Protein 1IQC (pdb70)

B-factor: mean 30.91, std 14.63, range [7.07, 105.27]

Radius of gyration: 37.65 Å; Cα contacts (8 Å, |Δi|>4): 2648; chains: 4; bounding box: 85×83×121 Å

Solvent-accessible surface area: 52346 Å² total; per-residue (Å²): 141,145,52,42,3,77,39,9,100,74,60,74,46,173,45,67,70,26,7,69,0,0,24,12,0,2,15,3,11,19,0,6,67,0,6,21,3,11,22,21,27,19,37,26,1,5,10,1,0,4,10,18,5,58,12,15,1,2,11,86,21,69,113,10,85,44,12,10,57,17,11,1,1,6,34,54,28,76,7,12,49,33,11,9,134,3,152,52,11,82,77,34,6,26,33,28,2,40,45,94,106,63,5,19,9,50,49,109,58,0,46,119,7,2,32,16,0,65,80,0,81,123,94,0,118,158,22,44,63,37,66,108,14,45,32,73,46,0,4,36,0,5,12,24,2,8,69,35,4,16,2,31,38,2,102,0,3,97,27,40,124,57,56,136,133,15,12,86,135,65,17,62,58,0,0,74,38,6,67,69,32,26,22,33,118,20,23,40,13,53,3,0,2,0,64,31,63,47,81,20,4,82,110,120,106,41,158,54,207,28,126,25,15,3,40,38,102,66,51,52,80,107,93,33,107,54,15,10,13,9,53,17,20,2,0,19,42,12,16,30,17,13,32,7,27,5,45,2,31,23,12,50,85,10,13,83,16,48,2,106,1,30,37,99,80,148,23,83,183,80,31,3,58,47,3,4,27,0,8,86,1,0,33,8,85,31,14,108,21,95,7,8,69,8,9,24,19,54,77,119,8,50,141,43,50,10,46,147,148,145,56,50,4,73,34,7,136,81,64,121,54,165,47,76,60,27,10,61,0,0,26,7,0,2,22,3,10,17,0,6,70,0,7,22,3,9,24,21,32,21,36,20,1,8,13,2,0,4,9,19,5,60,14,14,1,4,8,91,21,68,115,10,82,45,13,10,58,15,11,1,2,7,33,63,26,77,10,12,50,34,9,9,137,3,146,52,11,77,86,33,8,25,33,29,2,42,45,86,111,66,5,18,10,62,60,124,64,0,42,122,7,2,34,16,0,68,72,0,80,114,83,0,121,143,20,52,58,46,70,95,15,33,33,76,41,0,4,33,0,5,13,23,3,9,70,35,6,16,0,30,25,1,85,0,2,107,43,37,113,65,63,143,137,15,12,78,131,56,16,44,75,0,0,82,30,6,58,70,17,19,23,32,124,25,24,47,12,62,5,0,4,0,64,31,50,66,82,20,2,78,117,85,110,34,113,55,209,29,128,27,21,3,45,40,104,66,51,53,86,111,89,34,99,54,13,10,14,9,54,19,20,2,0,17,44,13,17,34,17,16,32,7,27,6,43,0,31,26,11,59,83,12,14,81,13,51,1,58,0,30,44,81,94,104,18,97,190,86,32,10,49,32,2,8,27,0,8,83,0,0,35,8,90,33,16,104,23,95,9,6,70,8,9,24,18,53,93,111,10,40,187,35,72,5,41,131,144,145,59,40,1,74,44,8,169,85,64,126,47,171,45,65,62,29,7,74,0,0,21,11,0,2,14,2,9,17,1,6,64,0,7,23,4,9,21,21,28,20,36,24,1,5,9,1,0,4,9,18,5,60,11,14,0,2,11,97,22,69,115,10,78,45,12,11,58,18,12,1,1,7,33,64,28,78,7,13,52,34,10,9,141,3,160,66,11,69,91,34,5,25,32,28,2,43,43,94,104,63,6,20,10,44,49,108,67,0,46,133,8,1,32,16,0,63,92,0,76,109,95,0,123,152,23,51,62,44,66,101,14,35,32,81,46,0,5,36,0,4,13,20,2,8,70,37,4,18,1,32,28,2,100,0,2,104,30,39,126,55,70,138,141,15,14,87,117,73,14,50,67,0,0,76,39,5,65,69,21,20,23,27,122,24,23,42,14,56,4,0,3,0,64,31,60,64,77,19,2,85,98,124,102,40,160,53,207,30,126,28,12,4,42,39,103,73,58,51,84,109,92,34,100,49,17,10,14,8,51,16,20,2,0,18,43,12,16,29,16,12,33,6,22,5,45,2,32,21,12,54,82,10,12,52,11,51,1,106,7,28,43,100,82,151,19,84,151,96,38,3,65,44,3,6,25,0,7,88,1,0,34,9,90,30,16,109,25,96,7,10,69,10,4,26,18,56,78,118,7,53,138,42,48,10,44,150,80,98,68,70,11,89,42,9,170,84,66,113,43,176,38,71,78,35,9,80,0,0,27,7,0,4,19,1,13,18,1,5,66,0,10,24,5,10,28,19,27,21,38,24,1,5,8,1,0,3,10,18,5,60,12,18,2,2,8,86,23,64,108,8,91,51,11,11,54,18,13,1,0,7,31,60,24,76,8,14,46,38,15,8,133,2,164,61,11,77,97,32,7,19,28,31,4,44,56,95,109,65,6,21,8,55,57,98,57,0,46,104,6,0,19,17,1,70,96,0,86,87,81,0,71,138,30,48,43,22,50,93,2,43,43,58,20,0,3,29,0,4,14,20,5,6,69,40,4,18,0,31,25,0,94,0,3,101,50,61,130,46,49,144,114,3,18,84,118,60,20,66,68,0,24,85,35,6,92,67,26,18,22,3,102,25,22,8,3,47,5,0,1,0,58,35,60,62,76,20,2,82,120,101,108,41,160,55,205,31,135,30,20,6,40,38,113,64,73,51,90,117,95,28,102,56,15,12,14,7,54,15,18,1,0,20,42,11,16,28,18,14,34,8,24,7,44,1,36,39,11,66,86,10,14,63,19,49,3,67,10,28,43,86,78,114,17,76,186,86,45,13,66,33,2,5,26,0,6,94,5,0,33,10,86,32,16,108,33,99,7,9,70,10,5,27,16,55,100,113,13,44,188,43,85,11,36,151

Sequence (1232 aa):
ANEPIQPIKAVTPENADMAELGKMLFFDPRLSKSGFISCNSCHNLSMGGTDNITTSIGHKWQQGPINAPTVLNSSMNLAQFWDGRAKDLKEQAAGPIANPKEMASTHEIAEKVVASMPQYRERFKKVFGSDEVTIDRITTAIAQFEETLVTPGSKFDKWLEGDKNALNQDELEGYNLFKGSGCVQCHNGPAVGGSSYQKMGVFKPYETKNPAAGRMDVTGNEADRNVFKVPTLRNIELTYPYFHDGGAATLEQAVETMGRIQLNREFNKDEVSKIVAFLKTLTGDQPDFKLPILPPSNNDTPRSQPYEANEPIQPIKAVTPENADMAELGKMLFFDPRLSKSGFISCNSCHNLSMGGTDNITTSIGHKWQQGPINAPTVLNSSMNLAQFWDGRAKDLKEQAAGPIANPKEMASTHEIAEKVVASMPQYRERFKKVFGSDEVTIDRITTAIAQFEETLVTPGSKFDKWLEGDKNALNQDELEGYNLFKGSGCVQCHNGPAVGGSSYQKMGVFKPYETKNPAAGRMDVTGNEADRNVFKVPTLRNIELTYPYFHDGGAATLEQAVETMGRIQLNREFNKDEVSKIVAFLKTLTGDQPDFKLPILPPSNNDTPRSQPYEANEPIQPIKAVTPENADMAELGKMLFFDPRLSKSGFISCNSCHNLSMGGTDNITTSIGHKWQQGPINAPTVLNSSMNLAQFWDGRAKDLKEQAAGPIANPKEMASTHEIAEKVVASMPQYRERFKKVFGSDEVTIDRITTAIAQFEETLVTPGSKFDKWLEGDKNALNQDELEGYNLFKGSGCVQCHNGPAVGGSSYQKMGVFKPYETKNPAAGRMDVTGNEADRNVFKVPTLRNIELTYPYFHDGGAATLEQAVETMGRIQLNREFNKDEVSKIVAFLKTLTGDQPDFKLPILPPSNNDTPRSQPYEANEPIQPIKAVTPENADMAELGKMLFFDPRLSKSGFISCNSCHNLSMGGTDNITTSIGHKWQQGPINAPTVLNSSMNLAQFWDGRAKDLKEQAAGPIANPKEMASTHEIAEKVVASMPQYRERFKKVFGSDEVTIDRITTAIAQFEETLVTPGSKFDKWLEGDKNALNQDELEGYNLFKGSGCVQCHNGPAVGGSSYQKMGVFKPYETKNPAAGRMDVTGNEADRNVFKVPTLRNIELTYPYFHDGGAATLEQAVETMGRIQLNREFNKDEVSKIVAFLKTLTGDQPDFKLPILPPSNNDTPRSQPYE

CATH classification: 1.10.760.10 (+1 more: 1.10.760.10)

Organism: Nitrosomonas europaea (strain ATCC 19718 / CIP 103999 / KCTC 2705 / NBRC 14298) (NCBI:txid228410)

Nearest PDB structures (foldseek):
  1iqc-assembly2_B  TM=1.000E+00  e=2.225E-61  Nitrosomonas europaea
  3o5c-assembly2_D  TM=9.969E-01  e=4.763E-48  Shewanella oneidensis
  3o5c-assembly2_C  TM=9.963E-01  e=3.760E-48  Shewanella oneidensis
  4aal-assembly1_B  TM=8.294E-01  e=2.123E-28  Geobacter sulfurreducens PCA
  1zzh-assembly3_C  TM=8.106E-01  e=2.262E-27  Rhodobacter capsulatus

Structure (mmCIF, N/CA/C/O backbone):
data_1IQC
#
_entry.id   1IQC
#
_cell.length_a   88.134
_cell.length_b   55.111
_cell.length_c   144.000
_cell.angle_alpha   90
_cell.angle_beta   103.60
_cell.angle_gamma   90
#
_symmetry.space_group_name_H-M   'P 1 21 1'
#
loop_
_entity.id
_entity.type
_entity.pdbx_description
1 polymer 'di-heme peroxidase'
2 non-polymer 'CALCIUM ION'
3 non-polymer 'MAGNESIUM ION'
4 non-polymer 'HEME C'
5 non-polymer GLYCEROL
6 water water
#
loop_
_atom_site.group_PDB
_atom_site.id
_atom_site.type_symbol
_atom_site.label_atom_id
_atom_site.label_alt_id
_atom_site.label_comp_id
_atom_site.label_asym_id
_atom_site.label_entity_id
_atom_site.label_seq_id
_atom_site.pdbx_PDB_ins_code
_atom_site.Cartn_x
_atom_site.Cartn_y
_atom_site.Cartn_z
_atom_site.occupancy
_atom_site.B_iso_or_equiv
_atom_site.auth_seq_id
_atom_site.auth_comp_id
_atom_site.auth_asym_id
_atom_site.auth_atom_id
_atom_site.pdbx_PDB_model_num
ATOM 1 N N . ALA A 1 1 ? -16.267 45.129 14.308 1.00 50.48 1 ALA A N 1
ATOM 2 C CA . ALA A 1 1 ? -14.812 45.364 14.090 1.00 47.53 1 ALA A CA 1
ATOM 3 C C . ALA A 1 1 ? -14.463 46.817 14.386 1.00 44.38 1 ALA A C 1
ATOM 4 O O . ALA A 1 1 ? -13.288 47.189 14.438 1.00 45.78 1 ALA A O 1
ATOM 6 N N . ASN A 1 2 ? -15.493 47.633 14.580 1.00 37.56 2 ASN A N 1
ATOM 7 C CA . ASN A 1 2 ? -15.302 49.046 14.874 1.00 30.56 2 ASN A CA 1
ATOM 8 C C . ASN A 1 2 ? -16.166 49.511 16.042 1.00 32.26 2 ASN A C 1
ATOM 9 O O . ASN A 1 2 ? -16.797 50.568 15.984 1.00 28.26 2 ASN A O 1
ATOM 14 N N . GLU A 1 3 ? -16.195 48.714 17.102 1.00 27.92 3 GLU A N 1
ATOM 15 C CA . GLU A 1 3 ? -16.973 49.063 18.281 1.00 26.77 3 GLU A CA 1
ATOM 16 C C . GLU A 1 3 ? -16.399 50.338 18.897 1.00 27.52 3 GLU A C 1
ATOM 17 O O . GLU A 1 3 ? -15.226 50.658 18.699 1.00 27.23 3 GLU A O 1
ATOM 23 N N . PRO A 1 4 ? -17.223 51.092 19.641 1.00 24.52 4 PRO A N 1
ATOM 24 C CA . PRO A 1 4 ? -16.757 52.331 20.273 1.00 25.29 4 PRO A CA 1
ATOM 25 C C . PRO A 1 4 ? -15.783 52.070 21.425 1.00 26.78 4 PRO A C 1
ATOM 26 O O . PRO A 1 4 ? -15.114 52.983 21.907 1.00 25.63 4 PRO A O 1
ATOM 30 N N . ILE A 1 5 ? -15.715 50.816 21.855 1.00 25.03 5 ILE A N 1
ATOM 31 C CA . ILE A 1 5 ? -14.819 50.407 22.929 1.00 24.90 5 ILE A CA 1
ATOM 32 C C . ILE A 1 5 ? -13.835 49.387 22.364 1.00 27.35 5 ILE A C 1
ATOM 33 O O . ILE A 1 5 ? -14.208 48.544 21.551 1.00 26.33 5 ILE A O 1
ATOM 38 N N . GLN A 1 6 ? -12.577 49.482 22.782 1.00 25.40 6 GLN A N 1
ATOM 39 C CA . GLN A 1 6 ? -11.546 48.559 22.327 1.00 29.09 6 GLN A CA 1
ATOM 40 C C . GLN A 1 6 ? -10.976 47.834 23.543 1.00 31.67 6 GLN A C 1
ATOM 41 O O . GLN A 1 6 ? -11.012 48.358 24.660 1.00 29.98 6 GLN A O 1
ATOM 47 N N . PRO A 1 7 ? -10.441 46.619 23.343 1.00 31.19 7 PRO A N 1
ATOM 48 C CA . PRO A 1 7 ? -9.864 45.820 24.428 1.00 31.48 7 PRO A CA 1
ATOM 49 C C . PRO A 1 7 ? -8.610 46.430 25.037 1.00 34.69 7 PRO A C 1
ATOM 50 O O . PRO A 1 7 ? -7.889 47.188 24.385 1.00 32.55 7 PRO A O 1
ATOM 54 N N . ILE A 1 8 ? -8.365 46.087 26.299 1.00 32.80 8 ILE A N 1
ATOM 55 C CA . ILE A 1 8 ? -7.191 46.551 27.028 1.00 31.51 8 ILE A CA 1
ATOM 56 C C . ILE A 1 8 ? -6.090 45.519 26.800 1.00 32.04 8 ILE A C 1
ATOM 57 O O . ILE A 1 8 ? -6.340 44.321 26.873 1.00 31.01 8 ILE A O 1
ATOM 62 N N . LYS A 1 9 ? -4.874 45.974 26.520 1.00 38.97 9 LYS A N 1
ATOM 63 C CA . LYS A 1 9 ? -3.778 45.041 26.281 1.00 43.80 9 LYS A CA 1
ATOM 64 C C . LYS A 1 9 ? -2.733 45.089 27.389 1.00 42.18 9 LYS A C 1
ATOM 65 O O . LYS A 1 9 ? -2.444 46.150 27.940 1.00 42.31 9 LYS A O 1
ATOM 71 N N . ALA A 1 10 ? -2.173 43.928 27.714 1.00 45.52 10 ALA A N 1
ATOM 72 C CA . ALA A 1 10 ? -1.161 43.822 28.760 1.00 45.12 10 ALA A CA 1
ATOM 73 C C . ALA A 1 10 ? -0.045 44.840 28.564 1.00 44.98 10 ALA A C 1
ATOM 74 O O . ALA A 1 10 ? 0.307 45.183 27.434 1.00 45.01 10 ALA A O 1
ATOM 76 N N . VAL A 1 11 ? 0.508 45.320 29.674 1.00 41.89 11 VAL A N 1
ATOM 77 C CA . VAL A 1 11 ? 1.586 46.301 29.627 1.00 41.39 11 VAL A CA 1
ATOM 78 C C . VAL A 1 11 ? 2.848 45.807 30.324 1.00 42.31 11 VAL A C 1
ATOM 79 O O . VAL A 1 11 ? 2.867 45.633 31.543 1.00 43.92 11 VAL A O 1
ATOM 83 N N . THR A 1 12 ? 3.899 45.579 29.543 1.00 42.66 12 THR A N 1
ATOM 84 C CA . THR A 1 12 ? 5.173 45.140 30.093 1.00 41.35 12 THR A CA 1
ATOM 85 C C . THR A 1 12 ? 5.959 46.411 30.394 1.00 41.14 12 THR A C 1
ATOM 86 O O . THR A 1 12 ? 6.147 47.256 29.518 1.00 40.21 12 THR A O 1
ATOM 90 N N . PRO A 1 13 ? 6.422 46.566 31.643 1.00 39.85 13 PRO A N 1
ATOM 91 C CA . PRO A 1 13 ? 7.188 47.737 32.084 1.00 42.98 13 PRO A CA 1
ATOM 92 C C . PRO A 1 13 ? 8.391 48.065 31.201 1.00 45.87 13 PRO A C 1
ATOM 93 O O . PRO A 1 13 ? 9.191 47.188 30.881 1.00 41.93 13 PRO A O 1
ATOM 97 N N . GLU A 1 14 ? 8.516 49.328 30.806 1.00 50.44 14 GLU A N 1
ATOM 98 C CA . GLU A 1 14 ? 9.654 49.733 29.994 1.00 59.03 14 GLU A CA 1
ATOM 99 C C . GLU A 1 14 ? 10.898 49.436 30.820 1.00 58.19 14 GLU A C 1
ATOM 100 O O . GLU A 1 14 ? 11.941 49.055 30.288 1.00 61.52 14 GLU A O 1
ATOM 106 N N . ASN A 1 15 ? 10.764 49.610 32.131 1.00 55.19 15 ASN A N 1
ATOM 107 C CA . ASN A 1 15 ? 11.848 49.358 33.071 1.00 47.01 15 ASN A CA 1
ATOM 108 C C . ASN A 1 15 ? 11.278 48.510 34.206 1.00 44.79 15 ASN A C 1
ATOM 109 O O . ASN A 1 15 ? 10.702 49.040 35.156 1.00 40.35 15 ASN A O 1
ATOM 114 N N . ALA A 1 16 ? 11.435 47.194 34.099 1.00 41.20 16 ALA A N 1
ATOM 115 C CA . ALA A 1 16 ? 10.917 46.273 35.103 1.00 40.81 16 ALA A CA 1
ATOM 116 C C . ALA A 1 16 ? 11.369 46.615 36.520 1.00 40.85 16 ALA A C 1
ATOM 117 O O . ALA A 1 16 ? 10.557 46.643 37.445 1.00 41.08 16 ALA A O 1
ATOM 119 N N . ASP A 1 17 ? 12.662 46.869 36.690 1.00 37.88 17 ASP A N 1
ATOM 120 C CA . ASP A 1 17 ? 13.193 47.204 38.005 1.00 37.88 17 ASP A CA 1
ATOM 121 C C . ASP A 1 17 ? 12.581 48.486 38.549 1.00 32.85 17 ASP A C 1
ATOM 122 O O . ASP A 1 17 ? 12.335 48.599 39.750 1.00 31.87 17 ASP A O 1
ATOM 127 N N . MET A 1 18 ? 12.336 49.447 37.664 1.00 28.80 18 MET A N 1
ATOM 128 C CA . MET A 1 18 ? 11.744 50.714 38.066 1.00 26.96 18 MET A CA 1
ATOM 129 C C . MET A 1 18 ? 10.314 50.494 38.546 1.00 25.00 18 MET A C 1
ATOM 130 O O . MET A 1 18 ? 9.876 51.116 39.512 1.00 24.48 18 MET A O 1
ATOM 135 N N . ALA A 1 19 ? 9.584 49.622 37.858 1.00 24.44 19 ALA A N 1
ATOM 136 C CA . ALA A 1 19 ? 8.203 49.333 38.237 1.00 20.95 19 ALA A CA 1
ATOM 137 C C . ALA A 1 19 ? 8.180 48.584 39.565 1.00 22.99 19 ALA A C 1
ATOM 138 O O . ALA A 1 19 ? 7.249 48.729 40.358 1.00 23.56 19 ALA A O 1
ATOM 140 N N . GLU A 1 20 ? 9.214 47.790 39.812 1.00 23.29 20 GLU A N 1
ATOM 141 C CA . GLU A 1 20 ? 9.296 47.036 41.051 1.00 24.14 20 GLU A CA 1
ATOM 142 C C . GLU A 1 20 ? 9.542 48.011 42.197 1.00 21.01 20 GLU A C 1
ATOM 143 O O . GLU A 1 20 ? 9.015 47.839 43.296 1.00 20.59 20 GLU A O 1
ATOM 149 N N . LEU A 1 21 ? 10.341 49.041 41.935 1.00 19.81 21 LEU A N 1
ATOM 150 C CA . LEU A 1 21 ? 10.631 50.051 42.946 1.00 21.23 21 LEU A CA 1
ATOM 151 C C . LEU A 1 21 ? 9.372 50.872 43.221 1.00 18.20 21 LEU A C 1
ATOM 152 O O . LEU A 1 21 ? 9.082 51.224 44.367 1.00 16.63 21 LEU A O 1
ATOM 157 N N . GLY A 1 22 ? 8.632 51.169 42.158 1.00 14.40 22 GLY A N 1
ATOM 158 C CA . GLY A 1 22 ? 7.411 51.950 42.289 1.00 17.10 22 GLY A CA 1
ATOM 159 C C . GLY A 1 22 ? 6.385 51.191 43.104 1.00 16.66 22 GLY A C 1
ATOM 160 O O . GLY A 1 22 ? 5.643 51.772 43.900 1.00 16.75 22 GLY A O 1
ATOM 161 N N . LYS A 1 23 ? 6.349 49.881 42.901 1.00 14.18 23 LYS A N 1
ATOM 162 C CA . LYS A 1 23 ? 5.430 49.010 43.627 1.00 15.60 23 LYS A CA 1
ATOM 163 C C . LYS A 1 23 ? 5.719 49.074 45.127 1.00 14.26 23 LYS A C 1
ATOM 164 O O . LYS A 1 23 ? 4.805 49.181 45.946 1.00 13.54 23 LYS A O 1
ATOM 170 N N . MET A 1 24 ? 6.991 48.999 45.497 1.00 14.93 24 MET A N 1
ATOM 171 C CA . MET A 1 24 ? 7.350 49.054 46.908 1.00 14.89 24 MET A CA 1
ATOM 172 C C . MET A 1 24 ? 6.945 50.390 47.525 1.00 14.58 24 MET A C 1
ATOM 173 O O . MET A 1 24 ? 6.396 50.436 48.619 1.00 13.79 24 MET A O 1
ATOM 178 N N . LEU A 1 25 ? 7.209 51.481 46.817 1.00 13.90 25 LEU A N 1
ATOM 179 C CA . LEU A 1 25 ? 6.863 52.804 47.329 1.00 12.63 25 LEU A CA 1
ATOM 180 C C . LEU A 1 25 ? 5.350 52.977 47.467 1.00 10.37 25 LEU A C 1
ATOM 181 O O . LEU A 1 25 ? 4.871 53.568 48.436 1.00 13.33 25 LEU A O 1
ATOM 186 N N . PHE A 1 26 ? 4.607 52.460 46.496 1.00 13.73 26 PHE A N 1
ATOM 187 C CA . PHE A 1 26 ? 3.141 52.523 46.499 1.00 14.19 26 PHE A CA 1
ATOM 188 C C . PHE A 1 26 ? 2.564 51.874 47.767 1.00 14.90 26 PHE A C 1
ATOM 189 O O . PHE A 1 26 ? 1.530 52.309 48.287 1.00 12.35 26 PHE A O 1
ATOM 197 N N . PHE A 1 27 ? 3.229 50.832 48.257 1.00 14.32 27 PHE A N 1
ATOM 198 C CA . PHE A 1 27 ? 2.785 50.126 49.466 1.00 12.65 27 PHE A CA 1
ATOM 199 C C . PHE A 1 27 ? 3.486 50.568 50.748 1.00 12.78 27 PHE A C 1
ATOM 200 O O . PHE A 1 27 ? 3.234 50.003 51.810 1.00 12.88 27 PHE A O 1
ATOM 208 N N . ASP A 1 28 ? 4.356 51.570 50.669 1.00 10.57 28 ASP A N 1
ATOM 209 C CA . ASP A 1 28 ? 5.102 51.996 51.851 1.00 12.11 28 ASP A CA 1
ATOM 210 C C . ASP A 1 28 ? 4.389 53.089 52.641 1.00 13.02 28 ASP A C 1
ATOM 211 O O . ASP A 1 28 ? 4.292 54.226 52.185 1.00 12.60 28 ASP A O 1
ATOM 216 N N . PRO A 1 29 ? 3.911 52.770 53.855 1.00 12.31 29 PRO A N 1
ATOM 217 C CA . PRO A 1 29 ? 3.215 53.795 54.635 1.00 13.08 29 PRO A CA 1
ATOM 218 C C . PRO A 1 29 ? 4.130 54.859 55.222 1.00 15.08 29 PRO A C 1
ATOM 219 O O . PRO A 1 29 ? 3.648 55.827 55.802 1.00 13.71 29 PRO A O 1
ATOM 223 N N . ARG A 1 30 ? 5.440 54.685 55.077 1.00 13.64 30 ARG A N 1
ATOM 224 C CA . ARG A 1 30 ? 6.369 55.669 55.619 1.00 14.53 30 ARG A CA 1
ATOM 225 C C . ARG A 1 30 ? 6.466 56.918 54.742 1.00 17.64 30 ARG A C 1
ATOM 226 O O . ARG A 1 30 ? 7.159 57.875 55.089 1.00 18.51 30 ARG A O 1
ATOM 234 N N . LEU A 1 31 ? 5.776 56.911 53.606 1.00 16.08 31 LEU A N 1
ATOM 235 C CA . LEU A 1 31 ? 5.769 58.092 52.754 1.00 15.40 31 LEU A CA 1
ATOM 236 C C . LEU A 1 31 ? 4.841 59.090 53.440 1.00 18.31 31 LEU A C 1
ATOM 237 O O . LEU A 1 31 ? 4.864 60.277 53.131 1.00 22.96 31 LEU A O 1
ATOM 242 N N . SER A 1 32 ? 4.029 58.602 54.379 1.00 14.05 32 SER A N 1
ATOM 243 C CA . SER A 1 32 ? 3.102 59.466 55.115 1.00 12.80 32 SER A CA 1
ATOM 244 C C . SER A 1 32 ? 3.697 59.910 56.447 1.00 12.75 32 SER A C 1
ATOM 245 O O . SER A 1 32 ? 4.594 59.264 56.988 1.00 13.58 32 SER A O 1
ATOM 248 N N . LYS A 1 33 ? 3.196 61.019 56.982 1.00 13.29 33 LYS A N 1
ATOM 249 C CA . LYS A 1 33 ? 3.700 61.525 58.259 1.00 15.43 33 LYS A CA 1
ATOM 250 C C . LYS A 1 33 ? 3.428 60.558 59.417 1.00 17.57 33 LYS A C 1
ATOM 251 O O . LYS A 1 33 ? 4.258 60.398 60.317 1.00 14.47 33 LYS A O 1
ATOM 257 N N . SER A 1 34 ? 2.266 59.914 59.384 1.00 12.32 34 SER A N 1
ATOM 258 C CA . SER A 1 34 ? 1.870 58.982 60.430 1.00 14.71 34 SER A CA 1
ATOM 259 C C . SER A 1 34 ? 2.596 57.651 60.343 1.00 13.66 34 SER A C 1
ATOM 260 O O . SER A 1 34 ? 2.688 56.934 61.336 1.00 13.16 34 SER A O 1
ATOM 263 N N . GLY A 1 35 ? 3.087 57.328 59.151 1.00 14.37 35 GLY A N 1
ATOM 264 C CA . GLY A 1 35 ? 3.746 56.051 58.930 1.00 14.04 35 GLY A CA 1
ATOM 265 C C . GLY A 1 35 ? 2.674 54.970 58.843 1.00 15.19 35 GLY A C 1
ATOM 266 O O . GLY A 1 35 ? 2.975 53.771 58.894 1.00 12.72 35 GLY A O 1
ATOM 267 N N . PHE A 1 36 ? 1.420 55.392 58.689 1.00 10.26 36 PHE A N 1
ATOM 268 C CA . PHE A 1 36 ? 0.278 54.459 58.650 1.00 15.86 36 PHE A CA 1
ATOM 269 C C . PHE A 1 36 ? -0.497 54.437 57.339 1.00 14.86 36 PHE A C 1
ATOM 270 O O . PHE A 1 36 ? -1.265 53.510 57.074 1.00 13.97 36 PHE A O 1
ATOM 278 N N . ILE A 1 37 ? -0.297 55.460 56.522 1.00 13.51 37 ILE A N 1
ATOM 279 C CA . ILE A 1 37 ? -1.003 55.590 55.256 1.00 12.76 37 ILE A CA 1
ATOM 280 C C . ILE A 1 37 ? -0.093 55.445 54.039 1.00 14.70 37 ILE A C 1
ATOM 281 O O . ILE A 1 37 ? 0.911 56.160 53.919 1.00 12.71 37 ILE A O 1
ATOM 286 N N . SER A 1 38 ? -0.436 54.514 53.144 1.00 12.05 38 SER A N 1
ATOM 287 C CA . SER A 1 38 ? 0.313 54.317 51.893 1.00 13.52 38 SER A CA 1
ATOM 288 C C . SER A 1 38 ? -0.648 54.618 50.732 1.00 13.39 38 SER A C 1
ATOM 289 O O . SER A 1 38 ? -1.835 54.869 50.954 1.00 11.98 38 SER A O 1
ATOM 292 N N . CYS A 1 39 ? -0.149 54.600 49.498 1.00 11.95 39 CYS A N 1
ATOM 293 C CA . CYS A 1 39 ? -1.023 54.828 48.343 1.00 10.51 39 CYS A CA 1
ATOM 294 C C . CYS A 1 39 ? -2.102 53.751 48.362 1.00 11.56 39 CYS A C 1
ATOM 295 O O . CYS A 1 39 ? -3.259 53.998 48.029 1.00 10.79 39 CYS A O 1
ATOM 298 N N . ASN A 1 40 ? -1.697 52.541 48.735 1.00 12.24 40 ASN A N 1
ATOM 299 C CA . ASN A 1 40 ? -2.610 51.405 48.779 1.00 10.28 40 ASN A CA 1
ATOM 300 C C . ASN A 1 40 ? -3.735 51.576 49.806 1.00 12.84 40 ASN A C 1
ATOM 301 O O . ASN A 1 40 ? -4.782 50.941 49.695 1.00 13.14 40 ASN A O 1
ATOM 306 N N . SER A 1 41 ? -3.525 52.418 50.812 1.00 13.83 41 SER A N 1
ATOM 307 C CA . SER A 1 41 ? -4.566 52.637 51.813 1.00 14.86 41 SER A CA 1
ATOM 308 C C . SER A 1 41 ? -5.832 53.191 51.157 1.00 13.32 41 SER A C 1
ATOM 309 O O . SER A 1 41 ? -6.947 52.779 51.484 1.00 11.09 41 SER A O 1
ATOM 312 N N . CYS A 1 42 ? -5.660 54.138 50.241 1.00 11.84 42 CYS A N 1
ATOM 313 C CA . CYS A 1 42 ? -6.799 54.750 49.562 1.00 13.26 42 CYS A CA 1
ATOM 314 C C . CYS A 1 42 ? -7.069 54.201 48.165 1.00 11.59 42 CYS A C 1
ATOM 315 O O . CYS A 1 42 ? -8.116 54.474 47.574 1.00 11.63 42 CYS A O 1
ATOM 318 N N . HIS A 1 43 ? -6.117 53.438 47.636 1.00 11.11 43 HIS A N 1
ATOM 319 C CA . HIS A 1 43 ? -6.231 52.835 46.310 1.00 7.90 43 HIS A CA 1
ATOM 320 C C . HIS A 1 43 ? -5.867 51.371 46.511 1.00 11.26 43 HIS A C 1
ATOM 321 O O . HIS A 1 43 ? -4.828 50.904 46.047 1.00 11.17 43 HIS A O 1
ATOM 328 N N . ASN A 1 44 ? -6.741 50.668 47.226 1.00 11.72 44 ASN A N 1
ATOM 329 C CA . ASN A 1 44 ? -6.526 49.281 47.610 1.00 11.76 44 ASN A CA 1
ATOM 330 C C . ASN A 1 44 ? -6.551 48.301 46.449 1.00 9.34 44 ASN A C 1
ATOM 331 O O . ASN A 1 44 ? -7.605 47.965 45.923 1.00 12.04 44 ASN A O 1
ATOM 336 N N . LEU A 1 45 ? -5.370 47.826 46.076 1.00 12.41 45 LEU A N 1
ATOM 337 C CA . LEU A 1 45 ? -5.240 46.917 44.948 1.00 11.24 45 LEU A CA 1
ATOM 338 C C . LEU A 1 45 ? -5.809 45.521 45.186 1.00 13.69 45 LEU A C 1
ATOM 339 O O . LEU A 1 45 ? -5.844 44.699 44.270 1.00 15.94 45 LEU A O 1
ATOM 344 N N . SER A 1 46 ? -6.264 45.252 46.406 1.00 11.90 46 SER A N 1
ATOM 345 C CA . SER A 1 46 ? -6.884 43.954 46.697 1.00 11.12 46 SER A CA 1
ATOM 346 C C . SER A 1 46 ? -8.386 44.116 46.464 1.00 14.97 46 SER A C 1
ATOM 347 O O . SER A 1 46 ? -9.122 43.130 46.374 1.00 15.28 46 SER A O 1
ATOM 350 N N . MET A 1 47 ? -8.819 45.372 46.347 1.00 11.85 47 MET A N 1
ATOM 351 C CA . MET A 1 47 ? -10.238 45.717 46.203 1.00 12.48 47 MET A CA 1
ATOM 352 C C . MET A 1 47 ? -10.696 46.458 44.940 1.00 15.93 47 MET A C 1
ATOM 353 O O . MET A 1 47 ? -11.876 46.792 44.826 1.00 14.72 47 MET A O 1
ATOM 358 N N . GLY A 1 48 ? -9.792 46.746 44.012 1.00 10.40 48 GLY A N 1
ATOM 359 C CA . GLY A 1 48 ? -10.208 47.458 42.814 1.00 9.66 48 GLY A CA 1
ATOM 360 C C . GLY A 1 48 ? -9.565 48.833 42.663 1.00 13.26 48 GLY A C 1
ATOM 361 O O . GLY A 1 48 ? -9.975 49.628 41.815 1.00 12.55 48 GLY A O 1
ATOM 362 N N . GLY A 1 49 ? -8.580 49.125 43.506 1.00 12.50 49 GLY A N 1
ATOM 363 C CA . GLY A 1 49 ? -7.869 50.388 43.404 1.00 13.64 49 GLY A CA 1
ATOM 364 C C . GLY A 1 49 ? -8.443 51.647 44.039 1.00 11.65 49 GLY A C 1
ATOM 365 O O . GLY A 1 49 ? -7.985 52.741 43.714 1.00 12.79 49 GLY A O 1
ATOM 366 N N . THR A 1 50 ? -9.426 51.508 44.927 1.00 14.46 50 THR A N 1
ATOM 367 C CA . THR A 1 50 ? -10.019 52.660 45.616 1.00 14.68 50 THR A CA 1
ATOM 368 C C . THR A 1 50 ? -10.186 52.283 47.090 1.00 13.85 50 THR A C 1
ATOM 369 O O . THR A 1 50 ? -9.755 51.204 47.500 1.00 13.31 50 THR A O 1
ATOM 373 N N . ASP A 1 51 ? -10.794 53.154 47.894 1.00 9.58 51 ASP A N 1
ATOM 374 C CA . ASP A 1 51 ? -10.990 52.832 49.305 1.00 10.57 51 ASP A CA 1
ATOM 375 C C . ASP A 1 51 ? -12.437 52.446 49.599 1.00 12.06 51 ASP A C 1
ATOM 376 O O . ASP A 1 51 ? -12.794 52.159 50.739 1.00 13.95 51 ASP A O 1
ATOM 381 N N . ASN A 1 52 ? -13.261 52.462 48.559 1.00 12.93 52 ASN A N 1
ATOM 382 C CA . ASN A 1 52 ? -14.656 52.065 48.659 1.00 13.53 52 ASN A CA 1
ATOM 383 C C . ASN A 1 52 ? -15.481 52.726 49.751 1.00 13.57 52 ASN A C 1
ATOM 384 O O . ASN A 1 52 ? -16.314 52.076 50.391 1.00 15.09 52 ASN A O 1
ATOM 389 N N . ILE A 1 53 ? -15.231 54.014 49.972 1.00 12.73 53 ILE A N 1
ATOM 390 C CA . ILE A 1 53 ? -15.999 54.791 50.942 1.00 11.58 53 ILE A CA 1
ATOM 391 C C . ILE A 1 53 ? -16.353 56.116 50.260 1.00 13.36 53 ILE A C 1
ATOM 392 O O . ILE A 1 53 ? -15.799 56.428 49.204 1.00 12.91 53 ILE A O 1
ATOM 397 N N . THR A 1 54 ? -17.279 56.886 50.827 1.00 15.61 54 THR A N 1
ATOM 398 C CA . THR A 1 54 ? -17.683 58.139 50.182 1.00 15.99 54 THR A CA 1
ATOM 399 C C . THR A 1 54 ? -16.530 59.080 49.841 1.00 12.81 54 THR A C 1
ATOM 400 O O . THR A 1 54 ? -16.443 59.546 48.706 1.00 16.63 54 THR A O 1
ATOM 404 N N . THR A 1 55 ? -15.675 59.391 50.812 1.00 11.47 55 THR A N 1
ATOM 405 C CA . THR A 1 55 ? -14.496 60.222 50.565 1.00 12.57 55 THR A CA 1
ATOM 406 C C . THR A 1 55 ? -13.396 59.640 51.444 1.00 13.32 55 THR A C 1
ATOM 407 O O . THR A 1 55 ? -13.682 58.987 52.448 1.00 14.94 55 THR A O 1
ATOM 411 N N . SER A 1 56 ? -12.145 59.889 51.074 1.00 14.27 56 SER A N 1
ATOM 412 C CA . SER A 1 56 ? -10.998 59.317 51.775 1.00 16.55 56 SER A CA 1
ATOM 413 C C . SER A 1 56 ? -10.632 59.773 53.177 1.00 16.10 56 SER A C 1
ATOM 414 O O . SER A 1 56 ? -10.732 60.953 53.525 1.00 17.90 56 SER A O 1
ATOM 417 N N . ILE A 1 57 ? -10.172 58.798 53.959 1.00 14.90 57 ILE A N 1
ATOM 418 C CA . ILE A 1 57 ? -9.711 58.995 55.330 1.00 14.74 57 ILE A CA 1
ATOM 419 C C . ILE A 1 57 ? -8.243 59.394 55.229 1.00 18.56 57 ILE A C 1
ATOM 420 O O . ILE A 1 57 ? -7.430 58.658 54.666 1.00 20.16 57 ILE A O 1
ATOM 425 N N . GLY A 1 58 ? -7.900 60.559 55.762 1.00 18.30 58 GLY A N 1
ATOM 426 C CA . GLY A 1 58 ? -6.519 60.996 55.694 1.00 13.79 58 GLY A CA 1
ATOM 427 C C . GLY A 1 58 ? -5.896 61.048 57.069 1.00 14.43 58 GLY A C 1
ATOM 428 O O . GLY A 1 58 ? -6.462 60.536 58.029 1.00 15.60 58 GLY A O 1
ATOM 429 N N . HIS A 1 59 ? -4.727 61.671 57.160 1.00 14.76 59 HIS A N 1
ATOM 430 C CA . HIS A 1 59 ? -4.026 61.801 58.430 1.00 14.12 59 HIS A CA 1
ATOM 431 C C . HIS A 1 59 ? -5.002 62.224 59.529 1.00 19.11 59 HIS A C 1
ATOM 432 O O . HIS A 1 59 ? -5.831 63.118 59.326 1.00 16.77 59 HIS A O 1
ATOM 439 N N . LYS A 1 60 ? -4.902 61.562 60.680 1.00 17.61 60 LYS A N 1
ATOM 440 C CA . LYS A 1 60 ? -5.759 61.824 61.836 1.00 22.63 60 LYS A CA 1
ATOM 441 C C . LYS A 1 60 ? -7.255 61.669 61.562 1.00 22.29 60 LYS A C 1
ATOM 442 O O . LYS A 1 60 ? -8.092 62.301 62.218 1.00 20.20 60 LYS A O 1
ATOM 448 N N . TRP A 1 61 ? -7.574 60.804 60.602 1.00 16.13 61 TRP A N 1
ATOM 449 C CA . TRP A 1 61 ? -8.946 60.499 60.207 1.00 17.17 61 TRP A CA 1
ATOM 450 C C . TRP A 1 61 ? -9.713 61.705 59.677 1.00 17.66 61 TRP A C 1
ATOM 451 O O . TRP A 1 61 ? -10.902 61.875 59.950 1.00 19.40 61 TRP A O 1
ATOM 462 N N . GLN A 1 62 ? -9.021 62.547 58.920 1.00 20.55 62 GLN A N 1
ATOM 463 C CA . GLN A 1 62 ? -9.660 63.704 58.314 1.00 19.67 62 GLN A CA 1
ATOM 464 C C . GLN A 1 62 ? -10.590 63.169 57.231 1.00 20.88 62 GLN A C 1
ATOM 465 O O . GLN A 1 62 ? -10.220 62.255 56.493 1.00 20.62 62 GLN A O 1
ATOM 471 N N . GLN A 1 63 ? -11.800 63.714 57.154 1.00 18.94 63 GLN A N 1
ATOM 472 C CA . GLN A 1 63 ? -12.763 63.295 56.140 1.00 18.51 63 GLN A CA 1
ATOM 473 C C . GLN A 1 63 ? -12.428 64.046 54.858 1.00 22.79 63 GLN A C 1
ATOM 474 O O . GLN A 1 63 ? -12.523 65.275 54.804 1.00 20.82 63 GLN A O 1
ATOM 480 N N . GLY A 1 64 ? -12.021 63.300 53.835 1.00 17.95 64 GLY A N 1
ATOM 481 C CA . GLY A 1 64 ? -11.648 63.895 52.566 1.00 16.58 64 GLY A CA 1
ATOM 482 C C . GLY A 1 64 ? -12.766 64.638 51.863 1.00 16.90 64 GLY A C 1
ATOM 483 O O . GLY A 1 64 ? -13.943 64.432 52.161 1.00 16.69 64 GLY A O 1
ATOM 484 N N . PRO A 1 65 ? -12.421 65.505 50.902 1.00 18.83 65 PRO A N 1
ATOM 485 C CA . PRO A 1 65 ? -13.402 66.290 50.150 1.00 16.99 65 PRO A CA 1
ATOM 486 C C . PRO A 1 65 ? -14.038 65.613 48.933 1.00 20.96 65 PRO A C 1
ATOM 487 O O . PRO A 1 65 ? -15.081 66.058 48.450 1.00 20.92 65 PRO A O 1
ATOM 491 N N . ILE A 1 66 ? -13.441 64.528 48.444 1.00 16.64 66 ILE A N 1
ATOM 492 C CA . ILE A 1 66 ? -13.978 63.909 47.244 1.00 12.29 66 ILE A CA 1
ATOM 493 C C . ILE A 1 66 ? -13.703 62.407 47.180 1.00 16.37 66 ILE A C 1
ATOM 494 O O . ILE A 1 66 ? -12.800 61.899 47.848 1.00 16.29 66 ILE A O 1
ATOM 499 N N . ASN A 1 67 ? -14.487 61.702 46.375 1.00 15.67 67 ASN A N 1
ATOM 500 C CA . ASN A 1 67 ? -14.327 60.259 46.238 1.00 11.89 67 ASN A CA 1
ATOM 501 C C . ASN A 1 67 ? -13.005 59.913 45.555 1.00 13.57 67 ASN A C 1
ATOM 502 O O . ASN A 1 67 ? -12.642 60.513 44.538 1.00 14.08 67 ASN A O 1
ATOM 507 N N . ALA A 1 68 ? -12.285 58.940 46.108 1.00 10.39 68 ALA A N 1
ATOM 508 C CA . ALA A 1 68 ? -11.010 58.532 45.534 1.00 10.05 68 ALA A CA 1
ATOM 509 C C . ALA A 1 68 ? -11.233 57.660 44.300 1.00 11.31 68 ALA A C 1
ATOM 510 O O . ALA A 1 68 ? -11.898 56.623 44.374 1.00 14.57 68 ALA A O 1
ATOM 512 N N . PRO A 1 69 ? -10.689 58.076 43.143 1.00 12.63 69 PRO A N 1
ATOM 513 C CA . PRO A 1 69 ? -10.825 57.332 41.888 1.00 14.73 69 PRO A CA 1
ATOM 514 C C . PRO A 1 69 ? -9.885 56.135 41.889 1.00 15.90 69 PRO A C 1
ATOM 515 O O . PRO A 1 69 ? -8.962 56.068 42.699 1.00 13.41 69 PRO A O 1
ATOM 519 N N . THR A 1 70 ? -10.114 55.187 40.991 1.00 11.67 70 THR A N 1
ATOM 520 C CA . THR A 1 70 ? -9.251 54.016 40.949 1.00 13.94 70 THR A CA 1
ATOM 521 C C . THR A 1 70 ? -7.969 54.258 40.179 1.00 14.49 70 THR A C 1
ATOM 522 O O . THR A 1 70 ? -7.954 54.986 39.182 1.00 14.17 70 THR A O 1
ATOM 526 N N . VAL A 1 71 ? -6.888 53.641 40.634 1.00 14.20 71 VAL A N 1
ATOM 527 C CA . VAL A 1 71 ? -5.625 53.779 39.926 1.00 17.24 71 VAL A CA 1
ATOM 528 C C . VAL A 1 71 ? -5.582 52.777 38.770 1.00 14.45 71 VAL A C 1
ATOM 529 O O . VAL A 1 71 ? -4.747 52.895 37.871 1.00 15.90 71 VAL A O 1
ATOM 533 N N . LEU A 1 72 ? -6.476 51.791 38.788 1.00 12.91 72 LEU A N 1
ATOM 534 C CA . LEU A 1 72 ? -6.510 50.807 37.707 1.00 15.16 72 LEU A CA 1
ATOM 535 C C . LEU A 1 72 ? -6.842 51.496 36.382 1.00 18.70 72 LEU A C 1
ATOM 536 O O . LEU A 1 72 ? -7.856 52.195 36.265 1.00 15.87 72 LEU A O 1
ATOM 541 N N . ASN A 1 73 ? -5.963 51.301 35.402 1.00 16.48 73 ASN A N 1
ATOM 542 C CA . ASN A 1 73 ? -6.098 51.871 34.060 1.00 15.65 73 ASN A CA 1
ATOM 543 C C . ASN A 1 73 ? -5.977 53.390 34.014 1.00 15.86 73 ASN A C 1
ATOM 544 O O . ASN A 1 73 ? -6.249 53.999 32.980 1.00 17.91 73 ASN A O 1
ATOM 549 N N . SER A 1 74 ? -5.551 53.994 35.119 1.00 16.32 74 SER A N 1
ATOM 550 C CA . SER A 1 74 ? -5.404 55.447 35.185 1.00 16.07 74 SER A CA 1
ATOM 551 C C . SER A 1 74 ? -4.374 55.955 34.174 1.00 18.38 74 SER A C 1
ATOM 552 O O . SER A 1 74 ? -4.360 57.135 33.821 1.00 17.95 74 SER A O 1
ATOM 555 N N . SER A 1 75 ? -3.513 55.060 33.702 1.00 18.51 75 SER A N 1
ATOM 556 C CA . SER A 1 75 ? -2.508 55.451 32.724 1.00 20.85 75 SER A CA 1
ATOM 557 C C . SER A 1 75 ? -3.187 55.893 31.426 1.00 21.09 75 SER A C 1
ATOM 558 O O . SER A 1 75 ? -2.573 56.551 30.591 1.00 22.06 75 SER A O 1
ATOM 561 N N . MET A 1 76 ? -4.463 55.546 31.269 1.00 19.97 76 MET A N 1
ATOM 562 C CA . MET A 1 76 ? -5.209 55.913 30.066 1.00 20.21 76 MET A CA 1
ATOM 563 C C . MET A 1 76 ? -5.961 57.248 30.167 1.00 21.00 76 MET A C 1
ATOM 564 O O . MET A 1 76 ? -6.592 57.679 29.201 1.00 27.14 76 MET A O 1
ATOM 569 N N . ASN A 1 77 ? -5.892 57.899 31.324 1.00 20.90 77 ASN A N 1
ATOM 570 C CA . ASN A 1 77 ? -6.567 59.184 31.540 1.00 17.67 77 ASN A CA 1
ATOM 571 C C . ASN A 1 77 ? -5.913 60.315 30.745 1.00 21.36 77 ASN A C 1
ATOM 572 O O . ASN A 1 77 ? -4.691 60.354 30.619 1.00 18.91 77 ASN A O 1
ATOM 577 N N . LEU A 1 78 ? -6.718 61.242 30.225 1.00 20.19 78 LEU A N 1
ATOM 578 C CA . LEU A 1 78 ? -6.166 62.364 29.459 1.00 23.47 78 LEU A CA 1
ATOM 579 C C . LEU A 1 78 ? -5.420 63.315 30.395 1.00 23.44 78 LEU A C 1
ATOM 580 O O . LEU A 1 78 ? -4.598 64.123 29.958 1.00 23.34 78 LEU A O 1
ATOM 585 N N . ALA A 1 79 ? -5.729 63.209 31.684 1.00 23.06 79 ALA A N 1
ATOM 586 C CA . ALA A 1 79 ? -5.127 64.018 32.739 1.00 20.20 79 ALA A CA 1
ATOM 587 C C . ALA A 1 79 ? -5.521 63.337 34.046 1.00 22.00 79 ALA A C 1
ATOM 588 O O . ALA A 1 79 ? -6.367 62.449 34.035 1.00 23.51 79 ALA A O 1
ATOM 590 N N . GLN A 1 80 ? -4.930 63.751 35.165 1.00 20.79 80 GLN A N 1
ATOM 591 C CA . GLN A 1 80 ? -5.242 63.131 36.457 1.00 18.48 80 GLN A CA 1
ATOM 592 C C . GLN A 1 80 ? -6.013 64.039 37.421 1.00 22.77 80 GLN A C 1
ATOM 593 O O . GLN A 1 80 ? -5.868 65.266 37.390 1.00 22.33 80 GLN A O 1
ATOM 599 N N . PHE A 1 81 ? -6.814 63.413 38.286 1.00 16.35 81 PHE A N 1
ATOM 600 C CA . PHE A 1 81 ? -7.676 64.092 39.262 1.00 13.91 81 PHE A CA 1
ATOM 601 C C . PHE A 1 81 ? -9.012 64.423 38.600 1.00 15.69 81 PHE A C 1
ATOM 602 O O . PHE A 1 81 ? -9.083 64.558 37.372 1.00 19.01 81 PHE A O 1
ATOM 610 N N . TRP A 1 82 ? -10.064 64.554 39.408 1.00 16.97 82 TRP A N 1
ATOM 611 C CA . TRP A 1 82 ? -11.392 64.848 38.890 1.00 14.14 82 TRP A CA 1
ATOM 612 C C . TRP A 1 82 ? -11.442 66.118 38.043 1.00 19.96 82 TRP A C 1
ATOM 613 O O . TRP A 1 82 ? -12.250 66.211 37.124 1.00 16.21 82 TRP A O 1
ATOM 624 N N . ASP A 1 83 ? -10.590 67.092 38.356 1.00 23.05 83 ASP A N 1
ATOM 625 C CA . ASP A 1 83 ? -10.558 68.341 37.590 1.00 21.32 83 ASP A CA 1
ATOM 626 C C . ASP A 1 83 ? -9.403 68.376 36.592 1.00 26.70 83 ASP A C 1
ATOM 627 O O . ASP A 1 83 ? -9.171 69.394 35.934 1.00 26.56 83 ASP A O 1
ATOM 632 N N . GLY A 1 84 ? -8.693 67.258 36.479 1.00 19.40 84 GLY A N 1
ATOM 633 C CA . GLY A 1 84 ? -7.574 67.155 35.559 1.00 23.10 84 GLY A CA 1
ATOM 634 C C . GLY A 1 84 ? -6.457 68.160 35.766 1.00 25.21 84 GLY A C 1
ATOM 635 O O . GLY A 1 84 ? -5.788 68.545 34.804 1.00 26.38 84 GLY A O 1
ATOM 636 N N . ARG A 1 85 ? -6.237 68.577 37.007 1.00 25.52 85 ARG A N 1
ATOM 637 C CA . ARG A 1 85 ? -5.185 69.544 37.293 1.00 28.12 85 ARG A CA 1
ATOM 638 C C . ARG A 1 85 ? -3.768 69.005 37.160 1.00 29.76 85 ARG A C 1
ATOM 639 O O . ARG A 1 85 ? -2.815 69.782 37.103 1.00 29.87 85 ARG A O 1
ATOM 647 N N . ALA A 1 86 ? -3.631 67.683 37.112 1.00 29.29 86 ALA A N 1
ATOM 648 C CA . ALA A 1 86 ? -2.316 67.059 36.972 1.00 27.56 86 ALA A CA 1
ATOM 649 C C . ALA A 1 86 ? -2.187 66.495 35.558 1.00 29.09 86 ALA A C 1
ATOM 650 O O . ALA A 1 86 ? -3.060 65.758 35.097 1.00 27.61 86 ALA A O 1
ATOM 652 N N . LYS A 1 87 ? -1.091 66.824 34.877 1.00 25.61 87 LYS A N 1
ATOM 653 C CA . LYS A 1 87 ? -0.877 66.384 33.500 1.00 30.45 87 LYS A CA 1
ATOM 654 C C . LYS A 1 87 ? -0.674 64.885 33.286 1.00 27.96 87 LYS A C 1
ATOM 655 O O . LYS A 1 87 ? -1.063 64.357 32.244 1.00 26.43 87 LYS A O 1
ATOM 661 N N . ASP A 1 88 ? -0.058 64.203 34.248 1.00 23.97 88 ASP A N 1
ATOM 662 C CA . ASP A 1 88 ? 0.179 62.768 34.116 1.00 24.34 88 ASP A CA 1
ATOM 663 C C . ASP A 1 88 ? 0.380 62.112 35.473 1.00 19.78 88 ASP A C 1
ATOM 664 O O . ASP A 1 88 ? 0.363 62.791 36.493 1.00 20.17 88 ASP A O 1
ATOM 669 N N . LEU A 1 89 ? 0.583 60.796 35.474 1.00 21.33 89 LEU A N 1
ATOM 670 C CA . LEU A 1 89 ? 0.778 60.038 36.712 1.00 16.99 89 LEU A CA 1
ATOM 671 C C . LEU A 1 89 ? 1.962 60.520 37.537 1.00 19.20 89 LEU A C 1
ATOM 672 O O . LEU A 1 89 ? 1.897 60.563 38.767 1.00 18.36 89 LEU A O 1
ATOM 677 N N . LYS A 1 90 ? 3.049 60.877 36.864 1.00 23.52 90 LYS A N 1
ATOM 678 C CA . LYS A 1 90 ? 4.231 61.355 37.570 1.00 26.20 90 LYS A CA 1
ATOM 679 C C . LYS A 1 90 ? 3.907 62.612 38.367 1.00 26.53 90 LYS A C 1
ATOM 680 O O . LYS A 1 90 ? 4.196 62.694 39.561 1.00 24.39 90 LYS A O 1
ATOM 686 N N . GLU A 1 91 ? 3.288 63.586 37.708 1.00 24.65 91 GLU A N 1
ATOM 687 C CA . GLU A 1 91 ? 2.939 64.839 38.366 1.00 26.41 91 GLU A CA 1
ATOM 688 C C . GLU A 1 91 ? 1.963 64.621 39.517 1.00 24.48 91 GLU A C 1
ATOM 689 O O . GLU A 1 91 ? 2.093 65.216 40.586 1.00 22.56 91 GLU A O 1
ATOM 695 N N . GLN A 1 92 ? 0.982 63.760 39.286 1.00 21.83 92 GLN A N 1
ATOM 696 C CA . GLN A 1 92 ? -0.040 63.460 40.280 1.00 19.64 92 GLN A CA 1
ATOM 697 C C . GLN A 1 92 ? 0.519 62.887 41.585 1.00 15.60 92 GLN A C 1
ATOM 698 O O . GLN A 1 92 ? 0.100 63.277 42.670 1.00 19.85 92 GLN A O 1
ATOM 704 N N . ALA A 1 93 ? 1.463 61.962 41.473 1.00 19.54 93 ALA A N 1
ATOM 705 C CA . ALA A 1 93 ? 2.030 61.305 42.647 1.00 21.42 93 ALA A CA 1
ATOM 706 C C . ALA A 1 93 ? 2.609 62.231 43.713 1.00 23.29 93 ALA A C 1
ATOM 707 O O . ALA A 1 93 ? 2.622 61.888 44.893 1.00 24.06 93 ALA A O 1
ATOM 709 N N . ALA A 1 94 ? 3.082 63.403 43.309 1.00 20.27 94 ALA A N 1
ATOM 710 C CA . ALA A 1 94 ? 3.660 64.338 44.269 1.00 21.63 94 ALA A CA 1
ATOM 711 C C . ALA A 1 94 ? 2.615 64.975 45.190 1.00 22.23 94 ALA A C 1
ATOM 712 O O . ALA A 1 94 ? 2.940 65.445 46.283 1.00 20.53 94 ALA A O 1
ATOM 714 N N . GLY A 1 95 ? 1.361 64.973 44.749 1.00 20.28 95 GLY A N 1
ATOM 715 C CA . GLY A 1 95 ? 0.290 65.577 45.521 1.00 18.86 95 GLY A CA 1
ATOM 716 C C . GLY A 1 95 ? -0.057 64.989 46.875 1.00 23.56 95 GLY A C 1
ATOM 717 O O . GLY A 1 95 ? 0.079 65.663 47.897 1.00 16.44 95 GLY A O 1
ATOM 718 N N . PRO A 1 96 ? -0.515 63.731 46.924 1.00 19.50 96 PRO A N 1
ATOM 719 C CA . PRO A 1 96 ? -0.876 63.107 48.201 1.00 20.64 96 PRO A CA 1
ATOM 720 C C . PRO A 1 96 ? 0.217 63.102 49.266 1.00 14.78 96 PRO A C 1
ATOM 721 O O . PRO A 1 96 ? -0.059 63.314 50.449 1.00 15.47 96 PRO A O 1
ATOM 725 N N . ILE A 1 97 ? 1.450 62.855 48.841 1.00 15.60 97 ILE A N 1
ATOM 726 C CA . ILE A 1 97 ? 2.585 62.804 49.757 1.00 19.22 97 ILE A CA 1
ATOM 727 C C . ILE A 1 97 ? 2.683 64.058 50.614 1.00 19.34 97 ILE A C 1
ATOM 728 O O . ILE A 1 97 ? 2.952 63.982 51.814 1.00 17.24 97 ILE A O 1
ATOM 733 N N . ALA A 1 98 ? 2.449 65.209 49.991 1.00 19.93 98 ALA A N 1
ATOM 734 C CA . ALA A 1 98 ? 2.536 66.482 50.695 1.00 22.08 98 ALA A CA 1
ATOM 735 C C . ALA A 1 98 ? 1.185 67.124 51.013 1.00 24.38 98 ALA A C 1
ATOM 736 O O . ALA A 1 98 ? 1.133 68.258 51.491 1.00 23.84 98 ALA A O 1
ATOM 738 N N . ASN A 1 99 ? 0.098 66.403 50.751 1.00 20.77 99 ASN A N 1
ATOM 739 C CA . ASN A 1 99 ? -1.250 66.912 51.012 1.00 22.84 99 ASN A CA 1
ATOM 740 C C . ASN A 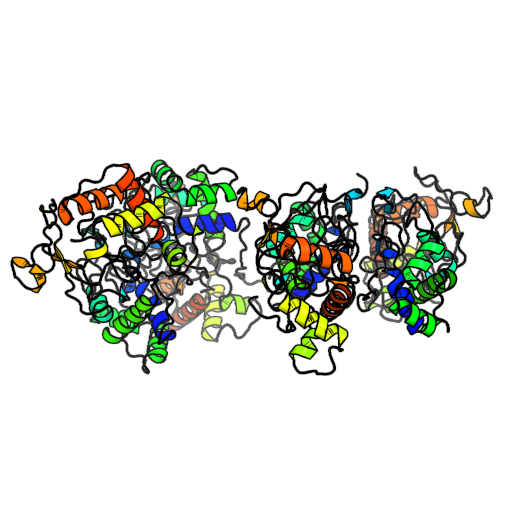1 99 ? -1.594 66.752 52.490 1.00 25.51 99 ASN A C 1
ATOM 741 O O . ASN A 1 99 ? -1.722 65.631 52.989 1.00 18.01 99 ASN A O 1
ATOM 746 N N . PRO A 1 100 ? -1.755 67.871 53.217 1.00 23.19 100 PRO A N 1
ATOM 747 C CA . PRO A 1 100 ? -2.083 67.794 54.644 1.00 23.63 100 PRO A CA 1
ATOM 748 C C . PRO A 1 100 ? -3.382 67.051 54.967 1.00 23.20 100 PRO A C 1
ATOM 749 O O . PRO A 1 100 ? -3.578 66.600 56.096 1.00 19.57 100 PRO A O 1
ATOM 753 N N . LYS A 1 101 ? -4.264 66.926 53.978 1.00 23.28 101 LYS A N 1
ATOM 754 C CA . LYS A 1 101 ? -5.532 66.230 54.171 1.00 21.19 101 LYS A CA 1
ATOM 755 C C . LYS A 1 101 ? -5.394 64.735 53.899 1.00 19.49 101 LYS A C 1
ATOM 756 O O . LYS A 1 101 ? -6.313 63.961 54.175 1.00 18.72 101 LYS A O 1
ATOM 762 N N . GLU A 1 102 ? -4.254 64.335 53.345 1.00 16.84 102 GLU A N 1
ATOM 763 C CA . GLU A 1 102 ? -4.030 62.932 53.025 1.00 20.19 102 GLU A CA 1
ATOM 764 C C . GLU A 1 102 ? -2.827 62.360 53.773 1.00 16.81 102 GLU A C 1
ATOM 765 O O . GLU A 1 102 ? -2.933 62.065 54.961 1.00 17.00 102 GLU A O 1
ATOM 771 N N . MET A 1 103 ? -1.689 62.204 53.103 1.00 16.02 103 MET A N 1
ATOM 772 C CA . MET A 1 103 ? -0.513 61.647 53.770 1.00 12.42 103 MET A CA 1
ATOM 773 C C . MET A 1 103 ? 0.122 62.634 54.752 1.00 17.88 103 MET A C 1
ATOM 774 O O . MET A 1 103 ? 0.754 62.235 55.724 1.00 15.82 103 MET A O 1
ATOM 779 N N . ALA A 1 104 ? -0.050 63.924 54.484 1.00 17.49 104 ALA A N 1
ATOM 780 C CA . ALA A 1 104 ? 0.450 64.984 55.360 1.00 18.34 104 ALA A CA 1
ATOM 781 C C . ALA A 1 104 ? 1.951 65.063 55.636 1.00 20.08 104 ALA A C 1
ATOM 782 O O . ALA A 1 104 ? 2.361 65.554 56.689 1.00 20.94 104 ALA A O 1
ATOM 784 N N . SER A 1 105 ? 2.777 64.591 54.710 1.00 20.01 105 SER A N 1
ATOM 785 C CA . SER A 1 105 ? 4.223 64.676 54.895 1.00 22.27 105 SER A CA 1
ATOM 786 C C . SER A 1 105 ? 4.731 65.810 53.999 1.00 24.61 105 SER A C 1
ATOM 787 O O . SER A 1 105 ? 3.974 66.719 53.668 1.00 22.64 105 SER A O 1
ATOM 790 N N . THR A 1 106 ? 6.010 65.768 53.632 1.00 24.31 106 THR A N 1
ATOM 791 C CA . THR A 1 106 ? 6.591 66.761 52.730 1.00 24.34 106 THR A CA 1
ATOM 792 C C . THR A 1 106 ? 7.531 66.008 51.798 1.00 24.78 106 THR A C 1
ATOM 793 O O . THR A 1 106 ? 7.985 64.909 52.122 1.00 21.33 106 THR A O 1
ATOM 797 N N . HIS A 1 107 ? 7.818 66.586 50.638 1.00 21.68 107 HIS A N 1
ATOM 798 C CA . HIS A 1 107 ? 8.703 65.935 49.688 1.00 24.76 107 HIS A CA 1
ATOM 799 C C . HIS A 1 107 ? 10.092 65.755 50.288 1.00 27.44 107 HIS A C 1
ATOM 800 O O . HIS A 1 107 ? 10.749 64.740 50.060 1.00 25.30 107 HIS A O 1
ATOM 807 N N . GLU A 1 108 ? 10.529 66.739 51.065 1.00 26.99 108 GLU A N 1
ATOM 808 C CA . GLU A 1 108 ? 11.847 66.688 51.690 1.00 30.17 108 GLU A CA 1
ATOM 809 C C . GLU A 1 108 ? 11.967 65.520 52.664 1.00 25.82 108 GLU A C 1
ATOM 810 O O . GLU A 1 108 ? 12.951 64.780 52.647 1.00 23.43 108 GLU A O 1
ATOM 816 N N . ILE A 1 109 ? 10.962 65.364 53.516 1.00 23.29 109 ILE A N 1
ATOM 817 C CA . ILE A 1 109 ? 10.966 64.291 54.500 1.00 24.43 109 ILE A CA 1
ATOM 818 C C . ILE A 1 109 ? 10.888 62.915 53.838 1.00 24.88 109 ILE A C 1
ATOM 819 O O . ILE A 1 109 ? 11.643 62.006 54.194 1.00 24.09 109 ILE A O 1
ATOM 824 N N . ALA A 1 110 ? 9.992 62.760 52.869 1.00 23.20 110 ALA A N 1
ATOM 825 C CA . ALA A 1 110 ? 9.871 61.482 52.170 1.00 22.02 110 ALA A CA 1
ATOM 826 C C . ALA A 1 110 ? 11.218 61.080 51.567 1.00 22.37 110 ALA A C 1
ATOM 827 O O . ALA A 1 110 ? 11.602 59.915 51.609 1.00 20.64 110 ALA A O 1
ATOM 829 N N . GLU A 1 111 ? 11.938 62.044 51.002 1.00 22.23 111 GLU A N 1
ATOM 830 C CA . GLU A 1 111 ? 13.240 61.753 50.414 1.00 20.81 111 GLU A CA 1
ATOM 831 C C . GLU A 1 111 ? 14.199 61.250 51.487 1.00 21.42 111 GLU A C 1
ATOM 832 O O . GLU A 1 111 ? 14.925 60.280 51.276 1.00 23.22 111 GLU A O 1
ATOM 838 N N . LYS A 1 112 ? 14.206 61.921 52.635 1.00 25.20 112 LYS A N 1
ATOM 839 C CA . LYS A 1 112 ? 15.086 61.530 53.730 1.00 26.03 112 LYS A CA 1
ATOM 840 C C . LYS A 1 112 ? 14.719 60.146 54.247 1.00 23.56 112 LYS A C 1
ATOM 841 O O . LYS A 1 112 ? 15.600 59.337 54.547 1.00 23.25 112 LYS A O 1
ATOM 847 N N . VAL A 1 113 ? 13.420 59.875 54.341 1.00 21.20 113 VAL A N 1
ATOM 848 C CA . VAL A 1 113 ? 12.954 58.576 54.823 1.00 21.24 113 VAL A CA 1
ATOM 849 C C . VAL A 1 113 ? 13.447 57.456 53.918 1.00 17.82 113 VAL A C 1
ATOM 850 O O . VAL A 1 113 ? 14.070 56.508 54.383 1.00 20.52 113 VAL A O 1
ATOM 854 N N . VAL A 1 114 ? 13.179 57.572 52.619 1.00 18.97 114 VAL A N 1
ATOM 855 C CA . VAL A 1 114 ? 13.588 56.547 51.668 1.00 19.93 114 VAL A CA 1
ATOM 856 C C . VAL A 1 114 ? 15.109 56.399 51.563 1.00 19.53 114 VAL A C 1
ATOM 857 O O . VAL A 1 114 ? 15.627 55.287 51.546 1.00 20.68 114 VAL A O 1
ATOM 861 N N . ALA A 1 115 ? 15.819 57.519 51.502 1.00 21.49 115 ALA A N 1
ATOM 862 C CA . ALA A 1 115 ? 17.275 57.487 51.380 1.00 22.57 115 ALA A CA 1
ATOM 863 C C . ALA A 1 115 ? 17.987 56.926 52.612 1.00 25.21 115 ALA A C 1
ATOM 864 O O . ALA A 1 115 ? 19.137 56.493 52.524 1.00 24.92 115 ALA A O 1
ATOM 866 N N . SER A 1 116 ? 17.310 56.925 53.757 1.00 22.40 116 SER A N 1
ATOM 867 C CA . SER A 1 116 ? 17.912 56.416 54.988 1.00 20.60 116 SER A CA 1
ATOM 868 C C . SER A 1 116 ? 18.113 54.909 54.935 1.00 21.12 116 SER A C 1
ATOM 869 O O . SER A 1 116 ? 18.918 54.351 55.679 1.00 21.74 116 SER A O 1
ATOM 872 N N . MET A 1 117 ? 17.380 54.249 54.051 1.00 22.20 117 MET A N 1
ATOM 873 C CA . MET A 1 117 ? 17.468 52.806 53.940 1.00 20.45 117 MET A CA 1
ATOM 874 C C . MET A 1 117 ? 18.361 52.329 52.801 1.00 23.73 117 MET A C 1
ATOM 875 O O . MET A 1 117 ? 18.081 52.571 51.627 1.00 24.31 117 MET A O 1
ATOM 880 N N . PRO A 1 118 ? 19.463 51.641 53.146 1.00 25.89 118 PRO A N 1
ATOM 881 C CA . PRO A 1 118 ? 20.432 51.110 52.178 1.00 25.27 118 PRO A CA 1
ATOM 882 C C . PRO A 1 118 ? 19.778 50.293 51.075 1.00 26.38 118 PRO A C 1
ATOM 883 O O . PRO A 1 118 ? 20.147 50.406 49.902 1.00 23.67 118 PRO A O 1
ATOM 887 N N . GLN A 1 119 ? 18.808 49.467 51.463 1.00 27.62 119 GLN A N 1
ATOM 888 C CA . GLN A 1 119 ? 18.095 48.616 50.523 1.00 24.37 119 GLN A CA 1
ATOM 889 C C . GLN A 1 119 ? 17.414 49.441 49.436 1.00 23.65 119 GLN A C 1
ATOM 890 O O . GLN A 1 119 ? 17.385 49.039 48.273 1.00 25.61 119 GLN A O 1
ATOM 896 N N . TYR A 1 120 ? 16.857 50.587 49.813 1.00 22.41 120 TYR A N 1
ATOM 897 C CA . TYR A 1 120 ? 16.203 51.450 48.839 1.00 22.51 120 TYR A CA 1
ATOM 898 C C . TYR A 1 120 ? 17.280 52.148 48.011 1.00 28.08 120 TYR A C 1
ATOM 899 O O . TYR A 1 120 ? 17.198 52.190 46.783 1.00 23.57 120 TYR A O 1
ATOM 908 N N . ARG A 1 121 ? 18.295 52.689 48.679 1.00 26.72 121 ARG A N 1
ATOM 909 C CA . ARG A 1 121 ? 19.371 53.369 47.959 1.00 31.12 121 ARG A CA 1
ATOM 910 C C . ARG A 1 121 ? 19.929 52.465 46.868 1.00 29.42 121 ARG A C 1
ATOM 911 O O . ARG A 1 121 ? 20.200 52.916 45.755 1.00 32.79 121 ARG A O 1
ATOM 919 N N . GLU A 1 122 ? 20.088 51.186 47.191 1.00 32.85 122 GLU A N 1
ATOM 920 C CA . GLU A 1 122 ? 20.624 50.215 46.245 1.00 38.59 122 GLU A CA 1
ATOM 921 C C . GLU A 1 122 ? 19.719 50.046 45.026 1.00 39.22 122 GLU A C 1
ATOM 922 O O . GLU A 1 122 ? 20.203 49.932 43.899 1.00 37.46 122 GLU A O 1
ATOM 928 N N . ARG A 1 123 ? 18.407 50.026 45.253 1.00 33.38 123 ARG A N 1
ATOM 929 C CA . ARG A 1 123 ? 17.447 49.876 44.163 1.00 31.98 123 ARG A CA 1
ATOM 930 C C . ARG A 1 123 ? 17.429 51.101 43.266 1.00 29.07 123 ARG A C 1
ATOM 931 O O . ARG A 1 123 ? 17.390 50.978 42.041 1.00 34.32 123 ARG A O 1
ATOM 939 N N . PHE A 1 124 ? 17.452 52.284 43.870 1.00 26.69 124 PHE A N 1
ATOM 940 C CA . PHE A 1 124 ? 17.452 53.514 43.092 1.00 29.02 124 PHE A CA 1
ATOM 941 C C . PHE A 1 124 ? 18.678 53.549 42.180 1.00 32.97 124 PHE A C 1
ATOM 942 O O . PHE A 1 124 ? 18.611 54.044 41.055 1.00 31.33 124 PHE A O 1
ATOM 950 N N . LYS A 1 125 ? 19.792 53.009 42.669 1.00 32.38 125 LYS A N 1
ATOM 951 C CA . LYS A 1 125 ? 21.037 52.976 41.904 1.00 34.87 125 LYS A CA 1
ATOM 952 C C . LYS A 1 125 ? 20.959 52.042 40.702 1.00 37.31 125 LYS A C 1
ATOM 953 O O . LYS A 1 125 ? 21.420 52.379 39.612 1.00 39.84 125 LYS A O 1
ATOM 959 N N . LYS A 1 126 ? 20.382 50.864 40.904 1.00 39.21 126 LYS A N 1
ATOM 960 C CA . LYS A 1 126 ? 20.258 49.896 39.826 1.00 44.58 126 LYS A CA 1
ATOM 961 C C . LYS A 1 126 ? 19.215 50.357 38.812 1.00 45.36 126 LYS A C 1
ATOM 962 O O . LYS A 1 126 ? 19.124 49.809 37.712 1.00 45.55 126 LYS A O 1
ATOM 968 N N . VAL A 1 127 ? 18.437 51.371 39.181 1.00 42.22 127 VAL A N 1
ATOM 969 C CA . VAL A 1 127 ? 17.402 51.896 38.298 1.00 38.65 127 VAL A CA 1
ATOM 970 C C . VAL A 1 127 ? 17.811 53.206 37.634 1.00 36.30 127 VAL A C 1
ATOM 971 O O . VAL A 1 127 ? 17.730 53.339 36.413 1.00 39.56 127 VAL A O 1
ATOM 975 N N . PHE A 1 128 ? 18.255 54.171 38.431 1.00 35.21 128 PHE A N 1
ATOM 976 C CA . PHE A 1 128 ? 18.646 55.463 37.884 1.00 38.90 128 PHE A CA 1
ATOM 977 C C . PHE A 1 128 ? 20.156 55.697 37.835 1.00 42.63 128 PHE A C 1
ATOM 978 O O . PHE A 1 128 ? 20.605 56.837 37.706 1.00 45.02 128 PHE A O 1
ATOM 986 N N . GLY A 1 129 ? 20.934 54.624 37.936 1.00 44.33 129 GLY A N 1
ATOM 987 C CA . GLY A 1 129 ? 22.381 54.753 37.888 1.00 49.07 129 GLY A CA 1
ATOM 988 C C . GLY A 1 129 ? 23.008 55.309 39.153 1.00 51.30 129 GLY A C 1
ATOM 989 O O . GLY A 1 129 ? 24.103 54.903 39.541 1.00 47.73 129 GLY A O 1
ATOM 990 N N . SER A 1 130 ? 22.317 56.248 39.790 1.00 52.81 130 SER A N 1
ATOM 991 C CA . SER A 1 130 ? 22.794 56.862 41.022 1.00 56.30 130 SER A CA 1
ATOM 992 C C . SER A 1 130 ? 21.995 56.304 42.194 1.00 58.24 130 SER A C 1
ATOM 993 O O . SER A 1 130 ? 20.895 55.783 42.008 1.00 59.33 130 SER A O 1
ATOM 996 N N . ASP A 1 131 ? 22.539 56.417 43.402 1.00 59.76 131 ASP A N 1
ATOM 997 C CA . ASP A 1 131 ? 21.851 55.903 44.582 1.00 58.75 131 ASP A CA 1
ATOM 998 C C . ASP A 1 131 ? 21.100 56.988 45.354 1.00 57.12 131 ASP A C 1
ATOM 999 O O . ASP A 1 131 ? 20.425 56.698 46.343 1.00 56.73 131 ASP A O 1
ATOM 1004 N N . GLU A 1 132 ? 21.211 58.236 44.910 1.00 56.92 132 GLU A N 1
ATOM 1005 C CA . GLU A 1 132 ? 20.513 59.318 45.594 1.00 55.63 132 GLU A CA 1
ATOM 1006 C C . GLU A 1 132 ? 19.022 59.301 45.290 1.00 48.32 132 GLU A C 1
ATOM 1007 O O . GLU A 1 132 ? 18.597 58.989 44.175 1.00 45.85 132 GLU A O 1
ATOM 1013 N N . VAL A 1 133 ? 18.233 59.658 46.296 1.00 40.02 133 VAL A N 1
ATOM 1014 C CA . VAL A 1 133 ? 16.781 59.656 46.189 1.00 33.39 133 VAL A CA 1
ATOM 1015 C C . VAL A 1 133 ? 16.184 61.058 46.130 1.00 30.59 133 VAL A C 1
ATOM 1016 O O . VAL A 1 133 ? 16.449 61.891 46.994 1.00 27.49 133 VAL A O 1
ATOM 1020 N N . THR A 1 134 ? 15.369 61.305 45.108 1.00 27.57 134 THR A N 1
ATOM 1021 C CA . THR A 1 134 ? 14.706 62.595 44.943 1.00 27.78 134 THR A CA 1
ATOM 1022 C C . THR A 1 134 ? 13.218 62.346 44.732 1.00 24.62 134 THR A C 1
ATOM 1023 O O . THR A 1 134 ? 12.833 61.295 44.224 1.00 27.43 134 THR A O 1
ATOM 1027 N N . ILE A 1 135 ? 12.386 63.307 45.118 1.00 28.26 135 ILE A N 1
ATOM 1028 C CA . ILE A 1 135 ? 10.944 63.165 44.945 1.00 28.16 135 ILE A CA 1
ATOM 1029 C C . ILE A 1 135 ? 10.650 62.916 43.467 1.00 32.66 135 ILE A C 1
ATOM 1030 O O . ILE A 1 135 ? 9.658 62.278 43.115 1.00 32.83 135 ILE A O 1
ATOM 1035 N N . ASP A 1 136 ? 11.534 63.407 42.604 1.00 33.73 136 ASP A N 1
ATOM 1036 C CA . ASP A 1 136 ? 11.367 63.230 41.168 1.00 35.65 136 ASP A CA 1
ATOM 1037 C C . ASP A 1 136 ? 11.501 61.763 40.780 1.00 33.42 136 ASP A C 1
ATOM 1038 O O . ASP A 1 136 ? 10.726 61.253 39.968 1.00 33.00 136 ASP A O 1
ATOM 1043 N N . ARG A 1 137 ? 12.491 61.089 41.357 1.00 27.32 137 ARG A N 1
ATOM 1044 C CA . ARG A 1 137 ? 12.714 59.682 41.068 1.00 27.44 137 ARG A CA 1
ATOM 1045 C C . ARG A 1 137 ? 11.649 58.820 41.737 1.00 22.92 137 ARG A C 1
ATOM 1046 O O . ARG A 1 137 ? 11.257 57.783 41.202 1.00 23.22 137 ARG A O 1
ATOM 1054 N N . ILE A 1 138 ? 11.189 59.257 42.905 1.00 23.69 138 ILE A N 1
ATOM 1055 C CA . ILE A 1 138 ? 10.150 58.529 43.639 1.00 19.65 138 ILE A CA 1
ATOM 1056 C C . ILE A 1 138 ? 8.861 58.514 42.818 1.00 22.45 138 ILE A C 1
ATOM 1057 O O . ILE A 1 138 ? 8.248 57.461 42.626 1.00 18.95 138 ILE A O 1
ATOM 1062 N N . THR A 1 139 ? 8.454 59.682 42.330 1.00 23.47 139 THR A N 1
ATOM 1063 C CA . THR A 1 139 ? 7.230 59.772 41.539 1.00 20.81 139 THR A CA 1
ATOM 1064 C C . THR A 1 139 ? 7.397 59.119 40.177 1.00 23.05 139 THR A C 1
ATOM 1065 O O . THR A 1 139 ? 6.452 58.538 39.648 1.00 22.07 139 THR A O 1
ATOM 1069 N N . THR A 1 140 ? 8.593 59.213 39.602 1.00 21.93 140 THR A N 1
ATOM 1070 C CA . THR A 1 140 ? 8.846 58.585 38.310 1.00 23.38 140 THR A CA 1
ATOM 1071 C C . THR A 1 140 ? 8.654 57.081 38.466 1.00 19.92 140 THR A C 1
ATOM 1072 O O . THR A 1 140 ? 8.018 56.440 37.634 1.00 21.41 140 THR A O 1
ATOM 1076 N N . ALA A 1 141 ? 9.194 56.525 39.548 1.00 19.48 141 ALA A N 1
ATOM 1077 C CA . ALA A 1 141 ? 9.087 55.090 39.798 1.00 19.32 141 ALA A CA 1
ATOM 1078 C C . ALA A 1 141 ? 7.644 54.651 40.066 1.00 18.63 141 ALA A C 1
ATOM 1079 O O . ALA A 1 141 ? 7.192 53.622 39.557 1.00 18.85 141 ALA A O 1
ATOM 1081 N N . ILE A 1 142 ? 6.929 55.419 40.878 1.00 19.80 142 ILE A N 1
ATOM 1082 C CA . ILE A 1 142 ? 5.540 55.084 41.187 1.00 17.37 142 ILE A CA 1
ATOM 1083 C C . ILE A 1 142 ? 4.710 55.121 39.898 1.00 17.93 142 ILE A C 1
ATOM 1084 O O . ILE A 1 142 ? 3.936 54.202 39.618 1.00 18.01 142 ILE A O 1
ATOM 1089 N N . ALA A 1 143 ? 4.886 56.174 39.102 1.00 20.38 143 ALA A N 1
ATOM 1090 C CA . ALA A 1 143 ? 4.153 56.296 37.844 1.00 22.83 143 ALA A CA 1
ATOM 1091 C C . ALA A 1 143 ? 4.418 55.076 36.963 1.00 24.39 143 ALA A C 1
ATOM 1092 O O . ALA A 1 143 ? 3.506 54.559 36.315 1.00 23.30 143 ALA A O 1
ATOM 1094 N N . GLN A 1 144 ? 5.668 54.616 36.940 1.00 20.74 144 GLN A N 1
ATOM 1095 C CA . GLN A 1 144 ? 6.029 53.449 36.140 1.00 19.33 144 GLN A CA 1
ATOM 1096 C C . GLN A 1 144 ? 5.260 52.226 36.632 1.00 18.51 144 GLN A C 1
ATOM 1097 O O . GLN A 1 144 ? 4.799 51.409 35.837 1.00 19.07 144 GLN A O 1
ATOM 1103 N N . PHE A 1 145 ? 5.136 52.092 37.948 1.00 17.77 145 PHE A N 1
ATOM 1104 C CA . PHE A 1 145 ? 4.392 50.976 38.513 1.00 16.97 145 PHE A CA 1
ATOM 1105 C C . PHE A 1 145 ? 2.935 51.092 38.077 1.00 16.39 145 PHE A C 1
ATOM 1106 O O . PHE A 1 145 ? 2.324 50.111 37.657 1.00 16.78 145 PHE A O 1
ATOM 1114 N N . GLU A 1 146 ? 2.378 52.296 38.163 1.00 19.08 146 GLU A N 1
ATOM 1115 C CA . GLU A 1 146 ? 0.978 52.494 37.795 1.00 17.59 146 GLU A CA 1
ATOM 1116 C C . GLU A 1 146 ? 0.683 52.215 36.325 1.00 19.11 146 GLU A C 1
ATOM 1117 O O . GLU A 1 146 ? -0.453 51.907 35.964 1.00 18.59 146 GLU A O 1
ATOM 1123 N N . GLU A 1 147 ? 1.699 52.313 35.473 1.00 18.94 147 GLU A N 1
ATOM 1124 C CA . GLU A 1 147 ? 1.506 52.022 34.057 1.00 20.27 147 GLU A CA 1
ATOM 1125 C C . GLU A 1 147 ? 1.191 50.540 33.874 1.00 18.62 147 GLU A C 1
ATOM 1126 O O . GLU A 1 147 ? 0.569 50.149 32.891 1.00 21.10 147 GLU A O 1
ATOM 1132 N N . THR A 1 148 ? 1.608 49.720 34.836 1.00 16.92 148 THR A N 1
ATOM 1133 C CA . THR A 1 148 ? 1.385 48.277 34.764 1.00 18.33 148 THR A CA 1
ATOM 1134 C C . THR A 1 148 ? 0.036 47.880 35.353 1.00 17.18 148 THR A C 1
ATOM 1135 O O . THR A 1 148 ? -0.399 46.732 35.220 1.00 19.62 148 THR A O 1
ATOM 1139 N N . LEU A 1 149 ? -0.636 48.833 35.989 1.00 19.96 149 LEU A N 1
ATOM 1140 C CA . LEU A 1 149 ? -1.925 48.548 36.599 1.00 17.86 149 LEU A CA 1
ATOM 1141 C C . LEU A 1 149 ? -3.110 48.609 35.635 1.00 20.33 149 LEU A C 1
ATOM 1142 O O . LEU A 1 149 ? -4.139 49.206 35.940 1.00 18.06 149 LEU A O 1
ATOM 1147 N N . VAL A 1 150 ? -2.956 47.991 34.469 1.00 20.38 150 VAL A N 1
ATOM 1148 C CA . VAL A 1 150 ? -4.033 47.934 33.489 1.00 17.70 150 VAL A CA 1
ATOM 1149 C C . VAL A 1 150 ? -4.712 46.600 33.747 1.00 19.19 150 VAL A C 1
ATOM 1150 O O . VAL A 1 150 ? -4.089 45.679 34.288 1.00 16.36 150 VAL A O 1
ATOM 1154 N N . THR A 1 151 ? -5.977 46.480 33.364 1.00 14.56 151 THR A N 1
ATOM 1155 C CA . THR A 1 151 ? -6.703 45.244 33.629 1.00 14.07 151 THR A CA 1
ATOM 1156 C C . THR A 1 151 ? -7.292 44.549 32.410 1.00 19.78 151 THR A C 1
ATOM 1157 O O . THR A 1 151 ? -8.491 44.621 32.158 1.00 19.95 151 THR A O 1
ATOM 1161 N N . PRO A 1 152 ? -6.452 43.846 31.638 1.00 23.09 152 PRO A N 1
ATOM 1162 C CA . PRO A 1 152 ? -6.961 43.153 30.452 1.00 22.84 152 PRO A CA 1
ATOM 1163 C C . PRO A 1 152 ? -7.718 41.895 30.855 1.00 20.16 152 PRO A C 1
ATOM 1164 O O . PRO A 1 152 ? -7.713 41.518 32.020 1.00 21.67 152 PRO A O 1
ATOM 1168 N N . GLY A 1 153 ? -8.393 41.269 29.896 1.00 22.05 153 GLY A N 1
ATOM 1169 C CA . GLY A 1 153 ? -9.095 40.028 30.179 1.00 21.87 153 GLY A CA 1
ATOM 1170 C C . GLY A 1 153 ? -10.550 40.032 30.617 1.00 21.03 153 GLY A C 1
ATOM 1171 O O . GLY A 1 153 ? -11.088 38.967 30.910 1.00 22.44 153 GLY A O 1
ATOM 1172 N N . SER A 1 154 ? -11.199 41.193 30.667 1.00 20.32 154 SER A N 1
ATOM 1173 C CA . SER A 1 154 ? -12.601 41.229 31.081 1.00 18.12 154 SER A CA 1
ATOM 1174 C C . SER A 1 154 ? -13.448 40.443 30.081 1.00 21.44 154 SER A C 1
ATOM 1175 O O . SER A 1 154 ? -13.049 40.261 28.930 1.00 21.45 154 SER A O 1
ATOM 1178 N N . LYS A 1 155 ? -14.612 39.979 30.524 1.00 20.68 155 LYS A N 1
ATOM 1179 C CA . LYS A 1 155 ? -15.503 39.226 29.657 1.00 21.60 155 LYS A CA 1
ATOM 1180 C C . LYS A 1 155 ? -15.880 40.034 28.419 1.00 23.78 155 LYS A C 1
ATOM 1181 O O . LYS A 1 155 ? -15.910 39.498 27.311 1.00 24.60 155 LYS A O 1
ATOM 1187 N N . PHE A 1 156 ? -16.152 41.326 28.595 1.00 21.91 156 PHE A N 1
ATOM 1188 C CA . PHE A 1 156 ? -16.511 42.163 27.455 1.00 20.50 156 PHE A CA 1
ATOM 1189 C C . PHE A 1 156 ? -15.377 42.220 26.431 1.00 20.06 156 PHE A C 1
ATOM 1190 O O . PHE A 1 156 ? -15.623 42.228 25.227 1.00 19.88 156 PHE A O 1
ATOM 1198 N N . ASP A 1 157 ? -14.136 42.267 26.906 1.00 23.95 157 ASP A N 1
ATOM 1199 C CA . ASP A 1 157 ? -12.992 42.314 25.999 1.00 25.20 157 ASP A CA 1
ATOM 1200 C C . ASP A 1 157 ? -12.905 40.999 25.228 1.00 26.09 157 ASP A C 1
ATOM 1201 O O . ASP A 1 157 ? -12.589 40.984 24.035 1.00 29.97 157 ASP A O 1
ATOM 1206 N N . LYS A 1 158 ? -13.189 39.895 25.911 1.00 26.79 158 LYS A N 1
ATOM 1207 C CA . LYS A 1 158 ? -13.157 38.594 25.257 1.00 29.93 158 LYS A CA 1
ATOM 1208 C C . LYS A 1 158 ? -14.209 38.580 24.151 1.00 30.50 158 LYS A C 1
ATOM 1209 O O . LYS A 1 158 ? -14.002 37.989 23.092 1.00 23.78 158 LYS A O 1
ATOM 1215 N N . TRP A 1 159 ? -15.335 39.243 24.407 1.00 28.01 159 TRP A N 1
ATOM 1216 C CA . TRP A 1 159 ? -16.426 39.327 23.440 1.00 29.42 159 TRP A CA 1
ATOM 1217 C C . TRP A 1 159 ? -16.003 40.160 22.230 1.00 28.56 159 TRP A C 1
ATOM 1218 O O . TRP A 1 159 ? -16.286 39.802 21.087 1.00 25.96 159 TRP A O 1
ATOM 1229 N N . LEU A 1 160 ? -15.337 41.281 22.487 1.00 25.93 160 LEU A N 1
ATOM 1230 C CA . LEU A 1 160 ? -14.881 42.151 21.411 1.00 28.64 160 LEU A CA 1
ATOM 1231 C C . LEU A 1 160 ? -13.853 41.424 20.553 1.00 31.42 160 LEU A C 1
ATOM 1232 O O . LEU A 1 160 ? -13.704 41.715 19.366 1.00 32.72 160 LEU A O 1
ATOM 1237 N N . GLU A 1 161 ? -13.153 40.471 21.156 1.00 30.09 161 GLU A N 1
ATOM 1238 C CA . GLU A 1 161 ? -12.116 39.735 20.449 1.00 33.63 161 GLU A CA 1
ATOM 1239 C C . GLU A 1 161 ? -12.554 38.443 19.765 1.00 34.81 161 GLU A C 1
ATOM 1240 O O . GLU A 1 161 ? -11.712 37.662 19.327 1.00 39.91 161 GLU A O 1
ATOM 1246 N N . GLY A 1 162 ? -13.862 38.212 19.671 1.00 38.33 162 GLY A N 1
ATOM 1247 C CA . GLY A 1 162 ? -14.334 37.017 18.990 1.00 37.17 162 GLY A CA 1
ATOM 1248 C C . GLY A 1 162 ? -15.175 36.000 19.740 1.00 39.63 162 GLY A C 1
ATOM 1249 O O . GLY A 1 162 ? -15.879 35.208 19.111 1.00 40.56 162 GLY A O 1
ATOM 1250 N N . ASP A 1 163 ? -15.114 36.000 21.068 1.00 38.66 163 ASP A N 1
ATOM 1251 C CA . ASP A 1 163 ? -15.890 35.037 21.843 1.00 38.97 163 ASP A CA 1
ATOM 1252 C C . ASP A 1 163 ? -17.341 35.478 22.023 1.00 41.44 163 ASP A C 1
ATOM 1253 O O . ASP A 1 163 ? -17.684 36.159 22.992 1.00 40.14 163 ASP A O 1
ATOM 1258 N N . LYS A 1 164 ? -18.190 35.067 21.087 1.00 41.35 164 LYS A N 1
ATOM 1259 C CA . LYS A 1 164 ? -19.604 35.421 21.113 1.00 44.14 164 LYS A CA 1
ATOM 1260 C C . LYS A 1 164 ? -20.364 34.900 22.331 1.00 43.43 164 LYS A C 1
ATOM 1261 O O . LYS A 1 164 ? -21.512 35.280 22.559 1.00 46.26 164 LYS A O 1
ATOM 1267 N N . ASN A 1 165 ? -19.729 34.036 23.115 1.00 41.65 165 ASN A N 1
ATOM 1268 C CA . ASN A 1 165 ? -20.370 33.481 24.301 1.00 43.66 165 ASN A CA 1
ATOM 1269 C C . ASN A 1 165 ? -19.904 34.156 25.588 1.00 39.99 165 ASN A C 1
ATOM 1270 O O . ASN A 1 165 ? -20.398 33.851 26.671 1.00 40.25 165 ASN A O 1
ATOM 1275 N N . ALA A 1 166 ? -18.956 35.076 25.462 1.00 36.02 166 ALA A N 1
ATOM 1276 C CA . ALA A 1 166 ? -18.430 35.792 26.617 1.00 32.72 166 ALA A CA 1
ATOM 1277 C C . ALA A 1 166 ? -19.530 36.574 27.332 1.00 33.16 166 ALA A C 1
ATOM 1278 O O . ALA A 1 166 ? -19.463 36.788 28.544 1.00 34.06 166 ALA A O 1
ATOM 1280 N N . LEU A 1 167 ? -20.537 37.003 26.577 1.00 31.65 167 LEU A N 1
ATOM 1281 C CA . LEU A 1 167 ? -21.652 37.761 27.137 1.00 29.97 167 LEU A CA 1
ATOM 1282 C C . LEU A 1 167 ? -22.943 36.965 27.011 1.00 31.63 167 LEU A C 1
ATOM 1283 O O . LEU A 1 167 ? -23.141 36.260 26.025 1.00 33.61 167 LEU A O 1
ATOM 1288 N N . ASN A 1 168 ? -23.817 37.065 28.006 1.00 30.09 168 ASN A N 1
ATOM 1289 C CA . ASN A 1 168 ? -25.092 36.364 27.930 1.00 29.87 168 ASN A CA 1
ATOM 1290 C C . ASN A 1 168 ? -26.103 37.314 27.296 1.00 31.98 168 ASN A C 1
ATOM 1291 O O . ASN A 1 168 ? -25.747 38.422 26.896 1.00 33.44 168 ASN A O 1
ATOM 1296 N N . GLN A 1 169 ? -27.356 36.883 27.205 1.00 33.71 169 GLN A N 1
ATOM 1297 C CA . GLN A 1 169 ? -28.406 37.694 26.593 1.00 38.10 169 GLN A CA 1
ATOM 1298 C C . GLN A 1 169 ? -28.595 39.073 27.230 1.00 34.19 169 GLN A C 1
ATOM 1299 O O . GLN A 1 169 ? -28.622 40.084 26.530 1.00 32.00 169 GLN A O 1
ATOM 1305 N N . ASP A 1 170 ? -28.733 39.112 28.551 1.00 32.83 170 ASP A N 1
ATOM 1306 C CA . ASP A 1 170 ? -28.928 40.374 29.259 1.00 31.96 170 ASP A CA 1
ATOM 1307 C C . ASP A 1 170 ? -27.736 41.312 29.131 1.00 30.11 170 ASP A C 1
ATOM 1308 O O . ASP A 1 170 ? -27.902 42.522 28.977 1.00 27.07 170 ASP A O 1
ATOM 1313 N N . GLU A 1 171 ? -26.536 40.752 29.206 1.00 28.55 171 GLU A N 1
ATOM 1314 C CA . GLU A 1 171 ? -25.321 41.546 29.101 1.00 26.44 171 GLU A CA 1
ATOM 1315 C C . GLU A 1 171 ? -25.179 42.184 27.724 1.00 26.39 171 GLU A C 1
ATOM 1316 O O . GLU A 1 171 ? -24.787 43.347 27.608 1.00 24.43 171 GLU A O 1
ATOM 1322 N N . LEU A 1 172 ? -25.512 41.428 26.682 1.00 22.29 172 LEU A N 1
ATOM 1323 C CA . LEU A 1 172 ? -25.424 41.938 25.321 1.00 24.42 172 LEU A CA 1
ATOM 1324 C C . LEU A 1 172 ? -26.453 43.039 25.084 1.00 20.79 172 LEU A C 1
ATOM 1325 O O . LEU A 1 172 ? -26.147 44.068 24.478 1.00 25.07 172 LEU A O 1
ATOM 1330 N N . GLU A 1 173 ? -27.676 42.819 25.555 1.00 21.18 173 GLU A N 1
ATOM 1331 C CA . GLU A 1 173 ? -28.723 43.811 25.384 1.00 24.14 173 GLU A CA 1
ATOM 1332 C C . GLU A 1 173 ? -28.336 45.059 26.168 1.00 22.85 173 GLU A C 1
ATOM 1333 O O . GLU A 1 173 ? -28.596 46.180 25.734 1.00 23.34 173 GLU A O 1
ATOM 1339 N N . GLY A 1 174 ? -27.702 44.855 27.320 1.00 20.78 174 GLY A N 1
ATOM 1340 C CA . GLY A 1 174 ? -27.270 45.978 28.132 1.00 20.63 174 GLY A CA 1
ATOM 1341 C C . GLY A 1 174 ? -26.268 46.813 27.355 1.00 18.51 174 GLY A C 1
ATOM 1342 O O . GLY A 1 174 ? -26.330 48.046 27.357 1.00 20.42 174 GLY A O 1
ATOM 1343 N N . TYR A 1 175 ? -25.332 46.147 26.691 1.00 19.32 175 TYR A N 1
ATOM 1344 C CA . TYR A 1 175 ? -24.336 46.855 25.894 1.00 19.78 175 TYR A CA 1
ATOM 1345 C C . TYR A 1 175 ? -25.028 47.628 24.770 1.00 22.02 175 TYR A C 1
ATOM 1346 O O . TYR A 1 175 ? -24.689 48.778 24.483 1.00 18.59 175 TYR A O 1
ATOM 1355 N N . ASN A 1 176 ? -26.005 46.996 24.132 1.00 23.46 176 ASN A N 1
ATOM 1356 C CA . ASN A 1 176 ? -26.722 47.648 23.045 1.00 24.57 176 ASN A CA 1
ATOM 1357 C C . ASN A 1 176 ? -27.467 48.884 23.528 1.00 22.27 176 ASN A C 1
ATOM 1358 O O . ASN A 1 176 ? -27.558 49.881 22.804 1.00 22.13 176 ASN A O 1
ATOM 1363 N N . LEU A 1 177 ? -27.996 48.824 24.749 1.00 19.27 177 LEU A N 1
ATOM 1364 C CA . LEU A 1 177 ? -28.693 49.968 25.329 1.00 18.94 177 LEU A CA 1
ATOM 1365 C C . LEU A 1 177 ? -27.673 51.067 25.605 1.00 19.21 177 LEU A C 1
ATOM 1366 O O . LEU A 1 177 ? -27.938 52.252 25.388 1.00 19.80 177 LEU A O 1
ATOM 1371 N N . PHE A 1 178 ? -26.505 50.660 26.089 1.00 19.41 178 PHE A N 1
ATOM 1372 C CA . PHE A 1 178 ? -25.414 51.584 26.408 1.00 21.74 178 PHE A CA 1
ATOM 1373 C C . PHE A 1 178 ? -24.975 52.344 25.146 1.00 20.43 178 PHE A C 1
ATOM 1374 O O . PHE A 1 178 ? -24.859 53.573 25.153 1.00 19.68 178 PHE A O 1
ATOM 1382 N N . LYS A 1 179 ? -24.729 51.600 24.073 1.00 19.15 179 LYS A N 1
ATOM 1383 C CA . LYS A 1 179 ? -24.312 52.165 22.790 1.00 24.85 179 LYS A CA 1
ATOM 1384 C C . LYS A 1 179 ? -25.408 52.939 22.071 1.00 23.10 179 LYS A C 1
ATOM 1385 O O . LYS A 1 179 ? -25.140 53.949 21.424 1.00 22.83 179 LYS A O 1
ATOM 1391 N N . GLY A 1 180 ? -26.636 52.440 22.165 1.00 22.18 180 GLY A N 1
ATOM 1392 C CA . GLY A 1 180 ? -27.742 53.073 21.466 1.00 23.74 180 GLY A CA 1
ATOM 1393 C C . GLY A 1 180 ? -28.401 54.269 22.119 1.00 24.02 180 GLY A C 1
ATOM 1394 O O . GLY A 1 180 ? -29.114 55.013 21.448 1.00 23.90 180 GLY A O 1
ATOM 1395 N N . SER A 1 181 ? -28.157 54.471 23.410 1.00 21.78 181 SER A N 1
ATOM 1396 C CA . SER A 1 181 ? -28.770 55.579 24.136 1.00 20.57 181 SER A CA 1
ATOM 1397 C C . SER A 1 181 ? -27.955 56.871 24.148 1.00 22.60 181 SER A C 1
ATOM 1398 O O . SER A 1 181 ? -28.512 57.955 24.333 1.00 22.46 181 SER A O 1
ATOM 1401 N N . GLY A 1 182 ? -26.643 56.764 23.971 1.00 17.35 182 GLY A N 1
ATOM 1402 C CA . GLY A 1 182 ? -25.820 57.963 23.974 1.00 19.12 182 GLY A CA 1
ATOM 1403 C C . GLY A 1 182 ? -24.683 57.924 24.982 1.00 19.46 182 GLY A C 1
ATOM 1404 O O . GLY A 1 182 ? -23.891 58.864 25.060 1.00 16.99 182 GLY A O 1
ATOM 1405 N N . CYS A 1 183 ? -24.597 56.834 25.741 1.00 17.31 183 CYS A N 1
ATOM 1406 C CA . CYS A 1 183 ? -23.551 56.674 26.749 1.00 15.53 183 CYS A CA 1
ATOM 1407 C C . CYS A 1 183 ? -22.140 56.735 26.180 1.00 17.49 183 CYS A C 1
ATOM 1408 O O . CYS A 1 183 ? -21.239 57.248 26.835 1.00 19.72 183 CYS A O 1
ATOM 1411 N N . VAL A 1 184 ? -21.934 56.204 24.977 1.00 17.20 184 VAL A N 1
ATOM 1412 C CA . VAL A 1 184 ? -20.587 56.203 24.417 1.00 18.25 184 VAL A CA 1
ATOM 1413 C C . VAL A 1 184 ? -20.092 57.573 23.951 1.00 17.92 184 VAL A C 1
ATOM 1414 O O . VAL A 1 184 ? -18.986 57.698 23.424 1.00 19.09 184 VAL A O 1
ATOM 1418 N N . GLN A 1 185 ? -20.909 58.603 24.148 1.00 19.12 185 GLN A N 1
ATOM 1419 C CA . GLN A 1 185 ? -20.501 59.958 23.799 1.00 19.47 185 GLN A CA 1
ATOM 1420 C C . GLN A 1 185 ? -19.311 60.280 24.700 1.00 22.38 185 GLN A C 1
ATOM 1421 O O . GLN A 1 185 ? -18.306 60.857 24.270 1.00 19.22 185 GLN A O 1
ATOM 1427 N N . CYS A 1 186 ? -19.442 59.872 25.958 1.00 18.24 186 CYS A N 1
ATOM 1428 C CA . CYS A 1 186 ? -18.441 60.148 26.974 1.00 16.67 186 CYS A CA 1
ATOM 1429 C C . CYS A 1 186 ? -17.681 58.947 27.522 1.00 19.47 186 CYS A C 1
ATOM 1430 O O . CYS A 1 186 ? -16.548 59.087 27.977 1.00 16.80 186 CYS A O 1
ATOM 1433 N N . HIS A 1 187 ? -18.305 57.775 27.493 1.00 18.01 187 HIS A N 1
ATOM 1434 C CA . HIS A 1 187 ? -17.666 56.563 27.994 1.00 18.26 187 HIS A CA 1
ATOM 1435 C C . HIS A 1 187 ? -17.309 55.678 26.805 1.00 20.09 187 HIS A C 1
ATOM 1436 O O . HIS A 1 187 ? -18.091 54.813 26.401 1.00 19.64 187 HIS A O 1
ATOM 1443 N N . ASN A 1 188 ? -16.127 55.905 26.240 1.00 19.98 188 ASN A N 1
ATOM 1444 C CA . ASN A 1 188 ? -15.680 55.147 25.078 1.00 21.85 188 ASN A CA 1
ATOM 1445 C C . ASN A 1 188 ? -14.179 54.876 25.113 1.00 21.51 188 ASN A C 1
ATOM 1446 O O . ASN A 1 188 ? -13.502 55.197 26.087 1.00 18.55 188 ASN A O 1
ATOM 1451 N N . GLY A 1 189 ? -13.661 54.292 24.037 1.00 25.29 189 GLY A N 1
ATOM 1452 C CA . GLY A 1 189 ? -12.241 53.989 23.981 1.00 24.12 189 GLY A CA 1
ATOM 1453 C C . GLY A 1 189 ? -11.915 52.775 24.828 1.00 25.18 189 GLY A C 1
ATOM 1454 O O . GLY A 1 189 ? -12.822 52.120 25.339 1.00 24.55 189 GLY A O 1
ATOM 1455 N N . PRO A 1 190 ? -10.628 52.447 25.010 1.00 20.99 190 PRO A N 1
ATOM 1456 C CA . PRO A 1 190 ? -10.262 51.282 25.817 1.00 20.20 190 PRO A CA 1
ATOM 1457 C C . PRO A 1 190 ? -10.643 51.392 27.292 1.00 19.53 190 PRO A C 1
ATOM 1458 O O . PRO A 1 190 ? -10.886 50.380 27.941 1.00 20.45 190 PRO A O 1
ATOM 1462 N N . ALA A 1 191 ? -10.709 52.612 27.819 1.00 15.58 191 ALA A N 1
ATOM 1463 C CA . ALA A 1 191 ? -11.056 52.799 29.228 1.00 17.37 191 ALA A CA 1
ATOM 1464 C C . ALA A 1 191 ? -12.536 53.081 29.487 1.00 15.51 191 ALA A C 1
ATOM 1465 O O . ALA A 1 191 ? -12.939 53.266 30.638 1.00 14.31 191 ALA A O 1
ATOM 1467 N N . VAL A 1 192 ? -13.341 53.101 28.428 1.00 15.61 192 VAL A N 1
ATOM 1468 C CA . VAL A 1 192 ? -14.773 53.364 28.556 1.00 13.96 192 VAL A CA 1
ATOM 1469 C C . VAL A 1 192 ? -14.933 54.624 29.405 1.00 15.00 192 VAL A C 1
ATOM 1470 O O . VAL A 1 192 ? -15.661 54.649 30.393 1.00 16.58 192 VAL A O 1
ATOM 1474 N N . GLY A 1 193 ? -14.219 55.670 28.992 1.00 14.15 193 GLY A N 1
ATOM 1475 C CA . GLY A 1 193 ? -14.229 56.939 29.699 1.00 16.63 193 GLY A CA 1
ATOM 1476 C C . GLY A 1 193 ? -12.792 57.407 29.851 1.00 18.09 193 GLY A C 1
ATOM 1477 O O . GLY A 1 193 ? -11.889 56.809 29.262 1.00 17.98 193 GLY A O 1
ATOM 1478 N N . GLY A 1 194 ? -12.584 58.471 30.622 1.00 16.25 194 GLY A N 1
ATOM 1479 C CA . GLY A 1 194 ? -11.247 58.990 30.868 1.00 18.02 194 GLY A CA 1
ATOM 1480 C C . GLY A 1 194 ? -10.578 59.789 29.763 1.00 23.66 194 GLY A C 1
ATOM 1481 O O . GLY A 1 194 ? -9.473 60.295 29.959 1.00 22.50 194 GLY A O 1
ATOM 1482 N N . SER A 1 195 ? -11.238 59.929 28.618 1.00 21.73 195 SER A N 1
ATOM 1483 C CA . SER A 1 195 ? -10.648 60.647 27.488 1.00 23.09 195 SER A CA 1
ATOM 1484 C C . SER A 1 195 ? -11.147 62.069 27.248 1.00 24.46 195 SER A C 1
ATOM 1485 O O . SER A 1 195 ? -10.763 62.696 26.259 1.00 25.73 195 SER A O 1
ATOM 1488 N N . SER A 1 196 ? -11.990 62.585 28.134 1.00 21.06 196 SER A N 1
ATOM 1489 C CA . SER A 1 196 ? -12.507 63.939 27.964 1.00 20.39 196 SER A CA 1
ATOM 1490 C C . SER A 1 196 ? -13.125 64.507 29.233 1.00 22.44 196 SER A C 1
ATOM 1491 O O . SER A 1 196 ? -13.345 63.793 30.214 1.00 21.84 196 SER A O 1
ATOM 1494 N N . TYR A 1 197 ? -13.389 65.809 29.209 1.00 21.15 197 TYR A N 1
ATOM 1495 C CA . TYR A 1 197 ? -14.027 66.494 30.324 1.00 20.85 197 TYR A CA 1
ATOM 1496 C C . TYR A 1 197 ? -15.469 66.698 29.888 1.00 20.97 197 TYR A C 1
ATOM 1497 O O . TYR A 1 197 ? -15.724 67.136 28.766 1.00 21.07 197 TYR A O 1
ATOM 1506 N N . GLN A 1 198 ? -16.412 66.375 30.760 1.00 18.89 198 GLN A N 1
ATOM 1507 C CA . GLN A 1 198 ? -17.815 66.536 30.415 1.00 20.74 198 GLN A CA 1
ATOM 1508 C C . GLN A 1 198 ? -18.615 67.105 31.570 1.00 18.29 198 GLN A C 1
ATOM 1509 O O . GLN A 1 198 ? -18.250 66.967 32.736 1.00 18.52 198 GLN A O 1
ATOM 1515 N N . LYS A 1 199 ? -19.723 67.742 31.226 1.00 20.64 199 LYS A N 1
ATOM 1516 C CA . LYS A 1 199 ? -20.609 68.328 32.211 1.00 21.74 199 LYS A CA 1
ATOM 1517 C C . LYS A 1 199 ? -21.357 67.241 32.983 1.00 20.33 199 LYS A C 1
ATOM 1518 O O . LYS A 1 199 ? -21.857 66.288 32.388 1.00 22.78 199 LYS A O 1
ATOM 1524 N N . MET A 1 200 ? -21.401 67.375 34.307 1.00 18.39 200 MET A N 1
ATOM 1525 C CA . MET A 1 200 ? -22.152 66.445 35.139 1.00 20.09 200 MET A CA 1
ATOM 1526 C C . MET A 1 200 ? -23.491 67.142 35.364 1.00 21.97 200 MET A C 1
ATOM 1527 O O . MET A 1 200 ? -23.595 68.051 36.189 1.00 25.18 200 MET A O 1
ATOM 1532 N N . GLY A 1 201 ? -24.507 66.720 34.620 1.00 20.87 201 GLY A N 1
ATOM 1533 C CA . GLY A 1 201 ? -25.817 67.333 34.729 1.00 19.55 201 GLY A CA 1
ATOM 1534 C C . GLY A 1 201 ? -26.116 68.115 33.461 1.00 23.55 201 GLY A C 1
ATOM 1535 O O . GLY A 1 201 ? -26.258 69.340 33.483 1.00 24.06 201 GLY A O 1
ATOM 1536 N N . VAL A 1 202 ? -26.211 67.402 32.346 1.00 22.59 202 VAL A N 1
ATOM 1537 C CA . VAL A 1 202 ? -26.478 68.033 31.060 1.00 23.88 202 VAL A CA 1
ATOM 1538 C C . VAL A 1 202 ? -27.901 68.579 30.941 1.00 23.86 202 VAL A C 1
ATOM 1539 O O . VAL A 1 202 ? -28.088 69.746 30.603 1.00 22.46 202 VAL A O 1
ATOM 1543 N N . PHE A 1 203 ? -28.901 67.744 31.213 1.00 25.61 203 PHE A N 1
ATOM 1544 C CA . PHE A 1 203 ? -30.293 68.180 31.115 1.00 23.84 203 PHE A CA 1
ATOM 1545 C C . PHE A 1 203 ? -30.853 68.714 32.426 1.00 27.91 203 PHE A C 1
ATOM 1546 O O . PHE A 1 203 ? -31.755 69.555 32.435 1.00 26.74 203 PHE A O 1
ATOM 1554 N N . LYS A 1 204 ? -30.322 68.210 33.531 1.00 24.05 204 LYS A N 1
ATOM 1555 C CA . LYS A 1 204 ? -30.743 68.630 34.859 1.00 29.65 204 LYS A CA 1
ATOM 1556 C C . LYS A 1 204 ? -29.515 68.587 35.759 1.00 27.55 204 LYS A C 1
ATOM 1557 O O . LYS A 1 204 ? -28.579 67.835 35.505 1.00 26.87 204 LYS A O 1
ATOM 1563 N N . PRO A 1 205 ? -29.494 69.403 36.816 1.00 29.49 205 PRO A N 1
ATOM 1564 C CA . PRO A 1 205 ? -28.335 69.403 37.707 1.00 27.17 205 PRO A CA 1
ATOM 1565 C C . PRO A 1 205 ? -28.202 68.158 38.575 1.00 26.78 205 PRO A C 1
ATOM 1566 O O . PRO A 1 205 ? -29.187 67.487 38.879 1.00 22.50 205 PRO A O 1
ATOM 1570 N N . TYR A 1 206 ? -26.967 67.843 38.952 1.00 24.31 206 TYR A N 1
ATOM 1571 C CA . TYR A 1 206 ? -26.720 66.710 39.830 1.00 24.84 206 TYR A CA 1
ATOM 1572 C C . TYR A 1 206 ? -26.750 67.282 41.241 1.00 23.03 206 TYR A C 1
ATOM 1573 O O . TYR A 1 206 ? -25.856 68.036 41.628 1.00 25.03 206 TYR A O 1
ATOM 1582 N N . GLU A 1 207 ? -27.783 66.940 42.004 1.00 22.55 207 GLU A N 1
ATOM 1583 C CA . GLU A 1 207 ? -27.906 67.452 43.363 1.00 25.07 207 GLU A CA 1
ATOM 1584 C C . GLU A 1 207 ? -26.877 66.836 44.291 1.00 27.15 207 GLU A C 1
ATOM 1585 O O . GLU A 1 207 ? -26.714 65.615 44.330 1.00 24.21 207 GLU A O 1
ATOM 1591 N N . THR A 1 208 ? -26.194 67.688 45.046 1.00 23.07 208 THR A N 1
ATOM 1592 C CA . THR A 1 208 ? -25.186 67.228 45.991 1.00 24.77 208 THR A CA 1
ATOM 1593 C C . THR A 1 208 ? -24.750 68.346 46.923 1.00 27.71 208 THR A C 1
ATOM 1594 O O . THR A 1 208 ? -24.739 69.516 46.538 1.00 25.58 208 THR A O 1
ATOM 1598 N N . LYS A 1 209 ? -24.390 67.982 48.149 1.00 27.68 209 LYS A N 1
ATOM 1599 C CA . LYS A 1 209 ? -23.918 68.963 49.115 1.00 31.55 209 LYS A CA 1
ATOM 1600 C C . LYS A 1 209 ? -22.422 69.185 48.944 1.00 28.78 209 LYS A C 1
ATOM 1601 O O . LYS A 1 209 ? -21.846 70.092 49.545 1.00 25.49 209 LYS A O 1
ATOM 1607 N N . ASN A 1 210 ? -21.796 68.350 48.120 1.00 24.50 210 ASN A N 1
ATOM 1608 C CA . ASN A 1 210 ? -20.366 68.464 47.871 1.00 24.59 210 ASN A CA 1
ATOM 1609 C C . ASN A 1 210 ? -20.135 69.736 47.062 1.00 25.68 210 ASN A C 1
ATOM 1610 O O . ASN A 1 210 ? -20.798 69.965 46.050 1.00 30.24 210 ASN A O 1
ATOM 1615 N N . PRO A 1 211 ? -19.195 70.587 47.507 1.00 27.83 211 PRO A N 1
ATOM 1616 C CA . PRO A 1 211 ? -18.869 71.849 46.838 1.00 28.40 211 PRO A CA 1
ATOM 1617 C C . PRO A 1 211 ? -17.945 71.784 45.622 1.00 28.27 211 PRO A C 1
ATOM 1618 O O . PRO A 1 211 ? -17.746 72.799 44.955 1.00 28.58 211 PRO A O 1
ATOM 1622 N N . ALA A 1 212 ? -17.386 70.611 45.326 1.00 23.89 212 ALA A N 1
ATOM 1623 C CA . ALA A 1 212 ? -16.482 70.476 44.180 1.00 23.95 212 ALA A CA 1
ATOM 1624 C C . ALA A 1 212 ? -17.054 71.130 42.925 1.00 24.58 212 ALA A C 1
ATOM 1625 O O . ALA A 1 212 ? -18.191 70.859 42.539 1.00 27.78 212 ALA A O 1
ATOM 1627 N N . ALA A 1 213 ? -16.252 71.977 42.285 1.00 25.36 213 ALA A N 1
ATOM 1628 C CA . ALA A 1 213 ? -16.666 72.681 41.075 1.00 26.92 213 ALA A CA 1
ATOM 1629 C C . ALA A 1 213 ? -16.079 72.086 39.795 1.00 28.34 213 ALA A C 1
ATOM 1630 O O . ALA A 1 213 ? -16.435 72.504 38.697 1.00 27.64 213 ALA A O 1
ATOM 1632 N N . GLY A 1 214 ? -15.173 71.122 39.933 1.00 27.74 214 GLY A N 1
ATOM 1633 C CA . GLY A 1 214 ? -14.581 70.502 38.758 1.00 25.21 214 GLY A CA 1
ATOM 1634 C C . GLY A 1 214 ? -13.548 71.340 38.020 1.00 26.58 214 GLY A C 1
ATOM 1635 O O . GLY A 1 214 ? -12.709 71.993 38.638 1.00 27.06 214 GLY A O 1
ATOM 1636 N N . ARG A 1 215 ? -13.612 71.314 36.691 1.00 28.37 215 ARG A N 1
ATOM 1637 C CA . ARG A 1 215 ? -12.675 72.053 35.849 1.00 30.31 215 ARG A CA 1
ATOM 1638 C C . ARG A 1 215 ? -12.563 73.545 36.136 1.00 31.94 215 ARG A C 1
ATOM 1639 O O . ARG A 1 215 ? -11.533 74.155 35.839 1.00 32.76 215 ARG A O 1
ATOM 1647 N N . MET A 1 216 ? -13.612 74.136 36.702 1.00 30.76 216 MET A N 1
ATOM 1648 C CA . MET A 1 216 ? -13.587 75.562 37.007 1.00 36.25 216 MET A CA 1
ATOM 1649 C C . MET A 1 216 ? -12.461 75.879 37.989 1.00 39.30 216 MET A C 1
ATOM 1650 O O . MET A 1 216 ? -11.880 76.964 37.948 1.00 38.56 216 MET A O 1
ATOM 1655 N N . ASP A 1 217 ? -12.149 74.929 38.866 1.00 39.03 217 ASP A N 1
ATOM 1656 C CA . ASP A 1 217 ? -11.073 75.121 39.832 1.00 40.35 217 ASP A CA 1
ATOM 1657 C C . ASP A 1 217 ? -9.751 75.275 39.089 1.00 40.01 217 ASP A C 1
ATOM 1658 O O . ASP A 1 217 ? -8.783 75.814 39.628 1.00 43.63 217 ASP A O 1
ATOM 1663 N N . VAL A 1 218 ? -9.718 74.804 37.846 1.00 39.21 218 VAL A N 1
ATOM 1664 C CA . VAL A 1 218 ? -8.513 74.881 37.032 1.00 38.92 218 VAL A CA 1
ATOM 1665 C C . VAL A 1 218 ? -8.559 75.995 35.986 1.00 42.82 218 VAL A C 1
ATOM 1666 O O . VAL A 1 218 ? -7.562 76.682 35.765 1.00 43.06 218 VAL A O 1
ATOM 1670 N N . THR A 1 219 ? -9.713 76.175 35.348 1.00 41.45 219 THR A N 1
ATOM 1671 C CA . THR A 1 219 ? -9.861 77.196 34.315 1.00 45.77 219 THR A CA 1
ATOM 1672 C C . THR A 1 219 ? -10.472 78.497 34.825 1.00 46.98 219 THR A C 1
ATOM 1673 O O . THR A 1 219 ? -10.208 79.566 34.277 1.00 50.86 219 THR A O 1
ATOM 1677 N N . GLY A 1 220 ? -11.289 78.409 35.868 1.00 47.56 220 GLY A N 1
ATOM 1678 C CA . GLY A 1 220 ? -11.917 79.603 36.405 1.00 46.36 220 GLY A CA 1
ATOM 1679 C C . GLY A 1 220 ? -13.109 80.044 35.574 1.00 47.01 220 GLY A C 1
ATOM 1680 O O . GLY A 1 220 ? -13.817 80.984 35.934 1.00 44.61 220 GLY A O 1
ATOM 1681 N N . ASN A 1 221 ? -13.328 79.361 34.454 1.00 48.01 221 ASN A N 1
ATOM 1682 C CA . ASN A 1 221 ? -14.441 79.671 33.566 1.00 51.61 221 ASN A CA 1
ATOM 1683 C C . ASN A 1 221 ? -15.731 79.083 34.121 1.00 51.76 221 ASN A C 1
ATOM 1684 O O . ASN A 1 221 ? -15.822 77.879 34.362 1.00 49.77 221 ASN A O 1
ATOM 1689 N N . GLU A 1 222 ? -16.726 79.941 34.319 1.00 50.54 222 GLU A N 1
ATOM 1690 C CA . GLU A 1 222 ? -18.017 79.521 34.848 1.00 48.47 222 GLU A CA 1
ATOM 1691 C C . GLU A 1 222 ? -18.576 78.383 33.995 1.00 46.43 222 GLU A C 1
ATOM 1692 O O . GLU A 1 222 ? -19.277 77.501 34.489 1.00 47.15 222 GLU A O 1
ATOM 1698 N N . ALA A 1 223 ? -18.251 78.406 32.708 1.00 43.01 223 ALA A N 1
ATOM 1699 C CA . ALA A 1 223 ? -18.716 77.380 31.783 1.00 42.39 223 ALA A CA 1
ATOM 1700 C C . ALA A 1 223 ? -18.202 76.001 32.184 1.00 40.35 223 ALA A C 1
ATOM 1701 O O . ALA A 1 223 ? -18.789 74.981 31.820 1.00 40.30 223 ALA A O 1
ATOM 1703 N N . ASP A 1 224 ? -17.105 75.974 32.934 1.00 38.13 224 ASP A N 1
ATOM 1704 C CA . ASP A 1 224 ? -16.515 74.714 33.365 1.00 35.34 224 ASP A CA 1
ATOM 1705 C C . ASP A 1 224 ? -16.983 74.249 34.739 1.00 32.51 224 ASP A C 1
ATOM 1706 O O . ASP A 1 224 ? -16.472 73.262 35.270 1.00 29.72 224 ASP A O 1
ATOM 1711 N N . ARG A 1 225 ? -17.949 74.955 35.316 1.00 28.04 225 ARG A N 1
ATOM 1712 C CA . ARG A 1 225 ? -18.474 74.574 36.620 1.00 30.65 225 ARG A CA 1
ATOM 1713 C C . ARG A 1 225 ? -19.203 73.239 36.480 1.00 26.55 225 ARG A C 1
ATOM 1714 O O . ARG A 1 225 ? -20.020 73.061 35.576 1.00 23.73 225 ARG A O 1
ATOM 1722 N N . ASN A 1 226 ? -18.903 72.303 37.373 1.00 29.08 226 ASN A N 1
ATOM 1723 C CA . ASN A 1 226 ? -19.529 70.985 37.348 1.00 24.90 226 ASN A CA 1
ATOM 1724 C C . ASN A 1 226 ? -19.097 70.156 36.144 1.00 21.77 226 ASN A C 1
ATOM 1725 O O . ASN A 1 226 ? -19.793 69.227 35.741 1.00 27.61 226 ASN A O 1
ATOM 1730 N N . VAL A 1 227 ? -17.950 70.503 35.569 1.00 20.29 227 VAL A N 1
ATOM 1731 C CA . VAL A 1 227 ? -17.390 69.768 34.439 1.00 20.53 227 VAL A CA 1
ATOM 1732 C C . VAL A 1 227 ? -16.256 68.925 35.022 1.00 23.50 227 VAL A C 1
ATOM 1733 O O . VAL A 1 227 ? -15.363 69.452 35.691 1.00 21.94 227 VAL A O 1
ATOM 1737 N N . PHE A 1 228 ? -16.291 67.618 34.785 1.00 18.95 228 PHE A N 1
ATOM 1738 C CA . PHE A 1 228 ? -15.257 66.744 35.335 1.00 19.32 228 PHE A CA 1
ATOM 1739 C C . PHE A 1 228 ? -14.675 65.800 34.302 1.00 17.79 228 PHE A C 1
ATOM 1740 O O . PHE A 1 228 ? -15.242 65.610 33.224 1.00 17.59 228 PHE A O 1
ATOM 1748 N N . LYS A 1 229 ? -13.528 65.211 34.630 1.00 14.97 229 LYS A N 1
ATOM 1749 C CA . LYS A 1 229 ? -12.937 64.220 33.742 1.00 17.88 229 LYS A CA 1
ATOM 1750 C C . LYS A 1 229 ? -13.927 63.060 33.830 1.00 17.11 229 LYS A C 1
ATOM 1751 O O . LYS A 1 229 ? -14.398 62.740 34.920 1.00 16.87 229 LYS A O 1
ATOM 1757 N N . VAL A 1 230 ? -14.261 62.451 32.697 1.00 15.93 230 VAL A N 1
ATOM 1758 C CA . VAL A 1 230 ? -15.188 61.320 32.708 1.00 17.61 230 VAL A CA 1
ATOM 1759 C C . VAL A 1 230 ? -14.444 60.122 33.286 1.00 11.30 230 VAL A C 1
ATOM 1760 O O . VAL A 1 230 ? -13.398 59.742 32.774 1.00 15.41 230 VAL A O 1
ATOM 1764 N N . PRO A 1 231 ? -14.972 59.513 34.361 1.00 14.37 231 PRO A N 1
ATOM 1765 C CA . PRO A 1 231 ? -14.327 58.352 34.982 1.00 16.67 231 PRO A CA 1
ATOM 1766 C C . PRO A 1 231 ? -14.351 57.124 34.079 1.00 17.14 231 PRO A C 1
ATOM 1767 O O . PRO A 1 231 ? -15.245 56.972 33.244 1.00 15.90 231 PRO A O 1
ATOM 1771 N N . THR A 1 232 ? -13.370 56.248 34.262 1.00 14.98 232 THR A N 1
ATOM 1772 C CA . THR A 1 232 ? -13.311 55.003 33.505 1.00 12.41 232 THR A CA 1
ATOM 1773 C C . THR A 1 232 ? -14.405 54.110 34.071 1.00 12.77 232 THR A C 1
ATOM 1774 O O . THR A 1 232 ? -14.672 54.149 35.279 1.00 14.03 232 THR A O 1
ATOM 1778 N N . LEU A 1 233 ? -15.051 53.320 33.219 1.00 12.38 233 LEU A N 1
ATOM 1779 C CA . LEU A 1 233 ? -16.074 52.405 33.715 1.00 10.81 233 LEU A CA 1
ATOM 1780 C C . LEU A 1 233 ? -15.488 51.001 33.828 1.00 13.98 233 LEU A C 1
ATOM 1781 O O . LEU A 1 233 ? -16.178 50.048 34.189 1.00 12.59 233 LEU A O 1
ATOM 1786 N N . ARG A 1 234 ? -14.207 50.872 33.502 1.00 14.66 234 ARG A N 1
ATOM 1787 C CA . ARG A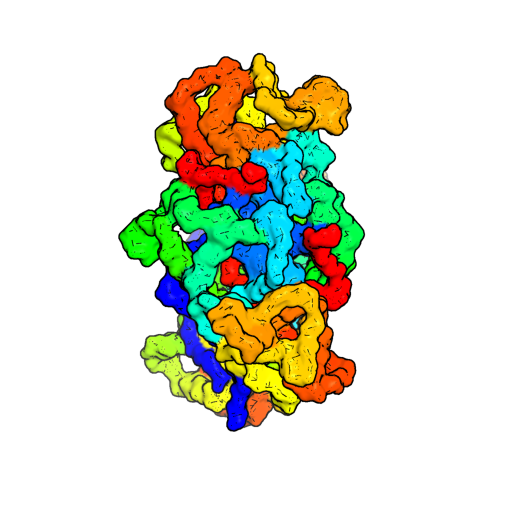 1 234 ? -13.549 49.581 33.636 1.00 16.15 234 ARG A CA 1
ATOM 1788 C C . ARG A 1 234 ? -13.508 49.316 35.139 1.00 16.42 234 ARG A C 1
ATOM 1789 O O . ARG A 1 234 ? -13.179 50.211 35.924 1.00 15.28 234 ARG A O 1
ATOM 1797 N N . ASN A 1 235 ? -13.870 48.101 35.536 1.00 12.86 235 ASN A N 1
ATOM 1798 C CA . ASN A 1 235 ? -13.876 47.701 36.939 1.00 10.70 235 ASN A CA 1
ATOM 1799 C C . ASN A 1 235 ? -14.826 48.520 37.805 1.00 11.57 235 ASN A C 1
ATOM 1800 O O . ASN A 1 235 ? -14.656 48.583 39.021 1.00 10.97 235 ASN A O 1
ATOM 1805 N N . ILE A 1 236 ? -15.829 49.131 37.182 1.00 10.48 236 ILE A N 1
ATOM 1806 C CA . ILE A 1 236 ? -16.790 49.949 37.920 1.00 15.59 236 ILE A CA 1
ATOM 1807 C C . ILE A 1 236 ? -17.484 49.111 38.994 1.00 15.72 236 ILE A C 1
ATOM 1808 O O . ILE A 1 236 ? -17.907 49.628 40.024 1.00 12.63 236 ILE A O 1
ATOM 1813 N N . GLU A 1 237 ? -17.578 47.806 38.751 1.00 13.36 237 GLU A N 1
ATOM 1814 C CA . GLU A 1 237 ? -18.189 46.887 39.710 1.00 10.96 237 GLU A CA 1
ATOM 1815 C C . GLU A 1 237 ? -17.426 46.871 41.040 1.00 11.99 237 GLU A C 1
ATOM 1816 O O . GLU A 1 237 ? -17.991 46.556 42.086 1.00 13.99 237 GLU A O 1
ATOM 1822 N N . LEU A 1 238 ? -16.145 47.222 41.004 1.00 13.13 238 LEU A N 1
ATOM 1823 C CA . LEU A 1 238 ? -15.305 47.183 42.207 1.00 12.69 238 LEU A CA 1
ATOM 1824 C C . LEU A 1 238 ? -15.022 48.513 42.882 1.00 11.15 238 LEU A C 1
ATOM 1825 O O . LEU A 1 238 ? -14.354 48.541 43.910 1.00 12.50 238 LEU A O 1
ATOM 1830 N N . THR A 1 239 ? -15.539 49.600 42.329 1.00 12.62 239 THR A N 1
ATOM 1831 C CA . THR A 1 239 ? -15.219 50.910 42.869 1.00 11.98 239 THR A CA 1
ATOM 1832 C C . THR A 1 239 ? -16.342 51.760 43.459 1.00 14.83 239 THR A C 1
ATOM 1833 O O . THR A 1 239 ? -16.267 52.988 43.443 1.00 10.94 239 THR A O 1
ATOM 1837 N N . TYR A 1 240 ? -17.380 51.103 43.962 1.00 11.68 240 TYR A N 1
ATOM 1838 C CA . TYR A 1 240 ? -18.496 51.773 44.641 1.00 13.30 240 TYR A CA 1
ATOM 1839 C C . TYR A 1 240 ? -17.900 52.482 45.873 1.00 12.26 240 TYR A C 1
ATOM 1840 O O . TYR A 1 240 ? -16.835 52.092 46.355 1.00 14.23 240 TYR A O 1
ATOM 1849 N N . PRO A 1 241 ? -18.557 53.547 46.386 1.00 11.33 241 PRO A N 1
ATOM 1850 C CA . PRO A 1 241 ? -19.803 54.148 45.899 1.00 16.86 241 PRO A CA 1
ATOM 1851 C C . PRO A 1 241 ? -19.485 54.978 44.662 1.00 14.44 241 PRO A C 1
ATOM 1852 O O . PRO A 1 241 ? -18.311 55.203 44.359 1.00 13.88 241 PRO A O 1
ATOM 1856 N N . TYR A 1 242 ? -20.507 55.462 43.967 1.00 14.50 242 TYR A N 1
ATOM 1857 C CA . TYR A 1 242 ? -20.266 56.195 42.730 1.00 13.59 242 TYR A CA 1
ATOM 1858 C C . TYR A 1 242 ? -20.424 57.711 42.709 1.00 13.54 242 TYR A C 1
ATOM 1859 O O . TYR A 1 242 ? -21.028 58.300 43.605 1.00 13.29 242 TYR A O 1
ATOM 1868 N N . PHE A 1 243 ? -19.857 58.306 41.658 1.00 15.06 243 PHE A N 1
ATOM 1869 C CA . PHE A 1 243 ? -19.829 59.749 41.421 1.00 18.19 243 PHE A CA 1
ATOM 1870 C C . PHE A 1 243 ? -18.802 60.402 42.339 1.00 16.95 243 PHE A C 1
ATOM 1871 O O . PHE A 1 243 ? -18.368 59.801 43.323 1.00 17.79 243 PHE A O 1
ATOM 1879 N N . HIS A 1 244 ? -18.398 61.624 42.008 1.00 17.76 244 HIS A N 1
ATOM 1880 C CA . HIS A 1 244 ? -17.372 62.307 42.785 1.00 16.18 244 HIS A CA 1
ATOM 1881 C C . HIS A 1 244 ? -17.689 62.562 44.251 1.00 18.23 244 HIS A C 1
ATOM 1882 O O . HIS A 1 244 ? -16.777 62.761 45.053 1.00 17.09 244 HIS A O 1
ATOM 1889 N N . ASP A 1 245 ? -18.964 62.567 44.619 1.00 19.69 245 ASP A N 1
ATOM 1890 C CA . ASP A 1 245 ? -19.308 62.796 46.021 1.00 17.66 245 ASP A CA 1
ATOM 1891 C C . ASP A 1 245 ? -19.615 61.470 46.709 1.00 17.34 245 ASP A C 1
ATOM 1892 O O . ASP A 1 245 ? -19.914 61.431 47.901 1.00 18.14 245 ASP A O 1
ATOM 1897 N N . GLY A 1 246 ? -19.522 60.383 45.947 1.00 18.34 246 GLY A N 1
ATOM 1898 C CA . GLY A 1 246 ? -19.805 59.066 46.487 1.00 14.33 246 GLY A CA 1
ATOM 1899 C C . GLY A 1 246 ? -21.273 58.946 46.861 1.00 18.01 246 GLY A C 1
ATOM 1900 O O . GLY A 1 246 ? -21.645 58.098 47.667 1.00 15.17 246 GLY A O 1
ATOM 1901 N N . GLY A 1 247 ? -22.109 59.783 46.253 1.00 17.57 247 GLY A N 1
ATOM 1902 C CA . GLY A 1 247 ? -23.534 59.793 46.560 1.00 18.14 247 GLY A CA 1
ATOM 1903 C C . GLY A 1 247 ? -24.406 58.645 46.078 1.00 21.38 247 GLY A C 1
ATOM 1904 O O . GLY A 1 247 ? -25.469 58.401 46.652 1.00 20.57 247 GLY A O 1
ATOM 1905 N N . ALA A 1 248 ? -23.986 57.948 45.024 1.00 18.14 248 ALA A N 1
ATOM 1906 C CA . ALA A 1 248 ? -24.758 56.820 44.504 1.00 17.34 248 ALA A CA 1
ATOM 1907 C C . ALA A 1 248 ? -24.124 55.529 45.020 1.00 19.73 248 ALA A C 1
ATOM 1908 O O . ALA A 1 248 ? -23.035 55.154 44.598 1.00 16.26 248 ALA A O 1
ATOM 1910 N N . ALA A 1 249 ? -24.808 54.847 45.931 1.00 19.90 249 ALA A N 1
ATOM 1911 C CA . ALA A 1 249 ? -24.264 53.622 46.507 1.00 23.42 249 ALA A CA 1
ATOM 1912 C C . ALA A 1 249 ? -24.294 52.409 45.586 1.00 21.82 249 ALA A C 1
ATOM 1913 O O . ALA A 1 249 ? -23.457 51.518 45.711 1.00 22.24 249 ALA A O 1
ATOM 1915 N N . THR A 1 250 ? -25.241 52.378 44.653 1.00 20.03 250 THR A N 1
ATOM 1916 C CA . THR A 1 250 ? -25.380 51.241 43.753 1.00 16.71 250 THR A CA 1
ATOM 1917 C C . THR A 1 250 ? -25.219 51.602 42.281 1.00 16.89 250 THR A C 1
ATOM 1918 O O . THR A 1 250 ? -25.377 52.759 41.892 1.00 17.44 250 THR A O 1
ATOM 1922 N N . LEU A 1 251 ? -24.899 50.599 41.467 1.00 16.30 251 LEU A N 1
ATOM 1923 C CA . LEU A 1 251 ? -24.754 50.799 40.029 1.00 16.66 251 LEU A CA 1
ATOM 1924 C C . LEU A 1 251 ? -26.110 51.135 39.423 1.00 19.19 251 LEU A C 1
ATOM 1925 O O . LEU A 1 251 ? -26.198 51.934 38.492 1.00 17.02 251 LEU A O 1
ATOM 1930 N N . GLU A 1 252 ? -27.169 50.522 39.950 1.00 18.43 252 GLU A N 1
ATOM 1931 C CA . GLU A 1 252 ? -28.512 50.795 39.447 1.00 19.64 252 GLU A CA 1
ATOM 1932 C C . GLU A 1 252 ? -28.809 52.286 39.582 1.00 18.30 252 GLU A C 1
ATOM 1933 O O . GLU A 1 252 ? -29.265 52.920 38.633 1.00 18.90 252 GLU A O 1
ATOM 1939 N N . GLN A 1 253 ? -28.543 52.849 40.757 1.00 18.46 253 GLN A N 1
ATOM 1940 C CA . GLN A 1 253 ? -28.803 54.269 40.968 1.00 20.40 253 GLN A CA 1
ATOM 1941 C C . GLN A 1 253 ? -27.943 55.129 40.050 1.00 22.07 253 GLN A C 1
ATOM 1942 O O . GLN A 1 253 ? -28.430 56.103 39.468 1.00 18.86 253 GLN A O 1
ATOM 1948 N N . ALA A 1 254 ? -26.669 54.768 39.915 1.00 16.47 254 ALA A N 1
ATOM 1949 C CA . ALA A 1 254 ? -25.763 55.526 39.062 1.00 15.72 254 ALA A CA 1
ATOM 1950 C C . ALA A 1 254 ? -26.232 55.513 37.611 1.00 15.23 254 ALA A C 1
ATOM 1951 O O . ALA A 1 254 ? -26.245 56.552 36.952 1.00 15.99 254 ALA A O 1
ATOM 1953 N N . VAL A 1 255 ? -26.608 54.339 37.109 1.00 16.49 255 VAL A N 1
ATOM 1954 C CA . VAL A 1 255 ? -27.078 54.217 35.730 1.00 19.22 255 VAL A CA 1
ATOM 1955 C C . VAL A 1 255 ? -28.362 55.014 35.490 1.00 19.13 255 VAL A C 1
ATOM 1956 O O . VAL A 1 255 ? -28.496 55.702 34.474 1.00 18.33 255 VAL A O 1
ATOM 1960 N N . GLU A 1 256 ? -29.304 54.922 36.423 1.00 22.67 256 GLU A N 1
ATOM 1961 C CA . GLU A 1 256 ? -30.567 55.642 36.284 1.00 23.23 256 GLU A CA 1
ATOM 1962 C C . GLU A 1 256 ? -30.320 57.149 36.231 1.00 22.43 256 GLU A C 1
ATOM 1963 O O . GLU A 1 256 ? -30.872 57.850 35.381 1.00 23.14 256 GLU A O 1
ATOM 1969 N N . THR A 1 257 ? -29.490 57.639 37.146 1.00 20.02 257 THR A N 1
ATOM 1970 C CA . THR A 1 257 ? -29.173 59.064 37.208 1.00 20.58 257 THR A CA 1
ATOM 1971 C C . THR A 1 257 ? -28.483 59.543 35.934 1.00 20.97 257 THR A C 1
ATOM 1972 O O . THR A 1 257 ? -28.805 60.610 35.408 1.00 18.75 257 THR A O 1
ATOM 1976 N N . MET A 1 258 ? -27.533 58.755 35.440 1.00 17.18 258 MET A N 1
ATOM 1977 C CA . MET A 1 258 ? -26.806 59.105 34.223 1.00 18.80 258 MET A CA 1
ATOM 1978 C C . MET A 1 258 ? -27.741 59.214 33.019 1.00 22.04 258 MET A C 1
ATOM 1979 O O . MET A 1 258 ? -27.657 60.162 32.236 1.00 19.76 258 MET A O 1
ATOM 1984 N N . GLY A 1 259 ? -28.628 58.237 32.868 1.00 23.27 259 GLY A N 1
ATOM 1985 C CA . GLY A 1 259 ? -29.550 58.277 31.750 1.00 24.37 259 GLY A CA 1
ATOM 1986 C C . GLY A 1 259 ? -30.446 59.499 31.815 1.00 25.44 259 GLY A C 1
ATOM 1987 O O . GLY A 1 259 ? -30.706 60.157 30.804 1.00 23.19 259 GLY A O 1
ATOM 1988 N N . ARG A 1 260 ? -30.890 59.826 33.022 1.00 22.04 260 ARG A N 1
ATOM 1989 C CA . ARG A 1 260 ? -31.789 60.953 33.225 1.00 22.57 260 ARG A CA 1
ATOM 1990 C C . ARG A 1 260 ? -31.179 62.335 32.995 1.00 23.62 260 ARG A C 1
ATOM 1991 O O . ARG A 1 260 ? -31.660 63.095 32.147 1.00 23.48 260 ARG A O 1
ATOM 1999 N N . ILE A 1 261 ? -30.125 62.664 33.736 1.00 20.97 261 ILE A N 1
ATOM 2000 C CA . ILE A 1 261 ? -29.509 63.981 33.610 1.00 22.52 261 ILE A CA 1
ATOM 2001 C C . ILE A 1 261 ? -28.489 64.160 32.494 1.00 24.16 261 ILE A C 1
ATOM 2002 O O . ILE A 1 261 ? -28.165 65.292 32.135 1.00 23.90 261 ILE A O 1
ATOM 2007 N N . GLN A 1 262 ? -27.980 63.065 31.934 1.00 22.93 262 GLN A N 1
ATOM 2008 C CA . GLN A 1 262 ? -27.001 63.188 30.854 1.00 20.95 262 GLN A CA 1
ATOM 2009 C C . GLN A 1 262 ? -27.607 62.991 29.468 1.00 21.68 262 GLN A C 1
ATOM 2010 O O . GLN A 1 262 ? -27.185 63.634 28.501 1.00 22.34 262 GLN A O 1
ATOM 2016 N N . LEU A 1 263 ? -28.590 62.100 29.369 1.00 21.38 263 LEU A N 1
ATOM 2017 C CA . LEU A 1 263 ? -29.206 61.795 28.082 1.00 20.45 263 LEU A CA 1
ATOM 2018 C C . LEU A 1 263 ? -30.667 62.183 27.947 1.00 21.36 263 LEU A C 1
ATOM 2019 O O . LEU A 1 263 ? -31.206 62.180 26.841 1.00 23.78 263 LEU A O 1
ATOM 2024 N N . ASN A 1 264 ? -31.302 62.509 29.066 1.00 22.88 264 ASN A N 1
ATOM 2025 C CA . ASN A 1 264 ? -32.721 62.847 29.077 1.00 26.31 264 ASN A CA 1
ATOM 2026 C C . ASN A 1 264 ? -33.476 61.579 28.682 1.00 25.13 264 ASN A C 1
ATOM 2027 O O . ASN A 1 264 ? -34.454 61.621 27.936 1.00 25.89 264 ASN A O 1
ATOM 2032 N N . ARG A 1 265 ? -32.990 60.450 29.189 1.00 23.43 265 ARG A N 1
ATOM 2033 C CA . ARG A 1 265 ? -33.578 59.138 28.929 1.00 25.01 265 ARG A CA 1
ATOM 2034 C C . ARG A 1 265 ? -34.011 58.523 30.255 1.00 25.56 265 ARG A C 1
ATOM 2035 O O . ARG A 1 265 ? -33.226 58.452 31.198 1.00 28.37 265 ARG A O 1
ATOM 2043 N N . GLU A 1 266 ? -35.260 58.082 30.327 1.00 28.15 266 GLU A N 1
ATOM 2044 C CA . GLU A 1 266 ? -35.772 57.475 31.548 1.00 29.47 266 GLU A CA 1
ATOM 2045 C C . GLU A 1 266 ? -35.814 55.967 31.357 1.00 29.18 266 GLU A C 1
ATOM 2046 O O . GLU A 1 266 ? -36.720 55.437 30.716 1.00 28.10 266 GLU A O 1
ATOM 2052 N N . PHE A 1 267 ? -34.823 55.277 31.907 1.00 24.90 267 PHE A N 1
ATOM 2053 C CA . PHE A 1 267 ? -34.757 53.828 31.788 1.00 23.11 267 PHE A CA 1
ATOM 2054 C C . PHE A 1 267 ? -35.694 53.156 32.773 1.00 20.92 267 PHE A C 1
ATOM 2055 O O . PHE A 1 267 ? -35.789 53.573 33.926 1.00 23.99 267 PHE A O 1
ATOM 2063 N N . ASN A 1 268 ? -36.389 52.118 32.322 1.00 27.49 268 ASN A N 1
ATOM 2064 C CA . ASN A 1 268 ? -37.274 51.380 33.211 1.00 24.54 268 ASN A CA 1
ATOM 2065 C C . ASN A 1 268 ? -36.374 50.406 33.969 1.00 29.14 268 ASN A C 1
ATOM 2066 O O . ASN A 1 268 ? -35.215 50.208 33.591 1.00 26.81 268 ASN A O 1
ATOM 2071 N N . LYS A 1 269 ? -36.898 49.799 35.029 1.00 24.17 269 LYS A N 1
ATOM 2072 C CA . LYS A 1 269 ? -36.109 48.880 35.851 1.00 29.15 269 LYS A CA 1
ATOM 2073 C C . LYS A 1 269 ? -35.395 47.764 35.090 1.00 29.07 269 LYS A C 1
ATOM 2074 O O . LYS A 1 269 ? -34.272 47.385 35.434 1.00 25.89 269 LYS A O 1
ATOM 2080 N N . ASP A 1 270 ? -36.043 47.234 34.061 1.00 27.15 270 ASP A N 1
ATOM 2081 C CA . ASP A 1 270 ? -35.458 46.156 33.278 1.00 28.58 270 ASP A CA 1
ATOM 2082 C C . ASP A 1 270 ? -34.245 46.634 32.477 1.00 26.62 270 ASP A C 1
ATOM 2083 O O . ASP A 1 270 ? -33.218 45.953 32.421 1.00 21.81 270 ASP A O 1
ATOM 2088 N N . GLU A 1 271 ? -34.362 47.805 31.861 1.00 24.76 271 GLU A N 1
ATOM 2089 C CA . GLU A 1 271 ? -33.263 48.346 31.067 1.00 25.01 271 GLU A CA 1
ATOM 2090 C C . GLU A 1 271 ? -32.066 48.640 31.966 1.00 18.33 271 GLU A C 1
ATOM 2091 O O . GLU A 1 271 ? -30.929 48.334 31.614 1.00 21.78 271 GLU A O 1
ATOM 2097 N N . VAL A 1 272 ? -32.327 49.222 33.131 1.00 20.46 272 VAL A N 1
ATOM 2098 C CA . VAL A 1 272 ? -31.253 49.527 34.073 1.00 17.18 272 VAL A CA 1
ATOM 2099 C C . VAL A 1 272 ? -30.507 48.247 34.467 1.00 21.98 272 VAL A C 1
ATOM 2100 O O . VAL A 1 272 ? -29.278 48.210 34.449 1.00 20.64 272 VAL A O 1
ATOM 2104 N N . SER A 1 273 ? -31.244 47.191 34.809 1.00 18.47 273 SER A N 1
ATOM 2105 C CA . SER A 1 273 ? -30.602 45.941 35.217 1.00 21.71 273 SER A CA 1
ATOM 2106 C C . SER A 1 273 ? -29.736 45.361 34.106 1.00 18.31 273 SER A C 1
ATOM 2107 O O . SER A 1 273 ? -28.693 44.763 34.371 1.00 18.72 273 SER A O 1
ATOM 2110 N N . LYS A 1 274 ? -30.158 45.538 32.859 1.00 19.42 274 LYS A N 1
ATOM 2111 C CA . LYS A 1 274 ? -29.383 45.022 31.742 1.00 19.36 274 LYS A CA 1
ATOM 2112 C C . LYS A 1 274 ? -28.106 45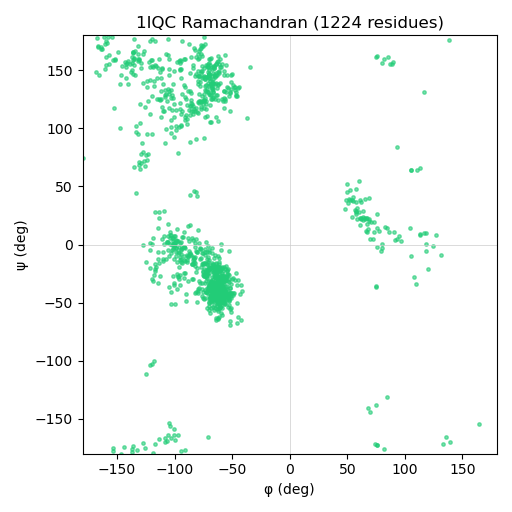.836 31.549 1.00 19.75 274 LYS A C 1
ATOM 2113 O O . LYS A 1 274 ? -27.037 45.280 31.301 1.00 17.02 274 LYS A O 1
ATOM 2119 N N . ILE A 1 275 ? -28.204 47.153 31.674 1.00 18.32 275 ILE A N 1
ATOM 2120 C CA . ILE A 1 275 ? -27.019 47.984 31.527 1.00 15.30 275 ILE A CA 1
ATOM 2121 C C . ILE A 1 275 ? -26.044 47.651 32.661 1.00 15.81 275 ILE A C 1
ATOM 2122 O O . ILE A 1 275 ? -24.838 47.542 32.441 1.00 16.14 275 ILE A O 1
ATOM 2127 N N . VAL A 1 276 ? -26.573 47.480 33.870 1.00 18.67 276 VAL A N 1
ATOM 2128 C CA . VAL A 1 276 ? -25.745 47.146 35.029 1.00 16.79 276 VAL A CA 1
ATOM 2129 C C . VAL A 1 276 ? -25.019 45.827 34.778 1.00 20.79 276 VAL A C 1
ATOM 2130 O O . VAL A 1 276 ? -23.820 45.704 35.046 1.00 15.29 276 VAL A O 1
ATOM 2134 N N . ALA A 1 277 ? -25.745 44.845 34.254 1.00 18.21 277 ALA A N 1
ATOM 2135 C CA . ALA A 1 277 ? -25.144 43.553 33.949 1.00 19.41 277 ALA A CA 1
ATOM 2136 C C . ALA A 1 277 ? -23.974 43.749 32.981 1.00 20.43 277 ALA A C 1
ATOM 2137 O O . ALA A 1 277 ? -22.919 43.124 33.122 1.00 19.14 277 ALA A O 1
ATOM 2139 N N . PHE A 1 278 ? -24.158 44.621 31.996 1.00 17.97 278 PHE A N 1
ATOM 2140 C CA . PHE A 1 278 ? -23.104 44.904 31.028 1.00 16.73 278 PHE A CA 1
ATOM 2141 C C . PHE A 1 278 ? -21.895 45.561 31.705 1.00 17.01 278 PHE A C 1
ATOM 2142 O O . PHE A 1 278 ? -20.748 45.206 31.423 1.00 15.72 278 PHE A O 1
ATOM 2150 N N . LEU A 1 279 ? -22.151 46.520 32.590 1.00 16.97 279 LEU A N 1
ATOM 2151 C CA . LEU A 1 279 ? -21.058 47.210 33.270 1.00 15.56 279 LEU A CA 1
ATOM 2152 C C . LEU A 1 279 ? -20.174 46.241 34.044 1.00 13.74 279 LEU A C 1
ATOM 2153 O O . LEU A 1 279 ? -18.959 46.408 34.096 1.00 16.50 279 LEU A O 1
ATOM 2158 N N . LYS A 1 280 ? -20.775 45.220 34.642 1.00 15.80 280 LYS A N 1
ATOM 2159 C CA . LYS A 1 280 ? -19.988 44.258 35.400 1.00 18.04 280 LYS A CA 1
ATOM 2160 C C . LYS A 1 280 ? -19.063 43.409 34.530 1.00 20.29 280 LYS A C 1
ATOM 2161 O O . LYS A 1 280 ? -18.089 42.839 35.030 1.00 22.95 280 LYS A O 1
ATOM 2167 N N . THR A 1 281 ? -19.340 43.332 33.231 1.00 15.28 281 THR A N 1
ATOM 2168 C CA . THR A 1 281 ? -18.479 42.545 32.357 1.00 17.34 281 THR A CA 1
ATOM 2169 C C . THR A 1 281 ? -17.242 43.349 31.968 1.00 17.28 281 THR A C 1
ATOM 2170 O O . THR A 1 281 ? -16.427 42.893 31.173 1.00 18.43 281 THR A O 1
ATOM 2174 N N . LEU A 1 282 ? -17.111 44.546 32.542 1.00 15.41 282 LEU A N 1
ATOM 2175 C CA . LEU A 1 282 ? -15.960 45.405 32.279 1.00 16.72 282 LEU A CA 1
ATOM 2176 C C . LEU A 1 282 ? -14.887 45.201 33.349 1.00 17.37 282 LEU A C 1
ATOM 2177 O O . LEU A 1 282 ? -13.851 45.868 33.340 1.00 17.93 282 LEU A O 1
ATOM 2182 N N . THR A 1 283 ? -15.137 44.286 34.282 1.00 18.17 283 THR A N 1
ATOM 2183 C CA . THR A 1 283 ? -14.162 44.003 35.333 1.00 18.05 283 THR A CA 1
ATOM 2184 C C . THR A 1 283 ? -13.094 43.110 34.709 1.00 19.73 283 THR A C 1
ATOM 2185 O O . THR A 1 283 ? -13.395 42.037 34.198 1.00 16.68 283 THR A O 1
ATOM 2189 N N . GLY A 1 284 ? -11.844 43.555 34.743 1.00 15.87 284 GLY A N 1
ATOM 2190 C CA . GLY A 1 284 ? -10.789 42.762 34.142 1.00 17.02 284 GLY A CA 1
ATOM 2191 C C . GLY A 1 284 ? -9.936 42.017 35.142 1.00 17.69 284 GLY A C 1
ATOM 2192 O O . GLY A 1 284 ? -10.296 41.892 36.317 1.00 19.42 284 GLY A O 1
ATOM 2193 N N . ASP A 1 285 ? -8.801 41.507 34.669 1.00 17.78 285 ASP A N 1
ATOM 2194 C CA . ASP A 1 285 ? -7.879 40.774 35.531 1.00 22.00 285 ASP A CA 1
ATOM 2195 C C . ASP A 1 285 ? -7.243 41.733 36.525 1.00 20.42 285 ASP A C 1
ATOM 2196 O O . ASP A 1 285 ? -6.657 42.744 36.140 1.00 18.66 285 ASP A O 1
ATOM 2201 N N . GLN A 1 286 ? -7.355 41.409 37.806 1.00 18.46 286 GLN A N 1
ATOM 2202 C CA . GLN A 1 286 ? -6.793 42.252 38.845 1.00 19.13 286 GLN A CA 1
ATOM 2203 C C . GLN A 1 286 ? -5.287 42.042 38.974 1.00 21.50 286 GLN A C 1
ATOM 2204 O O . GLN A 1 286 ? -4.752 41.022 38.537 1.00 20.55 286 GLN A O 1
ATOM 2210 N N . PRO A 1 287 ? -4.585 43.009 39.585 1.00 21.81 287 PRO A N 1
ATOM 2211 C CA . PRO A 1 287 ? -3.134 42.930 39.765 1.00 24.95 287 PRO A CA 1
ATOM 2212 C C . PRO A 1 287 ? -2.698 41.574 40.298 1.00 24.60 287 PRO A C 1
ATOM 2213 O O . PRO A 1 287 ? -3.267 41.060 41.262 1.00 24.81 287 PRO A O 1
ATOM 2217 N N . ASP A 1 288 ? -1.689 41.000 39.656 1.00 25.90 288 ASP A N 1
ATOM 2218 C CA . ASP A 1 288 ? -1.166 39.706 40.059 1.00 26.52 288 ASP A CA 1
ATOM 2219 C C . ASP A 1 288 ? 0.322 39.813 40.334 1.00 26.87 288 ASP A C 1
ATOM 2220 O O . ASP A 1 288 ? 1.138 39.738 39.419 1.00 26.27 288 ASP A O 1
ATOM 2225 N N . PHE A 1 289 ? 0.668 40.006 41.601 1.00 25.16 289 PHE A N 1
ATOM 2226 C CA . PHE A 1 289 ? 2.062 40.112 42.003 1.00 20.58 289 PHE A CA 1
ATOM 2227 C C . PHE A 1 289 ? 2.218 39.772 43.481 1.00 20.99 289 PHE A C 1
ATOM 2228 O O . PHE A 1 289 ? 1.245 39.750 44.233 1.00 18.56 289 PHE A O 1
ATOM 2236 N N . LYS A 1 290 ? 3.445 39.484 43.889 1.00 18.03 290 LYS A N 1
ATOM 2237 C CA . LYS A 1 290 ? 3.716 39.131 45.272 1.00 19.72 290 LYS A CA 1
ATOM 2238 C C . LYS A 1 290 ? 3.587 40.339 46.186 1.00 14.98 290 LYS A C 1
ATOM 2239 O O . LYS A 1 290 ? 3.930 41.453 45.799 1.00 17.67 290 LYS A O 1
ATOM 2245 N N . LEU A 1 291 ? 3.096 40.106 47.399 1.00 17.47 291 LEU A N 1
ATOM 2246 C CA . LEU A 1 291 ? 2.980 41.176 48.379 1.00 18.14 291 LEU A CA 1
ATOM 2247 C C . LEU A 1 291 ? 4.385 41.764 48.535 1.00 16.24 291 LEU A C 1
ATOM 2248 O O . LEU A 1 291 ? 5.347 41.046 48.807 1.00 15.58 291 LEU A O 1
ATOM 2253 N N . PRO A 1 292 ? 4.526 43.079 48.354 1.00 14.81 292 PRO A N 1
ATOM 2254 C CA . PRO A 1 292 ? 5.855 43.680 48.493 1.00 19.12 292 PRO A CA 1
ATOM 2255 C C . PRO A 1 292 ? 6.440 43.535 49.896 1.00 17.84 292 PRO A C 1
ATOM 2256 O O . PRO A 1 292 ? 5.736 43.702 50.885 1.00 17.30 292 PRO A O 1
ATOM 2260 N N . ILE A 1 293 ? 7.729 43.224 49.979 1.00 15.51 293 ILE A N 1
ATOM 2261 C CA . ILE A 1 293 ? 8.407 43.110 51.266 1.00 13.93 293 ILE A CA 1
ATOM 2262 C C . ILE A 1 293 ? 9.322 44.332 51.316 1.00 16.89 293 ILE A C 1
ATOM 2263 O O . ILE A 1 293 ? 10.254 44.459 50.512 1.00 15.25 293 ILE A O 1
ATOM 2268 N N . LEU A 1 294 ? 9.046 45.236 52.253 1.00 13.86 294 LEU A N 1
ATOM 2269 C CA . LEU A 1 294 ? 9.802 46.476 52.353 1.00 15.81 294 LEU A CA 1
ATOM 2270 C C . LEU A 1 294 ? 10.967 46.437 53.331 1.00 15.39 294 LEU A C 1
ATOM 2271 O O . LEU A 1 294 ? 10.942 45.713 54.321 1.00 14.08 294 LEU A O 1
ATOM 2276 N N . PRO A 1 295 ? 12.012 47.236 53.060 1.00 15.79 295 PRO A N 1
ATOM 2277 C CA . PRO A 1 295 ? 13.174 47.266 53.952 1.00 16.13 295 PRO A CA 1
ATOM 2278 C C . PRO A 1 295 ? 12.808 47.931 55.279 1.00 14.77 295 PRO A C 1
ATOM 2279 O O . PRO A 1 295 ? 11.979 48.847 55.329 1.00 15.93 295 PRO A O 1
ATOM 2283 N N . PRO A 1 296 ? 13.422 47.478 56.377 1.00 18.00 296 PRO A N 1
ATOM 2284 C CA . PRO A 1 296 ? 13.110 48.071 57.675 1.00 16.73 296 PRO A CA 1
ATOM 2285 C C . PRO A 1 296 ? 13.713 49.450 57.864 1.00 15.35 296 PRO A C 1
ATOM 2286 O O . PRO A 1 296 ? 14.748 49.777 57.270 1.00 12.90 296 PRO A O 1
ATOM 2290 N N . SER A 1 297 ? 13.051 50.264 58.677 1.00 15.41 297 SER A N 1
ATOM 2291 C CA . SER A 1 297 ? 13.584 51.578 58.994 1.00 16.86 297 SER A CA 1
ATOM 2292 C C . SER A 1 297 ? 14.756 51.279 59.927 1.00 19.73 297 SER A C 1
ATOM 2293 O O . SER A 1 297 ? 14.779 50.231 60.582 1.00 17.04 297 SER A O 1
ATOM 2296 N N . ASN A 1 298 ? 15.735 52.177 59.975 1.00 16.90 298 ASN A N 1
ATOM 2297 C CA . ASN A 1 298 ? 16.876 52.002 60.862 1.00 14.62 298 ASN A CA 1
ATOM 2298 C C . ASN A 1 298 ? 17.025 53.246 61.740 1.00 17.55 298 ASN A C 1
ATOM 2299 O O . ASN A 1 298 ? 16.188 54.147 61.689 1.00 19.71 298 ASN A O 1
ATOM 2304 N N . ASN A 1 299 ? 18.078 53.297 62.548 1.00 14.82 299 ASN A N 1
ATOM 2305 C CA . ASN A 1 299 ? 18.278 54.426 63.450 1.00 19.04 299 ASN A CA 1
ATOM 2306 C C . ASN A 1 299 ? 18.390 55.787 62.756 1.00 22.75 299 ASN A C 1
ATOM 2307 O O . ASN A 1 299 ? 18.192 56.823 63.390 1.00 26.13 299 ASN A O 1
ATOM 2312 N N . ASP A 1 300 ? 18.698 55.786 61.462 1.00 24.33 300 ASP A N 1
ATOM 2313 C CA . ASP A 1 300 ? 18.837 57.032 60.699 1.00 24.76 300 ASP A CA 1
ATOM 2314 C C . ASP A 1 300 ? 17.527 57.510 60.076 1.00 25.48 300 ASP A C 1
ATOM 2315 O O . ASP A 1 300 ? 17.446 58.624 59.555 1.00 23.70 300 ASP A O 1
ATOM 2320 N N . THR A 1 301 ? 16.502 56.668 60.132 1.00 19.40 301 THR A N 1
ATOM 2321 C CA . THR A 1 301 ? 15.210 56.991 59.538 1.00 18.56 301 THR A CA 1
ATOM 2322 C C . THR A 1 301 ? 14.333 57.930 60.365 1.00 17.86 301 THR A C 1
ATOM 2323 O O . THR A 1 301 ? 14.140 57.720 61.555 1.00 18.41 301 THR A O 1
ATOM 2327 N N . PRO A 1 302 ? 13.807 58.999 59.741 1.00 18.94 302 PRO A N 1
ATOM 2328 C CA . PRO A 1 302 ? 12.942 59.932 60.469 1.00 19.41 302 PRO A CA 1
ATOM 2329 C C . PRO A 1 302 ? 11.790 59.103 61.031 1.00 20.18 302 PRO A C 1
ATOM 2330 O O . PRO A 1 302 ? 11.186 58.308 60.312 1.00 17.35 302 PRO A O 1
ATOM 2334 N N . ARG A 1 303 ? 11.482 59.284 62.306 1.00 19.79 303 ARG A N 1
ATOM 2335 C CA . ARG A 1 303 ? 10.436 58.492 62.930 1.00 20.41 303 ARG A CA 1
ATOM 2336 C C . ARG A 1 303 ? 9.006 58.927 62.664 1.00 20.63 303 ARG A C 1
ATOM 2337 O O . ARG A 1 303 ? 8.695 60.116 62.592 1.00 18.84 303 ARG A O 1
ATOM 2345 N N . SER A 1 304 ? 8.143 57.934 62.484 1.00 17.58 304 SER A N 1
ATOM 2346 C CA . SER A 1 304 ? 6.733 58.176 62.218 1.00 13.87 304 SER A CA 1
ATOM 2347 C C . SER A 1 304 ? 6.124 59.070 63.291 1.00 14.42 304 SER A C 1
ATOM 2348 O O . SER A 1 304 ? 6.498 58.995 64.461 1.00 15.19 304 SER A O 1
ATOM 2351 N N . GLN A 1 305 ? 5.177 59.910 62.889 1.00 15.62 305 GLN A N 1
ATOM 2352 C CA . GLN A 1 305 ? 4.513 60.810 63.828 1.00 14.17 305 GLN A CA 1
ATOM 2353 C C . GLN A 1 305 ? 3.005 60.634 63.712 1.00 16.96 305 GLN A C 1
ATOM 2354 O O . GLN A 1 305 ? 2.309 61.502 63.187 1.00 15.95 305 GLN A O 1
ATOM 2360 N N . PRO A 1 306 ? 2.475 59.501 64.197 1.00 14.67 306 PRO A N 1
ATOM 2361 C CA . PRO A 1 306 ? 1.035 59.261 64.117 1.00 13.96 306 PRO A CA 1
ATOM 2362 C C . PRO A 1 306 ? 0.148 60.151 64.979 1.00 16.25 306 PRO A C 1
ATOM 2363 O O . PRO A 1 306 ? -0.980 60.446 64.597 1.00 14.65 306 PRO A O 1
ATOM 2367 N N . TYR A 1 307 ? 0.651 60.582 66.132 1.00 17.38 307 TYR A N 1
ATOM 2368 C CA . TYR A 1 307 ? -0.163 61.387 67.031 1.00 16.50 307 TYR A CA 1
ATOM 2369 C C . TYR A 1 307 ? 0.320 62.808 67.297 1.00 26.40 307 TYR A C 1
ATOM 2370 O O . TYR A 1 307 ? -0.472 63.656 67.711 1.00 26.25 307 TYR A O 1
ATOM 2379 N N . GLU A 1 308 ? 1.601 63.071 67.067 1.00 30.23 308 GLU A N 1
ATOM 2380 C CA . GLU A 1 308 ? 2.145 64.405 67.314 1.00 43.06 308 GLU A CA 1
ATOM 2381 C C . GLU A 1 308 ? 1.811 65.292 66.106 1.00 44.15 308 GLU A C 1
ATOM 2382 O O . GLU A 1 308 ? 0.655 65.776 66.108 1.00 37.06 308 GLU A O 1
ATOM 2389 N N . ALA B 1 1 ? 1.843 31.586 -27.539 1.00 91.11 1 ALA B N 1
ATOM 2390 C CA . ALA B 1 1 ? 2.950 30.636 -27.832 1.00 88.88 1 ALA B CA 1
ATOM 2391 C C . ALA B 1 1 ? 3.474 30.022 -26.542 1.00 86.82 1 ALA B C 1
ATOM 2392 O O . ALA B 1 1 ? 3.771 28.831 -26.491 1.00 88.35 1 ALA B O 1
ATOM 2394 N N . ASN B 1 2 ? 3.582 30.864 -25.517 1.00 82.70 2 ASN B N 1
ATOM 2395 C CA . ASN B 1 2 ? 4.047 30.513 -24.174 1.00 76.20 2 ASN B CA 1
ATOM 2396 C C . ASN B 1 2 ? 5.334 31.214 -23.756 1.00 68.47 2 ASN B C 1
ATOM 2397 O O . ASN B 1 2 ? 6.333 31.241 -24.477 1.00 66.54 2 ASN B O 1
ATOM 2402 N N . GLU B 1 3 ? 5.259 31.776 -22.555 1.00 59.87 3 GLU B N 1
ATOM 2403 C CA . GLU B 1 3 ? 6.304 32.552 -21.895 1.00 50.62 3 GLU B CA 1
ATOM 2404 C C . GLU B 1 3 ? 7.783 32.214 -22.083 1.00 43.75 3 GLU B C 1
ATOM 2405 O O . GLU B 1 3 ? 8.157 31.065 -22.328 1.00 39.19 3 GLU B O 1
ATOM 2411 N N . PRO B 1 4 ? 8.645 33.243 -21.946 1.00 39.72 4 PRO B N 1
ATOM 2412 C CA . PRO B 1 4 ? 10.106 33.182 -22.068 1.00 38.44 4 PRO B CA 1
ATOM 2413 C C . PRO B 1 4 ? 10.710 32.581 -20.798 1.00 36.11 4 PRO B C 1
ATOM 2414 O O . PRO B 1 4 ? 11.921 32.384 -20.705 1.00 36.45 4 PRO B O 1
ATOM 2418 N N . ILE B 1 5 ? 9.851 32.310 -19.820 1.00 35.09 5 ILE B N 1
ATOM 2419 C CA . ILE B 1 5 ? 10.258 31.733 -18.538 1.00 34.38 5 ILE B CA 1
ATOM 2420 C C . ILE B 1 5 ? 9.479 30.449 -18.285 1.00 35.61 5 ILE B C 1
ATOM 2421 O O . ILE B 1 5 ? 8.290 30.368 -18.591 1.00 38.29 5 ILE B O 1
ATOM 2426 N N . GLN B 1 6 ? 10.149 29.446 -17.730 1.00 37.70 6 GLN B N 1
ATOM 2427 C CA . GLN B 1 6 ? 9.501 28.176 -17.431 1.00 40.82 6 GLN B CA 1
ATOM 2428 C C . GLN B 1 6 ? 9.517 27.940 -15.921 1.00 42.48 6 GLN B C 1
ATOM 2429 O O . GLN B 1 6 ? 10.378 28.460 -15.214 1.00 42.16 6 GLN B O 1
ATOM 2435 N N . PRO B 1 7 ? 8.556 27.156 -15.406 1.00 43.55 7 PRO B N 1
ATOM 2436 C CA . PRO B 1 7 ? 8.480 26.865 -13.969 1.00 42.68 7 PRO B CA 1
ATOM 2437 C C . PRO B 1 7 ? 9.613 25.956 -13.501 1.00 41.50 7 PRO B C 1
ATOM 2438 O O . PRO B 1 7 ? 10.182 25.210 -14.295 1.00 42.53 7 PRO B O 1
ATOM 2442 N N . ILE B 1 8 ? 9.931 26.021 -12.210 1.00 41.51 8 ILE B N 1
ATOM 2443 C CA . ILE B 1 8 ? 10.980 25.189 -11.630 1.00 37.37 8 ILE B CA 1
ATOM 2444 C C . ILE B 1 8 ? 10.363 23.896 -11.098 1.00 37.52 8 ILE B C 1
ATOM 2445 O O . ILE B 1 8 ? 9.304 23.914 -10.476 1.00 36.17 8 ILE B O 1
ATOM 2450 N N . LYS B 1 9 ? 11.032 22.776 -11.347 1.00 37.02 9 LYS B N 1
ATOM 2451 C CA . LYS B 1 9 ? 10.543 21.477 -10.904 1.00 38.77 9 LYS B CA 1
ATOM 2452 C C . LYS B 1 9 ? 11.316 20.959 -9.698 1.00 41.48 9 LYS B C 1
ATOM 2453 O O . LYS B 1 9 ? 12.519 21.192 -9.570 1.00 37.89 9 LYS B O 1
ATOM 2459 N N . ALA B 1 10 ? 10.617 20.251 -8.816 1.00 44.42 10 ALA B N 1
ATOM 2460 C CA . ALA B 1 10 ? 11.239 19.685 -7.627 1.00 46.52 10 ALA B CA 1
ATOM 2461 C C . ALA B 1 10 ? 12.299 18.689 -8.069 1.00 47.83 10 ALA B C 1
ATOM 2462 O O . ALA B 1 10 ? 12.162 18.042 -9.109 1.00 49.27 10 ALA B O 1
ATOM 2464 N N . VAL B 1 11 ? 13.355 18.562 -7.277 1.00 46.42 11 VAL B N 1
ATOM 2465 C CA . VAL B 1 11 ? 14.432 17.647 -7.614 1.00 47.63 11 VAL B CA 1
ATOM 2466 C C . VAL B 1 11 ? 14.694 16.613 -6.528 1.00 49.50 11 VAL B C 1
ATOM 2467 O O . VAL B 1 11 ? 14.948 16.958 -5.374 1.00 52.26 11 VAL B O 1
ATOM 2471 N N . THR B 1 12 ? 14.619 15.341 -6.905 1.00 49.60 12 THR B N 1
ATOM 2472 C CA . THR B 1 12 ? 14.890 14.259 -5.974 1.00 48.39 12 THR B CA 1
ATOM 2473 C C . THR B 1 12 ? 16.310 13.785 -6.278 1.00 46.48 12 THR B C 1
ATOM 2474 O O . THR B 1 12 ? 16.640 13.471 -7.423 1.00 42.78 12 THR B O 1
ATOM 2478 N N . PRO B 1 13 ? 17.175 13.747 -5.253 1.00 43.46 13 PRO B N 1
ATOM 2479 C CA . PRO B 1 13 ? 18.575 13.326 -5.365 1.00 44.33 13 PRO B CA 1
ATOM 2480 C C . PRO B 1 13 ? 18.794 11.983 -6.053 1.00 45.44 13 PRO B C 1
ATOM 2481 O O . PRO B 1 13 ? 18.113 11.002 -5.760 1.00 48.17 13 PRO B O 1
ATOM 2485 N N . GLU B 1 14 ? 19.755 11.944 -6.968 1.00 46.50 14 GLU B N 1
ATOM 2486 C CA . GLU B 1 14 ? 20.079 10.712 -7.666 1.00 46.43 14 GLU B CA 1
ATOM 2487 C C . GLU B 1 14 ? 20.625 9.721 -6.642 1.00 45.48 14 GLU B C 1
ATOM 2488 O O . GLU B 1 14 ? 20.452 8.510 -6.777 1.00 44.15 14 GLU B O 1
ATOM 2494 N N . ASN B 1 15 ? 21.280 10.249 -5.612 1.00 42.01 15 ASN B N 1
ATOM 2495 C CA . ASN B 1 15 ? 21.848 9.420 -4.552 1.00 41.52 15 ASN B CA 1
ATOM 2496 C C . ASN B 1 15 ? 21.477 10.015 -3.201 1.00 42.10 15 ASN B C 1
ATOM 2497 O O . ASN B 1 15 ? 22.078 10.994 -2.758 1.00 45.49 15 ASN B O 1
ATOM 2502 N N . ALA B 1 16 ? 20.487 9.411 -2.551 1.00 41.59 16 ALA B N 1
ATOM 2503 C CA . ALA B 1 16 ? 20.001 9.874 -1.256 1.00 41.54 16 ALA B CA 1
ATOM 2504 C C . ALA B 1 16 ? 21.088 10.028 -0.196 1.00 36.62 16 ALA B C 1
ATOM 2505 O O . ALA B 1 16 ? 21.221 11.085 0.417 1.00 35.13 16 ALA B O 1
ATOM 2507 N N . ASP B 1 17 ? 21.865 8.975 0.027 1.00 35.26 17 ASP B N 1
ATOM 2508 C CA . ASP B 1 17 ? 22.919 9.032 1.034 1.00 36.32 17 ASP B CA 1
ATOM 2509 C C . ASP B 1 17 ? 23.993 10.072 0.704 1.00 36.99 17 ASP B C 1
ATOM 2510 O O . ASP B 1 17 ? 24.575 10.680 1.608 1.00 30.75 17 ASP B O 1
ATOM 2515 N N . MET B 1 18 ? 24.254 10.282 -0.583 1.00 33.72 18 MET B N 1
ATOM 2516 C CA . MET B 1 18 ? 25.268 11.252 -0.987 1.00 34.25 18 MET B CA 1
ATOM 2517 C C . MET B 1 18 ? 24.814 12.671 -0.672 1.00 31.51 18 MET B C 1
ATOM 2518 O O . MET B 1 18 ? 25.582 13.480 -0.155 1.00 32.39 18 MET B O 1
ATOM 2523 N N . ALA B 1 19 ? 23.561 12.972 -0.990 1.00 34.93 19 ALA B N 1
ATOM 2524 C CA . ALA B 1 19 ? 23.019 14.300 -0.741 1.00 32.79 19 ALA B CA 1
ATOM 2525 C C . ALA B 1 19 ? 23.079 14.640 0.743 1.00 35.76 19 ALA B C 1
ATOM 2526 O O . ALA B 1 19 ? 23.263 15.800 1.116 1.00 33.03 19 ALA B O 1
ATOM 2528 N N . GLU B 1 20 ? 22.922 13.625 1.587 1.00 35.85 20 GLU B N 1
ATOM 2529 C CA . GLU B 1 20 ? 22.953 13.835 3.028 1.00 41.51 20 GLU B CA 1
ATOM 2530 C C . GLU B 1 20 ? 24.371 14.186 3.463 1.00 33.39 20 GLU B C 1
ATOM 2531 O O . GLU B 1 20 ? 24.576 15.129 4.225 1.00 37.26 20 GLU B O 1
ATOM 2537 N N . LEU B 1 21 ? 25.345 13.425 2.973 1.00 30.99 21 LEU B N 1
ATOM 2538 C CA . LEU B 1 21 ? 26.745 13.667 3.304 1.00 25.77 21 LEU B CA 1
ATOM 2539 C C . LEU B 1 21 ? 27.132 15.073 2.854 1.00 30.15 21 LEU B C 1
ATOM 2540 O O . LEU B 1 21 ? 27.802 15.809 3.581 1.00 26.78 21 LEU B O 1
ATOM 2545 N N . GLY B 1 22 ? 26.696 15.443 1.652 1.00 26.23 22 GLY B N 1
ATOM 2546 C CA . GLY B 1 22 ? 27.002 16.758 1.124 1.00 29.45 22 GLY B CA 1
ATOM 2547 C C . GLY B 1 22 ? 26.381 17.847 1.972 1.00 30.20 22 GLY B C 1
ATOM 2548 O O . GLY B 1 22 ? 26.961 18.919 2.147 1.00 28.47 22 GLY B O 1
ATOM 2549 N N . LYS B 1 23 ? 25.194 17.567 2.501 1.00 29.38 23 LYS B N 1
ATOM 2550 C CA . LYS B 1 23 ? 24.484 18.516 3.351 1.00 29.96 23 LYS B CA 1
ATOM 2551 C C . LYS B 1 23 ? 25.301 18.775 4.614 1.00 27.08 23 LYS B C 1
ATOM 2552 O O . LYS B 1 23 ? 25.465 19.919 5.040 1.00 25.77 23 LYS B O 1
ATOM 2558 N N . MET B 1 24 ? 25.814 17.701 5.207 1.00 27.59 24 MET B N 1
ATOM 2559 C CA . MET B 1 24 ? 26.610 17.812 6.424 1.00 25.14 24 MET B CA 1
ATOM 2560 C C . MET B 1 24 ? 27.874 18.638 6.171 1.00 27.49 24 MET B C 1
ATOM 2561 O O . MET B 1 24 ? 28.186 19.559 6.928 1.00 25.66 24 MET B O 1
ATOM 2566 N N . LEU B 1 25 ? 28.582 18.321 5.092 1.00 24.35 25 LEU B N 1
ATOM 2567 C CA . LEU B 1 25 ? 29.808 19.038 4.747 1.00 23.06 25 LEU B CA 1
ATOM 2568 C C . LEU B 1 25 ? 29.574 20.526 4.479 1.00 20.75 25 LEU B C 1
ATOM 2569 O O . LEU B 1 25 ? 30.398 21.369 4.840 1.00 18.54 25 LEU B O 1
ATOM 2574 N N . PHE B 1 26 ? 28.445 20.845 3.852 1.00 22.57 26 PHE B N 1
ATOM 2575 C CA . PHE B 1 26 ? 28.087 22.226 3.527 1.00 22.10 26 PHE B CA 1
ATOM 2576 C C . PHE B 1 26 ? 27.974 23.082 4.785 1.00 23.45 26 PHE B C 1
ATOM 2577 O O . PHE B 1 26 ? 28.238 24.285 4.757 1.00 24.15 26 PHE B O 1
ATOM 2585 N N . PHE B 1 27 ? 27.567 22.453 5.884 1.00 24.69 27 PHE B N 1
ATOM 2586 C CA . PHE B 1 27 ? 27.405 23.147 7.160 1.00 24.06 27 PHE B CA 1
ATOM 2587 C C . PHE B 1 27 ? 28.557 22.910 8.139 1.00 22.78 27 PHE B C 1
ATOM 2588 O O . PHE B 1 27 ? 28.516 23.396 9.268 1.00 24.67 27 PHE B O 1
ATOM 2596 N N . ASP B 1 28 ? 29.579 22.171 7.726 1.00 23.27 28 ASP B N 1
ATOM 2597 C CA . ASP B 1 28 ? 30.685 21.889 8.634 1.00 20.91 28 ASP B CA 1
ATOM 2598 C C . ASP B 1 28 ? 31.769 22.964 8.558 1.00 25.01 28 ASP B C 1
ATOM 2599 O O . ASP B 1 28 ? 32.511 23.054 7.576 1.00 24.60 28 ASP B O 1
ATOM 2604 N N . PRO B 1 29 ? 31.872 23.801 9.600 1.00 24.47 29 PRO B N 1
ATOM 2605 C CA . PRO B 1 29 ? 32.872 24.871 9.624 1.00 22.42 29 PRO B CA 1
ATOM 2606 C C . PRO B 1 29 ? 34.305 24.374 9.770 1.00 20.47 29 PRO B C 1
ATOM 2607 O O . PRO B 1 29 ? 35.247 25.158 9.677 1.00 20.96 29 PRO B O 1
ATOM 2611 N N . ARG B 1 30 ? 34.473 23.075 9.984 1.00 18.86 30 ARG B N 1
ATOM 2612 C CA . ARG B 1 30 ? 35.810 22.522 10.136 1.00 21.19 30 ARG B CA 1
ATOM 2613 C C . ARG B 1 30 ? 36.519 22.360 8.802 1.00 19.33 30 ARG B C 1
ATOM 2614 O O . ARG B 1 30 ? 37.675 21.949 8.758 1.00 20.28 30 ARG B O 1
ATOM 2622 N N . LEU B 1 31 ? 35.820 22.667 7.713 1.00 21.04 31 LEU B N 1
ATOM 2623 C CA . LEU B 1 31 ? 36.443 22.600 6.398 1.00 20.25 31 LEU B CA 1
ATOM 2624 C C . LEU B 1 31 ? 37.297 23.858 6.258 1.00 19.60 31 LEU B C 1
ATOM 2625 O O . LEU B 1 31 ? 38.121 23.966 5.349 1.00 20.79 31 LEU B O 1
ATOM 2630 N N . SER B 1 32 ? 37.101 24.808 7.170 1.00 16.61 32 SER B N 1
ATOM 2631 C CA . SER B 1 32 ? 37.879 26.040 7.151 1.00 18.26 32 SER B CA 1
ATOM 2632 C C . SER B 1 32 ? 39.027 25.923 8.142 1.00 18.17 32 SER B C 1
ATOM 2633 O O . SER B 1 32 ? 38.984 25.119 9.073 1.00 19.06 32 SER B O 1
ATOM 2636 N N . LYS B 1 33 ? 40.067 26.716 7.923 1.00 18.77 33 LYS B N 1
ATOM 2637 C CA . LYS B 1 33 ? 41.227 26.715 8.797 1.00 16.68 33 LYS B CA 1
ATOM 2638 C C . LYS B 1 33 ? 40.822 27.118 10.214 1.00 18.75 33 LYS B C 1
ATOM 2639 O O . LYS B 1 33 ? 41.259 26.514 11.195 1.00 19.75 33 LYS B O 1
ATOM 2645 N N . SER B 1 34 ? 39.971 28.136 10.309 1.00 19.95 34 SER B N 1
ATOM 2646 C CA . SER B 1 34 ? 39.525 28.650 11.597 1.00 20.96 34 SER B CA 1
ATOM 2647 C C . SER B 1 34 ? 38.514 27.771 12.322 1.00 24.77 34 SER B C 1
ATOM 2648 O O . SER B 1 34 ? 38.301 27.937 13.527 1.00 21.10 34 SER B O 1
ATOM 2651 N N . GLY B 1 35 ? 37.891 26.849 11.594 1.00 22.72 35 GLY B N 1
ATOM 2652 C CA . GLY B 1 35 ? 36.887 25.987 12.191 1.00 24.77 35 GLY B CA 1
ATOM 2653 C C . GLY B 1 35 ? 35.666 26.823 12.530 1.00 25.62 35 GLY B C 1
ATOM 2654 O O . GLY B 1 35 ? 34.831 26.440 13.347 1.00 27.33 35 GLY B O 1
ATOM 2655 N N . PHE B 1 36 ? 35.559 27.972 11.874 1.00 25.28 36 PHE B N 1
ATOM 2656 C CA . PHE B 1 36 ? 34.470 28.909 12.114 1.00 22.36 36 PHE B CA 1
ATOM 2657 C C . PHE B 1 36 ? 33.687 29.267 10.852 1.00 26.84 36 PHE B C 1
ATOM 2658 O O . PHE B 1 36 ? 32.590 29.821 10.932 1.00 26.92 36 PHE B O 1
ATOM 2666 N N . ILE B 1 37 ? 34.244 28.953 9.688 1.00 21.92 37 ILE B N 1
ATOM 2667 C CA . ILE B 1 37 ? 33.583 29.291 8.431 1.00 20.33 37 ILE B CA 1
ATOM 2668 C C . ILE B 1 37 ? 33.171 28.063 7.625 1.00 20.97 37 ILE B C 1
ATOM 2669 O O . ILE B 1 37 ? 33.996 27.202 7.335 1.00 23.21 37 ILE B O 1
ATOM 2674 N N . SER B 1 38 ? 31.889 27.990 7.267 1.00 24.45 38 SER B N 1
ATOM 2675 C CA . SER B 1 38 ? 31.368 26.882 6.466 1.00 23.03 38 SER B CA 1
ATOM 2676 C C . SER B 1 38 ? 30.768 27.485 5.199 1.00 21.22 38 SER B C 1
ATOM 2677 O O . SER B 1 38 ? 30.712 28.703 5.059 1.00 19.90 38 SER B O 1
ATOM 2680 N N . CYS B 1 39 ? 30.318 26.636 4.277 1.00 20.93 39 CYS B N 1
ATOM 2681 C CA . CYS B 1 39 ? 29.711 27.133 3.049 1.00 19.22 39 CYS B CA 1
ATOM 2682 C C . CYS B 1 39 ? 28.500 27.974 3.426 1.00 21.71 39 CYS B C 1
ATOM 2683 O O . CYS B 1 39 ? 28.253 29.040 2.852 1.00 20.72 39 CYS B O 1
ATOM 2686 N N . ASN B 1 40 ? 27.749 27.482 4.406 1.00 23.80 40 ASN B N 1
ATOM 2687 C CA . ASN B 1 40 ? 26.544 28.159 4.854 1.00 26.19 40 ASN B CA 1
ATOM 2688 C C . ASN B 1 40 ? 26.818 29.540 5.432 1.00 25.28 40 ASN B C 1
ATOM 2689 O O . ASN B 1 40 ? 25.920 30.376 5.496 1.00 29.30 40 ASN B O 1
ATOM 2694 N N . SER B 1 41 ? 28.058 29.787 5.845 1.00 23.84 41 SER B N 1
ATOM 2695 C CA . SER B 1 41 ? 28.408 31.088 6.407 1.00 24.74 41 SER B CA 1
ATOM 2696 C C . SER B 1 41 ? 28.235 32.174 5.355 1.00 26.35 41 SER B C 1
ATOM 2697 O O . SER B 1 41 ? 27.685 33.242 5.635 1.00 25.11 41 SER B O 1
ATOM 2700 N N . CYS B 1 42 ? 28.698 31.895 4.140 1.00 22.73 42 CYS B N 1
ATOM 2701 C CA . CYS B 1 42 ? 28.599 32.859 3.050 1.00 23.09 42 CYS B CA 1
ATOM 2702 C C . CYS B 1 42 ? 27.423 32.583 2.122 1.00 22.87 42 CYS B C 1
ATOM 2703 O O . CYS B 1 42 ? 27.106 33.399 1.261 1.00 23.84 42 CYS B O 1
ATOM 2706 N N . HIS B 1 43 ? 26.788 31.427 2.299 1.00 25.55 43 HIS B N 1
ATOM 2707 C CA . HIS B 1 43 ? 25.637 31.037 1.486 1.00 24.70 43 HIS B CA 1
ATOM 2708 C C . HIS B 1 43 ? 24.593 30.468 2.451 1.00 24.25 43 HIS B C 1
ATOM 2709 O O . HIS B 1 43 ? 24.271 29.279 2.425 1.00 24.93 43 HIS B O 1
ATOM 2716 N N . ASN B 1 44 ? 24.075 31.350 3.301 1.00 26.64 44 ASN B N 1
ATOM 2717 C CA . ASN B 1 44 ? 23.108 31.008 4.344 1.00 25.79 44 ASN B CA 1
ATOM 2718 C C . ASN B 1 44 ? 21.771 30.449 3.853 1.00 23.79 44 ASN B C 1
ATOM 2719 O O . ASN B 1 44 ? 20.925 31.185 3.350 1.00 24.56 44 ASN B O 1
ATOM 2724 N N . LEU B 1 45 ? 21.575 29.142 4.018 1.00 27.88 45 LEU B N 1
ATOM 2725 C CA . LEU B 1 45 ? 20.343 28.504 3.565 1.00 23.78 45 LEU B CA 1
ATOM 2726 C C . LEU B 1 45 ? 19.112 28.948 4.352 1.00 30.97 45 LEU B C 1
ATOM 2727 O O . LEU B 1 45 ? 17.988 28.541 4.047 1.00 31.32 45 LEU B O 1
ATOM 2732 N N . SER B 1 46 ? 19.326 29.783 5.364 1.00 31.42 46 SER B N 1
ATOM 2733 C CA . SER B 1 46 ? 18.221 30.308 6.160 1.00 32.90 46 SER B CA 1
ATOM 2734 C C . SER B 1 46 ? 17.868 31.678 5.600 1.00 32.60 46 SER B C 1
ATOM 2735 O O . SER B 1 46 ? 16.765 32.179 5.817 1.00 37.21 46 SER B O 1
ATOM 2738 N N . MET B 1 47 ? 18.811 32.264 4.863 1.00 33.06 47 MET B N 1
ATOM 2739 C CA . MET B 1 47 ? 18.649 33.605 4.300 1.00 31.92 47 MET B CA 1
ATOM 2740 C C . MET B 1 47 ? 18.484 33.706 2.783 1.00 32.26 47 MET B C 1
ATOM 2741 O O . MET B 1 47 ? 18.246 34.793 2.260 1.00 29.20 47 MET B O 1
ATOM 2746 N N . GLY B 1 48 ? 18.632 32.596 2.071 1.00 31.05 48 GLY B N 1
ATOM 2747 C CA . GLY B 1 48 ? 18.476 32.656 0.629 1.00 31.04 48 GLY B CA 1
ATOM 2748 C C . GLY B 1 48 ? 19.714 32.272 -0.160 1.00 29.04 48 GLY B C 1
ATOM 2749 O O . GLY B 1 48 ? 19.765 32.477 -1.372 1.00 29.94 48 GLY B O 1
ATOM 2750 N N . GLY B 1 49 ? 20.722 31.736 0.521 1.00 31.55 49 GLY B N 1
ATOM 2751 C CA . GLY B 1 49 ? 21.926 31.308 -0.175 1.00 27.41 49 GLY B CA 1
ATOM 2752 C C . GLY B 1 49 ? 23.068 32.294 -0.336 1.00 28.57 49 GLY B C 1
ATOM 2753 O O . GLY B 1 49 ? 24.007 32.023 -1.085 1.00 27.74 49 GLY B O 1
ATOM 2754 N N . THR B 1 50 ? 23.003 33.432 0.345 1.00 22.29 50 THR B N 1
ATOM 2755 C CA . THR B 1 50 ? 24.075 34.420 0.262 1.00 27.35 50 THR B CA 1
ATOM 2756 C C . THR B 1 50 ? 24.402 34.925 1.666 1.00 27.91 50 THR B C 1
ATOM 2757 O O . THR B 1 50 ? 23.766 34.511 2.633 1.00 29.46 50 THR B O 1
ATOM 2761 N N . ASP B 1 51 ? 25.403 35.794 1.784 1.00 25.91 51 ASP B N 1
ATOM 2762 C CA . ASP B 1 51 ? 25.758 36.346 3.090 1.00 28.45 51 ASP B CA 1
ATOM 2763 C C . ASP B 1 51 ? 25.138 37.728 3.236 1.00 27.05 51 ASP B C 1
ATOM 2764 O O . ASP B 1 51 ? 25.345 38.424 4.232 1.00 28.75 51 ASP B O 1
ATOM 2769 N N . ASN B 1 52 ? 24.382 38.120 2.217 1.00 26.16 52 ASN B N 1
ATOM 2770 C CA . ASN B 1 52 ? 23.676 39.393 2.214 1.00 27.38 52 ASN B CA 1
ATOM 2771 C C . ASN B 1 52 ? 24.494 40.631 2.564 1.00 26.96 52 ASN B C 1
ATOM 2772 O O . ASN B 1 52 ? 23.992 41.548 3.219 1.00 29.93 52 ASN B O 1
ATOM 2777 N N . ILE B 1 53 ? 25.751 40.654 2.139 1.00 27.01 53 ILE B N 1
ATOM 2778 C CA . ILE B 1 53 ? 26.611 41.809 2.368 1.00 24.09 53 ILE B CA 1
ATOM 2779 C C . ILE B 1 53 ? 27.369 42.095 1.079 1.00 29.25 53 ILE B C 1
ATOM 2780 O O . ILE B 1 53 ? 27.397 41.255 0.181 1.00 33.87 53 ILE B O 1
ATOM 2785 N N . THR B 1 54 ? 27.972 43.276 0.982 1.00 29.99 54 THR B N 1
ATOM 2786 C CA . THR B 1 54 ? 28.700 43.675 -0.222 1.00 30.34 54 THR B CA 1
ATOM 2787 C C . THR B 1 54 ? 29.623 42.589 -0.758 1.00 31.25 54 THR B C 1
ATOM 2788 O O . THR B 1 54 ? 29.392 42.072 -1.851 1.00 30.07 54 THR B O 1
ATOM 2792 N N . THR B 1 55 ? 30.676 42.273 -0.006 1.00 31.05 55 THR B N 1
ATOM 2793 C CA . THR B 1 55 ? 31.609 41.209 -0.379 1.00 29.10 55 THR B CA 1
ATOM 2794 C C . THR B 1 55 ? 31.780 40.321 0.847 1.00 30.95 55 THR B C 1
ATOM 2795 O O . THR B 1 55 ? 31.546 40.756 1.973 1.00 23.61 55 THR B O 1
ATOM 2799 N N . SER B 1 56 ? 32.212 39.086 0.625 1.00 26.62 56 SER B N 1
ATOM 2800 C CA . SER B 1 56 ? 32.351 38.115 1.701 1.00 24.75 56 SER B CA 1
ATOM 2801 C C . SER B 1 56 ? 33.449 38.308 2.736 1.00 24.45 56 SER B C 1
ATOM 2802 O O . SER B 1 56 ? 34.538 38.795 2.437 1.00 21.52 56 SER B O 1
ATOM 2805 N N . ILE B 1 57 ? 33.125 37.900 3.961 1.00 25.83 57 ILE B N 1
ATOM 2806 C CA . ILE B 1 57 ? 34.036 37.944 5.099 1.00 22.40 57 ILE B CA 1
ATOM 2807 C C . ILE B 1 57 ? 34.781 36.610 5.067 1.00 21.49 57 ILE B C 1
ATOM 2808 O O . ILE B 1 57 ? 34.156 35.550 5.154 1.00 25.16 57 ILE B O 1
ATOM 2813 N N . GLY B 1 58 ? 36.101 36.655 4.944 1.00 22.77 58 GLY B N 1
ATOM 2814 C CA . GLY B 1 58 ? 36.869 35.423 4.919 1.00 23.01 58 GLY B CA 1
ATOM 2815 C C . GLY B 1 58 ? 37.626 35.185 6.213 1.00 25.52 58 GLY B C 1
ATOM 2816 O O . GLY B 1 58 ? 37.332 35.801 7.236 1.00 25.28 58 GLY B O 1
ATOM 2817 N N . HIS B 1 59 ? 38.605 34.285 6.166 1.00 20.43 59 HIS B N 1
ATOM 2818 C CA . HIS B 1 59 ? 39.421 33.966 7.334 1.00 21.91 59 HIS B CA 1
ATOM 2819 C C . HIS B 1 59 ? 40.010 35.259 7.883 1.00 24.77 59 HIS B C 1
ATOM 2820 O O . HIS B 1 59 ? 40.506 36.096 7.124 1.00 23.58 59 HIS B O 1
ATOM 2827 N N . LYS B 1 60 ? 39.947 35.418 9.200 1.00 23.19 60 LYS B N 1
ATOM 2828 C CA . LYS B 1 60 ? 40.472 36.606 9.857 1.00 23.51 60 LYS B CA 1
ATOM 2829 C C . LYS B 1 60 ? 39.845 37.895 9.342 1.00 24.24 60 LYS B C 1
ATOM 2830 O O . LYS B 1 60 ? 40.509 38.926 9.228 1.00 25.18 60 LYS B O 1
ATOM 2836 N N . TRP B 1 61 ? 38.554 37.812 9.036 1.00 22.60 61 TRP B N 1
ATOM 2837 C CA . TRP B 1 61 ? 37.770 38.946 8.560 1.00 25.55 61 TRP B CA 1
ATOM 2838 C C . TRP B 1 61 ? 38.349 39.646 7.328 1.00 27.67 61 TRP B C 1
ATOM 2839 O O . TRP B 1 61 ? 38.286 40.872 7.221 1.00 28.07 61 TRP B O 1
ATOM 2850 N N . GLN B 1 62 ? 38.919 38.875 6.403 1.00 26.12 62 GLN B N 1
ATOM 2851 C CA . GLN B 1 62 ? 39.459 39.447 5.169 1.00 28.05 62 GLN B CA 1
ATOM 2852 C C . GLN B 1 62 ? 38.272 39.897 4.322 1.00 24.94 62 GLN B C 1
ATOM 2853 O O . GLN B 1 62 ? 37.267 39.193 4.239 1.00 30.38 62 GLN B O 1
ATOM 2859 N N . GLN B 1 63 ? 38.386 41.062 3.694 1.00 28.65 63 GLN B N 1
ATOM 2860 C CA . GLN B 1 63 ? 37.298 41.584 2.869 1.00 25.89 63 GLN B CA 1
ATOM 2861 C C . GLN B 1 63 ? 37.349 41.001 1.459 1.00 22.34 63 GLN B C 1
ATOM 2862 O O . GLN B 1 63 ? 38.270 41.283 0.687 1.00 20.06 63 GLN B O 1
ATOM 2868 N N . GLY B 1 64 ? 36.348 40.182 1.141 1.00 24.87 64 GLY B N 1
ATOM 2869 C CA . GLY B 1 64 ? 36.271 39.546 -0.162 1.00 26.65 64 GLY B CA 1
ATOM 2870 C C . GLY B 1 64 ? 36.316 40.504 -1.338 1.00 29.39 64 GLY B C 1
ATOM 2871 O O . GLY B 1 64 ? 35.943 41.670 -1.205 1.00 29.41 64 GLY B O 1
ATOM 2872 N N . PRO B 1 65 ? 36.760 40.034 -2.515 1.00 28.81 65 PRO B N 1
ATOM 2873 C CA . PRO B 1 65 ? 36.863 40.845 -3.734 1.00 27.10 65 PRO B CA 1
ATOM 2874 C C . PRO B 1 65 ? 35.586 40.988 -4.556 1.00 25.02 65 PRO B C 1
ATOM 2875 O O . PRO B 1 65 ? 35.528 41.811 -5.469 1.00 26.77 65 PRO B O 1
ATOM 2879 N N . ILE B 1 66 ? 34.565 40.201 -4.247 1.00 25.66 66 ILE B N 1
ATOM 2880 C CA . ILE B 1 66 ? 33.351 40.260 -5.046 1.00 25.66 66 ILE B CA 1
ATOM 2881 C C . ILE B 1 66 ? 32.138 39.750 -4.273 1.00 25.68 66 ILE B C 1
ATOM 2882 O O . ILE B 1 66 ? 32.279 38.963 -3.338 1.00 28.06 66 ILE B O 1
ATOM 2887 N N . ASN B 1 67 ? 30.945 40.194 -4.666 1.00 22.91 67 ASN B N 1
ATOM 2888 C CA . ASN B 1 67 ? 29.716 39.784 -3.992 1.00 24.14 67 ASN B CA 1
ATOM 2889 C C . ASN B 1 67 ? 29.420 38.297 -4.200 1.00 23.94 67 ASN B C 1
ATOM 2890 O O . ASN B 1 67 ? 29.489 37.790 -5.320 1.00 24.21 67 ASN B O 1
ATOM 2895 N N . ALA B 1 68 ? 29.094 37.600 -3.115 1.00 24.51 68 ALA B N 1
ATOM 2896 C CA . ALA B 1 68 ? 28.806 36.167 -3.180 1.00 24.82 68 ALA B CA 1
ATOM 2897 C C . ALA B 1 68 ? 27.414 35.864 -3.719 1.00 26.24 68 ALA B C 1
ATOM 2898 O O . ALA B 1 68 ? 26.413 36.334 -3.180 1.00 23.23 68 ALA B O 1
ATOM 2900 N N . PRO B 1 69 ? 27.333 35.067 -4.796 1.00 24.61 69 PRO B N 1
ATOM 2901 C CA . PRO B 1 69 ? 26.043 34.709 -5.395 1.00 22.27 69 PRO B CA 1
ATOM 2902 C C . PRO B 1 69 ? 25.338 33.615 -4.598 1.00 24.03 69 PRO B C 1
ATOM 2903 O O . PRO B 1 69 ? 25.947 32.970 -3.742 1.00 22.00 69 PRO B O 1
ATOM 2907 N N . THR B 1 70 ? 24.055 33.404 -4.871 1.00 20.47 70 THR B N 1
ATOM 2908 C CA . THR B 1 70 ? 23.303 32.377 -4.157 1.00 21.93 70 THR B CA 1
ATOM 2909 C C . THR B 1 70 ? 23.525 30.987 -4.724 1.00 23.64 70 THR B C 1
ATOM 2910 O O . THR B 1 70 ? 23.717 30.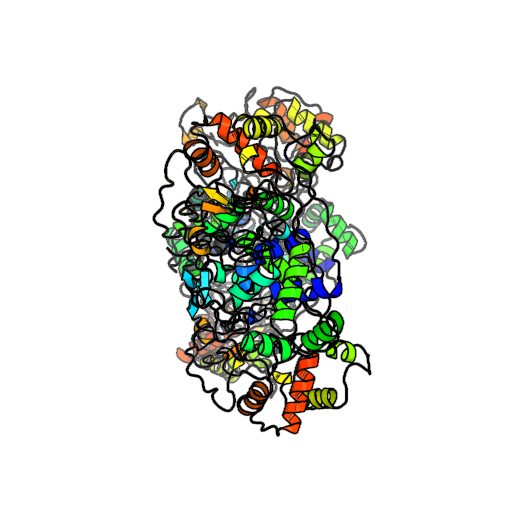819 -5.929 1.00 24.57 70 THR B O 1
ATOM 2914 N N . VAL B 1 71 ? 23.495 29.985 -3.853 1.00 25.86 71 VAL B N 1
ATOM 2915 C CA . VAL B 1 71 ? 23.666 28.612 -4.295 1.00 25.73 71 VAL B CA 1
ATOM 2916 C C . VAL B 1 71 ? 22.308 28.057 -4.720 1.00 25.80 71 VAL B C 1
ATOM 2917 O O . VAL B 1 71 ? 22.219 26.968 -5.283 1.00 25.24 71 VAL B O 1
ATOM 2921 N N . LEU B 1 72 ? 21.253 28.821 -4.452 1.00 25.78 72 LEU B N 1
ATOM 2922 C CA . LEU B 1 72 ? 19.902 28.399 -4.807 1.00 25.97 72 LEU B CA 1
ATOM 2923 C C . LEU B 1 72 ? 19.730 28.402 -6.320 1.00 24.59 72 LEU B C 1
ATOM 2924 O O . LEU B 1 72 ? 19.888 29.438 -6.970 1.00 26.63 72 LEU B O 1
ATOM 2929 N N . ASN B 1 73 ? 19.415 27.225 -6.855 1.00 23.57 73 ASN B N 1
ATOM 2930 C CA . ASN B 1 73 ? 19.221 26.997 -8.286 1.00 23.40 73 ASN B CA 1
ATOM 2931 C C . ASN B 1 73 ? 20.517 27.101 -9.079 1.00 28.32 73 ASN B C 1
ATOM 2932 O O . ASN B 1 73 ? 20.508 27.003 -10.307 1.00 28.41 73 ASN B O 1
ATOM 2937 N N . SER B 1 74 ? 21.629 27.285 -8.370 1.00 22.91 74 SER B N 1
ATOM 2938 C CA . SER B 1 74 ? 22.938 27.409 -9.003 1.00 26.21 74 SER B CA 1
ATOM 2939 C C . SER B 1 74 ? 23.239 26.237 -9.935 1.00 27.54 74 SER B C 1
ATOM 2940 O O . SER B 1 74 ? 24.019 26.368 -10.880 1.00 25.27 74 SER B O 1
ATOM 2943 N N . SER B 1 75 ? 22.618 25.093 -9.668 1.00 25.65 75 SER B N 1
ATOM 2944 C CA . SER B 1 75 ? 22.821 23.909 -10.494 1.00 25.57 75 SER B CA 1
ATOM 2945 C C . SER B 1 75 ? 22.380 24.169 -11.934 1.00 25.31 75 SER B C 1
ATOM 2946 O O . SER B 1 75 ? 22.669 23.376 -12.829 1.00 28.40 75 SER B O 1
ATOM 2949 N N . MET B 1 76 ? 21.690 25.285 -12.151 1.00 22.66 76 MET B N 1
ATOM 2950 C CA . MET B 1 76 ? 21.206 25.641 -13.482 1.00 24.78 76 MET B CA 1
ATOM 2951 C C . MET B 1 76 ? 22.144 26.564 -14.261 1.00 26.37 76 MET B C 1
ATOM 2952 O O . MET B 1 76 ? 21.927 26.809 -15.450 1.00 26.98 76 MET B O 1
ATOM 2957 N N . ASN B 1 77 ? 23.186 27.067 -13.601 1.00 21.71 77 ASN B N 1
ATOM 2958 C CA . ASN B 1 77 ? 24.145 27.965 -14.250 1.00 19.96 77 ASN B CA 1
ATOM 2959 C C . ASN B 1 77 ? 24.892 27.263 -15.382 1.00 18.81 77 ASN B C 1
ATOM 2960 O O . ASN B 1 77 ? 25.179 26.071 -15.296 1.00 19.65 77 ASN B O 1
ATOM 2965 N N . LEU B 1 78 ? 25.217 28.006 -16.437 1.00 17.80 78 LEU B N 1
ATOM 2966 C CA . LEU B 1 78 ? 25.944 27.424 -17.563 1.00 17.67 78 LEU B CA 1
ATOM 2967 C C . LEU B 1 78 ? 27.357 27.048 -17.119 1.00 22.26 78 LEU B C 1
ATOM 2968 O O . LEU B 1 78 ? 27.968 26.130 -17.671 1.00 20.78 78 LEU B O 1
ATOM 2973 N N . ALA B 1 79 ? 27.861 27.777 -16.124 1.00 17.09 79 ALA B N 1
ATOM 2974 C CA . ALA B 1 79 ? 29.182 27.565 -15.533 1.00 18.14 79 ALA B CA 1
ATOM 2975 C C . ALA B 1 79 ? 29.126 28.222 -14.149 1.00 17.60 79 ALA B C 1
ATOM 2976 O O . ALA B 1 79 ? 28.140 28.883 -13.826 1.00 17.87 79 ALA B O 1
ATOM 2978 N N . GLN B 1 80 ? 30.164 28.053 -13.336 1.00 16.78 80 GLN B N 1
ATOM 2979 C CA . GLN B 1 80 ? 30.156 28.637 -11.990 1.00 16.23 80 GLN B CA 1
ATOM 2980 C C . GLN B 1 80 ? 31.176 29.757 -11.789 1.00 18.36 80 GLN B C 1
ATOM 2981 O O . GLN B 1 80 ? 32.254 29.741 -12.384 1.00 17.59 80 GLN B O 1
ATOM 2987 N N . PHE B 1 81 ? 30.810 30.709 -10.923 1.00 14.65 81 PHE B N 1
ATOM 2988 C CA . PHE B 1 81 ? 31.591 31.905 -10.592 1.00 16.30 81 PHE B CA 1
ATOM 2989 C C . PHE B 1 81 ? 31.208 33.016 -11.565 1.00 19.30 81 PHE B C 1
ATOM 2990 O O . PHE B 1 81 ? 30.719 32.748 -12.664 1.00 17.21 81 PHE B O 1
ATOM 2998 N N . TRP B 1 82 ? 31.428 34.262 -11.159 1.00 19.35 82 TRP B N 1
ATOM 2999 C CA . TRP B 1 82 ? 31.087 35.404 -11.995 1.00 17.88 82 TRP B CA 1
ATOM 3000 C C . TRP B 1 82 ? 31.739 35.383 -13.371 1.00 20.22 82 TRP B C 1
ATOM 3001 O O . TRP B 1 82 ? 31.170 35.904 -14.331 1.00 18.41 82 TRP B O 1
ATOM 3012 N N . ASP B 1 83 ? 32.927 34.790 -13.471 1.00 18.95 83 ASP B N 1
ATOM 3013 C CA . ASP B 1 83 ? 33.627 34.727 -14.747 1.00 15.55 83 ASP B CA 1
ATOM 3014 C C . ASP B 1 83 ? 33.466 33.372 -15.417 1.00 18.83 83 ASP B C 1
ATOM 3015 O O . ASP B 1 83 ? 34.016 33.142 -16.492 1.00 18.70 83 ASP B O 1
ATOM 3020 N N . GLY B 1 84 ? 32.706 32.486 -14.776 1.00 18.89 84 GLY B N 1
ATOM 3021 C CA . GLY B 1 84 ? 32.469 31.160 -15.318 1.00 17.57 84 GLY B CA 1
ATOM 3022 C C . GLY B 1 84 ? 33.722 30.312 -15.443 1.00 18.49 84 GLY B C 1
ATOM 3023 O O . GLY B 1 84 ? 33.792 29.427 -16.301 1.00 20.66 84 GLY B O 1
ATOM 3024 N N . ARG B 1 85 ? 34.705 30.557 -14.578 1.00 16.66 85 ARG B N 1
ATOM 3025 C CA . ARG B 1 85 ? 35.956 29.806 -14.634 1.00 15.90 85 ARG B CA 1
ATOM 3026 C C . ARG B 1 85 ? 35.822 28.362 -14.165 1.00 20.37 85 ARG B C 1
ATOM 3027 O O . ARG B 1 85 ? 36.700 27.539 -14.442 1.00 19.26 85 ARG B O 1
ATOM 3035 N N . ALA B 1 86 ? 34.733 28.057 -13.461 1.00 18.41 86 ALA B N 1
ATOM 3036 C CA . ALA B 1 86 ? 34.483 26.699 -12.980 1.00 20.05 86 ALA B CA 1
ATOM 3037 C C . ALA B 1 86 ? 33.402 26.037 -13.834 1.00 19.27 86 ALA B C 1
ATOM 3038 O O . ALA B 1 86 ? 32.330 26.603 -14.051 1.00 16.62 86 ALA B O 1
ATOM 3040 N N . LYS B 1 87 ? 33.699 24.828 -14.300 1.00 20.80 87 LYS B N 1
ATOM 3041 C CA . LYS B 1 87 ? 32.810 24.053 -15.166 1.00 24.27 87 LYS B CA 1
ATOM 3042 C C . LYS B 1 87 ? 31.453 23.675 -14.578 1.00 20.71 87 LYS B C 1
ATOM 3043 O O . LYS B 1 87 ? 30.424 23.797 -15.247 1.00 21.95 87 LYS B O 1
ATOM 3049 N N . ASP B 1 88 ? 31.450 23.214 -13.334 1.00 16.26 88 ASP B N 1
ATOM 3050 C CA . ASP B 1 88 ? 30.215 22.801 -12.679 1.00 19.07 88 ASP B CA 1
ATOM 3051 C C . ASP B 1 88 ? 30.345 22.951 -11.169 1.00 15.68 88 ASP B C 1
ATOM 3052 O O . ASP B 1 88 ? 31.377 23.400 -10.673 1.00 18.76 88 ASP B O 1
ATOM 3057 N N . LEU B 1 89 ? 29.301 22.558 -10.442 1.00 19.39 89 LEU B N 1
ATOM 3058 C CA . LEU B 1 89 ? 29.293 22.664 -8.987 1.00 17.04 89 LEU B CA 1
ATOM 3059 C C . LEU B 1 89 ? 30.419 21.897 -8.309 1.00 20.56 89 LEU B C 1
ATOM 3060 O O . LEU B 1 89 ? 31.006 22.374 -7.335 1.00 19.49 89 LEU B O 1
ATOM 3065 N N . LYS B 1 90 ? 30.718 20.703 -8.812 1.00 21.08 90 LYS B N 1
ATOM 3066 C CA . LYS B 1 90 ? 31.787 19.910 -8.227 1.00 21.48 90 LYS B CA 1
ATOM 3067 C C . LYS B 1 90 ? 33.126 20.640 -8.313 1.00 19.67 90 LYS B C 1
ATOM 3068 O O . LYS B 1 90 ? 33.846 20.735 -7.323 1.00 19.95 90 LYS B O 1
ATOM 3074 N N . GLU B 1 91 ? 33.466 21.155 -9.491 1.00 19.18 91 GLU B N 1
ATOM 3075 C CA . GLU B 1 91 ? 34.737 21.861 -9.644 1.00 18.61 91 GLU B CA 1
ATOM 3076 C C . GLU B 1 91 ? 34.758 23.111 -8.766 1.00 19.62 91 GLU B C 1
ATOM 3077 O O . GLU B 1 91 ? 35.771 23.433 -8.145 1.00 17.66 91 GLU B O 1
ATOM 3083 N N . GLN B 1 92 ? 33.632 23.812 -8.727 1.00 16.33 92 GLN B N 1
ATOM 3084 C CA . GLN B 1 92 ? 33.508 25.032 -7.925 1.00 17.20 92 GLN B CA 1
ATOM 3085 C C . GLN B 1 92 ? 33.832 24.804 -6.449 1.00 19.01 92 GLN B C 1
ATOM 3086 O O . GLN B 1 92 ? 34.644 25.521 -5.872 1.00 19.10 92 GLN B O 1
ATOM 3092 N N . ALA B 1 93 ? 33.198 23.800 -5.848 1.00 17.46 93 ALA B N 1
ATOM 3093 C CA . ALA B 1 93 ? 33.370 23.495 -4.425 1.00 18.66 93 ALA B CA 1
ATOM 3094 C C . ALA B 1 93 ? 34.797 23.386 -3.896 1.00 19.37 93 ALA B C 1
ATOM 3095 O O . ALA B 1 93 ? 35.044 23.647 -2.718 1.00 19.52 93 ALA B O 1
ATOM 3097 N N . ALA B 1 94 ? 35.734 22.990 -4.747 1.00 19.14 94 ALA B N 1
ATOM 3098 C CA . ALA B 1 94 ? 37.116 22.848 -4.309 1.00 20.51 94 ALA B CA 1
ATOM 3099 C C . ALA B 1 94 ? 37.796 24.198 -4.085 1.00 22.86 94 ALA B C 1
ATOM 3100 O O . ALA B 1 94 ? 38.774 24.295 -3.339 1.00 22.59 94 ALA B O 1
ATOM 3102 N N . GLY B 1 95 ? 37.269 25.241 -4.716 1.00 17.31 95 GLY B N 1
ATOM 3103 C CA . GLY B 1 95 ? 37.871 26.558 -4.582 1.00 15.99 95 GLY B CA 1
ATOM 3104 C C . GLY B 1 95 ? 37.898 27.163 -3.186 1.00 19.08 95 GLY B C 1
ATOM 3105 O O . GLY B 1 95 ? 38.969 27.393 -2.631 1.00 17.11 95 GLY B O 1
ATOM 3106 N N . PRO B 1 96 ? 36.727 27.421 -2.587 1.00 19.38 96 PRO B N 1
ATOM 3107 C CA . PRO B 1 96 ? 36.562 28.008 -1.252 1.00 20.37 96 PRO B CA 1
ATOM 3108 C C . PRO B 1 96 ? 37.447 27.405 -0.172 1.00 19.56 96 PRO B C 1
ATOM 3109 O O . PRO B 1 96 ? 38.122 28.121 0.574 1.00 17.84 96 PRO B O 1
ATOM 3113 N N . ILE B 1 97 ? 37.424 26.081 -0.093 1.00 18.38 97 ILE B N 1
ATOM 3114 C CA . ILE B 1 97 ? 38.181 25.345 0.905 1.00 17.14 97 ILE B CA 1
ATOM 3115 C C . ILE B 1 97 ? 39.671 25.656 0.957 1.00 17.27 97 ILE B C 1
ATOM 3116 O O . ILE B 1 97 ? 40.242 25.740 2.046 1.00 16.90 97 ILE B O 1
ATOM 3121 N N . ALA B 1 98 ? 40.302 25.824 -0.205 1.00 15.02 98 ALA B N 1
ATOM 3122 C CA . ALA B 1 98 ? 41.743 26.097 -0.254 1.00 19.00 98 ALA B CA 1
ATOM 3123 C C . ALA B 1 98 ? 42.113 27.546 -0.564 1.00 21.75 98 ALA B C 1
ATOM 3124 O O . ALA B 1 98 ? 43.293 27.869 -0.738 1.00 18.02 98 ALA B O 1
ATOM 3126 N N . ASN B 1 99 ? 41.110 28.412 -0.633 1.00 19.56 99 ASN B N 1
ATOM 3127 C CA . ASN B 1 99 ? 41.334 29.826 -0.929 1.00 20.27 99 ASN B CA 1
ATOM 3128 C C . ASN B 1 99 ? 41.716 30.556 0.358 1.00 20.38 99 ASN B C 1
ATOM 3129 O O . ASN B 1 99 ? 40.927 30.625 1.298 1.00 14.73 99 ASN B O 1
ATOM 3134 N N . PRO B 1 100 ? 42.942 31.099 0.418 1.00 19.05 100 PRO B N 1
ATOM 3135 C CA . PRO B 1 100 ? 43.399 31.820 1.613 1.00 24.17 100 PRO B CA 1
ATOM 3136 C C . PRO B 1 100 ? 42.518 33.010 1.987 1.00 24.00 100 PRO B C 1
ATOM 3137 O O . PRO B 1 100 ? 42.416 33.368 3.161 1.00 23.96 100 PRO B O 1
ATOM 3141 N N . LYS B 1 101 ? 41.883 33.626 0.995 1.00 26.33 101 LYS B N 1
ATOM 3142 C CA . LYS B 1 101 ? 41.019 34.767 1.273 1.00 25.84 101 LYS B CA 1
ATOM 3143 C C . LYS B 1 101 ? 39.643 34.343 1.759 1.00 25.23 101 LYS B C 1
ATOM 3144 O O . LYS B 1 101 ? 38.843 35.188 2.146 1.00 23.63 101 LYS B O 1
ATOM 3150 N N . GLU B 1 102 ? 39.364 33.042 1.736 1.00 21.32 102 GLU B N 1
ATOM 3151 C CA . GLU B 1 102 ? 38.066 32.548 2.182 1.00 21.80 102 GLU B CA 1
ATOM 3152 C C . GLU B 1 102 ? 38.199 31.548 3.336 1.00 22.08 102 GLU B C 1
ATOM 3153 O O . GLU B 1 102 ? 38.442 31.955 4.474 1.00 23.06 102 GLU B O 1
ATOM 3159 N N . MET B 1 103 ? 38.053 30.252 3.071 1.00 17.71 103 MET B N 1
ATOM 3160 C CA . MET B 1 103 ? 38.165 29.272 4.153 1.00 17.51 103 MET B CA 1
ATOM 3161 C C . MET B 1 103 ? 39.602 29.066 4.640 1.00 17.66 103 MET B C 1
ATOM 3162 O O . MET B 1 103 ? 39.829 28.688 5.792 1.00 19.66 103 MET B O 1
ATOM 3167 N N . ALA B 1 104 ? 40.562 29.312 3.753 1.00 15.30 104 ALA B N 1
ATOM 3168 C CA . ALA B 1 104 ? 41.986 29.230 4.068 1.00 14.19 104 ALA B CA 1
ATOM 3169 C C . ALA B 1 104 ? 42.578 27.899 4.522 1.00 18.97 104 ALA B C 1
ATOM 3170 O O . ALA B 1 104 ? 43.616 27.879 5.180 1.00 18.47 104 ALA B O 1
ATOM 3172 N N . SER B 1 105 ? 41.943 26.786 4.185 1.00 20.85 105 SER B N 1
ATOM 3173 C CA . SER B 1 105 ? 42.509 25.502 4.573 1.00 18.14 105 SER B CA 1
ATOM 3174 C C . SER B 1 105 ? 43.213 24.942 3.343 1.00 21.49 105 SER B C 1
ATOM 3175 O O . SER B 1 105 ? 43.597 25.696 2.448 1.00 19.53 105 SER B O 1
ATOM 3178 N N . THR B 1 106 ? 43.413 23.630 3.317 1.00 17.46 106 THR B N 1
ATOM 3179 C CA . THR B 1 106 ? 44.022 22.972 2.169 1.00 18.21 106 THR B CA 1
ATOM 3180 C C . THR B 1 106 ? 43.203 21.710 1.954 1.00 18.56 106 THR B C 1
ATOM 3181 O O . THR B 1 106 ? 42.557 21.221 2.881 1.00 17.37 106 THR B O 1
ATOM 3185 N N . HIS B 1 107 ? 43.216 21.188 0.735 1.00 19.07 107 HIS B N 1
ATOM 3186 C CA . HIS B 1 107 ? 42.459 19.976 0.453 1.00 18.89 107 HIS B CA 1
ATOM 3187 C C . HIS B 1 107 ? 42.956 18.840 1.347 1.00 19.97 107 HIS B C 1
ATOM 3188 O O . HIS B 1 107 ? 42.164 18.053 1.863 1.00 20.18 107 HIS B O 1
ATOM 3195 N N . GLU B 1 108 ? 44.268 18.779 1.540 1.00 19.16 108 GLU B N 1
ATOM 3196 C CA . GLU B 1 108 ? 44.887 17.746 2.369 1.00 23.54 108 GLU B CA 1
ATOM 3197 C C . GLU B 1 108 ? 44.385 17.780 3.808 1.00 21.70 108 GLU B C 1
ATOM 3198 O O . GLU B 1 108 ? 44.026 16.750 4.373 1.00 20.26 108 GLU B O 1
ATOM 3204 N N . ILE B 1 109 ? 44.378 18.965 4.409 1.00 18.66 109 ILE B N 1
ATOM 3205 C CA . ILE B 1 109 ? 43.921 19.106 5.785 1.00 20.04 109 ILE B CA 1
ATOM 3206 C C . ILE B 1 109 ? 42.423 18.838 5.902 1.00 21.22 109 ILE B C 1
ATOM 3207 O O . ILE B 1 109 ? 41.983 18.143 6.819 1.00 21.66 109 ILE B O 1
ATOM 3212 N N . ALA B 1 110 ? 41.643 19.381 4.970 1.00 18.09 110 ALA B N 1
ATOM 3213 C CA . ALA B 1 110 ? 40.202 19.168 4.976 1.00 20.17 110 ALA B CA 1
ATOM 3214 C C . ALA B 1 110 ? 39.914 17.664 4.936 1.00 20.12 110 ALA B C 1
ATOM 3215 O O . ALA B 1 110 ? 38.992 17.177 5.597 1.00 20.71 110 ALA B O 1
ATOM 3217 N N . GLU B 1 111 ? 40.704 16.931 4.156 1.00 20.93 111 GLU B N 1
ATOM 3218 C CA . GLU B 1 111 ? 40.538 15.484 4.055 1.00 21.22 111 GLU B CA 1
ATOM 3219 C C . GLU B 1 111 ? 40.885 14.840 5.392 1.00 21.69 111 GLU B C 1
ATOM 3220 O O . GLU B 1 111 ? 40.157 13.976 5.883 1.00 24.61 111 GLU B O 1
ATOM 3226 N N . LYS B 1 112 ? 42.001 15.268 5.975 1.00 18.88 112 LYS B N 1
ATOM 3227 C CA . LYS B 1 112 ? 42.459 14.733 7.252 1.00 21.63 112 LYS B CA 1
ATOM 3228 C C . LYS B 1 112 ? 41.425 14.984 8.344 1.00 21.71 112 LYS B C 1
ATOM 3229 O O . LYS B 1 112 ? 41.168 14.115 9.180 1.00 23.88 112 LYS B O 1
ATOM 3235 N N . VAL B 1 113 ? 40.832 16.175 8.333 1.00 22.60 113 VAL B N 1
ATOM 3236 C CA . VAL B 1 113 ? 39.821 16.543 9.321 1.00 20.94 113 VAL B CA 1
ATOM 3237 C C . VAL B 1 113 ? 38.600 15.637 9.230 1.00 24.97 113 VAL B C 1
ATOM 3238 O O . VAL B 1 113 ? 38.149 15.082 10.232 1.00 21.62 113 VAL B O 1
ATOM 3242 N N . VAL B 1 114 ? 38.070 15.484 8.023 1.00 20.28 114 VAL B N 1
ATOM 3243 C CA . VAL B 1 114 ? 36.895 14.647 7.809 1.00 23.52 114 VAL B CA 1
ATOM 3244 C C . VAL B 1 114 ? 37.173 13.169 8.084 1.00 20.12 114 VAL B C 1
ATOM 3245 O O . VAL B 1 114 ? 36.380 12.494 8.739 1.00 24.58 114 VAL B O 1
ATOM 3249 N N . ALA B 1 115 ? 38.305 12.675 7.593 1.00 23.47 115 ALA B N 1
ATOM 3250 C CA . ALA B 1 115 ? 38.676 11.275 7.776 1.00 23.61 115 ALA B CA 1
ATOM 3251 C C . ALA B 1 115 ? 38.911 10.893 9.239 1.00 26.43 115 ALA B C 1
ATOM 3252 O O . ALA B 1 115 ? 38.823 9.717 9.599 1.00 26.29 115 ALA B O 1
ATOM 3254 N N . SER B 1 116 ? 39.210 11.880 10.080 1.00 26.56 116 SER B N 1
ATOM 3255 C CA . SER B 1 116 ? 39.473 11.623 11.498 1.00 27.08 116 SER B CA 1
ATOM 3256 C C . SER B 1 116 ? 38.245 11.117 12.253 1.00 26.93 116 SER B C 1
ATOM 3257 O O . SER B 1 116 ? 38.372 10.416 13.255 1.00 27.23 116 SER B O 1
ATOM 3260 N N . MET B 1 117 ? 37.061 11.483 11.777 1.00 26.31 117 MET B N 1
ATOM 3261 C CA . MET B 1 117 ? 35.820 11.081 12.427 1.00 29.86 117 MET B CA 1
ATOM 3262 C C . MET B 1 117 ? 35.216 9.801 11.841 1.00 33.00 117 MET B C 1
ATOM 3263 O O . MET B 1 117 ? 34.804 9.767 10.682 1.00 28.85 117 MET B O 1
ATOM 3268 N N . PRO B 1 118 ? 35.152 8.729 12.647 1.00 34.06 118 PRO B N 1
ATOM 3269 C CA . PRO B 1 118 ? 34.603 7.435 12.228 1.00 34.33 118 PRO B CA 1
ATOM 3270 C C . PRO B 1 118 ? 33.252 7.550 11.528 1.00 32.92 118 PRO B C 1
ATOM 3271 O O . PRO B 1 118 ? 33.001 6.867 10.533 1.00 30.16 118 PRO B O 1
ATOM 3275 N N . GLN B 1 119 ? 32.389 8.415 12.055 1.00 28.02 119 GLN B N 1
ATOM 3276 C CA . GLN B 1 119 ? 31.063 8.617 11.485 1.00 30.59 119 GLN B CA 1
ATOM 3277 C C . GLN B 1 119 ? 31.159 9.002 10.012 1.00 32.41 119 GLN B C 1
ATOM 3278 O O . GLN B 1 119 ? 30.443 8.458 9.171 1.00 32.49 119 GLN B O 1
ATOM 3284 N N . TYR B 1 120 ? 32.038 9.952 9.703 1.00 26.74 120 TYR B N 1
ATOM 3285 C CA . TYR B 1 120 ? 32.214 10.388 8.322 1.00 26.35 120 TYR B CA 1
ATOM 3286 C C . TYR B 1 120 ? 32.768 9.251 7.473 1.00 26.92 120 TYR B C 1
ATOM 3287 O O . TYR B 1 120 ? 32.327 9.042 6.345 1.00 29.15 120 TYR B O 1
ATOM 3296 N N . ARG B 1 121 ? 33.735 8.516 8.012 1.00 27.24 121 ARG B N 1
ATOM 3297 C CA . ARG B 1 121 ? 34.317 7.403 7.274 1.00 31.47 121 ARG B CA 1
ATOM 3298 C C . ARG B 1 121 ? 33.224 6.416 6.886 1.00 36.17 121 ARG B C 1
ATOM 3299 O O . ARG B 1 121 ? 33.238 5.848 5.789 1.00 31.44 121 ARG B O 1
ATOM 3307 N N . GLU B 1 122 ? 32.274 6.222 7.795 1.00 37.17 122 GLU B N 1
ATOM 3308 C CA . GLU B 1 122 ? 31.164 5.308 7.569 1.00 43.57 122 GLU B CA 1
ATOM 3309 C C . GLU B 1 122 ? 30.378 5.731 6.330 1.00 42.12 122 GLU B C 1
ATOM 3310 O O . GLU B 1 122 ? 30.175 4.937 5.408 1.00 37.61 122 GLU B O 1
ATOM 3316 N N . ARG B 1 123 ? 29.942 6.987 6.313 1.00 38.66 123 ARG B N 1
ATOM 3317 C CA . ARG B 1 123 ? 29.173 7.508 5.189 1.00 37.66 123 ARG B CA 1
ATOM 3318 C C . ARG B 1 123 ? 29.941 7.435 3.875 1.00 36.70 123 ARG B C 1
ATOM 3319 O O . ARG B 1 123 ? 29.404 6.977 2.868 1.00 35.37 123 ARG B O 1
ATOM 3327 N N . PHE B 1 124 ? 31.192 7.884 3.873 1.00 35.61 124 PHE B N 1
ATOM 3328 C CA . PHE B 1 124 ? 31.978 7.820 2.648 1.00 35.68 124 PHE B CA 1
ATOM 3329 C C . PHE B 1 124 ? 32.003 6.395 2.109 1.00 36.49 124 PHE B C 1
ATOM 3330 O O . PHE B 1 124 ? 31.823 6.175 0.914 1.00 34.49 124 PHE B O 1
ATOM 3338 N N . LYS B 1 125 ? 32.214 5.426 2.991 1.00 38.37 125 LYS B N 1
ATOM 3339 C CA . LYS B 1 125 ? 32.242 4.035 2.564 1.00 38.84 125 LYS B CA 1
ATOM 3340 C C . LYS B 1 125 ? 30.870 3.623 2.046 1.00 37.19 125 LYS B C 1
ATOM 3341 O O . LYS B 1 125 ? 30.757 2.816 1.124 1.00 39.52 125 LYS B O 1
ATOM 3347 N N . LYS B 1 126 ? 29.834 4.190 2.650 1.00 34.50 126 LYS B N 1
ATOM 3348 C CA . LYS B 1 126 ? 28.456 3.904 2.272 1.00 38.36 126 LYS B CA 1
ATOM 3349 C C . LYS B 1 126 ? 28.147 4.466 0.891 1.00 40.99 126 LYS B C 1
ATOM 3350 O O . LYS B 1 126 ? 27.595 3.778 0.029 1.00 41.47 126 LYS B O 1
ATOM 3356 N N . VAL B 1 127 ? 28.513 5.727 0.691 1.00 40.27 127 VAL B N 1
ATOM 3357 C CA . VAL B 1 127 ? 28.266 6.419 -0.565 1.00 36.38 127 VAL B CA 1
ATOM 3358 C C . VAL B 1 127 ? 29.239 6.083 -1.691 1.00 36.16 127 VAL B C 1
ATOM 3359 O O . VAL B 1 127 ? 28.829 5.983 -2.846 1.00 35.25 127 VAL B O 1
ATOM 3363 N N . PHE B 1 128 ? 30.515 5.893 -1.369 1.00 35.09 128 PHE B N 1
ATOM 3364 C CA . PHE B 1 128 ? 31.502 5.616 -2.407 1.00 37.19 128 PHE B CA 1
ATOM 3365 C C . PHE B 1 128 ? 32.103 4.214 -2.472 1.00 39.80 128 PHE B C 1
ATOM 3366 O O . PHE B 1 128 ? 32.770 3.876 -3.453 1.00 40.80 128 PHE B O 1
ATOM 3374 N N . GLY B 1 129 ? 31.886 3.398 -1.445 1.00 41.17 129 GLY B N 1
ATOM 3375 C CA . GLY B 1 129 ? 32.428 2.048 -1.473 1.00 42.58 129 GLY B CA 1
ATOM 3376 C C . GLY B 1 129 ? 33.569 1.790 -0.506 1.00 44.43 129 GLY B C 1
ATOM 3377 O O . GLY B 1 129 ? 33.705 0.682 0.011 1.00 47.45 129 GLY B O 1
ATOM 3378 N N . SER B 1 130 ? 34.402 2.799 -0.275 1.00 45.12 130 SER B N 1
ATOM 3379 C CA . SER B 1 130 ? 35.518 2.672 0.655 1.00 42.37 130 SER B CA 1
ATOM 3380 C C . SER B 1 130 ? 35.447 3.856 1.610 1.00 41.30 130 SER B C 1
ATOM 3381 O O . SER B 1 130 ? 34.869 4.889 1.273 1.00 38.35 130 SER B O 1
ATOM 3384 N N . ASP B 1 131 ? 36.021 3.711 2.800 1.00 39.59 131 ASP B N 1
ATOM 3385 C CA . ASP B 1 131 ? 35.978 4.790 3.780 1.00 38.49 131 ASP B CA 1
ATOM 3386 C C . ASP B 1 131 ? 37.011 5.881 3.522 1.00 37.86 131 ASP B C 1
ATOM 3387 O O . ASP B 1 131 ? 37.243 6.733 4.377 1.00 38.95 131 ASP B O 1
ATOM 3392 N N . GLU B 1 132 ? 37.625 5.857 2.342 1.00 37.43 132 GLU B N 1
ATOM 3393 C CA . GLU B 1 132 ? 38.633 6.851 1.987 1.00 34.85 132 GLU B CA 1
ATOM 3394 C C . GLU B 1 132 ? 38.021 8.234 1.787 1.00 33.70 132 GLU B C 1
ATOM 3395 O O . GLU B 1 132 ? 36.929 8.367 1.237 1.00 31.53 132 GLU B O 1
ATOM 3401 N N . VAL B 1 133 ? 38.729 9.262 2.245 1.00 28.64 133 VAL B N 1
ATOM 3402 C CA . VAL B 1 133 ? 38.254 10.631 2.086 1.00 27.26 133 VAL B CA 1
ATOM 3403 C C . VAL B 1 133 ? 39.184 11.380 1.141 1.00 24.43 133 VAL B C 1
ATOM 3404 O O . VAL B 1 133 ? 40.400 11.412 1.339 1.00 23.21 133 VAL B O 1
ATOM 3408 N N . THR B 1 134 ? 38.604 11.958 0.095 1.00 24.18 134 THR B N 1
ATOM 3409 C CA . THR B 1 134 ? 39.369 12.720 -0.878 1.00 23.85 134 THR B CA 1
ATOM 3410 C C . THR B 1 134 ? 38.583 13.991 -1.157 1.00 22.87 134 THR B C 1
ATOM 3411 O O . THR B 1 134 ? 37.376 14.049 -0.906 1.00 20.42 134 THR B O 1
ATOM 3415 N N . ILE B 1 135 ? 39.263 15.008 -1.668 1.00 21.41 135 ILE B N 1
ATOM 3416 C CA . ILE B 1 135 ? 38.590 16.255 -1.981 1.00 19.68 135 ILE B CA 1
ATOM 3417 C C . ILE B 1 135 ? 37.613 15.988 -3.122 1.00 22.13 135 ILE B C 1
ATOM 3418 O O . ILE B 1 135 ? 36.563 16.627 -3.227 1.00 18.82 135 ILE B O 1
ATOM 3423 N N . ASP B 1 136 ? 37.956 15.024 -3.970 1.00 24.18 136 ASP B N 1
ATOM 3424 C CA . ASP B 1 136 ? 37.094 14.668 -5.088 1.00 26.85 136 ASP B CA 1
ATOM 3425 C C . ASP B 1 136 ? 35.737 14.193 -4.561 1.00 25.47 136 ASP B C 1
ATOM 3426 O O . ASP B 1 136 ? 34.689 14.617 -5.045 1.00 23.57 136 ASP B O 1
ATOM 3431 N N . ARG B 1 137 ? 35.766 13.307 -3.570 1.00 21.76 137 ARG B N 1
ATOM 3432 C CA . ARG B 1 137 ? 34.540 12.774 -2.983 1.00 23.42 137 ARG B CA 1
ATOM 3433 C C . ARG B 1 137 ? 33.784 13.832 -2.195 1.00 22.35 137 ARG B C 1
ATOM 3434 O O . ARG B 1 137 ? 32.552 13.849 -2.183 1.00 20.78 137 ARG B O 1
ATOM 3442 N N . ILE B 1 138 ? 34.525 14.719 -1.537 1.00 17.85 138 ILE B N 1
ATOM 3443 C CA . ILE B 1 138 ? 33.908 15.783 -0.759 1.00 21.82 138 ILE B CA 1
ATOM 3444 C C . ILE B 1 138 ? 33.142 16.737 -1.674 1.00 20.47 138 ILE B C 1
ATOM 3445 O O . ILE B 1 138 ? 31.996 17.097 -1.394 1.00 18.11 138 ILE B O 1
ATOM 3450 N N . THR B 1 139 ? 33.774 17.139 -2.773 1.00 21.35 139 THR B N 1
ATOM 3451 C CA . THR B 1 139 ? 33.136 18.060 -3.707 1.00 20.85 139 THR B CA 1
ATOM 3452 C C . THR B 1 139 ? 31.985 17.387 -4.440 1.00 23.99 139 THR B C 1
ATOM 3453 O O . THR B 1 139 ? 30.977 18.024 -4.748 1.00 22.46 139 THR B O 1
ATOM 3457 N N . THR B 1 140 ? 32.132 16.096 -4.710 1.00 22.31 140 THR B N 1
ATOM 3458 C CA . THR B 1 140 ? 31.082 15.352 -5.392 1.00 23.95 140 THR B CA 1
ATOM 3459 C C . THR B 1 140 ? 29.835 15.352 -4.521 1.00 24.65 140 THR B C 1
ATOM 3460 O O . THR B 1 140 ? 28.732 15.642 -4.990 1.00 24.07 140 THR B O 1
ATOM 3464 N N . ALA B 1 141 ? 30.023 15.042 -3.241 1.00 23.52 141 ALA B N 1
ATOM 3465 C CA . ALA B 1 141 ? 28.920 15.001 -2.296 1.00 24.02 141 ALA B CA 1
ATOM 3466 C C . ALA B 1 141 ? 28.275 16.368 -2.135 1.00 20.66 141 ALA B C 1
ATOM 3467 O O . ALA B 1 141 ? 27.053 16.484 -2.159 1.00 24.63 141 ALA B O 1
ATOM 3469 N N . ILE B 1 142 ? 29.093 17.406 -1.978 1.00 20.77 142 ILE B N 1
ATOM 3470 C CA . ILE B 1 142 ? 28.565 18.754 -1.813 1.00 19.77 142 ILE B CA 1
ATOM 3471 C C . ILE B 1 142 ? 27.772 19.168 -3.049 1.00 22.85 142 ILE B C 1
ATOM 3472 O O . ILE B 1 142 ? 26.729 19.820 -2.941 1.00 19.74 142 ILE B O 1
ATOM 3477 N N . ALA B 1 143 ? 28.266 18.776 -4.219 1.00 20.69 143 ALA B N 1
ATOM 3478 C CA . ALA B 1 143 ? 27.588 19.099 -5.465 1.00 23.11 143 ALA B CA 1
ATOM 3479 C C . ALA B 1 143 ? 26.218 18.415 -5.491 1.00 25.34 143 ALA B C 1
ATOM 3480 O O . ALA B 1 143 ? 25.209 19.048 -5.801 1.00 26.14 143 ALA B O 1
ATOM 3482 N N . GLN B 1 144 ? 26.186 17.125 -5.161 1.00 26.41 144 GLN B N 1
ATOM 3483 C CA . GLN B 1 144 ? 24.929 16.382 -5.141 1.00 27.18 144 GLN B CA 1
ATOM 3484 C C . GLN B 1 144 ? 23.929 17.111 -4.253 1.00 26.17 144 GLN B C 1
ATOM 3485 O O . GLN B 1 144 ? 22.764 17.263 -4.607 1.00 25.50 144 GLN B O 1
ATOM 3491 N N . PHE B 1 145 ? 24.391 17.565 -3.092 1.00 27.23 145 PHE B N 1
ATOM 3492 C CA . PHE B 1 145 ? 23.521 18.285 -2.174 1.00 22.58 145 PHE B CA 1
ATOM 3493 C C . PHE B 1 145 ? 22.984 19.567 -2.807 1.00 23.51 145 PHE B C 1
ATOM 3494 O O . PHE B 1 145 ? 21.796 19.867 -2.704 1.00 25.18 145 PHE B O 1
ATOM 3502 N N . GLU B 1 146 ? 23.857 20.330 -3.458 1.00 22.88 146 GLU B N 1
ATOM 3503 C CA . GLU B 1 146 ? 23.432 21.577 -4.086 1.00 22.36 146 GLU B CA 1
ATOM 3504 C C . GLU B 1 146 ? 22.423 21.345 -5.207 1.00 22.09 146 GLU B C 1
ATOM 3505 O O . GLU B 1 146 ? 21.605 22.212 -5.497 1.00 23.43 146 GLU B O 1
ATOM 3511 N N . GLU B 1 147 ? 22.486 20.173 -5.831 1.00 25.52 147 GLU B N 1
ATOM 3512 C CA . GLU B 1 147 ? 21.560 19.831 -6.907 1.00 28.72 147 GLU B CA 1
ATOM 3513 C C . GLU B 1 147 ? 20.131 19.767 -6.379 1.00 29.19 147 GLU B C 1
ATOM 3514 O O . GLU B 1 147 ? 19.174 19.847 -7.145 1.00 29.70 147 GLU B O 1
ATOM 3520 N N . THR B 1 148 ? 19.989 19.621 -5.065 1.00 27.72 148 THR B N 1
ATOM 3521 C CA . THR B 1 148 ? 18.666 19.546 -4.456 1.00 28.43 148 THR B CA 1
ATOM 3522 C C . THR B 1 148 ? 18.211 20.913 -3.976 1.00 25.87 148 THR B C 1
ATOM 3523 O O . THR B 1 148 ? 17.088 21.064 -3.494 1.00 30.71 148 THR B O 1
ATOM 3527 N N . LEU B 1 149 ? 19.082 21.909 -4.111 1.00 24.54 149 LEU B N 1
ATOM 3528 C CA . LEU B 1 149 ? 18.763 23.259 -3.659 1.00 26.34 149 LEU B CA 1
ATOM 3529 C C . LEU B 1 149 ? 18.016 24.143 -4.655 1.00 30.18 149 LEU B C 1
ATOM 3530 O O . LEU B 1 149 ? 18.330 25.324 -4.813 1.00 31.60 149 LEU B O 1
ATOM 3535 N N . VAL B 1 150 ? 17.023 23.569 -5.325 1.00 30.34 150 VAL B N 1
ATOM 3536 C CA . VAL B 1 150 ? 16.215 24.330 -6.268 1.00 31.16 150 VAL B CA 1
ATOM 3537 C C . VAL B 1 150 ? 15.027 24.868 -5.474 1.00 32.84 150 VAL B C 1
ATOM 3538 O O . VAL B 1 150 ? 14.707 24.341 -4.407 1.00 29.66 150 VAL B O 1
ATOM 3542 N N . THR B 1 151 ? 14.377 25.910 -5.980 1.00 30.41 151 THR B N 1
ATOM 3543 C CA . THR B 1 151 ? 13.257 26.500 -5.257 1.00 31.94 151 THR B CA 1
ATOM 3544 C C . THR B 1 151 ? 11.946 26.569 -6.034 1.00 30.57 151 THR B C 1
ATOM 3545 O O . THR B 1 151 ? 11.518 27.644 -6.453 1.00 28.54 151 THR B O 1
ATOM 3549 N N . PRO B 1 152 ? 11.284 25.420 -6.229 1.00 30.71 152 PRO B N 1
ATOM 3550 C CA . PRO B 1 152 ? 10.017 25.421 -6.962 1.00 32.72 152 PRO B CA 1
ATOM 3551 C C . PRO B 1 152 ? 8.906 26.006 -6.102 1.00 37.72 152 PRO B C 1
ATOM 3552 O O . PRO B 1 152 ? 9.111 26.286 -4.922 1.00 38.79 152 PRO B O 1
ATOM 3556 N N . GLY B 1 153 ? 7.736 26.202 -6.701 1.00 36.83 153 GLY B N 1
ATOM 3557 C CA . GLY B 1 153 ? 6.605 26.720 -5.952 1.00 38.42 153 GLY B CA 1
ATOM 3558 C C . GLY B 1 153 ? 6.448 28.223 -5.818 1.00 34.53 153 GLY B C 1
ATOM 3559 O O . GLY B 1 153 ? 5.622 28.677 -5.028 1.00 38.24 153 GLY B O 1
ATOM 3560 N N . SER B 1 154 ? 7.219 29.006 -6.564 1.00 34.09 154 SER B N 1
ATOM 3561 C CA . SER B 1 154 ? 7.079 30.456 -6.471 1.00 33.37 154 SER B CA 1
ATOM 3562 C C . SER B 1 154 ? 5.726 30.835 -7.067 1.00 37.50 154 SER B C 1
ATOM 3563 O O . SER B 1 154 ? 5.133 30.059 -7.819 1.00 36.04 154 SER B O 1
ATOM 3566 N N . LYS B 1 155 ? 5.237 32.023 -6.733 1.00 37.54 155 LYS B N 1
ATOM 3567 C CA . LYS B 1 155 ? 3.949 32.468 -7.249 1.00 43.68 155 LYS B CA 1
ATOM 3568 C C . LYS B 1 155 ? 3.949 32.521 -8.772 1.00 43.06 155 LYS B C 1
ATOM 3569 O O . LYS B 1 155 ? 3.014 32.043 -9.418 1.00 42.43 155 LYS B O 1
ATOM 3575 N N . PHE B 1 156 ? 4.999 33.102 -9.343 1.00 41.10 156 PHE B N 1
ATOM 3576 C CA . PHE B 1 156 ? 5.095 33.211 -10.790 1.00 42.80 156 PHE B CA 1
ATOM 3577 C C . PHE B 1 156 ? 4.907 31.843 -11.440 1.00 41.74 156 PHE B C 1
ATOM 3578 O O . PHE B 1 156 ? 4.154 31.704 -12.400 1.00 43.63 156 PHE B O 1
ATOM 3586 N N . ASP B 1 157 ? 5.590 30.833 -10.911 1.00 40.40 157 ASP B N 1
ATOM 3587 C CA . ASP B 1 157 ? 5.476 29.485 -11.454 1.00 41.81 157 ASP B CA 1
ATOM 3588 C C . ASP B 1 157 ? 4.059 28.948 -11.284 1.00 44.93 157 ASP B C 1
ATOM 3589 O O . ASP B 1 157 ? 3.571 28.181 -12.118 1.00 40.30 157 ASP B O 1
ATOM 3594 N N . LYS B 1 158 ? 3.402 29.348 -10.198 1.00 48.29 158 LYS B N 1
ATOM 3595 C CA . LYS B 1 158 ? 2.034 28.916 -9.954 1.00 50.69 158 LYS B CA 1
ATOM 3596 C C . LYS B 1 158 ? 1.186 29.510 -11.070 1.00 51.46 158 LYS B C 1
ATOM 3597 O O . LYS B 1 158 ? 0.315 28.845 -11.630 1.00 52.04 158 LYS B O 1
ATOM 3603 N N . TRP B 1 159 ? 1.464 30.769 -11.391 1.00 50.86 159 TRP B N 1
ATOM 3604 C CA . TRP B 1 159 ? 0.755 31.468 -12.451 1.00 51.53 159 TRP B CA 1
ATOM 3605 C C . TRP B 1 159 ? 1.021 30.744 -13.766 1.00 52.49 159 TRP B C 1
ATOM 3606 O O . TRP B 1 159 ? 0.094 30.311 -14.453 1.00 54.36 159 TRP B O 1
ATOM 3617 N N . LEU B 1 160 ? 2.301 30.614 -14.103 1.00 50.77 160 LEU B N 1
ATOM 3618 C CA . LEU B 1 160 ? 2.714 29.950 -15.332 1.00 46.86 160 LEU B CA 1
ATOM 3619 C C . LEU B 1 160 ? 2.062 28.582 -15.488 1.00 46.64 160 LEU B C 1
ATOM 3620 O O . LEU B 1 160 ? 1.775 28.155 -16.602 1.00 46.74 160 LEU B O 1
ATOM 3625 N N . GLU B 1 161 ? 1.835 27.890 -14.376 1.00 48.68 161 GLU B N 1
ATOM 3626 C CA . GLU B 1 161 ? 1.220 26.569 -14.439 1.00 56.10 161 GLU B CA 1
ATOM 3627 C C . GLU B 1 161 ? -0.304 26.629 -14.431 1.00 58.95 161 GLU B C 1
ATOM 3628 O O . GLU B 1 161 ? -0.975 25.626 -14.183 1.00 59.98 161 GLU B O 1
ATOM 3634 N N . GLY B 1 162 ? -0.845 27.810 -14.710 1.00 58.28 162 GLY B N 1
ATOM 3635 C CA . GLY B 1 162 ? -2.285 27.966 -14.742 1.00 62.49 162 GLY B CA 1
ATOM 3636 C C . GLY B 1 162 ? -2.892 28.434 -13.433 1.00 64.66 162 GLY B C 1
ATOM 3637 O O . GLY B 1 162 ? -3.359 27.625 -12.630 1.00 65.29 162 GLY B O 1
ATOM 3638 N N . ASP B 1 163 ? -2.886 29.745 -13.221 1.00 67.37 163 ASP B N 1
ATOM 3639 C CA . ASP B 1 163 ? -3.454 30.329 -12.014 1.00 67.51 163 ASP B CA 1
ATOM 3640 C C . ASP B 1 163 ? -3.311 31.843 -12.063 1.00 65.96 163 ASP B C 1
ATOM 3641 O O . ASP B 1 163 ? -2.475 32.420 -11.373 1.00 62.42 163 ASP B O 1
ATOM 3646 N N . LYS B 1 164 ? -4.136 32.479 -12.891 1.00 65.57 164 LYS B N 1
ATOM 3647 C CA . LYS B 1 164 ? -4.113 33.930 -13.049 1.00 67.27 164 LYS B CA 1
ATOM 3648 C C . LYS B 1 164 ? -4.263 34.627 -11.704 1.00 65.11 164 LYS B C 1
ATOM 3649 O O . LYS B 1 164 ? -3.885 35.789 -11.546 1.00 62.76 164 LYS B O 1
ATOM 3655 N N . ASN B 1 165 ? -4.815 33.907 -10.738 1.00 63.85 165 ASN B N 1
ATOM 3656 C CA . ASN B 1 165 ? -5.024 34.450 -9.407 1.00 64.82 165 ASN B CA 1
ATOM 3657 C C . ASN B 1 165 ? -3.749 34.386 -8.570 1.00 61.68 165 ASN B C 1
ATOM 3658 O O . ASN B 1 165 ? -3.710 34.895 -7.451 1.00 61.76 165 ASN B O 1
ATOM 3663 N N . ALA B 1 166 ? -2.712 33.761 -9.121 1.00 58.17 166 ALA B N 1
ATOM 3664 C CA . ALA B 1 166 ? -1.429 33.631 -8.432 1.00 55.95 166 ALA B CA 1
ATOM 3665 C C . ALA B 1 166 ? -0.690 34.962 -8.445 1.00 54.36 166 ALA B C 1
ATOM 3666 O O . ALA B 1 166 ? 0.146 35.229 -7.583 1.00 56.36 166 ALA B O 1
ATOM 3668 N N . LEU B 1 167 ? -1.001 35.793 -9.433 1.00 55.49 167 LEU B N 1
ATOM 3669 C CA . LEU B 1 167 ? -0.377 37.103 -9.557 1.00 54.03 167 LEU B CA 1
ATOM 3670 C C . LEU B 1 167 ? -1.445 38.182 -9.465 1.00 55.62 167 LEU B C 1
ATOM 3671 O O . LEU B 1 167 ? -2.607 37.943 -9.795 1.00 54.88 167 LEU B O 1
ATOM 3676 N N . ASN B 1 168 ? -1.053 39.368 -9.014 1.00 55.33 168 ASN B N 1
ATOM 3677 C CA . ASN B 1 168 ? -1.994 40.473 -8.898 1.00 57.19 168 ASN B CA 1
ATOM 3678 C C . ASN B 1 168 ? -1.744 41.491 -9.999 1.00 58.80 168 ASN B C 1
ATOM 3679 O O . ASN B 1 168 ? -0.810 41.349 -10.787 1.00 57.95 168 ASN B O 1
ATOM 3684 N N . GLN B 1 169 ? -2.583 42.521 -10.036 1.00 61.39 169 GLN B N 1
ATOM 3685 C CA . GLN B 1 169 ? -2.489 43.584 -11.029 1.00 63.75 169 GLN B CA 1
ATOM 3686 C C . GLN B 1 169 ? -1.067 44.062 -11.310 1.00 62.08 169 GLN B C 1
ATOM 3687 O O . GLN B 1 169 ? -0.565 43.901 -12.423 1.00 60.06 169 GLN B O 1
ATOM 3693 N N . ASP B 1 170 ? -0.419 44.651 -10.310 1.00 61.50 170 ASP B N 1
ATOM 3694 C CA . ASP B 1 170 ? 0.940 45.155 -10.492 1.00 61.95 170 ASP B CA 1
ATOM 3695 C C . ASP B 1 170 ? 1.971 44.084 -10.823 1.00 58.05 170 ASP B C 1
ATOM 3696 O O . ASP B 1 170 ? 2.888 44.319 -11.610 1.00 55.80 170 ASP B O 1
ATOM 3701 N N . GLU B 1 171 ? 1.825 42.911 -10.220 1.00 55.18 171 GLU B N 1
ATOM 3702 C CA . GLU B 1 171 ? 2.756 41.818 -10.459 1.00 53.05 171 GLU B CA 1
ATOM 3703 C C . GLU B 1 171 ? 2.718 41.356 -11.912 1.00 54.68 171 GLU B C 1
ATOM 3704 O O . GLU B 1 171 ? 3.754 41.282 -12.573 1.00 53.76 171 GLU B O 1
ATOM 3710 N N . LEU B 1 172 ? 1.523 41.051 -12.408 1.00 54.84 172 LEU B N 1
ATOM 3711 C CA . LEU B 1 172 ? 1.370 40.604 -13.788 1.00 57.00 172 LEU B CA 1
ATOM 3712 C C . LEU B 1 172 ? 1.782 41.716 -14.748 1.00 55.88 172 LEU B C 1
ATOM 3713 O O . LEU B 1 172 ? 2.310 41.456 -15.829 1.00 56.34 172 LEU B O 1
ATOM 3718 N N . GLU B 1 173 ? 1.542 42.956 -14.340 1.00 57.85 173 GLU B N 1
ATOM 3719 C CA . GLU B 1 173 ? 1.885 44.114 -15.154 1.00 59.47 173 GLU B CA 1
ATOM 3720 C C . GLU B 1 173 ? 3.397 44.307 -15.211 1.00 55.14 173 GLU B C 1
ATOM 3721 O O . GLU B 1 173 ? 3.943 44.694 -16.246 1.00 52.05 173 GLU B O 1
ATOM 3727 N N . GLY B 1 174 ? 4.068 44.039 -14.093 1.00 49.37 174 GLY B N 1
ATOM 3728 C CA . GLY B 1 174 ? 5.512 44.182 -14.046 1.00 41.69 174 GLY B CA 1
ATOM 3729 C C . GLY B 1 174 ? 6.182 43.192 -14.979 1.00 37.80 174 GLY B C 1
ATOM 3730 O O . GLY B 1 174 ? 7.219 43.483 -15.576 1.00 33.31 174 GLY B O 1
ATOM 3731 N N . TYR B 1 175 ? 5.577 42.015 -15.101 1.00 36.77 175 TYR B N 1
ATOM 3732 C CA . TYR B 1 175 ? 6.093 40.965 -15.964 1.00 38.40 175 TYR B CA 1
ATOM 3733 C C . TYR B 1 175 ? 6.003 41.360 -17.433 1.00 40.92 175 TYR B C 1
ATOM 3734 O O . TYR B 1 175 ? 6.878 41.016 -18.229 1.00 38.20 175 TYR B O 1
ATOM 3743 N N . ASN B 1 176 ? 4.939 42.075 -17.791 1.00 42.74 176 ASN B N 1
ATOM 3744 C CA . ASN B 1 176 ? 4.755 42.522 -19.169 1.00 44.90 176 ASN B CA 1
ATOM 3745 C C . ASN B 1 176 ? 5.757 43.621 -19.482 1.00 41.40 176 ASN B C 1
ATOM 3746 O O . ASN B 1 176 ? 6.172 43.796 -20.628 1.00 42.26 176 ASN B O 1
ATOM 3751 N N . LEU B 1 177 ? 6.145 44.360 -18.452 1.00 42.15 177 LEU B N 1
ATOM 3752 C CA . LEU B 1 177 ? 7.107 45.438 -18.610 1.00 41.16 177 LEU B CA 1
ATOM 3753 C C . LEU B 1 177 ? 8.491 44.796 -18.695 1.00 42.88 177 LEU B C 1
ATOM 3754 O O . LEU B 1 177 ? 9.381 45.284 -19.393 1.00 38.27 177 LEU B O 1
ATOM 3759 N N . PHE B 1 178 ? 8.654 43.687 -17.981 1.00 41.25 178 PHE B N 1
ATOM 3760 C CA . PHE B 1 178 ? 9.915 42.954 -17.963 1.00 42.50 178 PHE B CA 1
ATOM 3761 C C . PHE B 1 178 ? 10.227 42.531 -19.395 1.00 44.62 178 PHE B C 1
ATOM 3762 O O . PHE B 1 178 ? 11.261 42.902 -19.954 1.00 44.07 178 PHE B O 1
ATOM 3770 N N . LYS B 1 179 ? 9.315 41.767 -19.989 1.00 44.63 179 LYS B N 1
ATOM 3771 C CA . LYS B 1 179 ? 9.480 41.294 -21.360 1.00 48.95 179 LYS B CA 1
ATOM 3772 C C . LYS B 1 179 ? 9.548 42.458 -22.345 1.00 49.56 179 LYS B C 1
ATOM 3773 O O . LYS B 1 179 ? 10.559 42.658 -23.019 1.00 52.23 179 LYS B O 1
ATOM 3779 N N . GLY B 1 180 ? 8.462 43.221 -22.421 1.00 49.08 180 GLY B N 1
ATOM 3780 C CA . GLY B 1 180 ? 8.402 44.350 -23.333 1.00 45.98 180 GLY B CA 1
ATOM 3781 C C . GLY B 1 180 ? 9.623 45.250 -23.341 1.00 45.00 180 GLY B C 1
ATOM 3782 O O . GLY B 1 180 ? 9.999 45.778 -24.386 1.00 44.05 180 GLY B O 1
ATOM 3783 N N . SER B 1 181 ? 10.247 45.429 -22.183 1.00 44.13 181 SER B N 1
ATOM 3784 C CA . SER B 1 181 ? 11.425 46.283 -22.086 1.00 44.93 181 SER B CA 1
ATOM 3785 C C . SER B 1 181 ? 12.666 45.632 -22.681 1.00 42.09 181 SER B C 1
ATOM 3786 O O . SER B 1 181 ? 13.579 46.323 -23.131 1.00 43.02 181 SER B O 1
ATOM 3789 N N . GLY B 1 182 ? 12.699 44.303 -22.676 1.00 38.85 182 GLY B N 1
ATOM 3790 C CA . GLY B 1 182 ? 13.844 43.596 -23.219 1.00 41.45 182 GLY B CA 1
ATOM 3791 C C . GLY B 1 182 ? 14.654 42.841 -22.181 1.00 41.95 182 GLY B C 1
ATOM 3792 O O . GLY B 1 182 ? 15.738 42.342 -22.481 1.00 40.36 182 GLY B O 1
ATOM 3793 N N . CYS B 1 183 ? 14.133 42.752 -20.961 1.00 40.07 183 CYS B N 1
ATOM 3794 C CA . CYS B 1 183 ? 14.818 42.043 -19.885 1.00 39.82 183 CYS B CA 1
ATOM 3795 C C . CYS B 1 183 ? 15.042 40.581 -20.248 1.00 39.62 183 CYS B C 1
ATOM 3796 O O . CYS B 1 183 ? 16.125 40.037 -20.027 1.00 38.04 183 CYS B O 1
ATOM 3799 N N . VAL B 1 184 ? 14.009 39.951 -20.803 1.00 36.86 184 VAL B N 1
ATOM 3800 C CA . VAL B 1 184 ? 14.073 38.546 -21.190 1.00 36.07 184 VAL B CA 1
ATOM 3801 C C . VAL B 1 184 ? 15.156 38.255 -22.220 1.00 30.46 184 VAL B C 1
ATOM 3802 O O . VAL B 1 184 ? 15.386 37.103 -22.575 1.00 34.14 184 VAL B O 1
ATOM 3806 N N . GLN B 1 185 ? 15.811 39.303 -22.698 1.00 28.52 185 GLN B N 1
ATOM 3807 C CA . GLN B 1 185 ? 16.883 39.160 -23.674 1.00 32.80 185 GLN B CA 1
ATOM 3808 C C . GLN B 1 185 ? 18.030 38.382 -23.031 1.00 28.94 185 GLN B C 1
ATOM 3809 O O . GLN B 1 185 ? 18.680 37.554 -23.676 1.00 25.15 185 GLN B O 1
ATOM 3815 N N . CYS B 1 186 ? 18.262 38.650 -21.749 1.00 28.83 186 CYS B N 1
ATOM 3816 C CA . CYS B 1 186 ? 19.339 38.003 -21.004 1.00 29.12 186 CYS B CA 1
ATOM 3817 C C . CYS B 1 186 ? 18.838 37.183 -19.819 1.00 28.45 186 CYS B C 1
ATOM 3818 O O . CYS B 1 186 ? 19.447 36.181 -19.448 1.00 23.85 186 CYS B O 1
ATOM 3821 N N . HIS B 1 187 ? 17.733 37.622 -19.223 1.00 28.03 187 HIS B N 1
ATOM 3822 C CA . HIS B 1 187 ? 17.145 36.942 -18.073 1.00 31.86 187 HIS B CA 1
ATOM 3823 C C . HIS B 1 187 ? 15.921 36.142 -18.510 1.00 32.24 187 HIS B C 1
ATOM 3824 O O . HIS B 1 187 ? 14.826 36.692 -18.611 1.00 35.36 187 HIS B O 1
ATOM 3831 N N . ASN B 1 188 ? 16.105 34.851 -18.765 1.00 31.00 188 ASN B N 1
ATOM 3832 C CA . ASN B 1 188 ? 15.003 33.998 -19.198 1.00 30.26 188 ASN B CA 1
ATOM 3833 C C . ASN B 1 188 ? 15.233 32.542 -18.821 1.00 30.52 188 ASN B C 1
ATOM 3834 O O . ASN B 1 188 ? 16.205 32.215 -18.144 1.00 33.47 188 ASN B O 1
ATOM 3839 N N . GLY B 1 189 ? 14.331 31.670 -19.257 1.00 30.29 189 GLY B N 1
ATOM 3840 C CA . GLY B 1 189 ? 14.458 30.259 -18.951 1.00 30.33 189 GLY B CA 1
ATOM 3841 C C . GLY B 1 189 ? 14.074 29.935 -17.520 1.00 32.00 189 GLY B C 1
ATOM 3842 O O . GLY B 1 189 ? 13.568 30.796 -16.800 1.00 33.52 189 GLY B O 1
ATOM 3843 N N . PRO B 1 190 ? 14.301 28.690 -17.078 1.00 32.00 190 PRO B N 1
ATOM 3844 C CA . PRO B 1 190 ? 13.987 28.229 -15.724 1.00 32.19 190 PRO B CA 1
ATOM 3845 C C . PRO B 1 190 ? 14.565 29.087 -14.594 1.00 32.87 190 PRO B C 1
ATOM 3846 O O . PRO B 1 190 ? 13.877 29.379 -13.615 1.00 35.52 190 PRO B O 1
ATOM 3850 N N . ALA B 1 191 ? 15.825 29.488 -14.729 1.00 33.31 191 ALA B N 1
ATOM 3851 C CA . ALA B 1 191 ? 16.480 30.294 -13.700 1.00 31.83 191 ALA B CA 1
ATOM 3852 C C . ALA B 1 191 ? 16.324 31.791 -13.929 1.00 29.54 191 ALA B C 1
ATOM 3853 O O . ALA B 1 191 ? 16.770 32.600 -13.112 1.00 28.09 191 ALA B O 1
ATOM 3855 N N . VAL B 1 192 ? 15.693 32.163 -15.038 1.00 29.03 192 VAL B N 1
ATOM 3856 C CA . VAL B 1 192 ? 15.498 33.571 -15.353 1.00 22.87 192 VAL B CA 1
ATOM 3857 C C . VAL B 1 192 ? 16.862 34.262 -15.397 1.00 28.87 192 VAL B C 1
ATOM 3858 O O . VAL B 1 192 ? 17.065 35.330 -14.811 1.00 28.32 192 VAL B O 1
ATOM 3862 N N . GLY B 1 193 ? 17.793 33.632 -16.105 1.00 27.30 193 GLY B N 1
ATOM 3863 C CA . GLY B 1 193 ? 19.143 34.156 -16.235 1.00 26.54 193 GLY B CA 1
ATOM 3864 C C . GLY B 1 193 ? 20.138 33.024 -16.041 1.00 23.40 193 GLY B C 1
ATOM 3865 O O . GLY B 1 193 ? 19.757 31.855 -16.090 1.00 22.14 193 GLY B O 1
ATOM 3866 N N . GLY B 1 194 ? 21.409 33.364 -15.836 1.00 23.99 194 GLY B N 1
ATOM 3867 C CA . GLY B 1 194 ? 22.432 32.354 -15.610 1.00 24.00 194 GLY B CA 1
ATOM 3868 C C . GLY B 1 194 ? 22.764 31.438 -16.772 1.00 25.54 194 GLY B C 1
ATOM 3869 O O . GLY B 1 194 ? 23.375 30.383 -16.583 1.00 24.10 194 GLY B O 1
ATOM 3870 N N . SER B 1 195 ? 22.388 31.843 -17.978 1.00 22.39 195 SER B N 1
ATOM 3871 C CA . SER B 1 195 ? 22.634 31.017 -19.152 1.00 21.82 195 SER B CA 1
ATOM 3872 C C . SER B 1 195 ? 23.668 31.577 -20.123 1.00 22.62 195 SER B C 1
ATOM 3873 O O . SER B 1 195 ? 23.887 31.005 -21.195 1.00 21.22 195 SER B O 1
ATOM 3876 N N . SER B 1 196 ? 24.304 32.687 -19.758 1.00 20.89 196 SER B N 1
ATOM 3877 C CA . SER B 1 196 ? 25.299 33.293 -20.630 1.00 17.56 196 SER B CA 1
ATOM 3878 C C . SER B 1 196 ? 26.129 34.356 -19.935 1.00 17.68 196 SER B C 1
ATOM 3879 O O . SER B 1 196 ? 25.920 34.666 -18.761 1.00 20.60 196 SER B O 1
ATOM 3882 N N . TYR B 1 197 ? 27.083 34.900 -20.676 1.00 17.84 197 TYR B N 1
ATOM 3883 C CA . TYR B 1 197 ? 27.941 35.960 -20.173 1.00 19.73 197 TYR B CA 1
ATOM 3884 C C . TYR B 1 197 ? 27.545 37.196 -20.962 1.00 22.70 197 TYR B C 1
ATOM 3885 O O . TYR B 1 197 ? 27.418 37.141 -22.186 1.00 22.51 197 TYR B O 1
ATOM 3894 N N . GLN B 1 198 ? 27.336 38.310 -20.274 1.00 20.98 198 GLN B N 1
ATOM 3895 C CA . GLN B 1 198 ? 26.949 39.526 -20.967 1.00 19.81 198 GLN B CA 1
ATOM 3896 C C . GLN B 1 198 ? 27.699 40.728 -20.420 1.00 23.04 198 GLN B C 1
ATOM 3897 O O . GLN B 1 198 ? 28.073 40.768 -19.246 1.00 22.72 198 GLN B O 1
ATOM 3903 N N . LYS B 1 199 ? 27.922 41.702 -21.292 1.00 21.80 199 LYS B N 1
ATOM 3904 C CA . LYS B 1 199 ? 28.614 42.931 -20.941 1.00 25.30 199 LYS B CA 1
ATOM 3905 C C . LYS B 1 199 ? 27.818 43.723 -19.909 1.00 25.38 199 LYS B C 1
ATOM 3906 O O . LYS B 1 199 ? 26.621 43.957 -20.086 1.00 28.03 199 LYS B O 1
ATOM 3912 N N . MET B 1 200 ? 28.477 44.119 -18.824 1.00 25.98 200 MET B N 1
ATOM 3913 C CA . MET B 1 200 ? 27.820 44.933 -17.809 1.00 27.47 200 MET B CA 1
ATOM 3914 C C . MET B 1 200 ? 28.073 46.365 -18.263 1.00 28.88 200 MET B C 1
ATOM 3915 O O . MET B 1 200 ? 29.182 46.881 -18.123 1.00 29.72 200 MET B O 1
ATOM 3920 N N . GLY B 1 201 ? 27.044 46.989 -18.828 1.00 26.46 201 GLY B N 1
ATOM 3921 C CA . GLY B 1 201 ? 27.180 48.344 -19.330 1.00 28.90 201 GLY B CA 1
ATOM 3922 C C . GLY B 1 201 ? 27.232 48.318 -20.848 1.00 26.42 201 GLY B C 1
ATOM 3923 O O . GLY B 1 201 ? 28.242 48.677 -21.455 1.00 25.48 201 GLY B O 1
ATOM 3924 N N . VAL B 1 202 ? 26.136 47.882 -21.462 1.00 29.53 202 VAL B N 1
ATOM 3925 C CA . VAL B 1 202 ? 26.043 47.790 -22.917 1.00 31.07 202 VAL B CA 1
ATOM 3926 C C . VAL B 1 202 ? 26.160 49.149 -23.604 1.00 34.68 202 VAL B C 1
ATOM 3927 O O . VAL B 1 202 ? 27.013 49.338 -24.472 1.00 35.61 202 VAL B O 1
ATOM 3931 N N . PHE B 1 203 ? 25.304 50.091 -23.218 1.00 36.09 203 PHE B N 1
ATOM 3932 C CA . PHE B 1 203 ? 25.325 51.422 -23.818 1.00 39.96 203 PHE B CA 1
ATOM 3933 C C . PHE B 1 203 ? 26.136 52.427 -23.009 1.00 41.20 203 PHE B C 1
ATOM 3934 O O . PHE B 1 203 ? 26.642 53.407 -23.555 1.00 40.06 203 PHE B O 1
ATOM 3942 N N . LYS B 1 204 ? 26.247 52.184 -21.708 1.00 40.02 204 LYS B N 1
ATOM 3943 C CA . LYS B 1 204 ? 27.001 53.062 -20.818 1.00 42.46 204 LYS B CA 1
ATOM 3944 C C . LYS B 1 204 ? 27.770 52.201 -19.821 1.00 38.33 204 LYS B C 1
ATOM 3945 O O . LYS B 1 204 ? 27.240 51.227 -19.301 1.00 35.55 204 LYS B O 1
ATOM 3951 N N . PRO B 1 205 ? 29.030 52.556 -19.538 1.00 38.53 205 PRO B N 1
ATOM 3952 C CA . PRO B 1 205 ? 29.830 51.774 -18.590 1.00 38.39 205 PRO B CA 1
ATOM 3953 C C . PRO B 1 205 ? 29.290 51.817 -17.161 1.00 37.97 205 PRO B C 1
ATOM 3954 O O . PRO B 1 205 ? 28.741 52.831 -16.724 1.00 36.99 205 PRO B O 1
ATOM 3958 N N . TYR B 1 206 ? 29.441 50.705 -16.445 1.00 33.75 206 TYR B N 1
ATOM 3959 C CA . TYR B 1 206 ? 28.992 50.600 -15.062 1.00 34.28 206 TYR B CA 1
ATOM 3960 C C . TYR B 1 206 ? 30.023 51.262 -14.159 1.00 37.83 206 TYR B C 1
ATOM 3961 O O . TYR B 1 206 ? 31.202 50.889 -14.161 1.00 28.81 206 TYR B O 1
ATOM 3970 N N . GLU B 1 207 ? 29.571 52.244 -13.386 1.00 34.32 207 GLU B N 1
ATOM 3971 C CA . GLU B 1 207 ? 30.447 52.976 -12.483 1.00 38.55 207 GLU B CA 1
ATOM 3972 C C . GLU B 1 207 ? 30.784 52.118 -11.272 1.00 30.03 207 GLU B C 1
ATOM 3973 O O . GLU B 1 207 ? 29.894 51.747 -10.508 1.00 35.41 207 GLU B O 1
ATOM 3979 N N . THR B 1 208 ? 32.064 51.803 -11.098 1.00 31.90 208 THR B N 1
ATOM 3980 C CA . THR B 1 208 ? 32.487 50.987 -9.961 1.00 29.68 208 THR B CA 1
ATOM 3981 C C . THR B 1 208 ? 33.972 51.106 -9.648 1.00 28.36 208 THR B C 1
ATOM 3982 O O . THR B 1 208 ? 34.788 51.351 -10.533 1.00 30.78 208 THR B O 1
ATOM 3986 N N . LYS B 1 209 ? 34.311 50.925 -8.374 1.00 27.99 209 LYS B N 1
ATOM 3987 C CA . LYS B 1 209 ? 35.697 50.996 -7.922 1.00 31.36 209 LYS B CA 1
ATOM 3988 C C . LYS B 1 209 ? 36.268 49.582 -7.882 1.00 28.17 209 LYS B C 1
ATOM 3989 O O . LYS B 1 209 ? 37.479 49.390 -7.759 1.00 25.92 209 LYS B O 1
ATOM 3995 N N . ASN B 1 210 ? 35.378 48.600 -7.974 1.00 29.71 210 ASN B N 1
ATOM 3996 C CA . ASN B 1 210 ? 35.764 47.193 -7.951 1.00 26.47 210 ASN B CA 1
ATOM 3997 C C . ASN B 1 210 ? 36.567 46.872 -9.210 1.00 24.08 210 ASN B C 1
ATOM 3998 O O . ASN B 1 210 ? 36.110 47.117 -10.321 1.00 25.29 210 ASN B O 1
ATOM 4003 N N . PRO B 1 211 ? 37.779 46.312 -9.045 1.00 22.91 211 PRO B N 1
ATOM 4004 C CA . PRO B 1 211 ? 38.698 45.945 -10.126 1.00 22.93 211 PRO B CA 1
ATOM 4005 C C . PRO B 1 211 ? 38.386 44.693 -10.951 1.00 19.71 211 PRO B C 1
ATOM 4006 O O . PRO B 1 211 ? 39.064 44.432 -11.945 1.00 24.64 211 PRO B O 1
ATOM 4010 N N . ALA B 1 212 ? 37.379 43.927 -10.547 1.00 20.72 212 ALA B N 1
ATOM 4011 C CA . ALA B 1 212 ? 37.019 42.701 -11.267 1.00 22.99 212 ALA B CA 1
ATOM 4012 C C . ALA B 1 212 ? 36.798 42.944 -12.763 1.00 25.56 212 ALA B C 1
ATOM 4013 O O . ALA B 1 212 ? 36.027 43.825 -13.147 1.00 21.28 212 ALA B O 1
ATOM 4015 N N . ALA B 1 213 ? 37.474 42.155 -13.598 1.00 21.37 213 ALA B N 1
ATOM 4016 C CA . ALA B 1 213 ? 37.355 42.277 -15.055 1.00 19.92 213 ALA B CA 1
ATOM 4017 C C . ALA B 1 213 ? 36.399 41.242 -15.654 1.00 22.42 213 ALA B C 1
ATOM 4018 O O . ALA B 1 213 ? 36.108 41.267 -16.854 1.00 23.25 213 ALA B O 1
ATOM 4020 N N . GLY B 1 214 ? 35.923 40.325 -14.818 1.00 20.61 214 GLY B N 1
ATOM 4021 C CA . GLY B 1 214 ? 34.995 39.314 -15.283 1.00 21.20 214 GLY B CA 1
ATOM 4022 C C . GLY B 1 214 ? 35.569 38.261 -16.212 1.00 22.46 214 GLY B C 1
ATOM 4023 O O . GLY B 1 214 ? 36.716 37.839 -16.068 1.00 21.80 214 GLY B O 1
ATOM 4024 N N . ARG B 1 215 ? 34.750 37.851 -17.176 1.00 23.31 215 ARG B N 1
ATOM 4025 C CA . ARG B 1 215 ? 35.093 36.819 -18.154 1.00 20.97 215 ARG B CA 1
ATOM 4026 C C . ARG B 1 215 ? 36.486 36.936 -18.768 1.00 20.90 215 ARG B C 1
ATOM 4027 O O . ARG B 1 215 ? 37.097 35.930 -19.126 1.00 24.49 215 ARG B O 1
ATOM 4035 N N . MET B 1 216 ? 37.000 38.152 -18.894 1.00 20.94 216 MET B N 1
ATOM 4036 C CA . MET B 1 216 ? 38.325 38.318 -19.475 1.00 18.73 216 MET B CA 1
ATOM 4037 C C . MET B 1 216 ? 39.379 37.549 -18.677 1.00 24.16 216 MET B C 1
ATOM 4038 O O . MET B 1 216 ? 40.402 37.130 -19.224 1.00 22.23 216 MET B O 1
ATOM 4043 N N . ASP B 1 217 ? 39.133 37.367 -17.382 1.00 23.27 217 ASP B N 1
ATOM 4044 C CA . ASP B 1 217 ? 40.075 36.631 -16.544 1.00 22.39 217 ASP B CA 1
ATOM 4045 C C . ASP B 1 217 ? 40.256 35.224 -17.109 1.00 22.07 217 ASP B C 1
ATOM 4046 O O . ASP B 1 217 ? 41.321 34.622 -16.978 1.00 21.95 217 ASP B O 1
ATOM 4051 N N . VAL B 1 218 ? 39.210 34.707 -17.742 1.00 19.68 218 VAL B N 1
ATOM 4052 C CA . VAL B 1 218 ? 39.261 33.362 -18.308 1.00 21.60 218 VAL B CA 1
ATOM 4053 C C . VAL B 1 218 ? 39.742 33.306 -19.754 1.00 23.88 218 VAL B C 1
ATOM 4054 O O . VAL B 1 218 ? 40.626 32.521 -20.094 1.00 23.77 218 VAL B O 1
ATOM 4058 N N . THR B 1 219 ? 39.168 34.151 -20.599 1.00 20.89 219 THR B N 1
ATOM 4059 C CA . THR B 1 219 ? 39.509 34.158 -22.018 1.00 22.36 219 THR B CA 1
ATOM 4060 C C . THR B 1 219 ? 40.733 34.978 -22.390 1.00 22.47 219 THR B C 1
ATOM 4061 O O . THR B 1 219 ? 41.412 34.674 -23.374 1.00 21.39 219 THR B O 1
ATOM 4065 N N . GLY B 1 220 ? 40.995 36.028 -21.618 1.00 25.94 220 GLY B N 1
ATOM 4066 C CA . GLY B 1 220 ? 42.125 36.893 -21.892 1.00 25.54 220 GLY B CA 1
ATOM 4067 C C . GLY B 1 220 ? 41.823 37.883 -23.003 1.00 26.18 220 GLY B C 1
ATOM 4068 O O . GLY B 1 220 ? 42.648 38.744 -23.313 1.00 23.86 220 GLY B O 1
ATOM 4069 N N . ASN B 1 221 ? 40.632 37.782 -23.592 1.00 26.20 221 ASN B N 1
ATOM 4070 C CA . ASN B 1 221 ? 40.252 38.669 -24.693 1.00 24.57 221 ASN B CA 1
ATOM 4071 C C . ASN B 1 221 ? 39.603 39.981 -24.258 1.00 26.97 221 ASN B C 1
ATOM 4072 O O . ASN B 1 221 ? 38.683 39.997 -23.441 1.00 26.13 221 ASN B O 1
ATOM 4077 N N . GLU B 1 222 ? 40.092 41.077 -24.831 1.00 24.50 222 GLU B N 1
ATOM 4078 C CA . GLU B 1 222 ? 39.601 42.420 -24.541 1.00 24.69 222 GLU B CA 1
ATOM 4079 C C . GLU B 1 222 ? 38.082 42.521 -24.623 1.00 23.14 222 GLU B C 1
ATOM 4080 O O . GLU B 1 222 ? 37.450 43.155 -23.780 1.00 22.21 222 GLU B O 1
ATOM 4086 N N . ALA B 1 223 ? 37.499 41.890 -25.639 1.00 24.97 223 ALA B N 1
ATOM 4087 C CA . ALA B 1 223 ? 36.052 41.926 -25.830 1.00 25.25 223 ALA B CA 1
ATOM 4088 C C . ALA B 1 223 ? 35.264 41.321 -24.674 1.00 24.05 223 ALA B C 1
ATOM 4089 O O . ALA B 1 223 ? 34.060 41.557 -24.549 1.00 26.67 223 ALA B O 1
ATOM 4091 N N . ASP B 1 224 ? 35.930 40.545 -23.825 1.00 22.41 224 ASP B N 1
ATOM 4092 C CA . ASP B 1 224 ? 35.244 39.931 -22.693 1.00 19.78 224 ASP B CA 1
ATOM 4093 C C . ASP B 1 224 ? 35.473 40.697 -21.386 1.00 22.31 224 ASP B C 1
ATOM 4094 O O . ASP B 1 224 ? 35.088 40.233 -20.312 1.00 22.44 224 ASP B O 1
ATOM 4099 N N . ARG B 1 225 ? 36.106 41.864 -21.481 1.00 22.52 225 ARG B N 1
ATOM 4100 C CA . ARG B 1 225 ? 36.349 42.687 -20.299 1.00 21.66 225 ARG B CA 1
ATOM 4101 C C . ARG B 1 225 ? 34.999 43.234 -19.832 1.00 22.42 225 ARG B C 1
ATOM 4102 O O . ARG B 1 225 ? 34.180 43.667 -20.649 1.00 19.17 225 ARG B O 1
ATOM 4110 N N . ASN B 1 226 ? 34.774 43.208 -18.522 1.00 21.65 226 ASN B N 1
ATOM 4111 C CA . ASN B 1 226 ? 33.528 43.684 -17.930 1.00 22.95 226 ASN B CA 1
ATOM 4112 C C . ASN B 1 226 ? 32.324 42.864 -18.381 1.00 23.60 226 ASN B C 1
ATOM 4113 O O . ASN B 1 226 ? 31.180 43.322 -18.323 1.00 22.92 226 ASN B O 1
ATOM 4118 N N . VAL B 1 227 ? 32.596 41.644 -18.835 1.00 20.57 227 VAL B N 1
ATOM 4119 C CA . VAL B 1 227 ? 31.552 40.724 -19.261 1.00 20.47 227 VAL B CA 1
ATOM 4120 C C . VAL B 1 227 ? 31.409 39.750 -18.094 1.00 19.75 227 VAL B C 1
ATOM 4121 O O . VAL B 1 227 ? 32.405 39.204 -17.622 1.00 21.13 227 VAL B O 1
ATOM 4125 N N . PHE B 1 228 ? 30.181 39.553 -17.622 1.00 19.46 228 PHE B N 1
ATOM 4126 C CA . PHE B 1 228 ? 29.918 38.674 -16.485 1.00 18.06 228 PHE B CA 1
ATOM 4127 C C . PHE B 1 228 ? 28.793 37.690 -16.745 1.00 16.61 228 PHE B C 1
ATOM 4128 O O . PHE B 1 228 ? 27.969 37.900 -17.628 1.00 21.49 228 PHE B O 1
ATOM 4136 N N . LYS B 1 229 ? 28.758 36.614 -15.966 1.00 18.00 229 LYS B N 1
ATOM 4137 C CA . LYS B 1 229 ? 27.686 35.643 -16.099 1.00 17.83 229 LYS B CA 1
ATOM 4138 C C . LYS B 1 229 ? 26.421 36.366 -15.651 1.00 22.46 229 LYS B C 1
ATOM 4139 O O . LYS B 1 229 ? 26.447 37.131 -14.687 1.00 21.11 229 LYS B O 1
ATOM 4145 N N . VAL B 1 230 ? 25.323 36.148 -16.366 1.00 21.81 230 VAL B N 1
ATOM 4146 C CA . VAL B 1 230 ? 24.056 36.771 -16.008 1.00 21.77 230 VAL B CA 1
ATOM 4147 C C . VAL B 1 230 ? 23.518 36.028 -14.792 1.00 16.57 230 VAL B C 1
ATOM 4148 O O . VAL B 1 230 ? 23.307 34.826 -14.843 1.00 22.33 230 VAL B O 1
ATOM 4152 N N . PRO B 1 231 ? 23.301 36.736 -13.674 1.00 19.98 231 PRO B N 1
ATOM 4153 C CA . PRO B 1 231 ? 22.786 36.094 -12.460 1.00 19.57 231 PRO B CA 1
ATOM 4154 C C . PRO B 1 231 ? 21.331 35.658 -12.597 1.00 17.40 231 PRO B C 1
ATOM 4155 O O . PRO B 1 231 ? 20.603 36.153 -13.454 1.00 25.91 231 PRO B O 1
ATOM 4159 N N . THR B 1 232 ? 20.916 34.727 -11.747 1.00 25.21 232 THR B N 1
ATOM 4160 C CA . THR B 1 232 ? 19.538 34.257 -11.739 1.00 22.81 232 THR B CA 1
ATOM 4161 C C . THR B 1 232 ? 18.723 35.299 -10.991 1.00 29.28 232 THR B C 1
ATOM 4162 O O . THR B 1 232 ? 19.242 35.965 -10.095 1.00 30.87 232 THR B O 1
ATOM 4166 N N . LEU B 1 233 ? 17.457 35.461 -11.358 1.00 26.46 233 LEU B N 1
ATOM 4167 C CA . LEU B 1 233 ? 16.626 36.425 -10.660 1.00 28.51 233 LEU B CA 1
ATOM 4168 C C . LEU B 1 233 ? 15.712 35.697 -9.693 1.00 29.28 233 LEU B C 1
ATOM 4169 O O . LEU B 1 233 ? 14.978 36.317 -8.926 1.00 34.97 233 LEU B O 1
ATOM 4174 N N . ARG B 1 234 ? 15.759 34.371 -9.729 1.00 28.87 234 ARG B N 1
ATOM 4175 C CA . ARG B 1 234 ? 14.956 33.577 -8.813 1.00 29.23 234 ARG B CA 1
ATOM 4176 C C . ARG B 1 234 ? 15.442 33.933 -7.414 1.00 30.24 234 ARG B C 1
ATOM 4177 O O . ARG B 1 234 ? 16.646 34.060 -7.186 1.00 32.12 234 ARG B O 1
ATOM 4185 N N . ASN B 1 235 ? 14.508 34.116 -6.488 1.00 29.48 235 ASN B N 1
ATOM 4186 C CA . ASN B 1 235 ? 14.849 34.450 -5.109 1.00 28.68 235 ASN B CA 1
ATOM 4187 C C . ASN B 1 235 ? 15.660 35.738 -5.009 1.00 28.65 235 ASN B C 1
ATOM 4188 O O . ASN B 1 235 ? 16.347 35.968 -4.014 1.00 30.62 235 ASN B O 1
ATOM 4193 N N . ILE B 1 236 ? 15.567 36.581 -6.031 1.00 28.50 236 ILE B N 1
ATOM 4194 C CA . ILE B 1 236 ? 16.308 37.839 -6.059 1.00 28.31 236 ILE B CA 1
ATOM 4195 C C . ILE B 1 236 ? 15.931 38.740 -4.890 1.00 33.41 236 ILE B C 1
ATOM 4196 O O . ILE B 1 236 ? 16.684 39.640 -4.518 1.00 34.77 236 ILE B O 1
ATOM 4201 N N . GLU B 1 237 ? 14.752 38.498 -4.328 1.00 35.74 237 GLU B N 1
ATOM 4202 C CA . GLU B 1 237 ? 14.254 39.272 -3.198 1.00 37.55 237 GLU B CA 1
ATOM 4203 C C . GLU B 1 237 ? 15.026 38.914 -1.932 1.00 38.37 237 GLU B C 1
ATOM 4204 O O . GLU B 1 237 ? 15.134 39.718 -1.009 1.00 36.54 237 GLU B O 1
ATOM 4210 N N . LEU B 1 238 ? 15.573 37.704 -1.904 1.00 36.52 238 LEU B N 1
ATOM 4211 C CA . LEU B 1 238 ? 16.317 37.227 -0.748 1.00 32.00 238 LEU B CA 1
ATOM 4212 C C . LEU B 1 238 ? 17.830 37.405 -0.855 1.00 34.16 238 LEU B C 1
ATOM 4213 O O . LEU B 1 238 ? 18.543 37.170 0.119 1.00 36.90 238 LEU B O 1
ATOM 4218 N N . THR B 1 239 ? 18.327 37.833 -2.015 1.00 31.86 239 THR B N 1
ATOM 4219 C CA . THR B 1 239 ? 19.774 37.954 -2.201 1.00 28.36 239 THR B CA 1
ATOM 4220 C C . THR B 1 239 ? 20.429 39.330 -2.301 1.00 25.49 239 THR B C 1
ATOM 4221 O O . THR B 1 239 ? 21.471 39.480 -2.936 1.00 25.40 239 THR B O 1
ATOM 4225 N N . TYR B 1 240 ? 19.831 40.329 -1.670 1.00 25.19 240 TYR B N 1
ATOM 4226 C CA . TYR B 1 240 ? 20.388 41.684 -1.653 1.00 23.16 240 TYR B CA 1
ATOM 4227 C C . TYR B 1 240 ? 21.707 41.633 -0.862 1.00 23.55 240 TYR B C 1
ATOM 4228 O O . TYR B 1 240 ? 21.890 40.749 -0.021 1.00 28.38 240 TYR B O 1
ATOM 4237 N N . PRO B 1 241 ? 22.649 42.556 -1.135 1.00 20.94 241 PRO B N 1
ATOM 4238 C CA . PRO B 1 241 ? 22.581 43.636 -2.126 1.00 26.70 241 PRO B CA 1
ATOM 4239 C C . PRO B 1 241 ? 22.671 43.094 -3.553 1.00 31.83 241 PRO B C 1
ATOM 4240 O O . PRO B 1 241 ? 22.526 41.894 -3.753 1.00 34.54 241 PRO B O 1
ATOM 4244 N N . TYR B 1 242 ? 22.913 43.958 -4.537 1.00 27.73 242 TYR B N 1
ATOM 4245 C CA . TYR B 1 242 ? 22.956 43.498 -5.928 1.00 27.00 242 TYR B CA 1
ATOM 4246 C C . TYR B 1 242 ? 24.158 43.951 -6.767 1.00 23.57 242 TYR B C 1
ATOM 4247 O O . TYR B 1 242 ? 24.825 44.931 -6.442 1.00 23.49 242 TYR B O 1
ATOM 4256 N N . PHE B 1 243 ? 24.410 43.213 -7.854 1.00 25.82 243 PHE B N 1
ATOM 4257 C CA . PHE B 1 243 ? 25.530 43.438 -8.779 1.00 23.33 243 PHE B CA 1
ATOM 4258 C C . PHE B 1 243 ? 26.792 42.800 -8.199 1.00 25.87 243 PHE B C 1
ATOM 4259 O O . PHE B 1 243 ? 26.852 42.545 -6.995 1.00 25.64 243 PHE B O 1
ATOM 4267 N N . HIS B 1 244 ? 27.790 42.532 -9.041 1.00 23.06 244 HIS B N 1
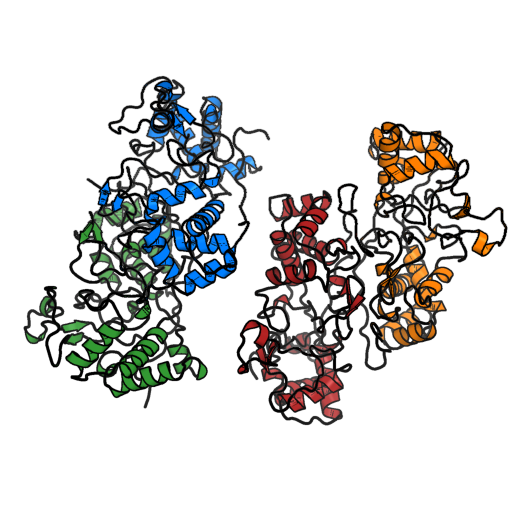ATOM 4268 C CA . HIS B 1 244 ? 29.004 41.866 -8.570 1.00 23.42 244 HIS B CA 1
ATOM 4269 C C . HIS B 1 244 ? 29.808 42.640 -7.541 1.00 25.53 244 HIS B C 1
ATOM 4270 O O . HIS B 1 244 ? 30.570 42.049 -6.778 1.00 23.07 244 HIS B O 1
ATOM 4277 N N . ASP B 1 245 ? 29.644 43.958 -7.515 1.00 27.78 245 ASP B N 1
ATOM 4278 C CA . ASP B 1 245 ? 30.372 44.776 -6.555 1.00 28.95 245 ASP B CA 1
ATOM 4279 C C . ASP B 1 245 ? 29.480 45.095 -5.357 1.00 27.44 245 ASP B C 1
ATOM 4280 O O . ASP B 1 245 ? 29.924 45.713 -4.393 1.00 34.44 245 ASP B O 1
ATOM 4285 N N . GLY B 1 246 ? 28.228 44.653 -5.422 1.00 30.76 246 GLY B N 1
ATOM 4286 C CA . GLY B 1 246 ? 27.289 44.900 -4.342 1.00 33.00 246 GLY B CA 1
ATOM 4287 C C . GLY B 1 246 ? 26.943 46.370 -4.215 1.00 36.69 246 GLY B C 1
ATOM 4288 O O . GLY B 1 246 ? 26.502 46.823 -3.158 1.00 36.86 246 GLY B O 1
ATOM 4289 N N . GLY B 1 247 ? 27.129 47.112 -5.302 1.00 36.86 247 GLY B N 1
ATOM 4290 C CA . GLY B 1 247 ? 26.856 48.540 -5.297 1.00 41.43 247 GLY B CA 1
ATOM 4291 C C . GLY B 1 247 ? 25.401 48.979 -5.245 1.00 40.99 247 GLY B C 1
ATOM 4292 O O . GLY B 1 247 ? 25.116 50.110 -4.853 1.00 40.51 247 GLY B O 1
ATOM 4293 N N . ALA B 1 248 ? 24.481 48.106 -5.642 1.00 40.41 248 ALA B N 1
ATOM 4294 C CA . ALA B 1 248 ? 23.060 48.448 -5.623 1.00 38.13 248 ALA B CA 1
ATOM 4295 C C . ALA B 1 248 ? 22.400 47.875 -4.380 1.00 38.19 248 ALA B C 1
ATOM 4296 O O . ALA B 1 248 ? 22.091 46.685 -4.321 1.00 32.51 248 ALA B O 1
ATOM 4298 N N . ALA B 1 249 ? 22.171 48.732 -3.390 1.00 39.02 249 ALA B N 1
ATOM 4299 C CA . ALA B 1 249 ? 21.562 48.309 -2.138 1.00 36.59 249 ALA B CA 1
ATOM 4300 C C . ALA B 1 249 ? 20.135 47.800 -2.283 1.00 37.99 249 ALA B C 1
ATOM 4301 O O . ALA B 1 249 ? 19.705 46.935 -1.520 1.00 41.06 249 ALA B O 1
ATOM 4303 N N . THR B 1 250 ? 19.394 48.318 -3.258 1.00 37.70 250 THR B N 1
ATOM 4304 C CA . THR B 1 250 ? 18.012 47.879 -3.423 1.00 36.54 250 THR B CA 1
ATOM 4305 C C . THR B 1 250 ? 17.603 47.512 -4.850 1.00 32.22 250 THR B C 1
ATOM 4306 O O . THR B 1 250 ? 18.217 47.950 -5.820 1.00 29.41 250 THR B O 1
ATOM 4310 N N . LEU B 1 251 ? 16.546 46.711 -4.957 1.00 34.78 251 LEU B N 1
ATOM 4311 C CA . LEU B 1 251 ? 16.019 46.280 -6.247 1.00 34.85 251 LEU B CA 1
ATOM 4312 C C . LEU B 1 251 ? 15.696 47.472 -7.144 1.00 37.90 251 LEU B C 1
ATOM 4313 O O . LEU B 1 251 ? 16.070 47.494 -8.318 1.00 39.02 251 LEU B O 1
ATOM 4318 N N . GLU B 1 252 ? 15.000 48.463 -6.590 1.00 35.90 252 GLU B N 1
ATOM 4319 C CA . GLU B 1 252 ? 14.631 49.648 -7.357 1.00 37.45 252 GLU B CA 1
ATOM 4320 C C . GLU B 1 252 ? 15.842 50.251 -8.056 1.00 35.99 252 GLU B C 1
ATOM 4321 O O . GLU B 1 252 ? 15.755 50.669 -9.209 1.00 36.04 252 GLU B O 1
ATOM 4327 N N . GLN B 1 253 ? 16.969 50.300 -7.353 1.00 34.76 253 GLN B N 1
ATOM 4328 C CA . GLN B 1 253 ? 18.189 50.862 -7.919 1.00 36.04 253 GLN B CA 1
ATOM 4329 C C . GLN B 1 253 ? 18.784 49.930 -8.970 1.00 37.44 253 GLN B C 1
ATOM 4330 O O . GLN B 1 253 ? 19.411 50.381 -9.930 1.00 38.26 253 GLN B O 1
ATOM 4336 N N . ALA B 1 254 ? 18.591 48.628 -8.780 1.00 39.51 254 ALA B N 1
ATOM 4337 C CA . ALA B 1 254 ? 19.114 47.636 -9.715 1.00 38.94 254 ALA B CA 1
ATOM 4338 C C . ALA B 1 254 ? 18.346 47.690 -11.032 1.00 41.32 254 ALA B C 1
ATOM 4339 O O . ALA B 1 254 ? 18.940 47.763 -12.109 1.00 40.87 254 ALA B O 1
ATOM 4341 N N . VAL B 1 255 ? 17.019 47.653 -10.936 1.00 42.90 255 VAL B N 1
ATOM 4342 C CA . VAL B 1 255 ? 16.162 47.700 -12.114 1.00 41.36 255 VAL B CA 1
ATOM 4343 C C . VAL B 1 255 ? 16.410 48.974 -12.917 1.00 43.02 255 VAL B C 1
ATOM 4344 O O . VAL B 1 255 ? 16.424 48.951 -14.148 1.00 45.72 255 VAL B O 1
ATOM 4348 N N . GLU B 1 256 ? 16.617 50.084 -12.218 1.00 42.55 256 GLU B N 1
ATOM 4349 C CA . GLU B 1 256 ? 16.862 51.359 -12.879 1.00 42.17 256 GLU B CA 1
ATOM 4350 C C . GLU B 1 256 ? 18.183 51.344 -13.640 1.00 41.61 256 GLU B C 1
ATOM 4351 O O . GLU B 1 256 ? 18.246 51.740 -14.803 1.00 40.90 256 GLU B O 1
ATOM 4357 N N . THR B 1 257 ? 19.240 50.887 -12.979 1.00 38.52 257 THR B N 1
ATOM 4358 C CA . THR B 1 257 ? 20.556 50.829 -13.601 1.00 36.28 257 THR B CA 1
ATOM 4359 C C . THR B 1 257 ? 20.570 49.877 -14.797 1.00 33.95 257 THR B C 1
ATOM 4360 O O . THR B 1 257 ? 21.196 50.163 -15.816 1.00 34.53 257 THR B O 1
ATOM 4364 N N . MET B 1 258 ? 19.873 48.751 -14.668 1.00 34.20 258 MET B N 1
ATOM 4365 C CA . MET B 1 258 ? 19.797 47.761 -15.742 1.00 34.19 258 MET B CA 1
ATOM 4366 C C . MET B 1 258 ? 19.092 48.327 -16.969 1.00 35.11 258 MET B C 1
ATOM 4367 O O . MET B 1 258 ? 19.450 48.016 -18.105 1.00 32.19 258 MET B O 1
ATOM 4372 N N . GLY B 1 259 ? 18.076 49.149 -16.738 1.00 33.86 259 GLY B N 1
ATOM 4373 C CA . GLY B 1 259 ? 17.364 49.736 -17.854 1.00 32.36 259 GLY B CA 1
ATOM 4374 C C . GLY B 1 259 ? 18.212 50.791 -18.532 1.00 32.75 259 GLY B C 1
ATOM 4375 O O . GLY B 1 259 ? 18.264 50.869 -19.760 1.00 34.37 259 GLY B O 1
ATOM 4376 N N . ARG B 1 260 ? 18.902 51.588 -17.724 1.00 32.79 260 ARG B N 1
ATOM 4377 C CA . ARG B 1 260 ? 19.738 52.670 -18.229 1.00 35.40 260 ARG B CA 1
ATOM 4378 C C . ARG B 1 260 ? 20.943 52.244 -19.060 1.00 37.22 260 ARG B C 1
ATOM 4379 O O . ARG B 1 260 ? 21.104 52.696 -20.195 1.00 38.95 260 ARG B O 1
ATOM 4387 N N . ILE B 1 261 ? 21.789 51.378 -18.504 1.00 35.11 261 ILE B N 1
ATOM 4388 C CA . ILE B 1 261 ? 22.994 50.955 -19.214 1.00 34.66 261 ILE B CA 1
ATOM 4389 C C . ILE B 1 261 ? 22.916 49.678 -20.044 1.00 31.50 261 ILE B C 1
ATOM 4390 O O . ILE B 1 261 ? 23.784 49.443 -20.880 1.00 35.43 261 ILE B O 1
ATOM 4395 N N . GLN B 1 262 ? 21.898 48.854 -19.827 1.00 33.08 262 GLN B N 1
ATOM 4396 C CA . GLN B 1 262 ? 21.775 47.619 -20.602 1.00 33.21 262 GLN B CA 1
ATOM 4397 C C . GLN B 1 262 ? 20.798 47.773 -21.765 1.00 39.58 262 GLN B C 1
ATOM 4398 O O . GLN B 1 262 ? 21.026 47.236 -22.850 1.00 37.61 262 GLN B O 1
ATOM 4404 N N . LEU B 1 263 ? 19.712 48.507 -21.538 1.00 40.18 263 LEU B N 1
ATOM 4405 C CA . LEU B 1 263 ? 18.704 48.706 -22.572 1.00 42.87 263 LEU B CA 1
ATOM 4406 C C . LEU B 1 263 ? 18.585 50.154 -23.036 1.00 45.75 263 LEU B C 1
ATOM 4407 O O . LEU B 1 263 ? 17.859 50.453 -23.984 1.00 46.09 263 LEU B O 1
ATOM 4412 N N . ASN B 1 264 ? 19.301 51.053 -22.371 1.00 47.95 264 ASN B N 1
ATOM 4413 C CA . ASN B 1 264 ? 19.268 52.463 -22.735 1.00 52.02 264 ASN B CA 1
ATOM 4414 C C . ASN B 1 264 ? 17.851 53.018 -22.611 1.00 52.20 264 ASN B C 1
ATOM 4415 O O . ASN B 1 264 ? 17.303 53.580 -23.561 1.00 52.88 264 ASN B O 1
ATOM 4420 N N . ARG B 1 265 ? 17.262 52.854 -21.431 1.00 52.26 265 ARG B N 1
ATOM 4421 C CA . ARG B 1 265 ? 15.911 53.338 -21.171 1.00 51.66 265 ARG B CA 1
ATOM 4422 C C . ARG B 1 265 ? 15.731 53.773 -19.720 1.00 52.38 265 ARG B C 1
ATOM 4423 O O . ARG B 1 265 ? 16.207 53.108 -18.797 1.00 49.36 265 ARG B O 1
ATOM 4431 N N . GLU B 1 266 ? 15.037 54.891 -19.531 1.00 51.58 266 GLU B N 1
ATOM 4432 C CA . GLU B 1 266 ? 14.772 55.425 -18.200 1.00 52.21 266 GLU B CA 1
ATOM 4433 C C . GLU B 1 266 ? 13.401 54.956 -17.728 1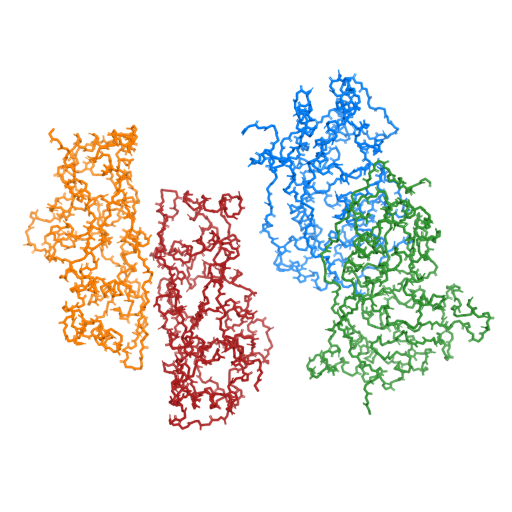.00 53.85 266 GLU B C 1
ATOM 4434 O O . GLU B 1 266 ? 12.390 55.220 -18.377 1.00 55.59 266 GLU B O 1
ATOM 4440 N N . PHE B 1 267 ? 13.371 54.259 -16.598 1.00 56.31 267 PHE B N 1
ATOM 4441 C CA . PHE B 1 267 ? 12.120 53.756 -16.044 1.00 60.58 267 PHE B CA 1
ATOM 4442 C C . PHE B 1 267 ? 11.477 54.739 -15.072 1.00 63.28 267 PHE B C 1
ATOM 4443 O O . PHE B 1 267 ? 12.118 55.205 -14.131 1.00 64.25 267 PHE B O 1
ATOM 4451 N N . ASN B 1 268 ? 10.207 55.053 -15.307 1.00 64.01 268 ASN B N 1
ATOM 4452 C CA . ASN B 1 268 ? 9.475 55.957 -14.430 1.00 66.88 268 ASN B CA 1
ATOM 4453 C C . ASN B 1 268 ? 9.310 55.232 -13.103 1.00 65.76 268 ASN B C 1
ATOM 4454 O O . ASN B 1 268 ? 9.149 54.011 -13.080 1.00 68.54 268 ASN B O 1
ATOM 4459 N N . LYS B 1 269 ? 9.353 55.976 -12.004 1.00 64.40 269 LYS B N 1
ATOM 4460 C CA . LYS B 1 269 ? 9.216 55.379 -10.680 1.00 59.39 269 LYS B CA 1
ATOM 4461 C C . LYS B 1 269 ? 8.119 54.321 -10.647 1.00 55.89 269 LYS B C 1
ATOM 4462 O O . LYS B 1 269 ? 8.237 53.309 -9.953 1.00 52.32 269 LYS B O 1
ATOM 4468 N N . ASP B 1 270 ? 7.056 54.554 -11.407 1.00 51.58 270 ASP B N 1
ATOM 4469 C CA . ASP B 1 270 ? 5.943 53.618 -11.444 1.00 51.60 270 ASP B CA 1
ATOM 4470 C C . ASP B 1 270 ? 6.344 52.312 -12.123 1.00 47.08 270 ASP B C 1
ATOM 4471 O O . ASP B 1 270 ? 6.020 51.227 -11.643 1.00 46.93 270 ASP B O 1
ATOM 4476 N N . GLU B 1 271 ? 7.052 52.423 -13.241 1.00 44.48 271 GLU B N 1
ATOM 4477 C CA . GLU B 1 271 ? 7.487 51.250 -13.991 1.00 45.01 271 GLU B CA 1
ATOM 4478 C C . GLU B 1 271 ? 8.349 50.345 -13.117 1.00 40.41 271 GLU B C 1
ATOM 4479 O O . GLU B 1 271 ? 8.134 49.135 -13.053 1.00 42.54 271 GLU B O 1
ATOM 4485 N N . VAL B 1 272 ? 9.322 50.943 -12.440 1.00 38.37 272 VAL B N 1
ATOM 4486 C CA . VAL B 1 272 ? 10.215 50.196 -11.563 1.00 36.27 272 VAL B CA 1
ATOM 4487 C C . VAL B 1 272 ? 9.446 49.450 -10.476 1.00 36.74 272 VAL B C 1
ATOM 4488 O O . VAL B 1 272 ? 9.708 48.275 -10.215 1.00 36.17 272 VAL B O 1
ATOM 4492 N N . SER B 1 273 ? 8.492 50.132 -9.848 1.00 36.04 273 SER B N 1
ATOM 4493 C CA . SER B 1 273 ? 7.707 49.525 -8.779 1.00 37.63 273 SER B CA 1
ATOM 4494 C C . SER B 1 273 ? 6.996 48.264 -9.247 1.00 38.61 273 SER B C 1
ATOM 4495 O O . SER B 1 273 ? 6.895 47.286 -8.505 1.00 39.56 273 SER B O 1
ATOM 4498 N N . LYS B 1 274 ? 6.493 48.291 -10.476 1.00 40.32 274 LYS B N 1
ATOM 4499 C CA . LYS B 1 274 ? 5.797 47.134 -11.029 1.00 42.52 274 LYS B CA 1
ATOM 4500 C C . LYS B 1 274 ? 6.794 46.011 -11.302 1.00 39.79 274 LYS B C 1
ATOM 4501 O O . LYS B 1 274 ? 6.537 44.846 -10.985 1.00 37.44 274 LYS B O 1
ATOM 4507 N N . ILE B 1 275 ? 7.932 46.371 -11.884 1.00 37.13 275 ILE B N 1
ATOM 4508 C CA . ILE B 1 275 ? 8.975 45.400 -12.197 1.00 40.15 275 ILE B CA 1
ATOM 4509 C C . ILE B 1 275 ? 9.454 44.737 -10.910 1.00 38.94 275 ILE B C 1
ATOM 4510 O O . ILE B 1 275 ? 9.531 43.508 -10.819 1.00 38.37 275 ILE B O 1
ATOM 4515 N N . VAL B 1 276 ? 9.763 45.562 -9.916 1.00 40.73 276 VAL B N 1
ATOM 4516 C CA . VAL B 1 276 ? 10.220 45.069 -8.624 1.00 39.38 276 VAL B CA 1
ATOM 4517 C C . VAL B 1 276 ? 9.179 44.134 -8.019 1.00 40.33 276 VAL B C 1
ATOM 4518 O O . VAL B 1 276 ? 9.521 43.091 -7.461 1.00 40.35 276 VAL B O 1
ATOM 4522 N N . ALA B 1 277 ? 7.908 44.512 -8.131 1.00 40.01 277 ALA B N 1
ATOM 4523 C CA . ALA B 1 277 ? 6.819 43.700 -7.602 1.00 41.47 277 ALA B CA 1
ATOM 4524 C C . ALA B 1 277 ? 6.837 42.352 -8.304 1.00 40.51 277 ALA B C 1
ATOM 4525 O O . ALA B 1 277 ? 6.634 41.306 -7.685 1.00 40.11 277 ALA B O 1
ATOM 4527 N N . PHE B 1 278 ? 7.081 42.387 -9.609 1.00 38.95 278 PHE B N 1
ATOM 4528 C CA . PHE B 1 278 ? 7.142 41.169 -10.401 1.00 37.15 278 PHE B CA 1
ATOM 4529 C C . PHE B 1 278 ? 8.237 40.235 -9.888 1.00 34.40 278 PHE B C 1
ATOM 4530 O O . PHE B 1 278 ? 7.991 39.059 -9.616 1.00 32.46 278 PHE B O 1
ATOM 4538 N N . LEU B 1 279 ? 9.446 40.773 -9.762 1.00 32.74 279 LEU B N 1
ATOM 4539 C CA . LEU B 1 279 ? 10.600 40.003 -9.302 1.00 34.55 279 LEU B CA 1
ATOM 4540 C C . LEU B 1 279 ? 10.360 39.230 -8.010 1.00 35.71 279 LEU B C 1
ATOM 4541 O O . LEU B 1 279 ? 10.734 38.061 -7.899 1.00 35.72 279 LEU B O 1
ATOM 4546 N N . LYS B 1 280 ? 9.724 39.875 -7.038 1.00 34.54 280 LYS B N 1
ATOM 4547 C CA . LYS B 1 280 ? 9.465 39.229 -5.763 1.00 34.74 280 LYS B CA 1
ATOM 4548 C C . LYS B 1 280 ? 8.577 37.994 -5.884 1.00 37.45 280 LYS B C 1
ATOM 4549 O O . LYS B 1 280 ? 8.510 37.182 -4.959 1.00 40.10 280 LYS B O 1
ATOM 4555 N N . THR B 1 281 ? 7.905 37.840 -7.023 1.00 37.05 281 THR B N 1
ATOM 4556 C CA . THR B 1 281 ? 7.055 36.671 -7.230 1.00 37.48 281 THR B CA 1
ATOM 4557 C C . THR B 1 281 ? 7.926 35.518 -7.714 1.00 37.98 281 THR B C 1
ATOM 4558 O O . THR B 1 281 ? 7.430 34.435 -8.025 1.00 42.55 281 THR B O 1
ATOM 4562 N N . LEU B 1 282 ? 9.233 35.762 -7.770 1.00 38.19 282 LEU B N 1
ATOM 4563 C CA . LEU B 1 282 ? 10.189 34.754 -8.211 1.00 37.17 282 LEU B CA 1
ATOM 4564 C C . LEU B 1 282 ? 10.766 33.974 -7.031 1.00 37.71 282 LEU B C 1
ATOM 4565 O O . LEU B 1 282 ? 11.552 33.041 -7.216 1.00 37.73 282 LEU B O 1
ATOM 4570 N N . THR B 1 283 ? 10.377 34.361 -5.819 1.00 34.53 283 THR B N 1
ATOM 4571 C CA . THR B 1 283 ? 10.842 33.683 -4.615 1.00 32.51 283 THR B CA 1
ATOM 4572 C C . THR B 1 283 ? 10.082 32.368 -4.494 1.00 35.75 283 THR B C 1
ATOM 4573 O O . THR B 1 283 ? 8.853 32.362 -4.473 1.00 38.43 283 THR B O 1
ATOM 4577 N N . GLY B 1 284 ? 10.809 31.258 -4.418 1.00 31.30 284 GLY B N 1
ATOM 4578 C CA . GLY B 1 284 ? 10.156 29.965 -4.309 1.00 34.20 284 GLY B CA 1
ATOM 4579 C C . GLY B 1 284 ? 10.257 29.339 -2.931 1.00 33.99 284 GLY B C 1
ATOM 4580 O O . GLY B 1 284 ? 10.669 29.993 -1.972 1.00 34.39 284 GLY B O 1
ATOM 4581 N N . ASP B 1 285 ? 9.876 28.068 -2.833 1.00 31.89 285 ASP B N 1
ATOM 4582 C CA . ASP B 1 285 ? 9.934 27.349 -1.568 1.00 34.28 285 ASP B CA 1
ATOM 4583 C C . ASP B 1 285 ? 11.393 27.154 -1.164 1.00 35.56 285 ASP B C 1
ATOM 4584 O O . ASP B 1 285 ? 12.198 26.608 -1.926 1.00 32.31 285 ASP B O 1
ATOM 4589 N N . GLN B 1 286 ? 11.725 27.604 0.041 1.00 33.99 286 GLN B N 1
ATOM 4590 C CA . GLN B 1 286 ? 13.085 27.497 0.547 1.00 35.28 286 GLN B CA 1
ATOM 4591 C C . GLN B 1 286 ? 13.426 26.087 1.008 1.00 37.16 286 GLN B C 1
ATOM 4592 O O . GLN B 1 286 ? 12.539 25.264 1.235 1.00 34.68 286 GLN B O 1
ATOM 4598 N N . PRO B 1 287 ? 14.726 25.787 1.149 1.00 37.90 287 PRO B N 1
ATOM 4599 C CA . PRO B 1 287 ? 15.138 24.450 1.587 1.00 42.85 287 PRO B CA 1
ATOM 4600 C C . PRO B 1 287 ? 14.398 23.975 2.835 1.00 42.95 287 PRO B C 1
ATOM 4601 O O . PRO B 1 287 ? 14.186 24.740 3.776 1.00 41.33 287 PRO B O 1
ATOM 4605 N N . ASP B 1 288 ? 13.997 22.707 2.827 1.00 44.86 288 ASP B N 1
ATOM 4606 C CA . ASP B 1 288 ? 13.274 22.126 3.949 1.00 44.88 288 ASP B CA 1
ATOM 4607 C C . ASP B 1 288 ? 13.893 20.804 4.387 1.00 42.53 288 ASP B C 1
ATOM 4608 O O . ASP B 1 288 ? 13.727 19.779 3.723 1.00 41.06 288 ASP B O 1
ATOM 4613 N N . PHE B 1 289 ? 14.610 20.834 5.506 1.00 38.92 289 PHE B N 1
ATOM 4614 C CA . PHE B 1 289 ? 15.253 19.638 6.043 1.00 38.84 289 PHE B CA 1
ATOM 4615 C C . PHE B 1 289 ? 15.672 19.853 7.495 1.00 37.43 289 PHE B C 1
ATOM 4616 O O . PHE B 1 289 ? 15.616 20.969 8.007 1.00 30.16 289 PHE B O 1
ATOM 4624 N N . LYS B 1 290 ? 16.084 18.779 8.157 1.00 39.22 290 LYS B N 1
ATOM 4625 C CA . LYS B 1 290 ? 16.507 18.866 9.549 1.00 41.65 290 LYS B CA 1
ATOM 4626 C C . LYS B 1 290 ? 17.902 19.476 9.651 1.00 41.39 290 LYS B C 1
ATOM 4627 O O . LYS B 1 290 ? 18.756 19.232 8.795 1.00 36.73 290 LYS B O 1
ATOM 4633 N N . LEU B 1 291 ? 18.123 20.283 10.688 1.00 39.87 291 LEU B N 1
ATOM 4634 C CA . LEU B 1 291 ? 19.433 20.887 10.908 1.00 36.63 291 LEU B CA 1
ATOM 4635 C C . LEU B 1 291 ? 20.371 19.695 11.031 1.00 37.89 291 LEU B C 1
ATOM 4636 O O . LEU B 1 291 ? 20.146 18.805 11.851 1.00 34.70 291 LEU B O 1
ATOM 4641 N N . PRO B 1 292 ? 21.432 19.652 10.212 1.00 35.61 292 PRO B N 1
ATOM 4642 C CA . PRO B 1 292 ? 22.347 18.512 10.307 1.00 35.73 292 PRO B CA 1
ATOM 4643 C C . PRO B 1 292 ? 23.062 18.392 11.651 1.00 33.18 292 PRO B C 1
ATOM 4644 O O . PRO B 1 292 ? 23.371 19.388 12.296 1.00 31.66 292 PRO B O 1
ATOM 4648 N N . ILE B 1 293 ? 23.308 17.156 12.070 1.00 29.83 293 ILE B N 1
ATOM 4649 C CA . ILE B 1 293 ? 24.009 16.897 13.317 1.00 29.28 293 ILE B CA 1
ATOM 4650 C C . ILE B 1 293 ? 25.346 16.300 12.912 1.00 29.20 293 ILE B C 1
ATOM 4651 O O . ILE B 1 293 ? 25.415 15.172 12.425 1.00 30.88 293 ILE B O 1
ATOM 4656 N N . LEU B 1 294 ? 26.406 17.074 13.115 1.00 26.18 294 LEU B N 1
ATOM 4657 C CA . LEU B 1 294 ? 27.747 16.668 12.728 1.00 26.11 294 LEU B CA 1
ATOM 4658 C C . LEU B 1 294 ? 28.490 15.839 13.765 1.00 28.63 294 LEU B C 1
ATOM 4659 O O . LEU B 1 294 ? 28.291 16.001 14.968 1.00 29.65 294 LEU B O 1
ATOM 4664 N N . PRO B 1 295 ? 29.350 14.924 13.302 1.00 28.54 295 PRO B N 1
ATOM 4665 C CA . PRO B 1 295 ? 30.133 14.069 14.196 1.00 30.27 295 PRO B CA 1
ATOM 4666 C C . PRO B 1 295 ? 31.094 14.967 14.969 1.00 29.80 295 PRO B C 1
ATOM 4667 O O . PRO B 1 295 ? 31.490 16.026 14.483 1.00 30.03 295 PRO B O 1
ATOM 4671 N N . PRO B 1 296 ? 31.477 14.562 16.187 1.00 29.57 296 PRO B N 1
ATOM 4672 C CA . PRO B 1 296 ? 32.401 15.415 16.934 1.00 26.24 296 PRO B CA 1
ATOM 4673 C C . PRO B 1 296 ? 33.847 15.177 16.546 1.00 25.12 296 PRO B C 1
ATOM 4674 O O . PRO B 1 296 ? 34.211 14.086 16.099 1.00 24.26 296 PRO B O 1
ATOM 4678 N N . SER B 1 297 ? 34.672 16.209 16.691 1.00 22.17 297 SER B N 1
ATOM 4679 C CA . SER B 1 297 ? 36.086 16.069 16.399 1.00 26.14 297 SER B CA 1
ATOM 4680 C C . SER B 1 297 ? 36.599 15.203 17.540 1.00 24.72 297 SER B C 1
ATOM 4681 O O . SER B 1 297 ? 35.989 15.161 18.604 1.00 26.24 297 SER B O 1
ATOM 4684 N N . ASN B 1 298 ? 37.698 14.496 17.320 1.00 28.20 298 ASN B N 1
ATOM 4685 C CA . ASN B 1 298 ? 38.265 13.674 18.377 1.00 26.22 298 ASN B CA 1
ATOM 4686 C C . ASN B 1 298 ? 39.739 14.031 18.521 1.00 30.01 298 ASN B C 1
ATOM 4687 O O . ASN B 1 298 ? 40.205 14.998 17.919 1.00 26.27 298 ASN B O 1
ATOM 4692 N N . ASN B 1 299 ? 40.472 13.258 19.313 1.00 28.98 299 ASN B N 1
ATOM 4693 C CA . ASN B 1 299 ? 41.884 13.541 19.533 1.00 28.92 299 ASN B CA 1
ATOM 4694 C C . ASN B 1 299 ? 42.747 13.500 18.278 1.00 26.18 299 ASN B C 1
ATOM 4695 O O . ASN B 1 299 ? 43.832 14.077 18.255 1.00 26.96 299 ASN B O 1
ATOM 4700 N N . ASP B 1 300 ? 42.272 12.825 17.237 1.00 25.30 300 ASP B N 1
ATOM 4701 C CA . ASP B 1 300 ? 43.031 12.715 15.992 1.00 27.20 300 ASP B CA 1
ATOM 4702 C C . ASP B 1 300 ? 42.693 13.817 14.990 1.00 25.78 300 ASP B C 1
ATOM 4703 O O . ASP B 1 300 ? 43.375 13.975 13.977 1.00 28.00 300 ASP B O 1
ATOM 4708 N N . THR B 1 301 ? 41.649 14.584 15.285 1.00 23.38 301 THR B N 1
ATOM 4709 C CA . THR B 1 301 ? 41.211 15.660 14.400 1.00 24.91 301 THR B CA 1
ATOM 4710 C C . THR B 1 301 ? 42.112 16.890 14.440 1.00 26.12 301 THR B C 1
ATOM 4711 O O . THR B 1 301 ? 42.336 17.469 15.503 1.00 24.11 301 THR B O 1
ATOM 4715 N N . PRO B 1 302 ? 42.650 17.304 13.280 1.00 23.85 302 PRO B N 1
ATOM 4716 C CA . PRO B 1 302 ? 43.510 18.492 13.299 1.00 22.89 302 PRO B CA 1
ATOM 4717 C C . PRO B 1 302 ? 42.701 19.624 13.928 1.00 22.44 302 PRO B C 1
ATOM 4718 O O . PRO B 1 302 ? 41.548 19.852 13.560 1.00 23.00 302 PRO B O 1
ATOM 4722 N N . ARG B 1 303 ? 43.302 20.317 14.888 1.00 22.78 303 ARG B N 1
ATOM 4723 C CA . ARG B 1 303 ? 42.622 21.397 15.595 1.00 19.19 303 ARG B CA 1
ATOM 4724 C C . ARG B 1 303 ? 42.454 22.686 14.803 1.00 19.83 303 ARG B C 1
ATOM 4725 O O . ARG B 1 303 ? 43.322 23.068 14.019 1.00 19.30 303 ARG B O 1
ATOM 4733 N N . SER B 1 304 ? 41.331 23.357 15.035 1.00 17.38 304 SER B N 1
ATOM 4734 C CA . SER B 1 304 ? 41.027 24.613 14.366 1.00 19.51 304 SER B CA 1
ATOM 4735 C C . SER B 1 304 ? 42.093 25.643 14.722 1.00 21.02 304 SER B C 1
ATOM 4736 O O . SER B 1 304 ? 42.667 25.608 15.816 1.00 18.70 304 SER B O 1
ATOM 4739 N N . GLN B 1 305 ? 42.351 26.559 13.796 1.00 20.59 305 GLN B N 1
ATOM 4740 C CA . GLN B 1 305 ? 43.368 27.591 13.992 1.00 19.73 305 GLN B CA 1
ATOM 4741 C C . GLN B 1 305 ? 42.785 28.966 13.696 1.00 20.57 305 GLN B C 1
ATOM 4742 O O . GLN B 1 305 ? 43.143 29.600 12.708 1.00 16.40 305 GLN B O 1
ATOM 4748 N N . PRO B 1 306 ? 41.887 29.453 14.565 1.00 22.30 306 PRO B N 1
ATOM 4749 C CA . PRO B 1 306 ? 41.259 30.762 14.372 1.00 22.87 306 PRO B CA 1
ATOM 4750 C C . PRO B 1 306 ? 42.167 31.985 14.463 1.00 25.22 306 PRO B C 1
ATOM 4751 O O . PRO B 1 306 ? 41.946 32.971 13.759 1.00 23.91 306 PRO B O 1
ATOM 4755 N N . TYR B 1 307 ? 43.189 31.922 15.309 1.00 25.21 307 TYR B N 1
ATOM 4756 C CA . TYR B 1 307 ? 44.073 33.067 15.490 1.00 25.69 307 TYR B CA 1
ATOM 4757 C C . TYR B 1 307 ? 45.518 32.817 15.110 1.00 30.51 307 TYR B C 1
ATOM 4758 O O . TYR B 1 307 ? 46.245 33.747 14.756 1.00 32.29 307 TYR B O 1
ATOM 4767 N N . GLU B 1 308 ? 45.933 31.561 15.189 1.00 33.84 308 GLU B N 1
ATOM 4768 C CA . GLU B 1 308 ? 47.323 31.260 14.833 1.00 39.76 308 GLU B CA 1
ATOM 4769 C C . GLU B 1 308 ? 47.638 31.514 13.371 1.00 43.09 308 GLU B C 1
ATOM 4770 O O . GLU B 1 308 ? 48.515 32.332 13.097 1.00 48.17 308 GLU B O 1
ATOM 4777 N N . ALA C 1 1 ? 24.997 19.985 75.931 1.00 75.61 1 ALA C N 1
ATOM 4778 C CA . ALA C 1 1 ? 25.303 21.407 75.606 1.00 73.87 1 ALA C CA 1
ATOM 4779 C C . ALA C 1 1 ? 24.553 21.864 74.357 1.00 72.31 1 ALA C C 1
ATOM 4780 O O . ALA C 1 1 ? 25.103 22.583 73.522 1.00 73.25 1 ALA C O 1
ATOM 4782 N N . ASN C 1 2 ? 23.298 21.440 74.236 1.00 69.76 2 ASN C N 1
ATOM 4783 C CA . ASN C 1 2 ? 22.460 21.806 73.096 1.00 67.00 2 ASN C CA 1
ATOM 4784 C C . ASN C 1 2 ? 22.143 23.300 73.141 1.00 60.88 2 ASN C C 1
ATOM 4785 O O . ASN C 1 2 ? 22.091 23.899 74.214 1.00 59.96 2 ASN C O 1
ATOM 4790 N N . GLU C 1 3 ? 21.928 23.900 71.976 1.00 53.10 3 GLU C N 1
ATOM 4791 C CA . GLU C 1 3 ? 21.641 25.328 71.908 1.00 43.60 3 GLU C CA 1
ATOM 4792 C C . GLU C 1 3 ? 20.315 25.736 72.531 1.00 37.69 3 GLU C C 1
ATOM 4793 O O . GLU C 1 3 ? 19.317 25.029 72.414 1.00 33.57 3 GLU C O 1
ATOM 4799 N N . PRO C 1 4 ? 20.294 26.899 73.203 1.00 35.99 4 PRO C N 1
ATOM 4800 C CA . PRO C 1 4 ? 19.105 27.451 73.860 1.00 33.62 4 PRO C CA 1
ATOM 4801 C C . PRO C 1 4 ? 18.106 27.928 72.806 1.00 31.00 4 PRO C C 1
ATOM 4802 O O . PRO C 1 4 ? 16.965 28.262 73.119 1.00 33.31 4 PRO C O 1
ATOM 4806 N N . ILE C 1 5 ? 18.561 27.963 71.557 1.00 26.54 5 ILE C N 1
ATOM 4807 C CA . ILE C 1 5 ? 17.743 28.391 70.430 1.00 23.37 5 ILE C CA 1
ATOM 4808 C C . ILE C 1 5 ? 17.780 27.326 69.335 1.00 25.00 5 ILE C C 1
ATOM 4809 O O . ILE C 1 5 ? 18.832 26.742 69.064 1.00 21.27 5 ILE C O 1
ATOM 4814 N N . GLN C 1 6 ? 16.631 27.064 68.719 1.00 23.73 6 GLN C N 1
ATOM 4815 C CA . GLN C 1 6 ? 16.546 26.077 67.646 1.00 23.34 6 GLN C CA 1
ATOM 4816 C C . GLN C 1 6 ? 16.015 26.746 66.382 1.00 24.13 6 GLN C C 1
ATOM 4817 O O . GLN C 1 6 ? 15.354 27.780 66.452 1.00 23.69 6 GLN C O 1
ATOM 4823 N N . PRO C 1 7 ? 16.302 26.167 65.207 1.00 21.90 7 PRO C N 1
ATOM 4824 C CA . PRO C 1 7 ? 15.836 26.738 63.939 1.00 21.98 7 PRO C CA 1
ATOM 4825 C C . PRO C 1 7 ? 14.321 26.700 63.788 1.00 25.39 7 PRO C C 1
ATOM 4826 O O . PRO C 1 7 ? 13.649 25.836 64.351 1.00 24.46 7 PRO C O 1
ATOM 4830 N N . ILE C 1 8 ? 13.786 27.653 63.033 1.00 21.96 8 ILE C N 1
ATOM 4831 C CA . ILE C 1 8 ? 12.355 27.700 62.771 1.00 22.09 8 ILE C CA 1
ATOM 4832 C C . ILE C 1 8 ? 12.119 26.790 61.572 1.00 21.91 8 ILE C C 1
ATOM 4833 O O . ILE C 1 8 ? 12.805 26.902 60.555 1.00 23.63 8 ILE C O 1
ATOM 4838 N N . LYS C 1 9 ? 11.156 25.886 61.694 1.00 25.94 9 LYS C N 1
ATOM 4839 C CA . LYS C 1 9 ? 10.863 24.956 60.612 1.00 30.64 9 LYS C CA 1
ATOM 4840 C C . LYS C 1 9 ? 9.745 25.442 59.709 1.00 32.14 9 LYS C C 1
ATOM 4841 O O . LYS C 1 9 ? 8.784 26.057 60.169 1.00 26.71 9 LYS C O 1
ATOM 4847 N N . ALA C 1 10 ? 9.880 25.163 58.418 1.00 32.72 10 ALA C N 1
ATOM 4848 C CA . ALA C 1 10 ? 8.866 25.550 57.451 1.00 32.91 10 ALA C CA 1
ATOM 4849 C C . ALA C 1 10 ? 7.557 24.869 57.840 1.00 32.97 10 ALA C C 1
ATOM 4850 O O . ALA C 1 10 ? 7.557 23.806 58.465 1.00 31.64 10 ALA C O 1
ATOM 4852 N N . VAL C 1 11 ? 6.443 25.485 57.472 1.00 33.09 11 VAL C N 1
ATOM 4853 C CA . VAL C 1 11 ? 5.136 24.942 57.802 1.00 34.09 11 VAL C CA 1
ATOM 4854 C C . VAL C 1 11 ? 4.266 24.726 56.572 1.00 35.36 11 VAL C C 1
ATOM 4855 O O . VAL C 1 11 ? 4.200 25.577 55.686 1.00 38.29 11 VAL C O 1
ATOM 4859 N N . THR C 1 12 ? 3.614 23.571 56.523 1.00 37.05 12 THR C N 1
ATOM 4860 C CA . THR C 1 12 ? 2.700 23.246 55.437 1.00 38.01 12 THR C CA 1
ATOM 4861 C C . THR C 1 12 ? 1.328 23.256 56.096 1.00 34.87 12 THR C C 1
ATOM 4862 O O . THR C 1 12 ? 1.067 22.480 57.017 1.00 34.66 12 THR C O 1
ATOM 4866 N N . PRO C 1 13 ? 0.439 24.154 55.648 1.00 30.50 13 PRO C N 1
ATOM 4867 C CA . PRO C 1 13 ? -0.908 24.258 56.213 1.00 31.57 13 PRO C CA 1
ATOM 4868 C C . PRO C 1 13 ? -1.630 22.923 56.170 1.00 33.96 13 PRO C C 1
ATOM 4869 O O . PRO C 1 13 ? -1.582 22.227 55.158 1.00 35.50 13 PRO C O 1
ATOM 4873 N N . GLU C 1 14 ? -2.290 22.571 57.267 1.00 33.91 14 GLU C N 1
ATOM 4874 C CA . GLU C 1 14 ? -3.046 21.327 57.336 1.00 38.76 14 GLU C CA 1
ATOM 4875 C C . GLU C 1 14 ? -4.178 21.407 56.315 1.00 37.09 14 GLU C C 1
ATOM 4876 O O . GLU C 1 14 ? -4.574 20.402 55.721 1.00 31.96 14 GLU C O 1
ATOM 4882 N N . ASN C 1 15 ? -4.694 22.618 56.121 1.00 32.72 15 ASN C N 1
ATOM 4883 C CA . ASN C 1 15 ? -5.777 22.860 55.175 1.00 29.32 15 ASN C CA 1
ATOM 4884 C C . ASN C 1 15 ? -5.435 24.092 54.336 1.00 29.14 15 ASN C C 1
ATOM 4885 O O . ASN C 1 15 ? -5.671 25.228 54.756 1.00 26.56 15 ASN C O 1
ATOM 4890 N N . ALA C 1 16 ? -4.878 23.850 53.150 1.00 28.29 16 ALA C N 1
ATOM 4891 C CA . ALA C 1 16 ? -4.470 24.913 52.238 1.00 27.41 16 ALA C CA 1
ATOM 4892 C C . ALA C 1 16 ? -5.595 25.878 51.878 1.00 29.46 16 ALA C C 1
ATOM 4893 O O . ALA C 1 16 ? -5.392 27.094 51.857 1.00 23.03 16 ALA C O 1
ATOM 4895 N N . ASP C 1 17 ? -6.772 25.333 51.583 1.00 29.54 17 ASP C N 1
ATOM 4896 C CA . ASP C 1 17 ? -7.921 26.153 51.222 1.00 30.47 17 ASP C CA 1
ATOM 4897 C C . ASP C 1 17 ? -8.331 27.046 52.384 1.00 26.81 17 ASP C C 1
ATOM 4898 O O . ASP C 1 17 ? -8.701 28.207 52.184 1.00 26.61 17 ASP C O 1
ATOM 4903 N N . MET C 1 18 ? -8.270 26.505 53.598 1.00 26.09 18 MET C N 1
ATOM 4904 C CA . MET C 1 18 ? -8.635 27.265 54.788 1.00 22.05 18 MET C CA 1
ATOM 4905 C C . MET C 1 18 ? -7.643 28.413 55.005 1.00 21.39 18 MET C C 1
ATOM 4906 O O . MET C 1 18 ? -8.029 29.518 55.398 1.00 18.17 18 MET C O 1
ATOM 4911 N N . ALA C 1 19 ? -6.367 28.140 54.755 1.00 19.81 19 ALA C N 1
ATOM 4912 C CA . ALA C 1 19 ? -5.327 29.155 54.921 1.00 17.58 19 ALA C CA 1
ATOM 4913 C C . ALA C 1 19 ? -5.515 30.273 53.899 1.00 20.99 19 ALA C C 1
ATOM 4914 O O . ALA C 1 19 ? -5.241 31.441 54.187 1.00 16.11 19 ALA C O 1
ATOM 4916 N N . GLU C 1 20 ? -5.973 29.919 52.703 1.00 20.63 20 GLU C N 1
ATOM 4917 C CA . GLU C 1 20 ? -6.209 30.921 51.672 1.00 23.77 20 GLU C CA 1
ATOM 4918 C C . GLU C 1 20 ? -7.388 31.804 52.063 1.00 22.55 20 GLU C C 1
ATOM 4919 O O . GLU C 1 20 ? -7.363 33.018 51.849 1.00 18.88 20 GLU C O 1
ATOM 4925 N N . LEU C 1 21 ? -8.424 31.189 52.627 1.00 17.76 21 LEU C N 1
ATOM 4926 C CA . LEU C 1 21 ? -9.596 31.931 53.069 1.00 18.08 21 LEU C CA 1
ATOM 4927 C C . LEU C 1 21 ? -9.177 32.827 54.222 1.00 16.73 21 LEU C C 1
ATOM 4928 O O . LEU C 1 21 ? -9.627 33.966 54.331 1.00 16.51 21 LEU C O 1
ATOM 4933 N N . GLY C 1 22 ? -8.308 32.304 55.081 1.00 12.99 22 GLY C N 1
ATOM 4934 C CA . GLY C 1 22 ? -7.835 33.084 56.209 1.00 15.07 22 GLY C CA 1
ATOM 4935 C C . GLY C 1 22 ? -7.013 34.273 55.738 1.00 13.18 22 GLY C C 1
ATOM 4936 O O . GLY C 1 22 ? -7.110 35.365 56.311 1.00 13.57 22 GLY C O 1
ATOM 4937 N N . LYS C 1 23 ? -6.198 34.062 54.708 1.00 13.65 23 LYS C N 1
ATOM 4938 C CA . LYS C 1 23 ? -5.367 35.134 54.160 1.00 15.14 23 LYS C CA 1
ATOM 4939 C C . LYS C 1 23 ? -6.253 36.277 53.685 1.00 15.89 23 LYS C C 1
ATOM 4940 O O . LYS C 1 23 ? -6.002 37.442 53.993 1.00 14.83 23 LYS C O 1
ATOM 4946 N N . MET C 1 24 ? -7.282 35.938 52.917 1.00 11.91 24 MET C N 1
ATOM 4947 C CA . MET C 1 24 ? -8.210 36.936 52.395 1.00 13.60 24 MET C CA 1
ATOM 4948 C C . MET C 1 24 ? -8.856 37.754 53.514 1.00 15.62 24 MET C C 1
ATOM 4949 O O . MET C 1 24 ? -8.896 38.989 53.458 1.00 13.61 24 MET C O 1
ATOM 4954 N N . LEU C 1 25 ? -9.359 37.067 54.534 1.00 15.68 25 LEU C N 1
ATOM 4955 C CA . LEU C 1 25 ? -9.997 37.737 55.658 1.00 13.52 25 LEU C CA 1
ATOM 4956 C C . LEU C 1 25 ? -9.025 38.639 56.416 1.00 12.89 25 LEU C C 1
ATOM 4957 O O . LEU C 1 25 ? -9.414 39.706 56.878 1.00 11.14 25 LEU C O 1
ATOM 4962 N N . PHE C 1 26 ? -7.771 38.207 56.537 1.00 11.49 26 PHE C N 1
ATOM 4963 C CA . PHE C 1 26 ? -6.735 38.977 57.234 1.00 13.23 26 PHE C CA 1
ATOM 4964 C C . PHE C 1 26 ? -6.494 40.320 56.526 1.00 9.10 26 PHE C C 1
ATOM 4965 O O . PHE C 1 26 ? -6.140 41.302 57.169 1.00 11.64 26 PHE C O 1
ATOM 4973 N N . PHE C 1 27 ? -6.683 40.347 55.210 1.00 10.54 27 PHE C N 1
ATOM 4974 C CA . PHE C 1 27 ? -6.484 41.566 54.422 1.00 12.31 27 PHE C CA 1
ATOM 4975 C C . PHE C 1 27 ? -7.766 42.319 54.091 1.00 12.50 27 PHE C C 1
ATOM 4976 O O . PHE C 1 27 ? -7.717 43.355 53.428 1.00 12.91 27 PHE C O 1
ATOM 4984 N N . ASP C 1 28 ? -8.910 41.816 54.545 1.00 13.13 28 ASP C N 1
ATOM 4985 C CA . ASP C 1 28 ? -10.185 42.459 54.238 1.00 13.51 28 ASP C CA 1
ATOM 4986 C C . ASP C 1 28 ? -10.541 43.566 55.230 1.00 11.47 28 ASP C C 1
ATOM 4987 O O . ASP C 1 28 ? -10.848 43.310 56.402 1.00 11.93 28 ASP C O 1
ATOM 4992 N N . PRO C 1 29 ? -10.522 44.823 54.773 1.00 12.55 29 PRO C N 1
ATOM 4993 C CA . PRO C 1 29 ? -10.852 45.905 55.699 1.00 14.45 29 PRO C CA 1
ATOM 4994 C C . PRO C 1 29 ? -12.342 45.987 56.032 1.00 12.70 29 PRO C C 1
ATOM 4995 O O . PRO C 1 29 ? -12.743 46.741 56.914 1.00 15.36 29 PRO C O 1
ATOM 4999 N N . ARG C 1 30 ? -13.168 45.217 55.331 1.00 12.56 30 ARG C N 1
ATOM 5000 C CA . ARG C 1 30 ? -14.601 45.250 55.612 1.00 14.04 30 ARG C CA 1
ATOM 5001 C C . ARG C 1 30 ? -14.965 44.537 56.910 1.00 18.50 30 ARG C C 1
ATOM 5002 O O . ARG C 1 30 ? -16.129 44.530 57.316 1.00 17.52 30 ARG C O 1
ATOM 5010 N N . LEU C 1 31 ? -13.980 43.928 57.565 1.00 17.99 31 LEU C N 1
ATOM 5011 C CA . LEU C 1 31 ? -14.259 43.293 58.847 1.00 18.74 31 LEU C CA 1
ATOM 5012 C C . LEU C 1 31 ? -14.388 44.421 59.875 1.00 17.26 31 LEU C C 1
ATOM 5013 O O . LEU C 1 31 ? -14.914 44.219 60.971 1.00 20.25 31 LEU C O 1
ATOM 5018 N N . SER C 1 32 ? -13.908 45.612 59.515 1.00 12.93 32 SER C N 1
ATOM 5019 C CA . SER C 1 32 ? -13.979 46.759 60.414 1.00 11.78 32 SER C CA 1
ATOM 5020 C C . SER C 1 32 ? -15.211 47.614 60.116 1.00 13.66 32 SER C C 1
ATOM 5021 O O . SER C 1 32 ? -15.773 47.557 59.021 1.00 15.85 32 SER C O 1
ATOM 5024 N N . LYS C 1 33 ? -15.617 48.405 61.100 1.00 14.94 33 LYS C N 1
ATOM 5025 C CA . LYS C 1 33 ? -16.773 49.282 60.949 1.00 15.02 33 LYS C CA 1
ATOM 5026 C C . LYS C 1 33 ? -16.553 50.305 59.837 1.00 15.11 33 LYS C C 1
ATOM 5027 O O . LYS C 1 33 ? -17.459 50.593 59.059 1.00 15.94 33 LYS C O 1
ATOM 5033 N N . SER C 1 34 ? -15.337 50.833 59.760 1.00 14.49 34 SER C N 1
ATOM 5034 C CA . SER C 1 34 ? -14.985 51.849 58.768 1.00 12.44 34 SER C CA 1
ATOM 5035 C C . SER C 1 34 ? -14.789 51.346 57.344 1.00 15.47 34 SER C C 1
ATOM 5036 O O . SER C 1 34 ? -14.906 52.121 56.393 1.00 13.74 34 SER C O 1
ATOM 5039 N N . GLY C 1 35 ? -14.481 50.059 57.201 1.00 13.21 35 GLY C N 1
ATOM 5040 C CA . GLY C 1 35 ? -14.214 49.501 55.889 1.00 12.97 35 GLY C CA 1
ATOM 5041 C C . GLY C 1 35 ? -12.808 49.919 55.475 1.00 16.83 35 GLY C C 1
ATOM 5042 O O . GLY C 1 35 ? -12.402 49.735 54.329 1.00 15.86 35 GLY C O 1
ATOM 5043 N N . PHE C 1 36 ? -12.052 50.457 56.433 1.00 11.94 36 PHE C N 1
ATOM 5044 C CA . PHE C 1 36 ? -10.697 50.960 56.183 1.00 13.57 36 PHE C CA 1
ATOM 5045 C C . PHE C 1 36 ? -9.599 50.200 56.924 1.00 14.71 36 PHE C C 1
ATOM 5046 O O . PHE C 1 36 ? -8.432 50.274 56.549 1.00 13.36 36 PHE C O 1
ATOM 5054 N N . ILE C 1 37 ? -9.973 49.481 57.977 1.00 10.47 37 ILE C N 1
ATOM 5055 C CA . ILE C 1 37 ? -9.000 48.761 58.794 1.00 12.06 37 ILE C CA 1
ATOM 5056 C C . ILE C 1 37 ? -9.094 47.234 58.685 1.00 12.29 37 ILE C C 1
ATOM 5057 O O . ILE C 1 37 ? -10.158 46.657 58.886 1.00 14.40 37 ILE C O 1
ATOM 5062 N N . SER C 1 38 ? -7.975 46.597 58.351 1.00 10.76 38 SER C N 1
ATOM 5063 C CA . SER C 1 38 ? -7.905 45.131 58.250 1.00 11.60 38 SER C CA 1
ATOM 5064 C C . SER C 1 38 ? -6.851 44.669 59.255 1.00 13.47 38 SER C C 1
ATOM 5065 O O . SER C 1 38 ? -6.209 45.498 59.902 1.00 11.24 38 SER C O 1
ATOM 5068 N N . CYS C 1 39 ? -6.654 43.356 59.397 1.00 11.40 39 CYS C N 1
ATOM 5069 C CA . CYS C 1 39 ? -5.633 42.874 60.318 1.00 10.97 39 CYS C CA 1
ATOM 5070 C C . CYS C 1 39 ? -4.274 43.403 59.846 1.00 9.37 39 CYS C C 1
ATOM 5071 O O . CYS C 1 39 ? -3.400 43.708 60.660 1.00 11.46 39 CYS C O 1
ATOM 5074 N N . ASN C 1 40 ? -4.112 43.483 58.527 1.00 10.73 40 ASN C N 1
ATOM 5075 C CA . ASN C 1 40 ? -2.859 43.917 57.920 1.00 11.38 40 ASN C CA 1
ATOM 5076 C C . ASN C 1 40 ? -2.537 45.375 58.219 1.00 8.85 40 ASN C C 1
ATOM 5077 O O . ASN C 1 40 ? -1.384 45.762 58.177 1.00 10.66 40 ASN C O 1
ATOM 5082 N N . SER C 1 41 ? -3.554 46.178 58.516 1.00 9.39 41 SER C N 1
ATOM 5083 C CA . SER C 1 41 ? -3.315 47.588 58.840 1.00 10.88 41 SER C CA 1
ATOM 5084 C C . SER C 1 41 ? -2.413 47.716 60.060 1.00 13.55 41 SER C C 1
ATOM 5085 O O . SER C 1 41 ? -1.494 48.538 60.082 1.00 11.84 41 SER C O 1
ATOM 5088 N N . CYS C 1 42 ? -2.670 46.903 61.078 1.00 11.13 42 CYS C N 1
ATOM 5089 C CA . CYS C 1 42 ? -1.881 46.947 62.306 1.00 11.80 42 CYS C CA 1
ATOM 5090 C C . CYS C 1 42 ? -0.783 45.901 62.400 1.00 11.43 42 CYS C C 1
ATOM 5091 O O . CYS C 1 42 ? 0.101 46.011 63.239 1.00 14.08 42 CYS C O 1
ATOM 5094 N N . HIS C 1 43 ? -0.852 44.893 61.539 1.00 11.21 43 HIS C N 1
ATOM 5095 C CA . HIS C 1 43 ? 0.138 43.814 61.512 1.00 11.59 43 HIS C CA 1
ATOM 5096 C C . HIS C 1 43 ? 0.529 43.715 60.052 1.00 11.15 43 HIS C C 1
ATOM 5097 O O . HIS C 1 43 ? 0.183 42.760 59.354 1.00 11.94 43 HIS C O 1
ATOM 5104 N N . ASN C 1 44 ? 1.259 44.727 59.599 1.00 12.41 44 ASN C N 1
ATOM 5105 C CA . ASN C 1 44 ? 1.641 44.849 58.198 1.00 11.38 44 ASN C CA 1
ATOM 5106 C C . ASN C 1 44 ? 2.650 43.811 57.727 1.00 9.69 44 ASN C C 1
ATOM 5107 O O . ASN C 1 44 ? 3.827 43.890 58.046 1.00 11.07 44 ASN C O 1
ATOM 5112 N N . LEU C 1 45 ? 2.178 42.837 56.953 1.00 12.62 45 LEU C N 1
ATOM 5113 C CA . LEU C 1 45 ? 3.045 41.770 56.475 1.00 13.30 45 LEU C CA 1
ATOM 5114 C C . LEU C 1 45 ? 4.116 42.194 55.479 1.00 14.11 45 LEU C C 1
ATOM 5115 O O . LEU C 1 45 ? 4.981 41.391 55.121 1.00 11.98 45 LEU C O 1
ATOM 5120 N N . SER C 1 46 ? 4.067 43.445 55.025 1.00 11.43 46 SER C N 1
ATOM 5121 C CA . SER C 1 46 ? 5.091 43.947 54.113 1.00 13.98 46 SER C CA 1
ATOM 5122 C C . SER C 1 46 ? 6.211 44.541 54.963 1.00 12.34 46 SER C C 1
ATOM 5123 O O . SER C 1 46 ? 7.317 44.768 54.471 1.00 14.25 46 SER C O 1
ATOM 5126 N N . MET C 1 47 ? 5.917 44.765 56.241 1.00 11.52 47 MET C N 1
ATOM 5127 C CA . MET C 1 47 ? 6.850 45.408 57.168 1.00 12.62 47 MET C CA 1
ATOM 5128 C C . MET C 1 47 ? 7.323 44.623 58.387 1.00 14.51 47 MET C C 1
ATOM 5129 O O . MET C 1 47 ? 8.008 45.180 59.242 1.00 13.97 47 MET C O 1
ATOM 5134 N N . GLY C 1 48 ? 6.960 43.351 58.500 1.00 12.73 48 GLY C N 1
ATOM 5135 C CA . GLY C 1 48 ? 7.397 42.609 59.667 1.00 10.97 48 GLY C CA 1
ATOM 5136 C C . GLY C 1 48 ? 6.266 42.214 60.600 1.00 12.56 48 GLY C C 1
ATOM 5137 O O . GLY C 1 48 ? 6.512 41.727 61.707 1.00 12.20 48 GLY C O 1
ATOM 5138 N N . GLY C 1 49 ? 5.028 42.442 60.170 1.00 12.07 49 GLY C N 1
ATOM 5139 C CA . GLY C 1 49 ? 3.886 42.045 60.977 1.00 13.34 49 GLY C CA 1
ATOM 5140 C C . GLY C 1 49 ? 3.370 42.948 62.078 1.00 11.58 49 GLY C C 1
ATOM 5141 O O . GLY C 1 49 ? 2.583 42.489 62.907 1.00 10.10 49 GLY C O 1
ATOM 5142 N N . THR C 1 50 ? 3.793 44.213 62.101 1.00 10.73 50 THR C N 1
ATOM 5143 C CA . THR C 1 50 ? 3.325 45.162 63.126 1.00 9.09 50 THR C CA 1
ATOM 5144 C C . THR C 1 50 ? 3.006 46.482 62.431 1.00 9.55 50 THR C C 1
ATOM 5145 O O . THR C 1 50 ? 3.022 46.545 61.206 1.00 10.29 50 THR C O 1
ATOM 5149 N N . ASP C 1 51 ? 2.701 47.529 63.195 1.00 10.10 51 ASP C N 1
ATOM 5150 C CA . ASP C 1 51 ? 2.405 48.820 62.576 1.00 14.26 51 ASP C CA 1
ATOM 5151 C C . ASP C 1 51 ? 3.533 49.828 62.768 1.00 13.34 51 ASP C C 1
ATOM 5152 O O . ASP C 1 51 ? 3.434 50.981 62.344 1.00 12.15 51 ASP C O 1
ATOM 5157 N N . ASN C 1 52 ? 4.606 49.375 63.408 1.00 10.50 52 ASN C N 1
ATOM 5158 C CA . ASN C 1 52 ? 5.795 50.179 63.631 1.00 10.90 52 ASN C CA 1
ATOM 5159 C C . ASN C 1 52 ? 5.598 51.585 64.194 1.00 14.92 52 ASN C C 1
ATOM 5160 O O . ASN C 1 52 ? 6.286 52.527 63.787 1.00 15.18 52 ASN C O 1
ATOM 5165 N N . ILE C 1 53 ? 4.652 51.716 65.120 1.00 14.85 53 ILE C N 1
ATOM 5166 C CA . ILE C 1 53 ? 4.402 52.981 65.809 1.00 14.08 53 ILE C CA 1
ATOM 5167 C C . ILE C 1 53 ? 4.218 52.651 67.292 1.00 13.47 53 ILE C C 1
ATOM 5168 O O . ILE C 1 53 ? 4.039 51.482 67.645 1.00 15.00 53 ILE C O 1
ATOM 5173 N N . THR C 1 54 ? 4.274 53.654 68.168 1.00 11.79 54 THR C N 1
ATOM 5174 C CA . THR C 1 54 ? 4.169 53.394 69.606 1.00 11.40 54 THR C CA 1
ATOM 5175 C C . THR C 1 54 ? 2.973 52.533 70.025 1.00 14.71 54 THR C C 1
ATOM 5176 O O . THR C 1 54 ? 3.144 51.522 70.706 1.00 12.72 54 THR C O 1
ATOM 5180 N N . THR C 1 55 ? 1.767 52.937 69.648 1.00 14.66 55 THR C N 1
ATOM 5181 C CA . THR C 1 55 ? 0.570 52.153 69.941 1.00 13.27 55 THR C CA 1
ATOM 5182 C C . THR C 1 55 ? -0.315 52.274 68.707 1.00 16.44 55 THR C C 1
ATOM 5183 O O . THR C 1 55 ? -0.202 53.238 67.950 1.00 15.98 55 THR C O 1
ATOM 5187 N N . SER C 1 56 ? -1.199 51.300 68.510 1.00 14.90 56 SER C N 1
ATOM 5188 C CA . SER C 1 56 ? -2.039 51.250 67.322 1.00 13.43 56 SER C CA 1
ATOM 5189 C C . SER C 1 56 ? -3.115 52.306 67.091 1.00 13.84 56 SER C C 1
ATOM 5190 O O . SER C 1 56 ? -3.825 52.712 68.004 1.00 17.34 56 SER C O 1
ATOM 5193 N N . ILE C 1 57 ? -3.233 52.710 65.830 1.00 14.83 57 ILE C N 1
ATOM 5194 C CA . ILE C 1 57 ? -4.242 53.670 65.390 1.00 13.03 57 ILE C CA 1
ATOM 5195 C C . ILE C 1 57 ? -5.501 52.840 65.112 1.00 17.59 57 ILE C C 1
ATOM 5196 O O . ILE C 1 57 ? -5.479 51.948 64.259 1.00 17.73 57 ILE C O 1
ATOM 5201 N N . GLY C 1 58 ? -6.586 53.123 65.828 1.00 14.23 58 GLY C N 1
ATOM 5202 C CA . GLY C 1 58 ? -7.824 52.388 65.621 1.00 14.17 58 GLY C CA 1
ATOM 5203 C C . GLY C 1 58 ? -8.909 53.205 64.929 1.00 18.21 58 GLY C C 1
ATOM 5204 O O . GLY C 1 58 ? -8.637 54.270 64.382 1.00 15.84 58 GLY C O 1
ATOM 5205 N N . HIS C 1 59 ? -10.141 52.702 64.957 1.00 15.67 59 HIS C N 1
ATOM 5206 C CA . HIS C 1 59 ? -11.277 53.386 64.341 1.00 17.46 59 HIS C CA 1
ATOM 5207 C C . HIS C 1 59 ? -11.274 54.863 64.751 1.00 18.27 59 HIS C C 1
ATOM 5208 O O . HIS C 1 59 ? -11.065 55.191 65.921 1.00 15.99 59 HIS C O 1
ATOM 5215 N N . LYS C 1 60 ? -11.501 55.745 63.780 1.00 15.91 60 LYS C N 1
ATOM 5216 C CA . LYS C 1 60 ? -11.506 57.190 64.010 1.00 17.98 60 LYS C CA 1
ATOM 5217 C C . LYS C 1 60 ? -10.214 57.744 64.632 1.00 20.45 60 LYS C C 1
ATOM 5218 O O . LYS C 1 60 ? -10.218 58.757 65.341 1.00 17.34 60 LYS C O 1
ATOM 5224 N N . TRP C 1 61 ? -9.106 57.070 64.337 1.00 16.83 61 TRP C N 1
ATOM 5225 C CA . TRP C 1 61 ? -7.774 57.447 64.802 1.00 13.65 61 TRP C CA 1
ATOM 5226 C C . TRP C 1 61 ? -7.597 57.445 66.314 1.00 16.84 61 TRP C C 1
ATOM 5227 O O . TRP C 1 61 ? -6.902 58.294 66.875 1.00 18.67 61 TRP C O 1
ATOM 5238 N N . GLN C 1 62 ? -8.241 56.496 66.980 1.00 13.32 62 GLN C N 1
ATOM 5239 C CA . GLN C 1 62 ? -8.096 56.366 68.425 1.00 17.88 62 GLN C CA 1
ATOM 5240 C C . GLN C 1 62 ? -6.666 55.926 68.700 1.00 21.70 62 GLN C C 1
ATOM 5241 O O . GLN C 1 62 ? -6.129 55.087 67.975 1.00 21.93 62 GLN C O 1
ATOM 5247 N N . GLN C 1 63 ? -6.045 56.494 69.730 1.00 18.27 63 GLN C N 1
ATOM 5248 C CA . GLN C 1 63 ? -4.678 56.121 70.080 1.00 17.44 63 GLN C CA 1
ATOM 5249 C C . GLN C 1 63 ? -4.738 54.898 70.986 1.00 18.15 63 GLN C C 1
ATOM 5250 O O . GLN C 1 63 ? -5.242 54.967 72.107 1.00 17.23 63 GLN C O 1
ATOM 5256 N N . GLY C 1 64 ? -4.220 53.778 70.492 1.00 16.65 64 GLY C N 1
ATOM 5257 C CA . GLY C 1 64 ? -4.245 52.538 71.251 1.00 16.74 64 GLY C CA 1
ATOM 5258 C C . GLY C 1 64 ? -3.515 52.543 72.580 1.00 14.01 64 GLY C C 1
ATOM 5259 O O . GLY C 1 64 ? -2.628 53.368 72.817 1.00 15.56 64 GLY C O 1
ATOM 5260 N N . PRO C 1 65 ? -3.860 51.603 73.470 1.00 14.90 65 PRO C N 1
ATOM 5261 C CA . PRO C 1 65 ? -3.245 51.484 74.792 1.00 14.72 65 PRO C CA 1
ATOM 5262 C C . PRO C 1 65 ? -1.887 50.785 74.846 1.00 15.93 65 PRO C C 1
ATOM 5263 O O . PRO C 1 65 ? -1.132 50.967 75.804 1.00 14.44 65 PRO C O 1
ATOM 5267 N N . ILE C 1 66 ? -1.559 49.993 73.829 1.00 14.98 66 ILE C N 1
ATOM 5268 C CA . ILE C 1 66 ? -0.309 49.248 73.889 1.00 12.90 66 ILE C CA 1
ATOM 5269 C C . ILE C 1 66 ? 0.292 48.952 72.508 1.00 16.19 66 ILE C C 1
ATOM 5270 O O . ILE C 1 66 ? -0.407 48.980 71.494 1.00 16.23 66 ILE C O 1
ATOM 5275 N N . ASN C 1 67 ? 1.593 48.684 72.472 1.00 12.17 67 ASN C N 1
ATOM 5276 C CA . ASN C 1 67 ? 2.288 48.425 71.209 1.00 9.69 67 ASN C CA 1
ATOM 5277 C C . ASN C 1 67 ? 1.813 47.119 70.573 1.00 13.29 67 ASN C C 1
ATOM 5278 O O . ASN C 1 67 ? 1.753 46.092 71.246 1.00 14.58 67 ASN C O 1
ATOM 5283 N N . ALA C 1 68 ? 1.486 47.154 69.283 1.00 9.65 68 ALA C N 1
ATOM 5284 C CA . ALA C 1 68 ? 1.016 45.950 68.592 1.00 10.93 68 ALA C CA 1
ATOM 5285 C C . ALA C 1 68 ? 2.166 44.983 68.324 1.00 12.98 68 ALA C C 1
ATOM 5286 O O . ALA C 1 68 ? 3.166 45.351 67.711 1.00 11.36 68 ALA C O 1
ATOM 5288 N N . PRO C 1 69 ? 2.042 43.730 68.793 1.00 12.10 69 PRO C N 1
ATOM 5289 C CA . PRO C 1 69 ? 3.091 42.723 68.585 1.00 11.51 69 PRO C CA 1
ATOM 5290 C C . PRO C 1 69 ? 3.004 42.141 67.176 1.00 12.22 69 PRO C C 1
ATOM 5291 O O . PRO C 1 69 ? 1.982 42.278 66.501 1.00 12.50 69 PRO C O 1
ATOM 5295 N N . THR C 1 70 ? 4.064 41.466 66.737 1.00 13.24 70 THR C N 1
ATOM 5296 C CA . THR C 1 70 ? 4.059 40.879 65.402 1.00 13.75 70 THR C CA 1
ATOM 5297 C C . THR C 1 70 ? 3.300 39.560 65.348 1.00 10.36 70 THR C C 1
ATOM 5298 O O . THR C 1 70 ? 3.313 38.782 66.306 1.00 14.36 70 THR C O 1
ATOM 5302 N N . VAL C 1 71 ? 2.628 39.320 64.231 1.00 11.50 71 VAL C N 1
ATOM 5303 C CA . VAL C 1 71 ? 1.908 38.067 64.058 1.00 13.56 71 VAL C CA 1
ATOM 5304 C C . VAL C 1 71 ? 2.885 37.011 63.560 1.00 14.91 71 VAL C C 1
ATOM 5305 O O . VAL C 1 71 ? 2.577 35.818 63.571 1.00 14.38 71 VAL C O 1
ATOM 5309 N N . LEU C 1 72 ? 4.064 37.444 63.121 1.00 11.72 72 LEU C N 1
ATOM 5310 C CA . LEU C 1 72 ? 5.054 36.497 62.617 1.00 12.41 72 LEU C CA 1
ATOM 5311 C C . LEU C 1 72 ? 5.507 35.570 63.742 1.00 14.52 72 LEU C C 1
ATOM 5312 O O . LEU C 1 72 ? 5.940 36.023 64.808 1.00 13.52 72 LEU C O 1
ATOM 5317 N N . ASN C 1 73 ? 5.380 34.267 63.498 1.00 18.72 73 ASN C N 1
ATOM 5318 C CA . ASN C 1 73 ? 5.768 33.247 64.466 1.00 13.98 73 ASN C CA 1
ATOM 5319 C C . ASN C 1 73 ? 4.907 33.241 65.717 1.00 15.10 73 ASN C C 1
ATOM 5320 O O . ASN C 1 73 ? 5.249 32.582 66.707 1.00 16.53 73 ASN C O 1
ATOM 5325 N N . SER C 1 74 ? 3.788 33.963 65.679 1.00 15.18 74 SER C N 1
ATOM 5326 C CA . SER C 1 74 ? 2.908 34.030 66.837 1.00 16.82 74 SER C CA 1
ATOM 5327 C C . SER C 1 74 ? 2.288 32.669 67.152 1.00 14.93 74 SER C C 1
ATOM 5328 O O . SER C 1 74 ? 1.816 32.440 68.265 1.00 17.32 74 SER C O 1
ATOM 5331 N N . SER C 1 75 ? 2.280 31.768 66.179 1.00 15.20 75 SER C N 1
ATOM 5332 C CA . SER C 1 75 ? 1.711 30.446 66.418 1.00 16.91 75 SER C CA 1
ATOM 5333 C C . SER C 1 75 ? 2.485 29.723 67.520 1.00 21.41 75 SER C C 1
ATOM 5334 O O . SER C 1 75 ? 1.981 28.781 68.122 1.00 21.49 75 SER C O 1
ATOM 5337 N N . MET C 1 76 ? 3.706 30.178 67.782 1.00 15.67 76 MET C N 1
ATOM 5338 C CA . MET C 1 76 ? 4.560 29.574 68.801 1.00 21.63 76 MET C CA 1
ATOM 5339 C C . MET C 1 76 ? 4.355 30.106 70.226 1.00 22.07 76 MET C C 1
ATOM 5340 O O . MET C 1 76 ? 4.923 29.561 71.174 1.00 25.10 76 MET C O 1
ATOM 5345 N N . ASN C 1 77 ? 3.552 31.157 70.385 1.00 19.89 77 ASN C N 1
ATOM 5346 C CA . ASN C 1 77 ? 3.299 31.734 71.710 1.00 16.20 77 ASN C CA 1
ATOM 5347 C C . ASN C 1 77 ? 2.556 30.776 72.640 1.00 20.06 77 ASN C C 1
ATOM 5348 O O . ASN C 1 77 ? 1.686 30.031 72.193 1.00 20.82 77 ASN C O 1
ATOM 5353 N N . LEU C 1 78 ? 2.881 30.820 73.931 1.00 20.62 78 LEU C N 1
ATOM 5354 C CA . LEU C 1 78 ? 2.222 29.949 74.907 1.00 19.08 78 LEU C CA 1
ATOM 5355 C C . LEU C 1 78 ? 0.785 30.422 75.111 1.00 22.64 78 LEU C C 1
ATOM 5356 O O . LEU C 1 78 ? -0.071 29.659 75.558 1.00 23.96 78 LEU C O 1
ATOM 5361 N N . ALA C 1 79 ? 0.543 31.691 74.783 1.00 17.03 79 ALA C N 1
ATOM 5362 C CA . ALA C 1 79 ? -0.772 32.325 74.890 1.00 19.35 79 ALA C CA 1
ATOM 5363 C C . ALA C 1 79 ? -0.696 33.596 74.041 1.00 20.73 79 ALA C C 1
ATOM 5364 O O . ALA C 1 79 ? 0.392 33.993 73.633 1.00 19.90 79 ALA C O 1
ATOM 5366 N N . GLN C 1 80 ? -1.829 34.240 73.775 1.00 19.03 80 GLN C N 1
ATOM 5367 C CA . GLN C 1 80 ? -1.804 35.449 72.950 1.00 17.09 80 GLN C CA 1
ATOM 5368 C C . GLN C 1 80 ? -2.120 36.717 73.741 1.00 17.56 80 GLN C C 1
ATOM 5369 O O . GLN C 1 80 ? -2.844 36.676 74.728 1.00 18.12 80 GLN C O 1
ATOM 5375 N N . PHE C 1 81 ? -1.570 37.841 73.276 1.00 19.12 81 PHE C N 1
ATOM 5376 C CA . PHE C 1 81 ? -1.713 39.159 73.906 1.00 17.56 81 PHE C CA 1
ATOM 5377 C C . PHE C 1 81 ? -0.599 39.339 74.933 1.00 16.83 81 PHE C C 1
ATOM 5378 O O . PHE C 1 81 ? -0.057 38.361 75.437 1.00 17.56 81 PHE C O 1
ATOM 5386 N N . TRP C 1 82 ? -0.252 40.586 75.239 1.00 17.54 82 TRP C N 1
ATOM 5387 C CA . TRP C 1 82 ? 0.816 40.854 76.200 1.00 16.98 82 TRP C CA 1
ATOM 5388 C C . TRP C 1 82 ? 0.608 40.208 77.569 1.00 18.61 82 TRP C C 1
ATOM 5389 O O . TRP C 1 82 ? 1.577 39.873 78.252 1.00 18.68 82 TRP C O 1
ATOM 5400 N N . ASP C 1 83 ? -0.647 40.048 77.974 1.00 19.10 83 ASP C N 1
ATOM 5401 C CA . ASP C 1 83 ? -0.953 39.444 79.268 1.00 20.45 83 ASP C CA 1
ATOM 5402 C C . ASP C 1 83 ? -1.429 38.004 79.113 1.00 20.39 83 ASP C C 1
ATOM 5403 O O . ASP C 1 83 ? -1.876 37.382 80.078 1.00 22.20 83 ASP C O 1
ATOM 5408 N N . GLY C 1 84 ? -1.333 37.486 77.893 1.00 19.20 84 GLY C N 1
ATOM 5409 C CA . GLY C 1 84 ? -1.739 36.115 77.617 1.00 18.87 84 GLY C CA 1
ATOM 5410 C C . GLY C 1 84 ? -3.177 35.763 77.954 1.00 22.10 84 GLY C C 1
ATOM 5411 O O . GLY C 1 84 ? -3.489 34.596 78.209 1.00 20.65 84 GLY C O 1
ATOM 5412 N N . ARG C 1 85 ? -4.063 36.754 77.943 1.00 19.91 85 ARG C N 1
ATOM 5413 C CA . ARG C 1 85 ? -5.466 36.508 78.268 1.00 22.77 85 ARG C CA 1
ATOM 5414 C C . ARG C 1 85 ? -6.192 35.639 77.233 1.00 27.37 85 ARG C C 1
ATOM 5415 O O . ARG C 1 85 ? -7.268 35.104 77.515 1.00 26.28 85 ARG C O 1
ATOM 5423 N N . ALA C 1 86 ? -5.612 35.501 76.039 1.00 21.18 86 ALA C N 1
ATOM 5424 C CA . ALA C 1 86 ? -6.204 34.672 74.987 1.00 23.41 86 ALA C CA 1
ATOM 5425 C C . ALA C 1 86 ? -5.414 33.372 74.889 1.00 24.01 86 ALA C C 1
ATOM 5426 O O . ALA C 1 86 ? -4.184 33.381 74.841 1.00 22.39 86 ALA C O 1
ATOM 5428 N N . LYS C 1 87 ? -6.128 32.254 74.855 1.00 24.46 87 LYS C N 1
ATOM 5429 C CA . LYS C 1 87 ? -5.501 30.938 74.808 1.00 25.36 87 LYS C CA 1
ATOM 5430 C C . LYS C 1 87 ? -4.730 30.614 73.534 1.00 24.06 87 LYS C C 1
ATOM 5431 O O . LYS C 1 87 ? -3.646 30.031 73.593 1.00 22.13 87 LYS C O 1
ATOM 5437 N N . ASP C 1 88 ? -5.281 30.982 72.382 1.00 20.17 88 ASP C N 1
ATOM 5438 C CA . ASP C 1 88 ? -4.618 30.698 71.117 1.00 21.86 88 ASP C CA 1
ATOM 5439 C C . ASP C 1 88 ? -5.028 31.684 70.021 1.00 18.37 88 ASP C C 1
ATOM 5440 O O . ASP C 1 88 ? -5.845 32.568 70.256 1.00 20.21 88 ASP C O 1
ATOM 5445 N N . LEU C 1 89 ? -4.453 31.520 68.833 1.00 19.84 89 LEU C N 1
ATOM 5446 C CA . LEU C 1 89 ? -4.741 32.393 67.694 1.00 19.02 89 LEU C CA 1
ATOM 5447 C C . LEU C 1 89 ? -6.229 32.515 67.384 1.00 24.16 89 LEU C C 1
ATOM 5448 O O . LEU C 1 89 ? -6.734 33.614 67.131 1.00 22.14 89 LEU C O 1
ATOM 5453 N N . LYS C 1 90 ? -6.930 31.388 67.400 1.00 22.02 90 LYS C N 1
ATOM 5454 C CA . LYS C 1 90 ? -8.359 31.386 67.118 1.00 22.66 90 LYS C CA 1
ATOM 5455 C C . LYS C 1 90 ? -9.138 32.290 68.067 1.00 19.08 90 LYS C C 1
ATOM 5456 O O . LYS C 1 90 ? -9.953 33.101 67.630 1.00 21.13 90 LYS C O 1
ATOM 5462 N N . GLU C 1 91 ? -8.891 32.150 69.366 1.00 22.88 91 GLU C N 1
ATOM 5463 C CA . GLU C 1 91 ? -9.587 32.967 70.355 1.00 24.43 91 GLU C CA 1
ATOM 5464 C C . GLU C 1 91 ? -9.209 34.434 70.190 1.00 24.87 91 GLU C C 1
ATOM 5465 O O . GLU C 1 91 ? -10.050 35.334 70.312 1.00 21.31 91 GLU C O 1
ATOM 5471 N N . GLN C 1 92 ? -7.933 34.665 69.910 1.00 18.87 92 GLN C N 1
ATOM 5472 C CA . GLN C 1 92 ? -7.416 36.017 69.738 1.00 18.47 92 GLN C CA 1
ATOM 5473 C C . GLN C 1 92 ? -8.120 36.793 68.632 1.00 18.21 92 GLN C C 1
ATOM 5474 O O . GLN C 1 92 ? -8.554 37.925 68.847 1.00 22.78 92 GLN C O 1
ATOM 5480 N N . ALA C 1 93 ? -8.245 36.172 67.463 1.00 19.34 93 ALA C N 1
ATOM 5481 C CA . ALA C 1 93 ? -8.841 36.812 66.296 1.00 17.00 93 ALA C CA 1
ATOM 5482 C C . ALA C 1 93 ? -10.225 37.427 66.482 1.00 20.68 93 ALA C C 1
ATOM 5483 O O . ALA C 1 93 ? -10.588 38.364 65.769 1.00 18.10 93 ALA C O 1
ATOM 5485 N N . ALA C 1 94 ? -10.996 36.919 67.436 1.00 20.02 94 ALA C N 1
ATOM 5486 C CA . ALA C 1 94 ? -12.328 37.458 67.671 1.00 22.50 94 ALA C CA 1
ATOM 5487 C C . ALA C 1 94 ? -12.278 38.814 68.370 1.00 20.98 94 ALA C C 1
ATOM 5488 O O . ALA C 1 94 ? -13.224 39.594 68.289 1.00 23.29 94 ALA C O 1
ATOM 5490 N N . GLY C 1 95 ? -11.164 39.097 69.037 1.00 19.89 95 GLY C N 1
ATOM 5491 C CA . GLY C 1 95 ? -11.029 40.340 69.779 1.00 17.55 95 GLY C CA 1
ATOM 5492 C C . GLY C 1 95 ? -11.051 41.650 69.009 1.00 16.13 95 GLY C C 1
ATOM 5493 O O . GLY C 1 95 ? -11.959 42.462 69.182 1.00 15.89 95 GLY C O 1
ATOM 5494 N N . PRO C 1 96 ? -10.053 41.888 68.149 1.00 17.42 96 PRO C N 1
ATOM 5495 C CA . PRO C 1 96 ? -9.977 43.123 67.362 1.00 17.04 96 PRO C CA 1
ATOM 5496 C C . PRO C 1 96 ? -11.226 43.499 66.565 1.00 16.07 96 PRO C C 1
ATOM 5497 O O . PRO C 1 96 ? -11.569 44.675 66.470 1.00 15.77 96 PRO C O 1
ATOM 5501 N N . ILE C 1 97 ? -11.904 42.501 66.008 1.00 16.38 97 ILE C N 1
ATOM 5502 C CA . ILE C 1 97 ? -13.101 42.726 65.207 1.00 17.87 97 ILE C CA 1
ATOM 5503 C C . ILE C 1 97 ? -14.188 43.477 65.973 1.00 17.04 97 ILE C C 1
ATOM 5504 O O . ILE C 1 97 ? -14.827 44.379 65.430 1.00 16.85 97 ILE C O 1
ATOM 5509 N N . ALA C 1 98 ? -14.387 43.104 67.235 1.00 16.57 98 ALA C N 1
ATOM 5510 C CA . ALA C 1 98 ? -15.411 43.722 68.072 1.00 22.05 98 ALA C CA 1
ATOM 5511 C C . ALA C 1 98 ? -14.857 44.714 69.098 1.00 23.13 98 ALA C C 1
ATOM 5512 O O . ALA C 1 98 ? -15.580 45.163 69.986 1.00 23.18 98 ALA C O 1
ATOM 5514 N N . ASN C 1 99 ? -13.581 45.060 68.971 1.00 21.61 99 ASN C N 1
ATOM 5515 C CA . ASN C 1 99 ? -12.944 45.993 69.895 1.00 21.39 99 ASN C CA 1
ATOM 5516 C C . ASN C 1 99 ? -13.226 47.428 69.446 1.00 21.41 99 ASN C C 1
ATOM 5517 O O . ASN C 1 99 ? -12.791 47.849 68.378 1.00 19.15 99 ASN C O 1
ATOM 5522 N N . PRO C 1 100 ? -13.967 48.195 70.259 1.00 23.88 100 PRO C N 1
ATOM 5523 C CA . PRO C 1 100 ? -14.290 49.581 69.909 1.00 22.40 100 PRO C CA 1
ATOM 5524 C C . PRO C 1 100 ? -13.072 50.474 69.670 1.00 21.93 100 PRO C C 1
ATOM 5525 O O . PRO C 1 100 ? -13.169 51.493 68.977 1.00 22.30 100 PRO C O 1
ATOM 5529 N N . LYS C 1 101 ? -11.929 50.093 70.234 1.00 18.48 101 LYS C N 1
ATOM 5530 C CA . LYS C 1 101 ? -10.706 50.872 70.064 1.00 19.46 101 LYS C CA 1
ATOM 5531 C C . LYS C 1 101 ? -9.926 50.460 68.822 1.00 19.94 101 LYS C C 1
ATOM 5532 O O . LYS C 1 101 ? -8.985 51.145 68.422 1.00 20.51 101 LYS C O 1
ATOM 5538 N N . GLU C 1 102 ? -10.311 49.344 68.212 1.00 15.89 102 GLU C N 1
ATOM 5539 C CA . GLU C 1 102 ? -9.614 48.876 67.025 1.00 18.89 102 GLU C CA 1
ATOM 5540 C C . GLU C 1 102 ? -10.513 48.828 65.787 1.00 16.71 102 GLU C C 1
ATOM 5541 O O . GLU C 1 102 ? -10.760 49.868 65.166 1.00 15.98 102 GLU C O 1
ATOM 5547 N N . MET C 1 103 ? -11.015 47.653 65.416 1.00 15.94 103 MET C N 1
ATOM 5548 C CA . MET C 1 103 ? -11.864 47.574 64.234 1.00 14.07 103 MET C CA 1
ATOM 5549 C C . MET C 1 103 ? -13.272 48.120 64.484 1.00 18.38 103 MET C C 1
ATOM 5550 O O . MET C 1 103 ? -13.944 48.576 63.559 1.00 16.29 103 MET C O 1
ATOM 5555 N N . ALA C 1 104 ? -13.704 48.073 65.741 1.00 16.17 104 ALA C N 1
ATOM 5556 C CA . ALA C 1 104 ? -15.005 48.602 66.163 1.00 18.34 104 ALA C CA 1
ATOM 5557 C C . ALA C 1 104 ? -16.274 48.068 65.500 1.00 17.93 104 ALA C C 1
ATOM 5558 O O . ALA C 1 104 ? -17.280 48.783 65.416 1.00 17.38 104 ALA C O 1
ATOM 5560 N N . SER C 1 105 ? -16.255 46.826 65.039 1.00 17.14 105 SER C N 1
ATOM 5561 C CA . SER C 1 105 ? -17.456 46.263 64.434 1.00 19.72 105 SER C CA 1
ATOM 5562 C C . SER C 1 105 ? -18.043 45.305 65.470 1.00 20.53 105 SER C C 1
ATOM 5563 O O . SER C 1 105 ? -17.836 45.492 66.673 1.00 20.79 105 SER C O 1
ATOM 5566 N N . THR C 1 106 ? -18.784 44.303 65.005 1.00 18.67 106 THR C N 1
ATOM 5567 C CA . THR C 1 106 ? -19.362 43.287 65.883 1.00 18.87 106 THR C CA 1
ATOM 5568 C C . THR C 1 106 ? -19.263 41.973 65.119 1.00 20.73 106 THR C C 1
ATOM 5569 O O . THR C 1 106 ? -19.200 41.972 63.889 1.00 20.15 106 THR C O 1
ATOM 5573 N N . HIS C 1 107 ? -19.235 40.855 65.836 1.00 20.39 107 HIS C N 1
ATOM 5574 C CA . HIS C 1 107 ? -19.151 39.554 65.179 1.00 21.45 107 HIS C CA 1
ATOM 5575 C C . HIS C 1 107 ? -20.373 39.348 64.298 1.00 21.17 107 HIS C C 1
ATOM 5576 O O . HIS C 1 107 ? -20.282 38.753 63.225 1.00 20.08 107 HIS C O 1
ATOM 5583 N N . GLU C 1 108 ? -21.514 39.850 64.761 1.00 22.64 108 GLU C N 1
ATOM 5584 C CA . GLU C 1 108 ? -22.767 39.728 64.023 1.00 25.26 108 GLU C CA 1
ATOM 5585 C C . GLU C 1 108 ? -22.666 40.409 62.663 1.00 22.57 108 GLU C C 1
ATOM 5586 O O . GLU C 1 108 ? -23.009 39.823 61.637 1.00 22.50 108 GLU C O 1
ATOM 5592 N N . ILE C 1 109 ? -22.195 41.654 62.670 1.00 23.01 109 ILE C N 1
ATOM 5593 C CA . ILE C 1 109 ? -22.037 42.433 61.446 1.00 19.90 109 ILE C CA 1
ATOM 5594 C C . ILE C 1 109 ? -20.966 41.828 60.528 1.00 17.93 109 ILE C C 1
ATOM 5595 O O . ILE C 1 109 ? -21.165 41.731 59.318 1.00 18.32 109 ILE C O 1
ATOM 5600 N N . ALA C 1 110 ? -19.843 41.408 61.104 1.00 20.18 110 ALA C N 1
ATOM 5601 C CA . ALA C 1 110 ? -18.772 40.799 60.311 1.00 19.95 110 ALA C CA 1
ATOM 5602 C C . ALA C 1 110 ? -19.299 39.580 59.555 1.00 18.62 110 ALA C C 1
ATOM 5603 O O . ALA C 1 110 ? -18.959 39.360 58.391 1.00 18.07 110 ALA C O 1
ATOM 5605 N N . GLU C 1 111 ? -20.126 38.778 60.223 1.00 17.04 111 GLU C N 1
ATOM 5606 C CA . GLU C 1 111 ? -20.707 37.593 59.596 1.00 18.89 111 GLU C CA 1
ATOM 5607 C C . GLU C 1 111 ? -21.566 37.962 58.390 1.00 16.43 111 GLU C C 1
ATOM 5608 O O . GLU C 1 111 ? -21.466 37.341 57.337 1.00 18.76 111 GLU C O 1
ATOM 5614 N N . LYS C 1 112 ? -22.417 38.968 58.555 1.00 19.52 112 LYS C N 1
ATOM 5615 C CA . LYS C 1 112 ? -23.305 39.403 57.479 1.00 18.59 112 LYS C CA 1
ATOM 5616 C C . LYS C 1 112 ? -22.523 39.944 56.293 1.00 18.40 112 LYS C C 1
ATOM 5617 O O . LYS C 1 112 ? -22.873 39.700 55.141 1.00 16.14 112 LYS C O 1
ATOM 5623 N N . VAL C 1 113 ? -21.462 40.688 56.581 1.00 18.72 113 VAL C N 1
ATOM 5624 C CA . VAL C 1 113 ? -20.628 41.248 55.532 1.00 15.52 113 VAL C CA 1
ATOM 5625 C C . VAL C 1 113 ? -20.019 40.150 54.674 1.00 18.88 113 VAL C C 1
ATOM 5626 O O . VAL C 1 113 ? -20.165 40.151 53.451 1.00 18.72 113 VAL C O 1
ATOM 5630 N N . VAL C 1 114 ? -19.346 39.201 55.314 1.00 14.04 114 VAL C N 1
ATOM 5631 C CA . VAL C 1 114 ? -18.711 38.122 54.573 1.00 15.83 114 VAL C CA 1
ATOM 5632 C C . VAL C 1 114 ? -19.725 37.249 53.836 1.00 20.88 114 VAL C C 1
ATOM 5633 O O . VAL C 1 114 ? -19.521 36.893 52.673 1.00 17.22 114 VAL C O 1
ATOM 5637 N N . ALA C 1 115 ? -20.826 36.931 54.509 1.00 18.64 115 ALA C N 1
ATOM 5638 C CA . ALA C 1 115 ? -21.865 36.088 53.926 1.00 22.95 115 ALA C CA 1
ATOM 5639 C C . ALA C 1 115 ? -22.583 36.721 52.738 1.00 24.43 115 ALA C C 1
ATOM 5640 O O . ALA C 1 115 ? -23.144 36.016 51.904 1.00 23.83 115 ALA C O 1
ATOM 5642 N N . SER C 1 116 ? -22.566 38.047 52.659 1.00 23.19 116 SER C N 1
ATOM 5643 C CA . SER C 1 116 ? -23.238 38.746 51.565 1.00 19.74 116 SER C CA 1
ATOM 5644 C C . SER C 1 116 ? -22.555 38.523 50.217 1.00 20.88 116 SER C C 1
ATOM 5645 O O . SER C 1 116 ? -23.157 38.747 49.168 1.00 18.36 116 SER C O 1
ATOM 5648 N N . MET C 1 117 ? -21.304 38.076 50.247 1.00 19.13 117 MET C N 1
ATOM 5649 C CA . MET C 1 117 ? -20.543 37.857 49.022 1.00 17.85 117 MET C CA 1
ATOM 5650 C C . MET C 1 117 ? -20.451 36.389 48.601 1.00 22.58 117 MET C C 1
ATOM 5651 O O . MET C 1 117 ? -19.856 35.569 49.296 1.00 20.72 117 MET C O 1
ATOM 5656 N N . PRO C 1 118 ? -21.040 36.047 47.443 1.00 20.25 118 PRO C N 1
ATOM 5657 C CA . PRO C 1 118 ? -21.042 34.685 46.902 1.00 23.86 118 PRO C CA 1
ATOM 5658 C C . PRO C 1 118 ? -19.666 34.022 46.869 1.00 25.79 118 PRO C C 1
ATOM 5659 O O . PRO C 1 118 ? -19.527 32.853 47.229 1.00 24.95 118 PRO C O 1
ATOM 5663 N N . GLN C 1 119 ? -18.648 34.763 46.440 1.00 22.75 119 GLN C N 1
ATOM 5664 C CA . GLN C 1 119 ? -17.305 34.200 46.365 1.00 22.48 119 GLN C CA 1
ATOM 5665 C C . GLN C 1 119 ? -16.768 33.750 47.720 1.00 22.25 119 GLN C C 1
ATOM 5666 O O . GLN C 1 119 ? -16.006 32.788 47.797 1.00 22.06 119 GLN C O 1
ATOM 5672 N N . TYR C 1 120 ? -17.159 34.440 48.786 1.00 19.53 120 TYR C N 1
ATOM 5673 C CA . TYR C 1 120 ? -16.738 34.050 50.130 1.00 20.07 120 TYR C CA 1
ATOM 5674 C C . TYR C 1 120 ? -17.557 32.819 50.553 1.00 20.90 120 TYR C C 1
ATOM 5675 O O . TYR C 1 120 ? -17.018 31.859 51.102 1.00 18.60 120 TYR C O 1
ATOM 5684 N N . ARG C 1 121 ? -18.860 32.850 50.290 1.00 21.71 121 ARG C N 1
ATOM 5685 C CA . ARG C 1 121 ? -19.721 31.724 50.655 1.00 22.85 121 ARG C CA 1
ATOM 5686 C C . ARG C 1 121 ? -19.209 30.423 50.041 1.00 20.84 121 ARG C C 1
ATOM 5687 O O . ARG C 1 121 ? -19.192 29.384 50.699 1.00 22.52 121 ARG C O 1
ATOM 5695 N N . GLU C 1 122 ? -18.786 30.490 48.782 1.00 22.42 122 GLU C N 1
ATOM 5696 C CA . GLU C 1 122 ? -18.262 29.324 48.069 1.00 28.66 122 GLU C CA 1
ATOM 5697 C C . GLU C 1 122 ? -17.017 28.764 48.755 1.00 29.19 122 GLU C C 1
ATOM 5698 O O . GLU C 1 122 ? -16.807 27.546 48.795 1.00 22.56 122 GLU C O 1
ATOM 5704 N N . ARG C 1 123 ? -16.181 29.654 49.281 1.00 25.34 123 ARG C N 1
ATOM 5705 C CA . ARG C 1 123 ? -14.960 29.235 49.962 1.00 23.69 123 ARG C CA 1
ATOM 5706 C C . ARG C 1 123 ? -15.267 28.595 51.307 1.00 22.60 123 ARG C C 1
ATOM 5707 O O . ARG C 1 123 ? -14.614 27.633 51.706 1.00 24.40 123 ARG C O 1
ATOM 5715 N N . PHE C 1 124 ? -16.258 29.131 52.008 1.00 21.22 124 PHE C N 1
ATOM 5716 C CA . PHE C 1 124 ? -16.642 28.569 53.294 1.00 24.12 124 PHE C CA 1
ATOM 5717 C C . PHE C 1 124 ? -17.213 27.166 53.070 1.00 27.31 124 PHE C C 1
ATOM 5718 O O . PHE C 1 124 ? -17.039 26.276 53.901 1.00 27.79 124 PHE C O 1
ATOM 5726 N N . LYS C 1 125 ? -17.882 26.980 51.934 1.00 23.53 125 LYS C N 1
ATOM 5727 C CA . LYS C 1 125 ? -18.477 25.691 51.579 1.00 26.34 125 LYS C CA 1
ATOM 5728 C C . LYS C 1 125 ? -17.366 24.687 51.282 1.00 27.83 125 LYS C C 1
ATOM 5729 O O . LYS C 1 125 ? -17.391 23.547 51.747 1.00 29.46 125 LYS C O 1
ATOM 5735 N N . LYS C 1 126 ? -16.389 25.125 50.499 1.00 26.21 126 LYS C N 1
ATOM 5736 C CA . LYS C 1 126 ? -15.263 24.285 50.129 1.00 29.27 126 LYS C CA 1
ATOM 5737 C C . LYS C 1 126 ? -14.501 23.864 51.378 1.00 31.28 126 LYS C C 1
ATOM 5738 O O . LYS C 1 126 ? -14.193 22.686 51.563 1.00 31.41 126 LYS C O 1
ATOM 5744 N N . VAL C 1 127 ? -14.215 24.836 52.238 1.00 27.88 127 VAL C N 1
ATOM 5745 C CA . VAL C 1 127 ? -13.459 24.595 53.464 1.00 26.30 127 VAL C CA 1
ATOM 5746 C C . VAL C 1 127 ? -14.191 23.908 54.607 1.00 27.77 127 VAL C C 1
ATOM 5747 O O . VAL C 1 127 ? -13.656 22.977 55.210 1.00 30.67 127 VAL C O 1
ATOM 5751 N N . PHE C 1 128 ? -15.406 24.351 54.912 1.00 25.06 128 PHE C N 1
ATOM 5752 C CA . PHE C 1 128 ? -16.142 23.779 56.030 1.00 26.21 128 PHE C CA 1
ATOM 5753 C C . PHE C 1 128 ? -17.290 22.816 55.728 1.00 28.72 128 PHE C C 1
ATOM 5754 O O . PHE C 1 128 ? -17.816 22.188 56.644 1.00 32.24 128 PHE C O 1
ATOM 5762 N N . GLY C 1 129 ? -17.690 22.703 54.468 1.00 31.66 129 GLY C N 1
ATOM 5763 C CA . GLY C 1 129 ? -18.774 21.791 54.134 1.00 29.57 129 GLY C CA 1
ATOM 5764 C C . GLY C 1 129 ? -20.082 22.471 53.773 1.00 35.45 129 GLY C C 1
ATOM 5765 O O . GLY C 1 129 ? -20.883 21.921 53.015 1.00 36.03 129 GLY C O 1
ATOM 5766 N N . SER C 1 130 ? -20.306 23.661 54.323 1.00 33.44 130 SER C N 1
ATOM 5767 C CA . SER C 1 130 ? -21.517 24.430 54.044 1.00 34.55 130 SER C CA 1
ATOM 5768 C C . SER C 1 130 ? -21.114 25.885 53.832 1.00 33.52 130 SER C C 1
ATOM 5769 O O . SER C 1 130 ? -20.031 26.290 54.243 1.00 33.54 130 SER C O 1
ATOM 5772 N N . ASP C 1 131 ? -21.983 26.674 53.207 1.00 33.16 131 ASP C N 1
ATOM 5773 C CA . ASP C 1 131 ? -21.658 28.074 52.955 1.00 32.74 131 ASP C CA 1
ATOM 5774 C C . ASP C 1 131 ? -22.050 29.014 54.092 1.00 32.65 131 ASP C C 1
ATOM 5775 O O . ASP C 1 131 ? -22.099 30.228 53.903 1.00 33.86 131 ASP C O 1
ATOM 5780 N N . GLU C 1 132 ? -22.322 28.458 55.271 1.00 28.75 132 GLU C N 1
ATOM 5781 C CA . GLU C 1 132 ? -22.693 29.273 56.422 1.00 26.45 132 GLU C CA 1
ATOM 5782 C C . GLU C 1 132 ? -21.481 30.013 56.992 1.00 27.25 132 GLU C C 1
ATOM 5783 O O . GLU C 1 132 ? -20.417 29.421 57.192 1.00 24.99 132 GLU C O 1
ATOM 5789 N N . VAL C 1 133 ? -21.651 31.304 57.257 1.00 23.08 133 VAL C N 1
ATOM 5790 C CA . VAL C 1 133 ? -20.572 32.115 57.805 1.00 22.84 133 VAL C CA 1
ATOM 5791 C C . VAL C 1 133 ? -20.804 32.443 59.272 1.00 19.82 133 VAL C C 1
ATOM 5792 O O . VAL C 1 133 ? -21.831 33.014 59.642 1.00 24.10 133 VAL C O 1
ATOM 5796 N N . THR C 1 134 ? -19.836 32.084 60.105 1.00 20.44 134 THR C N 1
ATOM 5797 C CA . THR C 1 134 ? -19.911 32.361 61.530 1.00 18.60 134 THR C CA 1
ATOM 5798 C C . THR C 1 134 ? -18.559 32.890 61.985 1.00 18.74 134 THR C C 1
ATOM 5799 O O . THR C 1 134 ? -17.529 32.594 61.381 1.00 17.60 134 THR C O 1
ATOM 5803 N N . ILE C 1 135 ? -18.563 33.657 63.062 1.00 18.98 135 ILE C N 1
ATOM 5804 C CA . ILE C 1 135 ? -17.321 34.200 63.582 1.00 21.38 135 ILE C CA 1
ATOM 5805 C C . ILE C 1 135 ? -16.379 33.041 63.930 1.00 25.32 135 ILE C C 1
ATOM 5806 O O . ILE C 1 135 ? -15.159 33.153 63.803 1.00 22.37 135 ILE C O 1
ATOM 5811 N N . ASP C 1 136 ? -16.948 31.910 64.341 1.00 26.40 136 ASP C N 1
ATOM 5812 C CA . ASP C 1 136 ? -16.140 30.749 64.686 1.00 25.38 136 ASP C CA 1
ATOM 5813 C C . ASP C 1 136 ? -15.339 30.257 63.483 1.00 22.53 136 ASP C C 1
ATOM 5814 O O . ASP C 1 136 ? -14.143 29.995 63.597 1.00 24.48 136 ASP C O 1
ATOM 5819 N N . ARG C 1 137 ? -15.992 30.139 62.330 1.00 18.83 137 ARG C N 1
ATOM 5820 C CA . ARG C 1 137 ? -15.303 29.681 61.129 1.00 17.65 137 ARG C CA 1
ATOM 5821 C C . ARG C 1 137 ? -14.330 30.750 60.648 1.00 16.53 137 ARG C C 1
ATOM 5822 O O . ARG C 1 137 ? -13.252 30.442 60.142 1.00 17.29 137 ARG C O 1
ATOM 5830 N N . ILE C 1 138 ? -14.728 32.003 60.818 1.00 16.21 138 ILE C N 1
ATOM 5831 C CA . ILE C 1 138 ? -13.893 33.129 60.422 1.00 18.95 138 ILE C CA 1
ATOM 5832 C C . ILE C 1 138 ? -12.581 33.103 61.203 1.00 19.98 138 ILE C C 1
ATOM 5833 O O . ILE C 1 138 ? -11.503 33.176 60.612 1.00 19.91 138 ILE C O 1
ATOM 5838 N N . THR C 1 139 ? -12.667 32.990 62.527 1.00 18.54 139 THR C N 1
ATOM 5839 C CA . THR C 1 139 ? -11.459 32.966 63.347 1.00 20.29 139 THR C CA 1
ATOM 5840 C C . THR C 1 139 ? -10.647 31.693 63.116 1.00 19.73 139 THR C C 1
ATOM 5841 O O . THR C 1 139 ? -9.423 31.715 63.194 1.00 18.74 139 THR C O 1
ATOM 5845 N N . THR C 1 140 ? -11.323 30.586 62.818 1.00 17.95 140 THR C N 1
ATOM 5846 C CA . THR C 1 140 ? -10.618 29.336 62.546 1.00 14.90 140 THR C CA 1
ATOM 5847 C C . THR C 1 140 ? -9.787 29.481 61.275 1.00 19.30 140 THR C C 1
ATOM 5848 O O . THR C 1 140 ? -8.658 28.997 61.198 1.00 19.11 140 THR C O 1
ATOM 5852 N N . ALA C 1 141 ? -10.342 30.158 60.275 1.00 18.85 141 ALA C N 1
ATOM 5853 C CA . ALA C 1 141 ? -9.629 30.350 59.021 1.00 16.01 141 ALA C CA 1
ATOM 5854 C C . ALA C 1 141 ? -8.447 31.302 59.207 1.00 15.28 141 ALA C C 1
ATOM 5855 O O . ALA C 1 141 ? -7.349 31.022 58.749 1.00 14.95 141 ALA C O 1
ATOM 5857 N N . ILE C 1 142 ? -8.673 32.423 59.885 1.00 17.13 142 ILE C N 1
ATOM 5858 C CA . ILE C 1 142 ? -7.594 33.382 60.107 1.00 16.38 142 ILE C CA 1
ATOM 5859 C C . ILE C 1 142 ? -6.454 32.713 60.876 1.00 16.66 142 ILE C C 1
ATOM 5860 O O . ILE C 1 142 ? -5.281 32.888 60.547 1.00 13.88 142 ILE C O 1
ATOM 5865 N N . ALA C 1 143 ? -6.804 31.937 61.896 1.00 14.98 143 ALA C N 1
ATOM 5866 C CA . ALA C 1 143 ? -5.801 31.233 62.688 1.00 18.70 143 ALA C CA 1
ATOM 5867 C C . ALA C 1 143 ? -4.953 30.306 61.812 1.00 21.21 143 ALA C C 1
ATOM 5868 O O . ALA C 1 143 ? -3.726 30.261 61.952 1.00 17.11 143 ALA C O 1
ATOM 5870 N N . GLN C 1 144 ? -5.604 29.562 60.919 1.00 22.10 144 GLN C N 1
ATOM 5871 C CA . GLN C 1 144 ? -4.892 28.644 60.031 1.00 22.15 144 GLN C CA 1
ATOM 5872 C C . GLN C 1 144 ? -3.894 29.410 59.175 1.00 21.28 144 GLN C C 1
ATOM 5873 O O . GLN C 1 144 ? -2.776 28.950 58.953 1.00 18.40 144 GLN C O 1
ATOM 5879 N N . PHE C 1 145 ? -4.303 30.577 58.683 1.00 19.14 145 PHE C N 1
ATOM 5880 C CA . PHE C 1 145 ? -3.413 31.402 57.873 1.00 15.42 145 PHE C CA 1
ATOM 5881 C C . PHE C 1 145 ? -2.226 31.856 58.722 1.00 15.01 145 PHE C C 1
ATOM 5882 O O . PHE C 1 145 ? -1.077 31.809 58.279 1.00 16.34 145 PHE C O 1
ATOM 5890 N N . GLU C 1 146 ? -2.500 32.283 59.950 1.00 17.00 146 GLU C N 1
ATOM 5891 C CA . GLU C 1 146 ? -1.428 32.745 60.826 1.00 15.16 146 GLU C CA 1
ATOM 5892 C C . GLU C 1 146 ? -0.412 31.652 61.165 1.00 16.54 146 GLU C C 1
ATOM 5893 O O . GLU C 1 146 ? 0.752 31.947 61.414 1.00 14.16 146 GLU C O 1
ATOM 5899 N N . GLU C 1 147 ? -0.850 30.395 61.171 1.00 14.91 147 GLU C N 1
ATOM 5900 C CA . GLU C 1 147 ? 0.061 29.275 61.437 1.00 18.59 147 GLU C CA 1
ATOM 5901 C C . GLU C 1 147 ? 1.150 29.218 60.360 1.00 18.23 147 GLU C C 1
ATOM 5902 O O . GLU C 1 147 ? 2.252 28.716 60.602 1.00 21.56 147 GLU C O 1
ATOM 5908 N N . THR C 1 148 ? 0.835 29.719 59.168 1.00 16.37 148 THR C N 1
ATOM 5909 C CA . THR C 1 148 ? 1.785 29.707 58.061 1.00 16.29 148 THR C CA 1
ATOM 5910 C C . THR C 1 148 ? 2.741 30.891 58.102 1.00 15.66 148 THR C C 1
ATOM 5911 O O . THR C 1 148 ? 3.723 30.931 57.361 1.00 17.34 148 THR C O 1
ATOM 5915 N N . LEU C 1 149 ? 2.457 31.851 58.970 1.00 17.48 149 LEU C N 1
ATOM 5916 C CA . LEU C 1 149 ? 3.294 33.038 59.066 1.00 17.10 149 LEU C CA 1
ATOM 5917 C C . LEU C 1 149 ? 4.564 32.857 59.894 1.00 19.30 149 LEU C C 1
ATOM 5918 O O . LEU C 1 149 ? 4.889 33.694 60.732 1.00 16.82 149 LEU C O 1
ATOM 5923 N N . VAL C 1 150 ? 5.270 31.750 59.672 1.00 18.57 150 VAL C N 1
ATOM 5924 C CA . VAL C 1 150 ? 6.531 31.510 60.369 1.00 18.25 150 VAL C CA 1
ATOM 5925 C C . VAL C 1 150 ? 7.616 32.018 59.430 1.00 15.49 150 VAL C C 1
ATOM 5926 O O . VAL C 1 150 ? 7.391 32.125 58.222 1.00 16.43 150 VAL C O 1
ATOM 5930 N N . THR C 1 151 ? 8.786 32.341 59.973 1.00 10.30 151 THR C N 1
ATOM 5931 C CA . THR C 1 151 ? 9.860 32.881 59.154 1.00 14.48 151 THR C CA 1
ATOM 5932 C C . THR C 1 151 ? 11.166 32.108 59.250 1.00 15.67 151 THR C C 1
ATOM 5933 O O . THR C 1 151 ? 12.102 32.522 59.933 1.00 15.31 151 THR C O 1
ATOM 5937 N N . PRO C 1 152 ? 11.243 30.955 58.576 1.00 18.66 152 PRO C N 1
ATOM 5938 C CA . PRO C 1 152 ? 12.477 30.170 58.624 1.00 18.32 152 PRO C CA 1
ATOM 5939 C C . PRO C 1 152 ? 13.518 30.815 57.714 1.00 20.14 152 PRO C C 1
ATOM 5940 O O . PRO C 1 152 ? 13.201 31.730 56.957 1.00 19.14 152 PRO C O 1
ATOM 5944 N N . GLY C 1 153 ? 14.764 30.359 57.803 1.00 18.17 153 GLY C N 1
ATOM 5945 C CA . GLY C 1 153 ? 15.796 30.883 56.925 1.00 19.99 153 GLY C CA 1
ATOM 5946 C C . GLY C 1 153 ? 16.665 32.045 57.362 1.00 17.21 153 GLY C C 1
ATOM 5947 O O . GLY C 1 153 ? 17.472 32.531 56.566 1.00 20.28 153 GLY C O 1
ATOM 5948 N N . SER C 1 154 ? 16.523 32.502 58.602 1.00 15.46 154 SER C N 1
ATOM 5949 C CA . SER C 1 154 ? 17.347 33.615 59.064 1.00 16.48 154 SER C CA 1
ATOM 5950 C C . SER C 1 154 ? 18.814 33.190 59.031 1.00 19.47 154 SER C C 1
ATOM 5951 O O . SER C 1 154 ? 19.120 31.998 59.031 1.00 18.94 154 SER C O 1
ATOM 5954 N N . LYS C 1 155 ? 19.721 34.160 58.982 1.00 19.43 155 LYS C N 1
ATOM 5955 C CA . LYS C 1 155 ? 21.141 33.833 58.966 1.00 22.42 155 LYS C CA 1
ATOM 5956 C C . LYS C 1 155 ? 21.526 33.036 60.208 1.00 21.24 155 LYS C C 1
ATOM 5957 O O . LYS C 1 155 ? 22.325 32.098 60.128 1.00 19.87 155 LYS C O 1
ATOM 5963 N N . PHE C 1 156 ? 20.957 33.390 61.359 1.00 16.19 156 PHE C N 1
ATOM 5964 C CA . PHE C 1 156 ? 21.296 32.668 62.581 1.00 17.10 156 PHE C CA 1
ATOM 5965 C C . PHE C 1 156 ? 20.902 31.198 62.482 1.00 16.91 156 PHE C C 1
ATOM 5966 O O . PHE C 1 156 ? 21.632 30.321 62.947 1.00 18.04 156 PHE C O 1
ATOM 5974 N N . ASP C 1 157 ? 19.748 30.929 61.883 1.00 18.62 157 ASP C N 1
ATOM 5975 C CA . ASP C 1 157 ? 19.288 29.553 61.733 1.00 18.95 157 ASP C CA 1
ATOM 5976 C C . ASP C 1 157 ? 20.216 28.786 60.802 1.00 20.88 157 ASP C C 1
ATOM 5977 O O . ASP C 1 157 ? 20.466 27.600 61.005 1.00 20.13 157 ASP C O 1
ATOM 5982 N N . LYS C 1 158 ? 20.723 29.461 59.778 1.00 21.17 158 LYS C N 1
ATOM 5983 C CA . LYS C 1 158 ? 21.629 28.804 58.846 1.00 22.83 158 LYS C CA 1
ATOM 5984 C C . LYS C 1 158 ? 22.916 28.434 59.577 1.00 22.46 158 LYS C C 1
ATOM 5985 O O . LYS C 1 158 ? 23.514 27.387 59.311 1.00 20.54 158 LYS C O 1
ATOM 5991 N N . TRP C 1 159 ? 23.330 29.293 60.505 1.00 19.00 159 TRP C N 1
ATOM 5992 C CA . TRP C 1 159 ? 24.528 29.046 61.304 1.00 18.04 159 TRP C CA 1
ATOM 5993 C C . TRP C 1 159 ? 24.273 27.844 62.214 1.00 20.71 159 TRP C C 1
ATOM 5994 O O . TRP C 1 159 ? 25.132 26.971 62.358 1.00 19.12 159 TRP C O 1
ATOM 6005 N N . LEU C 1 160 ? 23.092 27.809 62.828 1.00 18.75 160 LEU C N 1
ATOM 6006 C CA . LEU C 1 160 ? 22.720 26.707 63.712 1.00 19.74 160 LEU C CA 1
ATOM 6007 C C . LEU C 1 160 ? 22.699 25.387 62.952 1.00 21.12 160 LEU C C 1
ATOM 6008 O O . LEU C 1 160 ? 22.971 24.326 63.523 1.00 18.06 160 LEU C O 1
ATOM 6013 N N . GLU C 1 161 ? 22.368 25.457 61.666 1.00 19.75 161 GLU C N 1
ATOM 6014 C CA . GLU C 1 161 ? 22.297 24.269 60.833 1.00 23.06 161 GLU C CA 1
ATOM 6015 C C . GLU C 1 161 ? 23.652 23.812 60.295 1.00 25.58 161 GLU C C 1
ATOM 6016 O O . GLU C 1 161 ? 23.729 22.799 59.599 1.00 24.30 161 GLU C O 1
ATOM 6022 N N . GLY C 1 162 ? 24.713 24.555 60.607 1.00 22.90 162 GLY C N 1
ATOM 6023 C CA . GLY C 1 162 ? 26.036 24.152 60.155 1.00 25.19 162 GLY C CA 1
ATOM 6024 C C . GLY C 1 162 ? 26.797 25.084 59.233 1.00 26.26 162 GLY C C 1
ATOM 6025 O O . GLY C 1 162 ? 27.956 24.817 58.914 1.00 26.55 162 GLY C O 1
ATOM 6026 N N . ASP C 1 163 ? 26.170 26.173 58.794 1.00 22.24 163 ASP C N 1
ATOM 6027 C CA . ASP C 1 163 ? 26.847 27.114 57.904 1.00 23.60 163 ASP C CA 1
ATOM 6028 C C . ASP C 1 163 ? 27.639 28.125 58.721 1.00 28.54 163 ASP C C 1
ATOM 6029 O O . ASP C 1 163 ? 27.143 29.200 59.058 1.00 29.26 163 ASP C O 1
ATOM 6034 N N . LYS C 1 164 ? 28.880 27.773 59.033 1.00 28.26 164 LYS C N 1
ATOM 6035 C CA . LYS C 1 164 ? 29.744 28.630 59.831 1.00 31.38 164 LYS C CA 1
ATOM 6036 C C . LYS C 1 164 ? 29.949 30.057 59.337 1.00 33.37 164 LYS C C 1
ATOM 6037 O O . LYS C 1 164 ? 30.208 30.955 60.139 1.00 35.27 164 LYS C O 1
ATOM 6043 N N . ASN C 1 165 ? 29.826 30.277 58.033 1.00 32.33 165 ASN C N 1
ATOM 6044 C CA . ASN C 1 165 ? 30.017 31.615 57.481 1.00 36.17 165 ASN C CA 1
ATOM 6045 C C . ASN C 1 165 ? 28.747 32.470 57.474 1.00 33.71 165 ASN C C 1
ATOM 6046 O O . ASN C 1 165 ? 28.764 33.602 56.993 1.00 34.21 165 ASN C O 1
ATOM 6051 N N . ALA C 1 166 ? 27.654 31.932 58.011 1.00 27.30 166 ALA C N 1
ATOM 6052 C CA . ALA C 1 166 ? 26.389 32.660 58.052 1.00 26.99 166 ALA C CA 1
ATOM 6053 C C . ALA C 1 166 ? 26.459 33.821 59.039 1.00 26.17 166 ALA C C 1
ATOM 6054 O O . ALA C 1 166 ? 25.674 34.765 58.955 1.00 28.52 166 ALA C O 1
ATOM 6056 N N . LEU C 1 167 ? 27.398 33.743 59.975 1.00 25.29 167 LEU C N 1
ATOM 6057 C CA . LEU C 1 167 ? 27.585 34.792 60.968 1.00 23.21 167 LEU C CA 1
ATOM 6058 C C . LEU C 1 167 ? 29.006 35.332 60.880 1.00 28.81 167 LEU C C 1
ATOM 6059 O O . LEU C 1 167 ? 29.949 34.572 60.646 1.00 27.98 167 LEU C O 1
ATOM 6064 N N . ASN C 1 168 ? 29.165 36.640 61.053 1.00 25.96 168 ASN C N 1
ATOM 6065 C CA . ASN C 1 168 ? 30.502 37.217 61.037 1.00 26.54 168 ASN C CA 1
ATOM 6066 C C . ASN C 1 168 ? 30.955 37.269 62.488 1.00 26.64 168 ASN C C 1
ATOM 6067 O O . ASN C 1 168 ? 30.180 36.952 63.394 1.00 24.40 168 ASN C O 1
ATOM 6072 N N . GLN C 1 169 ? 32.199 37.673 62.716 1.00 26.44 169 GLN C N 1
ATOM 6073 C CA . GLN C 1 169 ? 32.747 37.721 64.065 1.00 29.72 169 GLN C CA 1
ATOM 6074 C C . GLN C 1 169 ? 31.932 38.514 65.089 1.00 26.37 169 GLN C C 1
ATOM 6075 O O . GLN C 1 169 ? 31.750 38.061 66.215 1.00 23.75 169 GLN C O 1
ATOM 6081 N N . ASP C 1 170 ? 31.459 39.697 64.713 1.00 24.74 170 ASP C N 1
ATOM 6082 C CA . ASP C 1 170 ? 30.673 40.515 65.636 1.00 24.72 170 ASP C CA 1
ATOM 6083 C C . ASP C 1 170 ? 29.360 39.829 66.002 1.00 22.41 170 ASP C C 1
ATOM 6084 O O . ASP C 1 170 ? 28.945 39.840 67.161 1.00 19.27 170 ASP C O 1
ATOM 6089 N N . GLU C 1 171 ? 28.712 39.233 65.007 1.00 23.20 171 GLU C N 1
ATOM 6090 C CA . GLU C 1 171 ? 27.448 38.547 65.233 1.00 19.81 171 GLU C CA 1
ATOM 6091 C C . GLU C 1 171 ? 27.625 37.348 66.159 1.00 21.69 171 GLU C C 1
ATOM 6092 O O . GLU C 1 171 ? 26.800 37.116 67.046 1.00 20.11 171 GLU C O 1
ATOM 6098 N N . LEU C 1 172 ? 28.703 36.595 65.964 1.00 21.20 172 LEU C N 1
ATOM 6099 C CA . LEU C 1 172 ? 28.961 35.438 66.812 1.00 22.04 172 LEU C CA 1
ATOM 6100 C C . LEU C 1 172 ? 29.237 35.882 68.246 1.00 22.05 172 LEU C C 1
ATOM 6101 O O . LEU C 1 172 ? 28.714 35.300 69.194 1.00 20.23 172 LEU C O 1
ATOM 6106 N N . GLU C 1 173 ? 30.052 36.920 68.414 1.00 20.78 173 GLU C N 1
ATOM 6107 C CA . GLU C 1 173 ? 30.340 37.396 69.755 1.00 22.06 173 GLU C CA 1
ATOM 6108 C C . GLU C 1 173 ? 29.050 37.906 70.395 1.00 20.43 173 GLU C C 1
ATOM 6109 O O . GLU C 1 173 ? 28.850 37.765 71.599 1.00 18.69 173 GLU C O 1
ATOM 6115 N N . GLY C 1 174 ? 28.180 38.494 69.576 1.00 20.41 174 GLY C N 1
ATOM 6116 C CA . GLY C 1 174 ? 26.910 38.997 70.073 1.00 18.40 174 GLY C CA 1
ATOM 6117 C C . GLY C 1 174 ? 26.080 37.856 70.630 1.00 17.36 174 GLY C C 1
ATOM 6118 O O . GLY C 1 174 ? 25.479 37.974 71.699 1.00 18.11 174 GLY C O 1
ATOM 6119 N N . TYR C 1 175 ? 26.048 36.741 69.908 1.00 18.36 175 TYR C N 1
ATOM 6120 C CA . TYR C 1 175 ? 25.293 35.585 70.365 1.00 20.05 175 TYR C CA 1
ATOM 6121 C C . TYR C 1 175 ? 25.902 35.034 71.652 1.00 19.16 175 TYR C C 1
ATOM 6122 O O . TYR C 1 175 ? 25.190 34.677 72.584 1.00 17.80 175 TYR C O 1
ATOM 6131 N N . ASN C 1 176 ? 27.227 34.960 71.697 1.00 21.33 176 ASN C N 1
ATOM 6132 C CA . ASN C 1 176 ? 27.900 34.458 72.886 1.00 22.80 176 ASN C CA 1
ATOM 6133 C C . ASN C 1 176 ? 27.590 35.326 74.104 1.00 22.24 176 ASN C C 1
ATOM 6134 O O . ASN C 1 176 ? 27.476 34.821 75.218 1.00 20.41 176 ASN C O 1
ATOM 6139 N N . LEU C 1 177 ? 27.449 36.631 73.893 1.00 20.64 177 LEU C N 1
ATOM 6140 C CA . LEU C 1 177 ? 27.119 37.542 74.988 1.00 19.55 177 LEU C CA 1
ATOM 6141 C C . LEU C 1 177 ? 25.652 37.367 75.378 1.00 17.89 177 LEU C C 1
ATOM 6142 O O . LEU C 1 177 ? 25.307 37.406 76.561 1.00 17.96 177 LEU C O 1
ATOM 6147 N N . PHE C 1 178 ? 24.799 37.186 74.372 1.00 18.13 178 PHE C N 1
ATOM 6148 C CA . PHE C 1 178 ? 23.366 36.983 74.576 1.00 17.18 178 PHE C CA 1
ATOM 6149 C C . PHE C 1 178 ? 23.195 35.767 75.488 1.00 18.78 178 PHE C C 1
ATOM 6150 O O . PHE C 1 178 ? 22.430 35.803 76.453 1.00 16.30 178 PHE C O 1
ATOM 6158 N N . LYS C 1 179 ? 23.918 34.695 75.175 1.00 20.20 179 LYS C N 1
ATOM 6159 C CA . LYS C 1 179 ? 23.862 33.474 75.974 1.00 22.40 179 LYS C CA 1
ATOM 6160 C C . LYS C 1 179 ? 24.556 33.630 77.320 1.00 24.34 179 LYS C C 1
ATOM 6161 O O . LYS C 1 179 ? 23.965 33.384 78.367 1.00 23.49 179 LYS C O 1
ATOM 6167 N N . GLY C 1 180 ? 25.819 34.045 77.280 1.00 24.29 180 GLY C N 1
ATOM 6168 C CA . GLY C 1 180 ? 26.588 34.205 78.502 1.00 24.69 180 GLY C CA 1
ATOM 6169 C C . GLY C 1 180 ? 26.050 35.180 79.534 1.00 26.84 180 GLY C C 1
ATOM 6170 O O . GLY C 1 180 ? 26.145 34.926 80.738 1.00 24.94 180 GLY C O 1
ATOM 6171 N N . SER C 1 181 ? 25.478 36.292 79.080 1.00 23.97 181 SER C N 1
ATOM 6172 C CA . SER C 1 181 ? 24.956 37.297 79.999 1.00 23.49 181 SER C CA 1
ATOM 6173 C C . SER C 1 181 ? 23.684 36.872 80.716 1.00 23.00 181 SER C C 1
ATOM 6174 O O . SER C 1 181 ? 23.394 37.364 81.804 1.00 22.85 181 SER C O 1
ATOM 6177 N N . GLY C 1 182 ? 22.920 35.967 80.109 1.00 20.19 182 GLY C N 1
ATOM 6178 C CA . GLY C 1 182 ? 21.697 35.503 80.742 1.00 20.05 182 GLY C CA 1
ATOM 6179 C C . GLY C 1 182 ? 20.401 35.772 79.991 1.00 16.88 182 GLY C C 1
ATOM 6180 O O . GLY C 1 182 ? 19.323 35.407 80.468 1.00 18.29 182 GLY C O 1
ATOM 6181 N N . CYS C 1 183 ? 20.493 36.404 78.825 1.00 15.46 183 CYS C N 1
ATOM 6182 C CA . CYS C 1 183 ? 19.301 36.707 78.029 1.00 18.52 183 CYS C CA 1
ATOM 6183 C C . CYS C 1 183 ? 18.487 35.448 77.736 1.00 20.06 183 CYS C C 1
ATOM 6184 O O . CYS C 1 183 ? 17.260 35.487 77.729 1.00 17.78 183 CYS C O 1
ATOM 6187 N N . VAL C 1 184 ? 19.178 34.339 77.479 1.00 17.61 184 VAL C N 1
ATOM 6188 C CA . VAL C 1 184 ? 18.513 33.075 77.164 1.00 21.75 184 VAL C CA 1
ATOM 6189 C C . VAL C 1 184 ? 17.677 32.486 78.295 1.00 22.95 184 VAL C C 1
ATOM 6190 O O . VAL C 1 184 ? 16.959 31.504 78.094 1.00 21.28 184 VAL C O 1
ATOM 6194 N N . GLN C 1 185 ? 17.773 33.066 79.486 1.00 21.94 185 GLN C N 1
ATOM 6195 C CA . GLN C 1 185 ? 16.977 32.588 80.608 1.00 23.55 185 GLN C CA 1
ATOM 6196 C C . GLN C 1 185 ? 15.505 32.757 80.233 1.00 24.33 185 GLN C C 1
ATOM 6197 O O . GLN C 1 185 ? 14.669 31.920 80.555 1.00 20.68 185 GLN C O 1
ATOM 6203 N N . CYS C 1 186 ? 15.205 33.846 79.533 1.00 19.31 186 CYS C N 1
ATOM 6204 C CA . CYS C 1 186 ? 13.837 34.158 79.140 1.00 19.38 186 CYS C CA 1
ATOM 6205 C C . CYS C 1 186 ? 13.582 34.125 77.634 1.00 17.74 186 CYS C C 1
ATOM 6206 O O . CYS C 1 186 ? 12.478 33.801 77.195 1.00 15.51 186 CYS C O 1
ATOM 6209 N N . HIS C 1 187 ? 14.590 34.489 76.847 1.00 14.79 187 HIS C N 1
ATOM 6210 C CA . HIS C 1 187 ? 14.465 34.487 75.391 1.00 14.36 187 HIS C CA 1
ATOM 6211 C C . HIS C 1 187 ? 15.129 33.226 74.861 1.00 17.41 187 HIS C C 1
ATOM 6212 O O . HIS C 1 187 ? 16.332 33.212 74.598 1.00 18.41 187 HIS C O 1
ATOM 6219 N N . ASN C 1 188 ? 14.342 32.168 74.701 1.00 18.87 188 ASN C N 1
ATOM 6220 C CA . ASN C 1 188 ? 14.881 30.898 74.234 1.00 19.30 188 ASN C CA 1
ATOM 6221 C C . ASN C 1 188 ? 13.898 30.127 73.370 1.00 20.64 188 ASN C C 1
ATOM 6222 O O . ASN C 1 188 ? 12.774 30.574 73.128 1.00 17.93 188 ASN C O 1
ATOM 6227 N N . GLY C 1 189 ? 14.326 28.956 72.910 1.00 22.16 189 GLY C N 1
ATOM 6228 C CA . GLY C 1 189 ? 13.466 28.145 72.071 1.00 19.97 189 GLY C CA 1
ATOM 6229 C C . GLY C 1 189 ? 13.516 28.618 70.635 1.00 21.09 189 GLY C C 1
ATOM 6230 O O . GLY C 1 189 ? 14.274 29.532 70.311 1.00 20.43 189 GLY C O 1
ATOM 6231 N N . PRO C 1 190 ? 12.713 28.018 69.746 1.00 19.52 190 PRO C N 1
ATOM 6232 C CA . PRO C 1 190 ? 12.683 28.396 68.331 1.00 20.04 190 PRO C CA 1
ATOM 6233 C C . PRO C 1 190 ? 12.339 29.866 68.101 1.00 18.45 190 PRO C C 1
ATOM 6234 O O . PRO C 1 190 ? 12.834 30.488 67.167 1.00 19.09 190 PRO C O 1
ATOM 6238 N N . ALA C 1 191 ? 11.493 30.414 68.963 1.00 20.76 191 ALA C N 1
ATOM 6239 C CA . ALA C 1 191 ? 11.068 31.803 68.831 1.00 18.39 191 ALA C CA 1
ATOM 6240 C C . ALA C 1 191 ? 11.927 32.795 69.612 1.00 19.93 191 ALA C C 1
ATOM 6241 O O . ALA C 1 191 ? 11.693 34.002 69.540 1.00 17.85 191 ALA C O 1
ATOM 6243 N N . VAL C 1 192 ? 12.918 32.298 70.348 1.00 15.22 192 VAL C N 1
ATOM 6244 C CA . VAL C 1 192 ? 13.787 33.171 71.146 1.00 16.44 192 VAL C CA 1
ATOM 6245 C C . VAL C 1 192 ? 12.905 34.063 72.023 1.00 19.09 192 VAL C C 1
ATOM 6246 O O . VAL C 1 192 ? 13.091 35.283 72.105 1.00 15.25 192 VAL C O 1
ATOM 6250 N N . GLY C 1 193 ? 11.935 33.424 72.674 1.00 15.68 193 GLY C N 1
ATOM 6251 C CA . GLY C 1 193 ? 10.995 34.113 73.536 1.00 13.81 193 GLY C CA 1
ATOM 6252 C C . GLY C 1 193 ? 9.615 33.521 73.305 1.00 18.26 193 GLY C C 1
ATOM 6253 O O . GLY C 1 193 ? 9.493 32.490 72.645 1.00 16.59 193 GLY C O 1
ATOM 6254 N N . GLY C 1 194 ? 8.588 34.160 73.858 1.00 14.17 194 GLY C N 1
ATOM 6255 C CA . GLY C 1 194 ? 7.219 33.707 73.679 1.00 16.69 194 GLY C CA 1
ATOM 6256 C C . GLY C 1 194 ? 6.759 32.441 74.384 1.00 21.14 194 GLY C C 1
ATOM 6257 O O . GLY C 1 194 ? 5.622 32.016 74.182 1.00 22.61 194 GLY C O 1
ATOM 6258 N N . SER C 1 195 ? 7.600 31.844 75.223 1.00 23.37 195 SER C N 1
ATOM 6259 C CA . SER C 1 195 ? 7.213 30.606 75.898 1.00 23.50 195 SER C CA 1
ATOM 6260 C C . SER C 1 195 ? 6.946 30.716 77.399 1.00 24.58 195 SER C C 1
ATOM 6261 O O . SER C 1 195 ? 6.748 29.702 78.074 1.00 21.78 195 SER C O 1
ATOM 6264 N N . SER C 1 196 ? 6.938 31.934 77.931 1.00 19.32 196 SER C N 1
ATOM 6265 C CA . SER C 1 196 ? 6.676 32.121 79.355 1.00 16.73 196 SER C CA 1
ATOM 6266 C C . SER C 1 196 ? 6.385 33.581 79.685 1.00 22.90 196 SER C C 1
ATOM 6267 O O . SER C 1 196 ? 6.548 34.466 78.840 1.00 22.52 196 SER C O 1
ATOM 6270 N N . TYR C 1 197 ? 5.944 33.818 80.918 1.00 19.98 197 TYR C N 1
ATOM 6271 C CA . TYR C 1 197 ? 5.665 35.165 81.392 1.00 19.98 197 TYR C CA 1
ATOM 6272 C C . TYR C 1 197 ? 6.805 35.515 82.337 1.00 21.14 197 TYR C C 1
ATOM 6273 O O . TYR C 1 197 ? 7.179 34.705 83.182 1.00 22.05 197 TYR C O 1
ATOM 6282 N N . GLN C 1 198 ? 7.360 36.714 82.194 1.00 16.94 198 GLN C N 1
ATOM 6283 C CA . GLN C 1 198 ? 8.457 37.143 83.051 1.00 16.92 198 GLN C CA 1
ATOM 6284 C C . GLN C 1 198 ? 8.238 38.578 83.499 1.00 21.19 198 GLN C C 1
ATOM 6285 O O . GLN C 1 198 ? 7.498 39.333 82.869 1.00 21.75 198 GLN C O 1
ATOM 6291 N N . LYS C 1 199 ? 8.894 38.954 84.589 1.00 20.55 199 LYS C N 1
ATOM 6292 C CA . LYS C 1 199 ? 8.786 40.309 85.109 1.00 20.73 199 LYS C CA 1
ATOM 6293 C C . LYS C 1 199 ? 9.569 41.298 84.235 1.00 22.45 199 LYS C C 1
ATOM 6294 O O . LYS C 1 199 ? 10.695 41.015 83.808 1.00 19.20 199 LYS C O 1
ATOM 6300 N N . MET C 1 200 ? 8.964 42.446 83.951 1.00 19.45 200 MET C N 1
ATOM 6301 C CA . MET C 1 200 ? 9.642 43.487 83.196 1.00 20.07 200 MET C CA 1
ATOM 6302 C C . MET C 1 200 ? 10.130 44.439 84.285 1.00 19.96 200 MET C C 1
ATOM 6303 O O . MET C 1 200 ? 9.365 45.256 84.800 1.00 20.01 200 MET C O 1
ATOM 6308 N N . GLY C 1 201 ? 11.400 44.299 84.652 1.00 19.33 201 GLY C N 1
ATOM 6309 C CA . GLY C 1 201 ? 11.978 45.127 85.697 1.00 18.87 201 GLY C CA 1
ATOM 6310 C C . GLY C 1 201 ? 12.305 44.256 86.899 1.00 20.10 201 GLY C C 1
ATOM 6311 O O . GLY C 1 201 ? 11.720 44.406 87.970 1.00 21.72 201 GLY C O 1
ATOM 6312 N N . VAL C 1 202 ? 13.250 43.343 86.721 1.00 21.04 202 VAL C N 1
ATOM 6313 C CA . VAL C 1 202 ? 13.641 42.436 87.794 1.00 23.17 202 VAL C CA 1
ATOM 6314 C C . VAL C 1 202 ? 14.399 43.121 88.934 1.00 23.54 202 VAL C C 1
ATOM 6315 O O . VAL C 1 202 ? 13.988 43.045 90.094 1.00 24.69 202 VAL C O 1
ATOM 6319 N N . PHE C 1 203 ? 15.500 43.790 88.605 1.00 23.53 203 PHE C N 1
ATOM 6320 C CA . PHE C 1 203 ? 16.311 44.466 89.615 1.00 26.66 203 PHE C CA 1
ATOM 6321 C C . PHE C 1 203 ? 15.861 45.890 89.890 1.00 27.16 203 PHE C C 1
ATOM 6322 O O . PHE C 1 203 ? 16.016 46.390 91.005 1.00 22.66 203 PHE C O 1
ATOM 6330 N N . LYS C 1 204 ? 15.318 46.540 88.865 1.00 22.92 204 LYS C N 1
ATOM 6331 C CA . LYS C 1 204 ? 14.841 47.915 88.971 1.00 23.76 204 LYS C CA 1
ATOM 6332 C C . LYS C 1 204 ? 13.576 48.019 88.130 1.00 22.95 204 LYS C C 1
ATOM 6333 O O . LYS C 1 204 ? 13.409 47.286 87.163 1.00 22.89 204 LYS C O 1
ATOM 6339 N N . PRO C 1 205 ? 12.669 48.936 88.482 1.00 24.38 205 PRO C N 1
ATOM 6340 C CA . PRO C 1 205 ? 11.442 49.055 87.692 1.00 21.47 205 PRO C CA 1
ATOM 6341 C C . PRO C 1 205 ? 11.675 49.667 86.310 1.00 22.93 205 PRO C C 1
ATOM 6342 O O . PRO C 1 205 ? 12.634 50.409 86.104 1.00 19.02 205 PRO C O 1
ATOM 6346 N N . TYR C 1 206 ? 10.805 49.327 85.364 1.00 21.47 206 TYR C N 1
ATOM 6347 C CA . TYR C 1 206 ? 10.881 49.875 84.013 1.00 19.58 206 TYR C CA 1
ATOM 6348 C C . TYR C 1 206 ? 10.099 51.186 84.066 1.00 21.05 206 TYR C C 1
ATOM 6349 O O . TYR C 1 206 ? 8.908 51.188 84.365 1.00 22.08 206 TYR C O 1
ATOM 6358 N N . GLU C 1 207 ? 10.768 52.297 83.777 1.00 22.96 207 GLU C N 1
ATOM 6359 C CA . GLU C 1 207 ? 10.122 53.606 83.829 1.00 30.79 207 GLU C CA 1
ATOM 6360 C C . GLU C 1 207 ? 9.228 53.872 82.620 1.00 25.30 207 GLU C C 1
ATOM 6361 O O . GLU C 1 207 ? 9.695 53.900 81.485 1.00 26.42 207 GLU C O 1
ATOM 6367 N N . THR C 1 208 ? 7.939 54.068 82.874 1.00 23.91 208 THR C N 1
ATOM 6368 C CA . THR C 1 208 ? 6.982 54.322 81.803 1.00 23.21 208 THR C CA 1
ATOM 6369 C C . THR C 1 208 ? 5.730 54.985 82.347 1.00 24.36 208 THR C C 1
ATOM 6370 O O . THR C 1 208 ? 5.402 54.829 83.522 1.00 25.44 208 THR C O 1
ATOM 6374 N N . LYS C 1 209 ? 5.038 55.731 81.489 1.00 23.67 209 LYS C N 1
ATOM 6375 C CA . LYS C 1 209 ? 3.798 56.382 81.881 1.00 28.54 209 LYS C CA 1
ATOM 6376 C C . LYS C 1 209 ? 2.636 55.482 81.482 1.00 28.05 209 LYS C C 1
ATOM 6377 O O . LYS C 1 209 ? 1.494 55.720 81.874 1.00 27.91 209 LYS C O 1
ATOM 6383 N N . ASN C 1 210 ? 2.932 54.452 80.692 1.00 22.61 210 ASN C N 1
ATOM 6384 C CA . ASN C 1 210 ? 1.908 53.516 80.245 1.00 21.48 210 ASN C CA 1
ATOM 6385 C C . ASN C 1 210 ? 1.410 52.745 81.472 1.00 22.34 210 ASN C C 1
ATOM 6386 O O . ASN C 1 210 ? 2.205 52.169 82.215 1.00 20.86 210 ASN C O 1
ATOM 6391 N N . PRO C 1 211 ? 0.084 52.735 81.702 1.00 24.40 211 PRO C N 1
ATOM 6392 C CA . PRO C 1 211 ? -0.566 52.059 82.834 1.00 27.56 211 PRO C CA 1
ATOM 6393 C C . PRO C 1 211 ? -0.713 50.536 82.791 1.00 25.45 211 PRO C C 1
ATOM 6394 O O . PRO C 1 211 ? -1.136 49.930 83.776 1.00 26.15 211 PRO C O 1
ATOM 6398 N N . ALA C 1 212 ? -0.380 49.914 81.663 1.00 26.51 212 ALA C N 1
ATOM 6399 C CA . ALA C 1 212 ? -0.502 48.460 81.544 1.00 25.09 212 ALA C CA 1
ATOM 6400 C C . ALA C 1 212 ? 0.203 47.748 82.693 1.00 24.42 212 ALA C C 1
ATOM 6401 O O . ALA C 1 212 ? 1.367 48.029 82.988 1.00 21.28 212 ALA C O 1
ATOM 6403 N N . ALA C 1 213 ? -0.500 46.813 83.329 1.00 24.87 213 ALA C N 1
ATOM 6404 C CA . ALA C 1 213 ? 0.061 46.067 84.455 1.00 26.61 213 ALA C CA 1
ATOM 6405 C C . ALA C 1 213 ? 0.361 44.611 84.110 1.00 26.86 213 ALA C C 1
ATOM 6406 O O . ALA C 1 213 ? 0.828 43.845 84.957 1.00 27.56 213 ALA C O 1
ATOM 6408 N N . GLY C 1 214 ? 0.091 44.227 82.868 1.00 26.63 214 GLY C N 1
ATOM 6409 C CA . GLY C 1 214 ? 0.365 42.864 82.444 1.00 24.34 214 GLY C CA 1
ATOM 6410 C C . GLY C 1 214 ? -0.505 41.798 83.086 1.00 24.61 214 GLY C C 1
ATOM 6411 O O . GLY C 1 214 ? -1.702 41.998 83.283 1.00 26.18 214 GLY C O 1
ATOM 6412 N N . ARG C 1 215 ? 0.109 40.664 83.418 1.00 23.67 215 ARG C N 1
ATOM 6413 C CA . ARG C 1 215 ? -0.593 39.536 84.024 1.00 26.54 215 ARG C CA 1
ATOM 6414 C C . ARG C 1 215 ? -1.502 39.884 85.195 1.00 27.66 215 ARG C C 1
ATOM 6415 O O . ARG C 1 215 ? -2.503 39.203 85.421 1.00 28.12 215 ARG C O 1
ATOM 6423 N N . MET C 1 216 ? -1.168 40.926 85.951 1.00 20.78 216 MET C N 1
ATOM 6424 C CA . MET C 1 216 ? -2.017 41.279 87.081 1.00 24.99 216 MET C CA 1
ATOM 6425 C C . MET C 1 216 ? -3.440 41.535 86.588 1.00 29.09 216 MET C C 1
ATOM 6426 O O . MET C 1 216 ? -4.405 41.348 87.329 1.00 28.64 216 MET C O 1
ATOM 6431 N N . ASP C 1 217 ? -3.568 41.957 85.332 1.00 31.12 217 ASP C N 1
ATOM 6432 C CA . ASP C 1 217 ? -4.884 42.211 84.751 1.00 33.30 217 ASP C CA 1
ATOM 6433 C C . ASP C 1 217 ? -5.707 40.930 84.715 1.00 32.32 217 ASP C C 1
ATOM 6434 O O . ASP C 1 217 ? -6.933 40.965 84.788 1.00 34.96 217 ASP C O 1
ATOM 6439 N N . VAL C 1 218 ? -5.023 39.799 84.595 1.00 32.59 218 VAL C N 1
ATOM 6440 C CA . VAL C 1 218 ? -5.689 38.509 84.541 1.00 32.01 218 VAL C CA 1
ATOM 6441 C C . VAL C 1 218 ? -5.882 37.885 85.922 1.00 34.04 218 VAL C C 1
ATOM 6442 O O . VAL C 1 218 ? -6.953 37.361 86.226 1.00 32.21 218 VAL C O 1
ATOM 6446 N N . THR C 1 219 ? -4.851 37.964 86.759 1.00 30.24 219 THR C N 1
ATOM 6447 C CA . THR C 1 219 ? -4.891 37.355 88.090 1.00 32.37 219 THR C CA 1
ATOM 6448 C C . THR C 1 219 ? -5.277 38.266 89.247 1.00 32.10 219 THR C C 1
ATOM 6449 O O . THR C 1 219 ? -5.835 37.806 90.245 1.00 33.77 219 THR C O 1
ATOM 6453 N N . GLY C 1 220 ? -4.966 39.551 89.128 1.00 32.43 220 GLY C N 1
ATOM 6454 C CA . GLY C 1 220 ? -5.284 40.478 90.199 1.00 29.52 220 GLY C CA 1
ATOM 6455 C C . GLY C 1 220 ? -4.263 40.412 91.324 1.00 29.60 220 GLY C C 1
ATOM 6456 O O . GLY C 1 220 ? -4.379 41.130 92.317 1.00 31.19 220 GLY C O 1
ATOM 6457 N N . ASN C 1 221 ? -3.262 39.549 91.173 1.00 27.06 221 ASN C N 1
ATOM 6458 C CA . ASN C 1 221 ? -2.217 39.396 92.182 1.00 27.47 221 ASN C CA 1
ATOM 6459 C C . ASN C 1 221 ? -1.089 40.394 91.966 1.00 27.83 221 ASN C C 1
ATOM 6460 O O . ASN C 1 221 ? -0.590 40.548 90.855 1.00 26.77 221 ASN C O 1
ATOM 6465 N N . GLU C 1 222 ? -0.691 41.067 93.039 1.00 27.47 222 GLU C N 1
ATOM 6466 C CA . GLU C 1 222 ? 0.373 42.062 92.978 1.00 29.84 222 GLU C CA 1
ATOM 6467 C C . GLU C 1 222 ? 1.679 41.454 92.464 1.00 29.55 222 GLU C C 1
ATOM 6468 O O . GLU C 1 222 ? 2.503 42.143 91.863 1.00 29.20 222 GLU C O 1
ATOM 6474 N N . ALA C 1 223 ? 1.865 40.161 92.697 1.00 24.82 223 ALA C N 1
ATOM 6475 C CA . ALA C 1 223 ? 3.080 39.491 92.254 1.00 28.24 223 ALA C CA 1
ATOM 6476 C C . ALA C 1 223 ? 3.148 39.422 90.732 1.00 28.36 223 ALA C C 1
ATOM 6477 O O . ALA C 1 223 ? 4.209 39.161 90.164 1.00 26.14 223 ALA C O 1
ATOM 6479 N N . ASP C 1 224 ? 2.013 39.651 90.075 1.00 24.51 224 ASP C N 1
ATOM 6480 C CA . ASP C 1 224 ? 1.957 39.604 88.619 1.00 25.40 224 ASP C CA 1
ATOM 6481 C C . ASP C 1 224 ? 2.002 40.973 87.967 1.00 25.28 224 ASP C C 1
ATOM 6482 O O . ASP C 1 224 ? 1.939 41.087 86.745 1.00 23.42 224 ASP C O 1
ATOM 6487 N N . ARG C 1 225 ? 2.106 42.017 88.780 1.00 24.69 225 ARG C N 1
ATOM 6488 C CA . ARG C 1 225 ? 2.165 43.367 88.248 1.00 24.86 225 ARG C CA 1
ATOM 6489 C C . ARG C 1 225 ? 3.432 43.497 87.408 1.00 22.56 225 ARG C C 1
ATOM 6490 O O . ARG C 1 225 ? 4.521 43.156 87.865 1.00 21.72 225 ARG C O 1
ATOM 6498 N N . ASN C 1 226 ? 3.279 43.976 86.177 1.00 22.59 226 ASN C N 1
ATOM 6499 C CA . ASN C 1 226 ? 4.413 44.168 85.280 1.00 20.01 226 ASN C CA 1
ATOM 6500 C C . ASN C 1 226 ? 5.033 42.870 84.776 1.00 19.91 226 ASN C C 1
ATOM 6501 O O . ASN C 1 226 ? 6.185 42.842 84.335 1.00 20.46 226 ASN C O 1
ATOM 6506 N N . VAL C 1 227 ? 4.266 41.786 84.857 1.00 19.81 227 VAL C N 1
ATOM 6507 C CA . VAL C 1 227 ? 4.724 40.504 84.352 1.00 20.53 227 VAL C CA 1
ATOM 6508 C C . VAL C 1 227 ? 4.045 40.350 82.996 1.00 22.93 227 VAL C C 1
ATOM 6509 O O . VAL C 1 227 ? 2.815 40.387 82.896 1.00 23.08 227 VAL C O 1
ATOM 6513 N N . PHE C 1 228 ? 4.846 40.202 81.948 1.00 18.32 228 PHE C N 1
ATOM 6514 C CA . PHE C 1 228 ? 4.299 40.073 80.606 1.00 16.96 228 PHE C CA 1
ATOM 6515 C C . PHE C 1 228 ? 4.825 38.843 79.906 1.00 15.05 228 PHE C C 1
ATOM 6516 O O . PHE C 1 228 ? 5.798 38.232 80.341 1.00 17.42 228 PHE C O 1
ATOM 6524 N N . LYS C 1 229 ? 4.176 38.488 78.805 1.00 15.52 229 LYS C N 1
ATOM 6525 C CA . LYS C 1 229 ? 4.631 37.368 78.005 1.00 14.08 229 LYS C CA 1
ATOM 6526 C C . LYS C 1 229 ? 5.944 37.846 77.398 1.00 17.24 229 LYS C C 1
ATOM 6527 O O . LYS C 1 229 ? 6.052 39.006 76.984 1.00 14.48 229 LYS C O 1
ATOM 6533 N N . VAL C 1 230 ? 6.947 36.975 77.365 1.00 13.47 230 VAL C N 1
ATOM 6534 C CA . VAL C 1 230 ? 8.226 37.340 76.765 1.00 15.40 230 VAL C CA 1
ATOM 6535 C C . VAL C 1 230 ? 8.047 37.395 75.247 1.00 10.59 230 VAL C C 1
ATOM 6536 O O . VAL C 1 230 ? 7.671 36.404 74.616 1.00 14.66 230 VAL C O 1
ATOM 6540 N N . PRO C 1 231 ? 8.315 38.558 74.626 1.00 10.47 231 PRO C N 1
ATOM 6541 C CA . PRO C 1 231 ? 8.150 38.631 73.177 1.00 11.95 231 PRO C CA 1
ATOM 6542 C C . PRO C 1 231 ? 9.188 37.803 72.424 1.00 11.01 231 PRO C C 1
ATOM 6543 O O . PRO C 1 231 ? 10.294 37.563 72.922 1.00 13.07 231 PRO C O 1
ATOM 6547 N N . THR C 1 232 ? 8.826 37.387 71.219 1.00 11.54 232 THR C N 1
ATOM 6548 C CA . THR C 1 232 ? 9.752 36.659 70.366 1.00 12.99 232 THR C CA 1
ATOM 6549 C C . THR C 1 232 ? 10.758 37.698 69.869 1.00 11.34 232 THR C C 1
ATOM 6550 O O . THR C 1 232 ? 10.386 38.850 69.624 1.00 13.81 232 THR C O 1
ATOM 6554 N N . LEU C 1 233 ? 12.029 37.321 69.752 1.00 14.07 233 LEU C N 1
ATOM 6555 C CA . LEU C 1 233 ? 13.022 38.254 69.227 1.00 13.16 233 LEU C CA 1
ATOM 6556 C C . LEU C 1 233 ? 13.264 37.981 67.747 1.00 12.18 233 LEU C C 1
ATOM 6557 O O . LEU C 1 233 ? 14.100 38.617 67.104 1.00 13.78 233 LEU C O 1
ATOM 6562 N N . ARG C 1 234 ? 12.520 37.029 67.192 1.00 13.87 234 ARG C N 1
ATOM 6563 C CA . ARG C 1 234 ? 12.646 36.752 65.770 1.00 13.82 234 ARG C CA 1
ATOM 6564 C C . ARG C 1 234 ? 12.105 37.977 65.047 1.00 13.46 234 ARG C C 1
ATOM 6565 O O . ARG C 1 234 ? 11.045 38.494 65.407 1.00 13.14 234 ARG C O 1
ATOM 6573 N N . ASN C 1 235 ? 12.833 38.432 64.034 1.00 12.37 235 ASN C N 1
ATOM 6574 C CA . ASN C 1 235 ? 12.436 39.595 63.242 1.00 10.42 235 ASN C CA 1
ATOM 6575 C C . ASN C 1 235 ? 12.343 40.874 64.072 1.00 12.24 235 ASN C C 1
ATOM 6576 O O . ASN C 1 235 ? 11.663 41.814 63.675 1.00 12.39 235 ASN C O 1
ATOM 6581 N N . ILE C 1 236 ? 13.023 40.901 65.213 1.00 9.85 236 ILE C N 1
ATOM 6582 C CA . ILE C 1 236 ? 12.996 42.062 66.097 1.00 12.39 236 ILE C CA 1
ATOM 6583 C C . ILE C 1 236 ? 13.510 43.300 65.356 1.00 12.38 236 ILE C C 1
ATOM 6584 O O . ILE C 1 236 ? 13.172 44.429 65.699 1.00 13.95 236 ILE C O 1
ATOM 6589 N N . GLU C 1 237 ? 14.322 43.072 64.331 1.00 11.76 237 GLU C N 1
ATOM 6590 C CA . GLU C 1 237 ? 14.858 44.160 63.503 1.00 12.83 237 GLU C CA 1
ATOM 6591 C C . GLU C 1 237 ? 13.735 44.912 62.779 1.00 13.73 237 GLU C C 1
ATOM 6592 O O . GLU C 1 237 ? 13.867 46.095 62.450 1.00 12.65 237 GLU C O 1
ATOM 6598 N N . LEU C 1 238 ? 12.629 44.222 62.534 1.00 11.45 238 LEU C N 1
ATOM 6599 C CA . LEU C 1 238 ? 11.512 44.794 61.785 1.00 12.58 238 LEU C CA 1
ATOM 6600 C C . LEU C 1 238 ? 10.341 45.284 62.623 1.00 10.99 238 LEU C C 1
ATOM 6601 O O . LEU C 1 238 ? 9.376 45.826 62.074 1.00 11.42 238 LEU C O 1
ATOM 6606 N N . THR C 1 239 ? 10.417 45.113 63.935 1.00 8.75 239 THR C N 1
ATOM 6607 C CA . THR C 1 239 ? 9.275 45.450 64.762 1.00 10.82 239 THR C CA 1
ATOM 6608 C C . THR C 1 239 ? 9.394 46.603 65.746 1.00 13.52 239 THR C C 1
ATOM 6609 O O . THR C 1 239 ? 8.712 46.630 66.755 1.00 12.15 239 THR C O 1
ATOM 6613 N N . TYR C 1 240 ? 10.257 47.558 65.428 1.00 10.71 240 TYR C N 1
ATOM 6614 C CA . TYR C 1 240 ? 10.450 48.754 66.250 1.00 11.97 240 TYR C CA 1
ATOM 6615 C C . TYR C 1 240 ? 9.122 49.520 66.227 1.00 11.67 240 TYR C C 1
ATOM 6616 O O . TYR C 1 240 ? 8.343 49.354 65.298 1.00 12.78 240 TYR C O 1
ATOM 6625 N N . PRO C 1 241 ? 8.835 50.347 67.254 1.00 12.62 241 PRO C N 1
ATOM 6626 C CA . PRO C 1 241 ? 9.627 50.631 68.452 1.00 12.60 241 PRO C CA 1
ATOM 6627 C C . PRO C 1 241 ? 9.485 49.458 69.410 1.00 13.80 241 PRO C C 1
ATOM 6628 O O . PRO C 1 241 ? 8.644 48.587 69.183 1.00 12.36 241 PRO C O 1
ATOM 6632 N N . TYR C 1 242 ? 10.267 49.438 70.482 1.00 10.84 242 TYR C N 1
ATOM 6633 C CA . TYR C 1 242 ? 10.250 48.293 71.385 1.00 14.83 242 TYR C CA 1
ATOM 6634 C C . TYR C 1 242 ? 9.598 48.430 72.752 1.00 15.66 242 TYR C C 1
ATOM 6635 O O . TYR C 1 242 ? 9.335 49.534 73.219 1.00 15.26 242 TYR C O 1
ATOM 6644 N N . PHE C 1 243 ? 9.337 47.273 73.365 1.00 13.78 243 PHE C N 1
ATOM 6645 C CA . PHE C 1 243 ? 8.680 47.137 74.664 1.00 12.73 243 PHE C CA 1
ATOM 6646 C C . PHE C 1 243 ? 7.185 47.420 74.500 1.00 14.48 243 PHE C C 1
ATOM 6647 O O . PHE C 1 243 ? 6.763 48.006 73.503 1.00 13.56 243 PHE C O 1
ATOM 6655 N N . HIS C 1 244 ? 6.379 46.991 75.465 1.00 14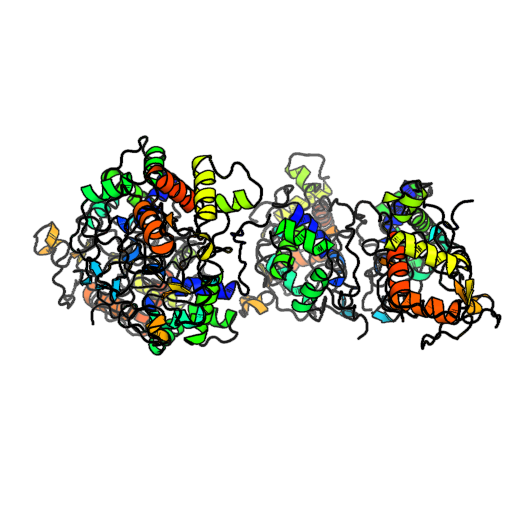.99 244 HIS C N 1
ATOM 6656 C CA . HIS C 1 244 ? 4.935 47.152 75.338 1.00 13.68 244 HIS C CA 1
ATOM 6657 C C . HIS C 1 244 ? 4.431 48.587 75.192 1.00 14.55 244 HIS C C 1
ATOM 6658 O O . HIS C 1 244 ? 3.328 48.801 74.700 1.00 12.78 244 HIS C O 1
ATOM 6665 N N . ASP C 1 245 ? 5.228 49.565 75.607 1.00 17.09 245 ASP C N 1
ATOM 6666 C CA . ASP C 1 245 ? 4.806 50.958 75.480 1.00 17.75 245 ASP C CA 1
ATOM 6667 C C . ASP C 1 245 ? 5.451 51.628 74.265 1.00 18.32 245 ASP C C 1
ATOM 6668 O O . ASP C 1 245 ? 5.197 52.802 73.980 1.00 17.30 245 ASP C O 1
ATOM 6673 N N . GLY C 1 246 ? 6.269 50.868 73.541 1.00 12.74 246 GLY C N 1
ATOM 6674 C CA . GLY C 1 246 ? 6.946 51.411 72.377 1.00 13.38 246 GLY C CA 1
ATOM 6675 C C . GLY C 1 246 ? 7.906 52.495 72.821 1.00 16.92 246 GLY C C 1
ATOM 6676 O O . GLY C 1 246 ? 8.288 53.366 72.034 1.00 14.48 246 GLY C O 1
ATOM 6677 N N . GLY C 1 247 ? 8.310 52.418 74.087 1.00 18.05 247 GLY C N 1
ATOM 6678 C CA . GLY C 1 247 ? 9.203 53.409 74.669 1.00 18.81 247 GLY C CA 1
ATOM 6679 C C . GLY C 1 247 ? 10.646 53.429 74.208 1.00 18.08 247 GLY C C 1
ATOM 6680 O O . GLY C 1 247 ? 11.304 54.457 74.310 1.00 17.25 247 GLY C O 1
ATOM 6681 N N . ALA C 1 248 ? 11.154 52.304 73.720 1.00 16.11 248 ALA C N 1
ATOM 6682 C CA . ALA C 1 248 ? 12.534 52.239 73.247 1.00 14.90 248 ALA C CA 1
ATOM 6683 C C . ALA C 1 248 ? 12.529 52.258 71.723 1.00 17.75 248 ALA C C 1
ATOM 6684 O O . ALA C 1 248 ? 12.168 51.278 71.078 1.00 14.30 248 ALA C O 1
ATOM 6686 N N . ALA C 1 249 ? 12.940 53.380 71.143 1.00 16.38 249 ALA C N 1
ATOM 6687 C CA . ALA C 1 249 ? 12.937 53.510 69.692 1.00 19.75 249 ALA C CA 1
ATOM 6688 C C . ALA C 1 249 ? 13.994 52.692 68.957 1.00 20.25 249 ALA C C 1
ATOM 6689 O O . ALA C 1 249 ? 13.803 52.341 67.797 1.00 21.94 249 ALA C O 1
ATOM 6691 N N . THR C 1 250 ? 15.102 52.382 69.623 1.00 15.86 250 THR C N 1
ATOM 6692 C CA . THR C 1 250 ? 16.174 51.629 68.982 1.00 13.14 250 THR C CA 1
ATOM 6693 C C . THR C 1 250 ? 16.495 50.314 69.686 1.00 11.92 250 THR C C 1
ATOM 6694 O O . THR C 1 250 ? 16.206 50.143 70.865 1.00 12.62 250 THR C O 1
ATOM 6698 N N . LEU C 1 251 ? 17.118 49.397 68.953 1.00 13.55 251 LEU C N 1
ATOM 6699 C CA . LEU C 1 251 ? 17.502 48.104 69.516 1.00 16.93 251 LEU C CA 1
ATOM 6700 C C . LEU C 1 251 ? 18.599 48.270 70.563 1.00 16.70 251 LEU C C 1
ATOM 6701 O O . LEU C 1 251 ? 18.653 47.524 71.541 1.00 16.47 251 LEU C O 1
ATOM 6706 N N . GLU C 1 252 ? 19.484 49.240 70.346 1.00 15.19 252 GLU C N 1
ATOM 6707 C CA . GLU C 1 252 ? 20.559 49.492 71.297 1.00 15.89 252 GLU C CA 1
ATOM 6708 C C . GLU C 1 252 ? 19.955 49.860 72.644 1.00 14.62 252 GLU C C 1
ATOM 6709 O O . GLU C 1 252 ? 20.381 49.364 73.681 1.00 16.12 252 GLU C O 1
ATOM 6715 N N . GLN C 1 253 ? 18.955 50.732 72.620 1.00 16.59 253 GLN C N 1
ATOM 6716 C CA . GLN C 1 253 ? 18.306 51.158 73.851 1.00 16.67 253 GLN C CA 1
ATOM 6717 C C . GLN C 1 253 ? 17.593 49.990 74.529 1.00 16.43 253 GLN C C 1
ATOM 6718 O O . GLN C 1 253 ? 17.652 49.840 75.751 1.00 14.09 253 GLN C O 1
ATOM 6724 N N . ALA C 1 254 ? 16.921 49.165 73.732 1.00 11.75 254 ALA C N 1
ATOM 6725 C CA . ALA C 1 254 ? 16.207 48.008 74.275 1.00 14.63 254 ALA C CA 1
ATOM 6726 C C . ALA C 1 254 ? 17.183 47.064 74.972 1.00 13.11 254 ALA C C 1
ATOM 6727 O O . ALA C 1 254 ? 16.918 46.573 76.074 1.00 15.41 254 ALA C O 1
ATOM 6729 N N . VAL C 1 255 ? 18.309 46.806 74.319 1.00 14.32 255 VAL C N 1
ATOM 6730 C CA . VAL C 1 255 ? 19.331 45.924 74.867 1.00 15.94 255 VAL C CA 1
ATOM 6731 C C . VAL C 1 255 ? 19.952 46.486 76.147 1.00 17.87 255 VAL C C 1
ATOM 6732 O O . VAL C 1 255 ? 20.153 45.759 77.118 1.00 15.26 255 VAL C O 1
ATOM 6736 N N . GLU C 1 256 ? 20.257 47.781 76.155 1.00 16.73 256 GLU C N 1
ATOM 6737 C CA . GLU C 1 256 ? 20.854 48.380 77.342 1.00 16.56 256 GLU C CA 1
ATOM 6738 C C . GLU C 1 256 ? 19.885 48.314 78.509 1.00 15.13 256 GLU C C 1
ATOM 6739 O O . GLU C 1 256 ? 20.282 48.027 79.636 1.00 18.34 256 GLU C O 1
ATOM 6745 N N . THR C 1 257 ? 18.610 48.570 78.233 1.00 14.65 257 THR C N 1
ATOM 6746 C CA . THR C 1 257 ? 17.596 48.539 79.273 1.00 17.35 257 THR C CA 1
ATOM 6747 C C . THR C 1 257 ? 17.437 47.126 79.807 1.00 16.52 257 THR C C 1
ATOM 6748 O O . THR C 1 257 ? 17.376 46.913 81.019 1.00 13.85 257 THR C O 1
ATOM 6752 N N . MET C 1 258 ? 17.372 46.165 78.896 1.00 14.93 258 MET C N 1
ATOM 6753 C CA . MET C 1 258 ? 17.230 44.767 79.294 1.00 18.52 258 MET C CA 1
ATOM 6754 C C . MET C 1 258 ? 18.408 44.309 80.160 1.00 19.27 258 MET C C 1
ATOM 6755 O O . MET C 1 258 ? 18.224 43.669 81.198 1.00 16.64 258 MET C O 1
ATOM 6760 N N . GLY C 1 259 ? 19.622 44.631 79.735 1.00 16.81 259 GLY C N 1
ATOM 6761 C CA . GLY C 1 259 ? 20.774 44.233 80.521 1.00 20.14 259 GLY C CA 1
ATOM 6762 C C . GLY C 1 259 ? 20.733 44.867 81.900 1.00 19.51 259 GLY C C 1
ATOM 6763 O O . GLY C 1 259 ? 20.991 44.215 82.910 1.00 21.73 259 GLY C O 1
ATOM 6764 N N . ARG C 1 260 ? 20.376 46.145 81.939 1.00 20.26 260 ARG C N 1
ATOM 6765 C CA . ARG C 1 260 ? 20.329 46.894 83.185 1.00 21.02 260 ARG C CA 1
ATOM 6766 C C . ARG C 1 260 ? 19.267 46.463 84.191 1.00 23.23 260 ARG C C 1
ATOM 6767 O O . ARG C 1 260 ? 19.595 46.169 85.338 1.00 24.82 260 ARG C O 1
ATOM 6775 N N . ILE C 1 261 ? 18.003 46.406 83.779 1.00 18.83 261 ILE C N 1
ATOM 6776 C CA . ILE C 1 261 ? 16.944 46.056 84.720 1.00 20.10 261 ILE C CA 1
ATOM 6777 C C . ILE C 1 261 ? 16.568 44.589 84.859 1.00 19.04 261 ILE C C 1
ATOM 6778 O O . ILE C 1 261 ? 15.883 44.228 85.816 1.00 20.42 261 ILE C O 1
ATOM 6783 N N . GLN C 1 262 ? 17.008 43.749 83.925 1.00 19.46 262 GLN C N 1
ATOM 6784 C CA . GLN C 1 262 ? 16.699 42.318 83.989 1.00 19.05 262 GLN C CA 1
ATOM 6785 C C . GLN C 1 262 ? 17.884 41.513 84.510 1.00 20.65 262 GLN C C 1
ATOM 6786 O O . GLN C 1 262 ? 17.701 40.445 85.090 1.00 20.69 262 GLN C O 1
ATOM 6792 N N . LEU C 1 263 ? 19.093 42.030 84.300 1.00 22.82 263 LEU C N 1
ATOM 6793 C CA . LEU C 1 263 ? 20.311 41.325 84.698 1.00 22.32 263 LEU C CA 1
ATOM 6794 C C . LEU C 1 263 ? 21.291 42.126 85.557 1.00 26.07 263 LEU C C 1
ATOM 6795 O O . LEU C 1 263 ? 22.339 41.602 85.946 1.00 25.61 263 LEU C O 1
ATOM 6800 N N . ASN C 1 264 ? 20.954 43.379 85.853 1.00 23.78 264 ASN C N 1
ATOM 6801 C CA . ASN C 1 264 ? 21.818 44.243 86.657 1.00 24.16 264 ASN C CA 1
ATOM 6802 C C . ASN C 1 264 ? 23.189 44.279 85.987 1.00 25.70 264 ASN C C 1
ATOM 6803 O O . ASN C 1 264 ? 24.225 44.228 86.650 1.00 25.09 264 ASN C O 1
ATOM 6808 N N . ARG C 1 265 ? 23.178 44.366 84.661 1.00 21.44 265 ARG C N 1
ATOM 6809 C CA . ARG C 1 265 ? 24.398 44.373 83.864 1.00 21.88 265 ARG C CA 1
ATOM 6810 C C . ARG C 1 265 ? 24.462 45.586 82.937 1.00 23.97 265 ARG C C 1
ATOM 6811 O O . ARG C 1 265 ? 23.600 45.754 82.075 1.00 23.68 265 ARG C O 1
ATOM 6819 N N . GLU C 1 266 ? 25.474 46.433 83.120 1.00 24.76 266 GLU C N 1
ATOM 6820 C CA . GLU C 1 266 ? 25.642 47.603 82.262 1.00 24.95 266 GLU C CA 1
ATOM 6821 C C . GLU C 1 266 ? 26.601 47.256 81.133 1.00 25.02 266 GLU C C 1
ATOM 6822 O O . GLU C 1 266 ? 27.816 47.215 81.334 1.00 24.10 266 GLU C O 1
ATOM 6828 N N . PHE C 1 267 ? 26.057 46.998 79.948 1.00 18.83 267 PHE C N 1
ATOM 6829 C CA . PHE C 1 267 ? 26.879 46.660 78.792 1.00 19.86 267 PHE C CA 1
ATOM 6830 C C . PHE C 1 267 ? 27.596 47.894 78.265 1.00 20.78 267 PHE C C 1
ATOM 6831 O O . PHE C 1 267 ? 27.041 48.989 78.288 1.00 21.63 267 PHE C O 1
ATOM 6839 N N . ASN C 1 268 ? 28.826 47.722 77.789 1.00 19.91 268 ASN C N 1
ATOM 6840 C CA . ASN C 1 268 ? 29.542 48.856 77.214 1.00 22.09 268 ASN C CA 1
ATOM 6841 C C . ASN C 1 268 ? 29.063 48.965 75.774 1.00 20.46 268 ASN C C 1
ATOM 6842 O O . ASN C 1 268 ? 28.382 48.067 75.270 1.00 20.76 268 ASN C O 1
ATOM 6847 N N . LYS C 1 269 ? 29.408 50.061 75.110 1.00 20.00 269 LYS C N 1
ATOM 6848 C CA . LYS C 1 269 ? 28.962 50.291 73.740 1.00 19.89 269 LYS C CA 1
ATOM 6849 C C . LYS C 1 269 ? 29.233 49.186 72.727 1.00 23.35 269 LYS C C 1
ATOM 6850 O O . LYS C 1 269 ? 28.349 48.843 71.945 1.00 24.39 269 LYS C O 1
ATOM 6856 N N . ASP C 1 270 ? 30.441 48.634 72.728 1.00 21.63 270 ASP C N 1
ATOM 6857 C CA . ASP C 1 270 ? 30.769 47.574 71.779 1.00 25.83 270 ASP C CA 1
ATOM 6858 C C . ASP C 1 270 ? 29.988 46.290 72.052 1.00 23.37 270 ASP C C 1
ATOM 6859 O O . ASP C 1 270 ? 29.623 45.572 71.120 1.00 21.64 270 ASP C O 1
ATOM 6864 N N . GLU C 1 271 ? 29.731 46.007 73.326 1.00 23.31 271 GLU C N 1
ATOM 6865 C CA . GLU C 1 271 ? 28.971 44.821 73.706 1.00 20.90 271 GLU C CA 1
ATOM 6866 C C . GLU C 1 271 ? 27.552 44.955 73.173 1.00 20.49 271 GLU C C 1
ATOM 6867 O O . GLU C 1 271 ? 26.991 44.005 72.615 1.00 18.50 271 GLU C O 1
ATOM 6873 N N . VAL C 1 272 ? 26.977 46.142 73.347 1.00 15.22 272 VAL C N 1
ATOM 6874 C CA . VAL C 1 272 ? 25.629 46.413 72.869 1.00 16.06 272 VAL C CA 1
ATOM 6875 C C . VAL C 1 272 ? 25.608 46.273 71.352 1.00 16.54 272 VAL C C 1
ATOM 6876 O O . VAL C 1 272 ? 24.714 45.653 70.788 1.00 18.02 272 VAL C O 1
ATOM 6880 N N . SER C 1 273 ? 26.604 46.852 70.691 1.00 18.93 273 SER C N 1
ATOM 6881 C CA . SER C 1 273 ? 26.683 46.782 69.240 1.00 19.38 273 SER C CA 1
ATOM 6882 C C . SER C 1 273 ? 26.701 45.336 68.751 1.00 20.16 273 SER C C 1
ATOM 6883 O O . SER C 1 273 ? 26.055 44.998 67.766 1.00 20.76 273 SER C O 1
ATOM 6886 N N . LYS C 1 274 ? 27.442 44.477 69.439 1.00 18.30 274 LYS C N 1
ATOM 6887 C CA . LYS C 1 274 ? 27.522 43.080 69.031 1.00 17.93 274 LYS C CA 1
ATOM 6888 C C . LYS C 1 274 ? 26.213 42.325 69.264 1.00 16.96 274 LYS C C 1
ATOM 6889 O O . LYS C 1 274 ? 25.808 41.515 68.434 1.00 16.75 274 LYS C O 1
ATOM 6895 N N . ILE C 1 275 ? 25.552 42.583 70.386 1.00 17.51 275 ILE C N 1
ATOM 6896 C CA . ILE C 1 275 ? 24.288 41.904 70.657 1.00 16.52 275 ILE C CA 1
ATOM 6897 C C . ILE C 1 275 ? 23.267 42.338 69.607 1.00 17.15 275 ILE C C 1
ATOM 6898 O O . ILE C 1 275 ? 22.537 41.510 69.067 1.00 14.17 275 ILE C O 1
ATOM 6903 N N . VAL C 1 276 ? 23.221 43.637 69.307 1.00 16.22 276 VAL C N 1
ATOM 6904 C CA . VAL C 1 276 ? 22.288 44.131 68.296 1.00 15.01 276 VAL C CA 1
ATOM 6905 C C . VAL C 1 276 ? 22.570 43.480 66.939 1.00 16.87 276 VAL C C 1
ATOM 6906 O O . VAL C 1 276 ? 21.638 43.136 66.211 1.00 15.12 276 VAL C O 1
ATOM 6910 N N . ALA C 1 277 ? 23.848 43.296 66.596 1.00 16.48 277 ALA C N 1
ATOM 6911 C CA . ALA C 1 277 ? 24.197 42.668 65.323 1.00 16.96 277 ALA C CA 1
ATOM 6912 C C . ALA C 1 277 ? 23.620 41.259 65.310 1.00 12.19 277 ALA C C 1
ATOM 6913 O O . ALA C 1 277 ? 23.029 40.822 64.322 1.00 14.93 277 ALA C O 1
ATOM 6915 N N . PHE C 1 278 ? 23.783 40.552 66.419 1.00 16.83 278 PHE C N 1
ATOM 6916 C CA . PHE C 1 278 ? 23.248 39.203 66.533 1.00 13.81 278 PHE C CA 1
ATOM 6917 C C . PHE C 1 278 ? 21.725 39.215 66.358 1.00 15.05 278 PHE C C 1
ATOM 6918 O O . PHE C 1 278 ? 21.175 38.423 65.595 1.00 14.69 278 PHE C O 1
ATOM 6926 N N . LEU C 1 279 ? 21.046 40.123 67.055 1.00 13.52 279 LEU C N 1
ATOM 6927 C CA . LEU C 1 279 ? 19.589 40.196 66.962 1.00 14.78 279 LEU C CA 1
ATOM 6928 C C . LEU C 1 279 ? 19.089 40.359 65.529 1.00 14.37 279 LEU C C 1
ATOM 6929 O O . LEU C 1 279 ? 18.055 39.806 65.162 1.00 14.46 279 LEU C O 1
ATOM 6934 N N . LYS C 1 280 ? 19.813 41.117 64.712 1.00 13.56 280 LYS C N 1
ATOM 6935 C CA . LYS C 1 280 ? 19.393 41.306 63.331 1.00 12.68 280 LYS C CA 1
ATOM 6936 C C . LYS C 1 280 ? 19.530 40.018 62.515 1.00 16.30 280 LYS C C 1
ATOM 6937 O O . LYS C 1 280 ? 18.879 39.873 61.483 1.00 15.91 280 LYS C O 1
ATOM 6943 N N . THR C 1 281 ? 20.353 39.074 62.975 1.00 17.29 281 THR C N 1
ATOM 6944 C CA . THR C 1 281 ? 20.489 37.815 62.236 1.00 15.98 281 THR C CA 1
ATOM 6945 C C . THR C 1 281 ? 19.303 36.900 62.542 1.00 16.64 281 THR C C 1
ATOM 6946 O O . THR C 1 281 ? 19.234 35.771 62.045 1.00 17.05 281 THR C O 1
ATOM 6950 N N . LEU C 1 282 ? 18.372 37.391 63.359 1.00 14.50 282 LEU C N 1
ATOM 6951 C CA . LEU C 1 282 ? 17.173 36.626 63.697 1.00 14.91 282 LEU C CA 1
ATOM 6952 C C . LEU C 1 282 ? 16.021 36.966 62.738 1.00 14.75 282 LEU C C 1
ATOM 6953 O O . LEU C 1 282 ? 14.889 36.517 62.934 1.00 17.70 282 LEU C O 1
ATOM 6958 N N . THR C 1 283 ? 16.309 37.757 61.706 1.00 12.61 283 THR C N 1
ATOM 6959 C CA . THR C 1 283 ? 15.289 38.119 60.720 1.00 14.76 283 THR C CA 1
ATOM 6960 C C . THR C 1 283 ? 15.223 36.990 59.688 1.00 18.48 283 THR C C 1
ATOM 6961 O O . THR C 1 283 ? 16.211 36.697 59.019 1.00 17.14 283 THR C O 1
ATOM 6965 N N . GLY C 1 284 ? 14.061 36.355 59.572 1.00 14.65 284 GLY C N 1
ATOM 6966 C CA . GLY C 1 284 ? 13.912 35.248 58.638 1.00 20.06 284 GLY C CA 1
ATOM 6967 C C . GLY C 1 284 ? 13.248 35.601 57.323 1.00 20.02 284 GLY C C 1
ATOM 6968 O O . GLY C 1 284 ? 13.072 36.776 57.008 1.00 14.16 284 GLY C O 1
ATOM 6969 N N . ASP C 1 285 ? 12.882 34.583 56.547 1.00 18.86 285 ASP C N 1
ATOM 6970 C CA . ASP C 1 285 ? 12.232 34.815 55.260 1.00 16.99 285 ASP C CA 1
ATOM 6971 C C . ASP C 1 285 ? 10.840 35.379 55.504 1.00 16.05 285 ASP C C 1
ATOM 6972 O O . ASP C 1 285 ? 10.062 34.822 56.274 1.00 16.58 285 ASP C O 1
ATOM 6977 N N . GLN C 1 286 ? 10.523 36.488 54.848 1.00 16.16 286 GLN C N 1
ATOM 6978 C CA . GLN C 1 286 ? 9.218 37.114 55.036 1.00 15.79 286 GLN C CA 1
ATOM 6979 C C . GLN C 1 286 ? 8.113 36.450 54.208 1.00 19.12 286 GLN C C 1
ATOM 6980 O O . GLN C 1 286 ? 8.391 35.747 53.238 1.00 18.00 286 GLN C O 1
ATOM 6986 N N . PRO C 1 287 ? 6.840 36.676 54.577 1.00 20.75 287 PRO C N 1
ATOM 6987 C CA . PRO C 1 287 ? 5.716 36.078 53.848 1.00 19.36 287 PRO C CA 1
ATOM 6988 C C . PRO C 1 287 ? 5.867 36.225 52.342 1.00 19.70 287 PRO C C 1
ATOM 6989 O O . PRO C 1 287 ? 6.079 37.323 51.831 1.00 21.89 287 PRO C O 1
ATOM 6993 N N . ASP C 1 288 ? 5.754 35.101 51.641 1.00 22.22 288 ASP C N 1
ATOM 6994 C CA . ASP C 1 288 ? 5.894 35.059 50.194 1.00 22.50 288 ASP C CA 1
ATOM 6995 C C . ASP C 1 288 ? 4.607 34.544 49.562 1.00 26.08 288 ASP C C 1
ATOM 6996 O O . ASP C 1 288 ? 4.391 33.332 49.475 1.00 25.41 288 ASP C O 1
ATOM 7001 N N . PHE C 1 289 ? 3.745 35.465 49.144 1.00 19.71 289 PHE C N 1
ATOM 7002 C CA . PHE C 1 289 ? 2.491 35.085 48.506 1.00 20.80 289 PHE C CA 1
ATOM 7003 C C . PHE C 1 289 ? 1.931 36.239 47.690 1.00 23.52 289 PHE C C 1
ATOM 7004 O O . PHE C 1 289 ? 2.335 37.390 47.863 1.00 16.26 289 PHE C O 1
ATOM 7012 N N . LYS C 1 290 ? 1.021 35.920 46.778 1.00 21.39 290 LYS C N 1
ATOM 7013 C CA . LYS C 1 290 ? 0.416 36.935 45.929 1.00 20.86 290 LYS C CA 1
ATOM 7014 C C . LYS C 1 290 ? -0.505 37.839 46.732 1.00 18.89 290 LYS C C 1
ATOM 7015 O O . LYS C 1 290 ? -1.160 37.394 47.672 1.00 17.84 290 LYS C O 1
ATOM 7021 N N . LEU C 1 291 ? -0.549 39.113 46.358 1.00 19.06 291 LEU C N 1
ATOM 7022 C CA . LEU C 1 291 ? -1.439 40.056 47.022 1.00 17.64 291 LEU C CA 1
ATOM 7023 C C . LEU C 1 291 ? -2.844 39.473 46.858 1.00 11.45 291 LEU C C 1
ATOM 7024 O O . LEU C 1 291 ? -3.287 39.213 45.741 1.00 14.04 291 LEU C O 1
ATOM 7029 N N . PRO C 1 292 ? -3.561 39.253 47.965 1.00 13.71 292 PRO C N 1
ATOM 7030 C CA . PRO C 1 292 ? -4.905 38.692 47.811 1.00 17.30 292 PRO C CA 1
ATOM 7031 C C . PRO C 1 292 ? -5.886 39.605 47.079 1.00 18.02 292 PRO C C 1
ATOM 7032 O O . PRO C 1 292 ? -5.906 40.815 47.298 1.00 18.86 292 PRO C O 1
ATOM 7036 N N . ILE C 1 293 ? -6.682 39.009 46.197 1.00 13.94 293 ILE C N 1
ATOM 7037 C CA . ILE C 1 293 ? -7.692 39.741 45.440 1.00 15.59 293 ILE C CA 1
ATOM 7038 C C . ILE C 1 293 ? -9.009 39.367 46.106 1.00 19.83 293 ILE C C 1
ATOM 7039 O O . ILE C 1 293 ? -9.402 38.198 46.126 1.00 17.38 293 ILE C O 1
ATOM 7044 N N . LEU C 1 294 ? -9.680 40.364 46.668 1.00 11.90 294 LEU C N 1
ATOM 7045 C CA . LEU C 1 294 ? -10.921 40.144 47.399 1.00 14.35 294 LEU C CA 1
ATOM 7046 C C . LEU C 1 294 ? -12.184 40.360 46.567 1.00 16.41 294 LEU C C 1
ATOM 7047 O O . LEU C 1 294 ? -12.201 41.164 45.627 1.00 16.06 294 LEU C O 1
ATOM 7052 N N . PRO C 1 295 ? -13.261 39.631 46.894 1.00 13.82 295 PRO C N 1
ATOM 7053 C CA . PRO C 1 295 ? -14.504 39.795 46.136 1.00 14.33 295 PRO C CA 1
ATOM 7054 C C . PRO C 1 295 ? -15.135 41.153 46.423 1.00 14.78 295 PRO C C 1
ATOM 7055 O O . PRO C 1 295 ? -14.977 41.710 47.510 1.00 13.99 295 PRO C O 1
ATOM 7059 N N . PRO C 1 296 ? -15.852 41.711 45.437 1.00 15.18 296 PRO C N 1
ATOM 7060 C CA . PRO C 1 296 ? -16.482 43.013 45.645 1.00 15.16 296 PRO C CA 1
ATOM 7061 C C . PRO C 1 296 ? -17.725 42.941 46.503 1.00 18.56 296 PRO C C 1
ATOM 7062 O O . PRO C 1 296 ? -18.433 41.930 46.512 1.00 14.37 296 PRO C O 1
ATOM 7066 N N . SER C 1 297 ? -17.977 44.019 47.233 1.00 15.13 297 SER C N 1
ATOM 7067 C CA . SER C 1 297 ? -19.182 44.112 48.038 1.00 14.20 297 SER C CA 1
ATOM 7068 C C . SER C 1 297 ? -20.291 44.232 46.993 1.00 14.88 297 SER C C 1
ATOM 7069 O O . SER C 1 297 ? -20.018 44.590 45.843 1.00 18.72 297 SER C O 1
ATOM 7072 N N . ASN C 1 298 ? -21.528 43.918 47.366 1.00 12.85 298 ASN C N 1
ATOM 7073 C CA . ASN C 1 298 ? -22.640 44.042 46.427 1.00 13.06 298 ASN C CA 1
ATOM 7074 C C . ASN C 1 298 ? -23.796 44.762 47.127 1.00 11.09 298 ASN C C 1
ATOM 7075 O O . ASN C 1 298 ? -23.661 45.175 48.272 1.00 15.16 298 ASN C O 1
ATOM 7080 N N . ASN C 1 299 ? -24.926 44.920 46.447 1.00 16.87 299 ASN C N 1
ATOM 7081 C CA . ASN C 1 299 ? -26.051 45.637 47.039 1.00 18.02 299 ASN C CA 1
ATOM 7082 C C . ASN C 1 299 ? -26.554 45.089 48.372 1.00 18.44 299 ASN C C 1
ATOM 7083 O O . ASN C 1 299 ? -27.195 45.812 49.134 1.00 23.60 299 ASN C O 1
ATOM 7088 N N . ASP C 1 300 ? -26.247 43.828 48.660 1.00 20.76 300 ASP C N 1
ATOM 7089 C CA . ASP C 1 300 ? -26.673 43.188 49.906 1.00 23.64 300 ASP C CA 1
ATOM 7090 C C . ASP C 1 300 ? -25.673 43.370 51.056 1.00 23.78 300 ASP C C 1
ATOM 7091 O O . ASP C 1 300 ? -25.987 43.094 52.213 1.00 23.53 300 ASP C O 1
ATOM 7096 N N . THR C 1 301 ? -24.468 43.821 50.734 1.00 20.94 301 THR C N 1
ATOM 7097 C CA . THR C 1 301 ? -23.423 44.006 51.739 1.00 18.54 301 THR C CA 1
ATOM 7098 C C . THR C 1 301 ? -23.640 45.226 52.639 1.00 20.62 301 THR C C 1
ATOM 7099 O O . THR C 1 301 ? -23.892 46.327 52.149 1.00 18.29 301 THR C O 1
ATOM 7103 N N . PRO C 1 302 ? -23.565 45.043 53.972 1.00 20.77 302 PRO C N 1
ATOM 7104 C CA . PRO C 1 302 ? -23.750 46.173 54.890 1.00 18.55 302 PRO C CA 1
ATOM 7105 C C . PRO C 1 302 ? -22.705 47.208 54.497 1.00 21.74 302 PRO C C 1
ATOM 7106 O O . PRO C 1 302 ? -21.542 46.861 54.313 1.00 17.91 302 PRO C O 1
ATOM 7110 N N . ARG C 1 303 ? -23.105 48.467 54.356 1.00 19.12 303 ARG C N 1
ATOM 7111 C CA . ARG C 1 303 ? -22.158 49.494 53.929 1.00 20.12 303 ARG C CA 1
ATOM 7112 C C . ARG C 1 303 ? -21.220 50.011 55.016 1.00 19.67 303 ARG C C 1
ATOM 7113 O O . ARG C 1 303 ? -21.587 50.124 56.181 1.00 15.68 303 ARG C O 1
ATOM 7121 N N . SER C 1 304 ? -19.993 50.323 54.616 1.00 14.98 304 SER C N 1
ATOM 7122 C CA . SER C 1 304 ? -18.985 50.818 55.542 1.00 16.59 304 SER C CA 1
ATOM 7123 C C . SER C 1 304 ? -19.416 52.134 56.193 1.00 15.70 304 SER C C 1
ATOM 7124 O O . SER C 1 304 ? -20.120 52.932 55.577 1.00 14.91 304 SER C O 1
ATOM 7127 N N . GLN C 1 305 ? -18.997 52.343 57.438 1.00 16.18 305 GLN C N 1
ATOM 7128 C CA . GLN C 1 305 ? -19.345 53.553 58.189 1.00 18.90 305 GLN C CA 1
ATOM 7129 C C . GLN C 1 305 ? -18.084 54.232 58.700 1.00 16.73 305 GLN C C 1
ATOM 7130 O O . GLN C 1 305 ? -17.829 54.269 59.904 1.00 16.77 305 GLN C O 1
ATOM 7136 N N . PRO C 1 306 ? -17.273 54.777 57.790 1.00 16.33 306 PRO C N 1
ATOM 7137 C CA . PRO C 1 306 ? -16.031 55.451 58.174 1.00 16.75 306 PRO C CA 1
ATOM 7138 C C . PRO C 1 306 ? -16.218 56.698 59.033 1.00 19.48 306 PRO C C 1
ATOM 7139 O O . PRO C 1 306 ? -15.397 56.992 59.891 1.00 16.85 306 PRO C O 1
ATOM 7143 N N . TYR C 1 307 ? -17.312 57.418 58.816 1.00 19.75 307 TYR C N 1
ATOM 7144 C CA . TYR C 1 307 ? -17.536 58.652 59.554 1.00 23.56 307 TYR C CA 1
ATOM 7145 C C . TYR C 1 307 ? -18.821 58.678 60.373 1.00 31.56 307 TYR C C 1
ATOM 7146 O O . TYR C 1 307 ? -18.950 59.469 61.304 1.00 28.07 307 TYR C O 1
ATOM 7155 N N . GLU C 1 308 ? -19.759 57.809 60.018 1.00 40.97 308 GLU C N 1
ATOM 7156 C CA . GLU C 1 308 ? -21.052 57.713 60.691 1.00 54.36 308 GLU C CA 1
ATOM 7157 C C . GLU C 1 308 ? -20.932 57.456 62.190 1.00 49.71 308 GLU C C 1
ATOM 7158 O O . GLU C 1 308 ? -19.838 57.475 62.747 1.00 52.80 308 GLU C O 1
ATOM 7165 N N . ALA D 1 1 ? 29.452 12.698 47.863 1.00 71.45 1 ALA D N 1
ATOM 7166 C CA . ALA D 1 1 ? 28.962 13.315 46.602 1.00 71.09 1 ALA D CA 1
ATOM 7167 C C . ALA D 1 1 ? 27.874 14.351 46.862 1.00 72.47 1 ALA D C 1
ATOM 7168 O O . ALA D 1 1 ? 28.132 15.414 47.442 1.00 71.70 1 ALA D O 1
ATOM 7170 N N . ASN D 1 2 ? 26.661 14.041 46.404 1.00 73.16 2 ASN D N 1
ATOM 7171 C CA . ASN D 1 2 ? 25.503 14.909 46.572 1.00 76.16 2 ASN D CA 1
ATOM 7172 C C . ASN D 1 2 ? 24.425 14.438 45.603 1.00 75.64 2 ASN D C 1
ATOM 7173 O O . ASN D 1 2 ? 24.405 13.260 45.225 1.00 76.76 2 ASN D O 1
ATOM 7178 N N . GLU D 1 3 ? 23.530 15.347 45.217 1.00 76.15 3 GLU D N 1
ATOM 7179 C CA . GLU D 1 3 ? 22.445 15.040 44.280 1.00 74.45 3 GLU D CA 1
ATOM 7180 C C . GLU D 1 3 ? 22.895 14.064 43.191 1.00 71.92 3 GLU D C 1
ATOM 7181 O O . GLU D 1 3 ? 23.679 14.415 42.309 1.00 70.41 3 GLU D O 1
ATOM 7187 N N . PRO D 1 4 ? 22.401 12.818 43.247 1.00 69.95 4 PRO D N 1
ATOM 7188 C CA . PRO D 1 4 ? 22.771 11.803 42.259 1.00 68.58 4 PRO D CA 1
ATOM 7189 C C . PRO D 1 4 ? 22.326 12.134 40.842 1.00 67.90 4 PRO D C 1
ATOM 7190 O O . PRO D 1 4 ? 21.299 12.779 40.635 1.00 66.21 4 PRO D O 1
ATOM 7194 N N . ILE D 1 5 ? 23.121 11.693 39.874 1.00 67.62 5 ILE D N 1
ATOM 7195 C CA . ILE D 1 5 ? 22.828 11.913 38.465 1.00 66.59 5 ILE D CA 1
ATOM 7196 C C . ILE D 1 5 ? 21.526 11.202 38.120 1.00 66.00 5 ILE D C 1
ATOM 7197 O O . ILE D 1 5 ? 21.317 10.052 38.509 1.00 61.92 5 ILE D O 1
ATOM 7202 N N . GLN D 1 6 ? 20.650 11.884 37.391 1.00 66.10 6 GLN D N 1
ATOM 7203 C CA . GLN D 1 6 ? 19.374 11.299 37.011 1.00 66.16 6 GLN D CA 1
ATOM 7204 C C . GLN D 1 6 ? 19.047 11.620 35.559 1.00 60.35 6 GLN D C 1
ATOM 7205 O O . GLN D 1 6 ? 19.430 12.670 35.045 1.00 59.86 6 GLN D O 1
ATOM 7211 N N . PRO D 1 7 ? 18.337 10.708 34.877 1.00 56.05 7 PRO D N 1
ATOM 7212 C CA . PRO D 1 7 ? 17.951 10.877 33.472 1.00 52.74 7 PRO D CA 1
ATOM 7213 C C . PRO D 1 7 ? 17.352 12.242 33.141 1.00 52.51 7 PRO D C 1
ATOM 7214 O O . PRO D 1 7 ? 16.485 12.748 33.857 1.00 49.76 7 PRO D O 1
ATOM 7218 N N . ILE D 1 8 ? 17.830 12.837 32.053 1.00 53.31 8 ILE D N 1
ATOM 7219 C CA . ILE D 1 8 ? 17.332 14.132 31.612 1.00 52.48 8 ILE D CA 1
ATOM 7220 C C . ILE D 1 8 ? 15.980 13.908 30.943 1.00 50.69 8 ILE D C 1
ATOM 7221 O O . ILE D 1 8 ? 15.892 13.224 29.924 1.00 44.20 8 ILE D O 1
ATOM 7226 N N . LYS D 1 9 ? 14.929 14.481 31.522 1.00 50.23 9 LYS D N 1
ATOM 7227 C CA . LYS D 1 9 ? 13.581 14.327 30.986 1.00 51.74 9 LYS D CA 1
ATOM 7228 C C . LYS D 1 9 ? 13.324 15.196 29.758 1.00 50.42 9 LYS D C 1
ATOM 7229 O O . LYS D 1 9 ? 13.892 16.281 29.620 1.00 47.93 9 LYS D O 1
ATOM 7235 N N . ALA D 1 10 ? 12.465 14.707 28.868 1.00 50.40 10 ALA D N 1
ATOM 7236 C CA . ALA D 1 10 ? 12.114 15.437 27.657 1.00 50.48 10 ALA D CA 1
ATOM 7237 C C . ALA D 1 10 ? 11.262 16.636 28.048 1.00 51.82 10 ALA D C 1
ATOM 7238 O O . ALA D 1 10 ? 10.506 16.583 29.020 1.00 53.41 10 ALA D O 1
ATOM 7240 N N . VAL D 1 11 ? 11.386 17.715 27.287 1.00 52.51 11 VAL D N 1
ATOM 7241 C CA . VAL D 1 11 ? 10.641 18.932 27.569 1.00 53.17 11 VAL D CA 1
ATOM 7242 C C . VAL D 1 11 ? 9.753 19.360 26.407 1.00 56.58 11 VAL D C 1
ATOM 7243 O O . VAL D 1 11 ? 10.029 19.051 25.247 1.00 59.16 11 VAL D O 1
ATOM 7247 N N . THR D 1 12 ? 8.680 20.065 26.743 1.00 60.59 12 THR D N 1
ATOM 7248 C CA . THR D 1 12 ? 7.740 20.595 25.765 1.00 62.08 12 THR D CA 1
ATOM 7249 C C . THR D 1 12 ? 7.569 22.066 26.130 1.00 61.96 12 THR D C 1
ATOM 7250 O O . THR D 1 12 ? 7.166 22.394 27.247 1.00 59.69 12 THR D O 1
ATOM 7254 N N . PRO D 1 13 ? 7.884 22.974 25.195 1.00 62.04 13 PRO D N 1
ATOM 7255 C CA . PRO D 1 13 ? 7.759 24.410 25.459 1.00 62.70 13 PRO D CA 1
ATOM 7256 C C . PRO D 1 13 ? 6.397 24.818 26.006 1.00 63.91 13 PRO D C 1
ATOM 7257 O O . PRO D 1 13 ? 5.365 24.305 25.575 1.00 59.70 13 PRO D O 1
ATOM 7261 N N . GLU D 1 14 ? 6.400 25.740 26.963 1.00 67.54 14 GLU D N 1
ATOM 7262 C CA . GLU D 1 14 ? 5.152 26.214 27.546 1.00 73.44 14 GLU D CA 1
ATOM 7263 C C . GLU D 1 14 ? 4.380 26.977 26.482 1.00 71.16 14 GLU D C 1
ATOM 7264 O O . GLU D 1 14 ? 3.180 27.219 26.612 1.00 70.32 14 GLU D O 1
ATOM 7270 N N . ASN D 1 15 ? 5.095 27.363 25.431 1.00 66.90 15 ASN D N 1
ATOM 7271 C CA . ASN D 1 15 ? 4.510 28.089 24.313 1.00 65.71 15 ASN D CA 1
ATOM 7272 C C . ASN D 1 15 ? 5.252 27.693 23.040 1.00 62.73 15 ASN D C 1
ATOM 7273 O O . ASN D 1 15 ? 6.350 28.186 22.770 1.00 62.94 15 ASN D O 1
ATOM 7278 N N . ALA D 1 16 ? 4.647 26.795 22.268 1.00 58.35 16 ALA D N 1
ATOM 7279 C CA . ALA D 1 16 ? 5.240 26.314 21.026 1.00 55.25 16 ALA D CA 1
ATOM 7280 C C . ALA D 1 16 ? 5.595 27.451 20.070 1.00 54.52 16 ALA D C 1
ATOM 7281 O O . ALA D 1 16 ? 6.671 27.446 19.467 1.00 53.57 16 ALA D O 1
ATOM 7283 N N . ASP D 1 17 ? 4.698 28.423 19.929 1.00 52.11 17 ASP D N 1
ATOM 7284 C CA . ASP D 1 17 ? 4.946 29.550 19.034 1.00 52.28 17 ASP D CA 1
ATOM 7285 C C . ASP D 1 17 ? 6.088 30.435 19.520 1.00 50.00 17 ASP D C 1
ATOM 7286 O O . ASP D 1 17 ? 6.851 30.974 18.715 1.00 48.37 17 ASP D O 1
ATOM 7291 N N . MET D 1 18 ? 6.203 30.589 20.834 1.00 45.83 18 MET D N 1
ATOM 7292 C CA . MET D 1 18 ? 7.269 31.403 21.403 1.00 42.71 18 MET D CA 1
ATOM 7293 C C . MET D 1 18 ? 8.589 30.701 21.108 1.00 40.01 18 MET D C 1
ATOM 7294 O O . MET D 1 18 ? 9.596 31.339 20.803 1.00 38.07 18 MET D O 1
ATOM 7299 N N . ALA D 1 19 ? 8.563 29.375 21.199 1.00 38.13 19 ALA D N 1
ATOM 7300 C CA . ALA D 1 19 ? 9.743 28.556 20.951 1.00 38.71 19 ALA D CA 1
ATOM 7301 C C . ALA D 1 19 ? 10.159 28.605 19.489 1.00 40.75 19 ALA D C 1
ATOM 7302 O O . ALA D 1 19 ? 11.350 28.623 19.181 1.00 41.99 19 ALA D O 1
ATOM 7304 N N . GLU D 1 20 ? 9.179 28.617 18.589 1.00 44.17 20 GLU D N 1
ATOM 7305 C CA . GLU D 1 20 ? 9.473 28.661 17.162 1.00 47.31 20 GLU D CA 1
ATOM 7306 C C . GLU D 1 20 ? 10.038 30.024 16.786 1.00 44.32 20 GLU D C 1
ATOM 7307 O O . GLU D 1 20 ? 10.884 30.128 15.898 1.00 42.68 20 GLU D O 1
ATOM 7313 N N . LEU D 1 21 ? 9.565 31.068 17.461 1.00 39.89 21 LEU D N 1
ATOM 7314 C CA . LEU D 1 21 ? 10.052 32.415 17.205 1.00 37.42 21 LEU D CA 1
ATOM 7315 C C . LEU D 1 21 ? 11.458 32.521 17.772 1.00 39.02 21 LEU D C 1
ATOM 7316 O O . LEU D 1 21 ? 12.339 33.118 17.160 1.00 38.20 21 LEU D O 1
ATOM 7321 N N . GLY D 1 22 ? 11.660 31.932 18.947 1.00 35.38 22 GLY D N 1
ATOM 7322 C CA . GLY D 1 22 ? 12.968 31.967 19.575 1.00 36.82 22 GLY D CA 1
ATOM 7323 C C . GLY D 1 22 ? 14.044 31.331 18.711 1.00 40.06 22 GLY D C 1
ATOM 7324 O O . GLY D 1 22 ? 15.120 31.906 18.523 1.00 39.76 22 GLY D O 1
ATOM 7325 N N . LYS D 1 23 ? 13.755 30.145 18.180 1.00 39.97 23 LYS D N 1
ATOM 7326 C CA . LYS D 1 23 ? 14.709 29.432 17.334 1.00 39.98 23 LYS D CA 1
ATOM 7327 C C . LYS D 1 23 ? 15.103 30.273 16.130 1.00 37.18 23 LYS D C 1
ATOM 7328 O O . LYS D 1 23 ? 16.257 30.262 15.704 1.00 34.65 23 LYS D O 1
ATOM 7334 N N . MET D 1 24 ? 14.141 31.007 15.584 1.00 37.44 24 MET D N 1
ATOM 7335 C CA . MET D 1 24 ? 14.407 31.867 14.439 1.00 38.48 24 MET D CA 1
ATOM 7336 C C . MET D 1 24 ? 15.410 32.948 14.832 1.00 36.69 24 MET D C 1
ATOM 7337 O O . MET D 1 24 ? 16.424 33.137 14.160 1.00 35.89 24 MET D O 1
ATOM 7342 N N . LEU D 1 25 ? 15.133 33.647 15.928 1.00 32.41 25 LEU D N 1
ATOM 7343 C CA . LEU D 1 25 ? 16.028 34.702 16.390 1.00 33.73 25 LEU D CA 1
ATOM 7344 C C . LEU D 1 25 ? 17.397 34.140 16.759 1.00 32.72 25 LEU D C 1
ATOM 7345 O O . LEU D 1 25 ? 18.403 34.843 16.682 1.00 29.82 25 LEU D O 1
ATOM 7350 N N . PHE D 1 26 ? 17.421 32.873 17.166 1.00 33.02 26 PHE D N 1
ATOM 7351 C CA . PHE D 1 26 ? 18.658 32.201 17.566 1.00 32.96 26 PHE D CA 1
ATOM 7352 C C . PHE D 1 26 ? 19.574 31.996 16.362 1.00 29.42 26 PHE D C 1
ATOM 7353 O O . PHE D 1 26 ? 20.799 32.013 16.492 1.00 29.13 26 PHE D O 1
ATOM 7361 N N . PHE D 1 27 ? 18.969 31.802 15.197 1.00 27.16 27 PHE D N 1
ATOM 7362 C CA . PHE D 1 27 ? 19.713 31.589 13.958 1.00 31.31 27 PHE D CA 1
ATOM 7363 C C . PHE D 1 27 ? 19.756 32.821 13.065 1.00 31.21 27 PHE D C 1
ATOM 7364 O O . PHE D 1 27 ? 20.223 32.748 11.927 1.00 36.33 27 PHE D O 1
ATOM 7372 N N . ASP D 1 28 ? 19.280 33.954 13.568 1.00 30.10 28 ASP D N 1
ATOM 7373 C CA . ASP D 1 28 ? 19.260 35.165 12.757 1.00 32.80 28 ASP D CA 1
ATOM 7374 C C . ASP D 1 28 ? 20.524 35.987 12.919 1.00 33.23 28 ASP D C 1
ATOM 7375 O O . ASP D 1 28 ? 20.726 36.629 13.941 1.00 32.10 28 ASP D O 1
ATOM 7380 N N . PRO D 1 29 ? 21.390 35.990 11.893 1.00 33.23 29 PRO D N 1
ATOM 7381 C CA . PRO D 1 29 ? 22.646 36.743 11.927 1.00 31.74 29 PRO D CA 1
ATOM 7382 C C . PRO D 1 29 ? 22.471 38.252 11.839 1.00 31.14 29 PRO D C 1
ATOM 7383 O O . PRO D 1 29 ? 23.450 38.996 11.882 1.00 29.56 29 PRO D O 1
ATOM 7387 N N . ARG D 1 30 ? 21.232 38.705 11.716 1.00 33.74 30 ARG D N 1
ATOM 7388 C CA . ARG D 1 30 ? 20.983 40.135 11.605 1.00 32.52 30 ARG D CA 1
ATOM 7389 C C . ARG D 1 30 ? 20.939 40.852 12.950 1.00 35.77 30 ARG D C 1
ATOM 7390 O O . ARG D 1 30 ? 20.970 42.082 13.006 1.00 35.96 30 ARG D O 1
ATOM 7398 N N . LEU D 1 31 ? 20.876 40.091 14.037 1.00 37.61 31 LEU D N 1
ATOM 7399 C CA . LEU D 1 31 ? 20.870 40.714 15.356 1.00 37.93 31 LEU D CA 1
ATOM 7400 C C . LEU D 1 31 ? 22.257 41.281 15.612 1.00 34.89 31 LEU D C 1
ATOM 7401 O O . LEU D 1 31 ? 22.429 42.154 16.454 1.00 36.49 31 LEU D O 1
ATOM 7406 N N . SER D 1 32 ? 23.248 40.779 14.877 1.00 34.03 32 SER D N 1
ATOM 7407 C CA . SER D 1 32 ? 24.618 41.258 15.023 1.00 32.63 32 SER D CA 1
ATOM 7408 C C . SER D 1 32 ? 24.815 42.484 14.143 1.00 25.39 32 SER D C 1
ATOM 7409 O O . SER D 1 32 ? 24.046 42.720 13.213 1.00 32.18 32 SER D O 1
ATOM 7412 N N . LYS D 1 33 ? 25.852 43.259 14.435 1.00 25.40 33 LYS D N 1
ATOM 7413 C CA . LYS D 1 33 ? 26.143 44.461 13.666 1.00 27.81 33 LYS D CA 1
ATOM 7414 C C . LYS D 1 33 ? 26.511 44.144 12.224 1.00 31.24 33 LYS D C 1
ATOM 7415 O O . LYS D 1 33 ? 26.015 44.779 11.295 1.00 31.97 33 LYS D O 1
ATOM 7421 N N . SER D 1 34 ? 27.390 43.163 12.043 1.00 32.08 34 SER D N 1
ATOM 7422 C CA . SER D 1 34 ? 27.843 42.775 10.711 1.00 33.92 34 SER D CA 1
ATOM 7423 C C . SER D 1 34 ? 26.819 41.937 9.956 1.00 34.79 34 SER D C 1
ATOM 7424 O O . SER D 1 34 ? 26.966 41.710 8.757 1.00 39.81 34 SER D O 1
ATOM 7427 N N . GLY D 1 35 ? 25.785 41.478 10.655 1.00 37.28 35 GLY D N 1
ATOM 7428 C CA . GLY D 1 35 ? 24.781 40.650 10.012 1.00 36.06 35 GLY D CA 1
ATOM 7429 C C . GLY D 1 35 ? 25.423 39.343 9.584 1.00 33.82 35 GLY D C 1
ATOM 7430 O O . GLY D 1 35 ? 24.924 38.646 8.698 1.00 28.85 35 GLY D O 1
ATOM 7431 N N . PHE D 1 36 ? 26.536 39.019 10.239 1.00 31.14 36 PHE D N 1
ATOM 7432 C CA . PHE D 1 36 ? 27.314 37.816 9.958 1.00 31.64 36 PHE D CA 1
ATOM 7433 C C . PHE D 1 36 ? 27.353 36.874 11.165 1.00 31.53 36 PHE D C 1
ATOM 7434 O O . PHE D 1 36 ? 27.573 35.677 11.013 1.00 31.75 36 PHE D O 1
ATOM 7442 N N . ILE D 1 37 ? 27.129 37.412 12.363 1.00 34.96 37 ILE D N 1
ATOM 7443 C CA . ILE D 1 37 ? 27.155 36.592 13.576 1.00 35.08 37 ILE D CA 1
ATOM 7444 C C . ILE D 1 37 ? 25.781 36.358 14.196 1.00 32.26 37 ILE D C 1
ATOM 7445 O O . ILE D 1 37 ? 25.003 37.291 14.368 1.00 32.05 37 ILE D O 1
ATOM 7450 N N . SER D 1 38 ? 25.498 35.104 14.540 1.00 34.71 38 SER D N 1
ATOM 7451 C CA . SER D 1 38 ? 24.232 34.730 15.168 1.00 30.99 38 SER D CA 1
ATOM 7452 C C . SER D 1 38 ? 24.537 33.849 16.381 1.00 32.27 38 SER D C 1
ATOM 7453 O O . SER D 1 38 ? 25.676 33.429 16.578 1.00 33.96 38 SER D O 1
ATOM 7456 N N . CYS D 1 39 ? 23.521 33.567 17.190 1.00 32.37 39 CYS D N 1
ATOM 7457 C CA . CYS D 1 39 ? 23.714 32.729 18.370 1.00 35.93 39 CYS D CA 1
ATOM 7458 C C . CYS D 1 39 ? 24.352 31.409 17.960 1.00 35.10 39 CYS D C 1
ATOM 7459 O O . CYS D 1 39 ? 25.286 30.929 18.602 1.00 35.45 39 CYS D O 1
ATOM 7462 N N . ASN D 1 40 ? 23.839 30.826 16.883 1.00 31.26 40 ASN D N 1
ATOM 7463 C CA . ASN D 1 40 ? 24.348 29.551 16.404 1.00 29.60 40 ASN D CA 1
ATOM 7464 C C . ASN D 1 40 ? 25.807 29.634 15.966 1.00 31.01 40 ASN D C 1
ATOM 7465 O O . ASN D 1 40 ? 26.488 28.613 15.870 1.00 31.74 40 ASN D O 1
ATOM 7470 N N . SER D 1 41 ? 26.287 30.848 15.711 1.00 26.13 41 SER D N 1
ATOM 7471 C CA . SER D 1 41 ? 27.669 31.045 15.280 1.00 31.71 41 SER D CA 1
ATOM 7472 C C . SER D 1 41 ? 28.658 30.602 16.351 1.00 34.42 41 SER D C 1
ATOM 7473 O O . SER D 1 41 ? 29.697 30.019 16.044 1.00 36.19 41 SER D O 1
ATOM 7476 N N . CYS D 1 42 ? 28.338 30.889 17.607 1.00 35.35 42 CYS D N 1
ATOM 7477 C CA . CYS D 1 42 ? 29.210 30.518 18.716 1.00 34.65 42 CYS D CA 1
ATOM 7478 C C . CYS D 1 42 ? 28.626 29.363 19.514 1.00 35.81 42 CYS D C 1
ATOM 7479 O O . CYS D 1 42 ? 29.307 28.760 20.345 1.00 36.52 42 CYS D O 1
ATOM 7482 N N . HIS D 1 43 ? 27.356 29.069 19.256 1.00 32.97 43 HIS D N 1
ATOM 7483 C CA . HIS D 1 43 ? 26.657 27.978 19.917 1.00 32.87 43 HIS D CA 1
ATOM 7484 C C . HIS D 1 43 ? 26.008 27.154 18.818 1.00 33.97 43 HIS D C 1
ATOM 7485 O O . HIS D 1 43 ? 24.784 27.068 18.705 1.00 33.57 43 HIS D O 1
ATOM 7492 N N . ASN D 1 44 ? 26.870 26.551 18.009 1.00 32.06 44 ASN D N 1
ATOM 7493 C CA . ASN D 1 44 ? 26.476 25.744 16.871 1.00 29.38 44 ASN D CA 1
ATOM 7494 C C . ASN D 1 44 ? 25.696 24.499 17.269 1.00 30.18 44 ASN D C 1
ATOM 7495 O O . ASN D 1 44 ? 26.257 23.555 17.829 1.00 31.95 44 ASN D O 1
ATOM 7500 N N . LEU D 1 45 ? 24.405 24.486 16.951 1.00 29.45 45 LEU D N 1
ATOM 7501 C CA . LEU D 1 45 ? 23.557 23.357 17.303 1.00 25.67 45 LEU D CA 1
ATOM 7502 C C . LEU D 1 45 ? 23.822 22.094 16.494 1.00 29.03 45 LEU D C 1
ATOM 7503 O O . LEU D 1 45 ? 23.240 21.048 16.774 1.00 27.21 45 LEU D O 1
ATOM 7508 N N . SER D 1 46 ? 24.689 22.190 15.488 1.00 25.28 46 SER D N 1
ATOM 7509 C CA . SER D 1 46 ? 25.040 21.022 14.685 1.00 28.40 46 SER D CA 1
ATOM 7510 C C . SER D 1 46 ? 26.302 20.399 15.268 1.00 28.58 46 SER D C 1
ATOM 7511 O O . SER D 1 46 ? 26.634 19.252 14.964 1.00 30.25 46 SER D O 1
ATOM 7514 N N . MET D 1 47 ? 26.987 21.162 16.118 1.00 34.52 47 MET D N 1
ATOM 7515 C CA . MET D 1 47 ? 28.248 20.731 16.721 1.00 35.11 47 MET D CA 1
ATOM 7516 C C . MET D 1 47 ? 28.208 20.418 18.216 1.00 37.74 47 MET D C 1
ATOM 7517 O O . MET D 1 47 ? 29.145 19.823 18.752 1.00 34.14 47 MET D O 1
ATOM 7522 N N . GLY D 1 48 ? 27.143 20.829 18.893 1.00 37.92 48 GLY D N 1
ATOM 7523 C CA . GLY D 1 48 ? 27.054 20.565 20.317 1.00 33.54 48 GLY D CA 1
ATOM 7524 C C . GLY D 1 48 ? 26.788 21.803 21.153 1.00 29.83 48 GLY D C 1
ATOM 7525 O O . GLY D 1 48 ? 26.862 21.750 22.381 1.00 32.67 48 GLY D O 1
ATOM 7526 N N . GLY D 1 49 ? 26.498 22.924 20.499 1.00 28.34 49 GLY D N 1
ATOM 7527 C CA . GLY D 1 49 ? 26.195 24.142 21.231 1.00 31.75 49 GLY D CA 1
ATOM 7528 C C . GLY D 1 49 ? 27.292 25.160 21.505 1.00 33.77 49 GLY D C 1
ATOM 7529 O O . GLY D 1 49 ? 27.057 26.120 22.241 1.00 34.61 49 GLY D O 1
ATOM 7530 N N . THR D 1 50 ? 28.479 24.974 20.934 1.00 32.93 50 THR D N 1
ATOM 7531 C CA . THR D 1 50 ? 29.580 25.919 21.140 1.00 34.75 50 THR D CA 1
ATOM 7532 C C . THR D 1 50 ? 30.300 26.194 19.816 1.00 34.25 50 THR D C 1
ATOM 7533 O O . THR D 1 50 ? 29.901 25.668 18.776 1.00 35.53 50 THR D O 1
ATOM 7537 N N . ASP D 1 51 ? 31.348 27.019 19.847 1.00 31.55 51 ASP D N 1
ATOM 7538 C CA . ASP D 1 51 ? 32.106 27.317 18.632 1.00 29.14 51 ASP D CA 1
ATOM 7539 C C . ASP D 1 51 ? 33.344 26.428 18.519 1.00 28.45 51 ASP D C 1
ATOM 7540 O O . ASP D 1 51 ? 34.096 26.500 17.546 1.00 27.47 51 ASP D O 1
ATOM 7545 N N . ASN D 1 52 ? 33.549 25.598 19.534 1.00 24.80 52 ASN D N 1
ATOM 7546 C CA . ASN D 1 52 ? 34.656 24.654 19.570 1.00 22.52 52 ASN D CA 1
ATOM 7547 C C . ASN D 1 52 ? 36.052 25.205 19.310 1.00 20.74 52 ASN D C 1
ATOM 7548 O O . ASN D 1 52 ? 36.857 24.564 18.637 1.00 22.81 52 ASN D O 1
ATOM 7553 N N . ILE D 1 53 ? 36.328 26.395 19.833 1.00 23.49 53 ILE D N 1
ATOM 7554 C CA . ILE D 1 53 ? 37.646 27.010 19.714 1.00 23.62 53 ILE D CA 1
ATOM 7555 C C . ILE D 1 53 ? 37.995 27.598 21.087 1.00 26.40 53 ILE D C 1
ATOM 7556 O O . ILE D 1 53 ? 37.122 27.715 21.948 1.00 26.06 53 ILE D O 1
ATOM 7561 N N . THR D 1 54 ? 39.258 27.956 21.302 1.00 23.66 54 THR D N 1
ATOM 7562 C CA . THR D 1 54 ? 39.684 28.496 22.596 1.00 26.42 54 THR D CA 1
ATOM 7563 C C . THR D 1 54 ? 38.815 29.643 23.105 1.00 26.97 54 THR D C 1
ATOM 7564 O O . THR D 1 54 ? 38.260 29.561 24.198 1.00 30.16 54 THR D O 1
ATOM 7568 N N . THR D 1 55 ? 38.707 30.713 22.325 1.00 26.04 55 THR D N 1
ATOM 7569 C CA . THR D 1 55 ? 37.868 31.846 22.697 1.00 30.90 55 THR D CA 1
ATOM 7570 C C . THR D 1 55 ? 37.095 32.275 21.456 1.00 31.15 55 THR D C 1
ATOM 7571 O O . THR D 1 55 ? 37.592 32.164 20.335 1.00 28.60 55 THR D O 1
ATOM 7575 N N . SER D 1 56 ? 35.879 32.759 21.673 1.00 29.12 56 SER D N 1
ATOM 7576 C CA . SER D 1 56 ? 34.987 33.177 20.598 1.00 27.63 56 SER D CA 1
ATOM 7577 C C . SER D 1 56 ? 35.472 34.303 19.696 1.00 27.43 56 SER D C 1
ATOM 7578 O O . SER D 1 56 ? 36.057 35.281 20.157 1.00 29.55 56 SER D O 1
ATOM 7581 N N . ILE D 1 57 ? 35.215 34.144 18.399 1.00 26.01 57 ILE D N 1
ATOM 7582 C CA . ILE D 1 57 ? 35.579 35.131 17.388 1.00 25.92 57 ILE D CA 1
ATOM 7583 C C . ILE D 1 57 ? 34.437 36.145 17.343 1.00 22.85 57 ILE D C 1
ATOM 7584 O O . ILE D 1 57 ? 33.283 35.776 17.146 1.00 27.33 57 ILE D O 1
ATOM 7589 N N . GLY D 1 58 ? 34.754 37.415 17.537 1.00 28.16 58 GLY D N 1
ATOM 7590 C CA . GLY D 1 58 ? 33.708 38.422 17.521 1.00 27.81 58 GLY D CA 1
ATOM 7591 C C . GLY D 1 58 ? 33.747 39.312 16.299 1.00 31.04 58 GLY D C 1
ATOM 7592 O O . GLY D 1 58 ? 34.475 39.048 15.344 1.00 32.43 58 GLY D O 1
ATOM 7593 N N . HIS D 1 59 ? 32.946 40.370 16.328 1.00 31.45 59 HIS D N 1
ATOM 7594 C CA . HIS D 1 59 ? 32.895 41.324 15.230 1.00 32.61 59 HIS D CA 1
ATOM 7595 C C . HIS D 1 59 ? 34.326 41.711 14.868 1.00 31.69 59 HIS D C 1
ATOM 7596 O O . HIS D 1 59 ? 35.141 41.956 15.755 1.00 32.18 59 HIS D O 1
ATOM 7603 N N . LYS D 1 60 ? 34.629 41.754 13.572 1.00 32.79 60 LYS D N 1
ATOM 7604 C CA . LYS D 1 60 ? 35.967 42.107 13.093 1.00 32.30 60 LYS D CA 1
ATOM 7605 C C . LYS D 1 60 ? 37.025 41.054 13.433 1.00 31.58 60 LYS D C 1
ATOM 7606 O O . LYS D 1 60 ? 38.225 41.307 13.312 1.00 26.71 60 LYS D O 1
ATOM 7612 N N . TRP D 1 61 ? 36.574 39.875 13.852 1.00 29.97 61 TRP D N 1
ATOM 7613 C CA . TRP D 1 61 ? 37.471 38.775 14.206 1.00 30.94 61 TRP D CA 1
ATOM 7614 C C . TRP D 1 61 ? 38.260 39.079 15.479 1.00 32.85 61 TRP D C 1
ATOM 7615 O O . TRP D 1 61 ? 39.454 38.782 15.583 1.00 30.06 61 TRP D O 1
ATOM 7626 N N . GLN D 1 62 ? 37.578 39.685 16.444 1.00 31.94 62 GLN D N 1
ATOM 7627 C CA . GLN D 1 62 ? 38.193 40.006 17.723 1.00 34.68 62 GLN D CA 1
ATOM 7628 C C . GLN D 1 62 ? 38.360 38.705 18.492 1.00 32.02 62 GLN D C 1
ATOM 7629 O O . GLN D 1 62 ? 37.459 37.866 18.501 1.00 33.35 62 GLN D O 1
ATOM 7635 N N . GLN D 1 63 ? 39.512 38.533 19.131 1.00 32.75 63 GLN D N 1
ATOM 7636 C CA . GLN D 1 63 ? 39.762 37.324 19.902 1.00 29.23 63 GLN D CA 1
ATOM 7637 C C . GLN D 1 63 ? 39.075 37.418 21.262 1.00 29.83 63 GLN D C 1
ATOM 7638 O O . GLN D 1 63 ? 39.438 38.245 22.096 1.00 32.37 63 GLN D O 1
ATOM 7644 N N . GLY D 1 64 ? 38.074 36.569 21.472 1.00 30.91 64 GLY D N 1
ATOM 7645 C CA . GLY D 1 64 ? 37.333 36.568 22.723 1.00 33.67 64 GLY D CA 1
ATOM 7646 C C . GLY D 1 64 ? 38.187 36.372 23.962 1.00 32.71 64 GLY D C 1
ATOM 7647 O O . GLY D 1 64 ? 39.332 35.935 23.869 1.00 33.33 64 GLY D O 1
ATOM 7648 N N . PRO D 1 65 ? 37.657 36.700 25.146 1.00 35.48 65 PRO D N 1
ATOM 7649 C CA . PRO D 1 65 ? 38.426 36.537 26.383 1.00 34.39 65 PRO D CA 1
ATOM 7650 C C . PRO D 1 65 ? 38.193 35.218 27.122 1.00 34.62 65 PRO D C 1
ATOM 7651 O O . PRO D 1 65 ? 38.948 34.882 28.033 1.00 38.63 65 PRO D O 1
ATOM 7655 N N . ILE D 1 66 ? 37.158 34.474 26.740 1.00 33.30 66 ILE D N 1
ATOM 7656 C CA . ILE D 1 66 ? 36.863 33.217 27.420 1.00 34.24 66 ILE D CA 1
ATOM 7657 C C . ILE D 1 66 ? 36.125 32.209 26.531 1.00 35.65 66 ILE D C 1
ATOM 7658 O O . ILE D 1 66 ? 35.501 32.579 25.540 1.00 38.37 66 ILE D O 1
ATOM 7663 N N . ASN D 1 67 ? 36.208 30.934 26.901 1.00 34.67 67 ASN D N 1
ATOM 7664 C CA . ASN D 1 67 ? 35.587 29.840 26.154 1.00 31.75 67 ASN D CA 1
ATOM 7665 C C . ASN D 1 67 ? 34.062 29.824 26.266 1.00 34.12 67 ASN D C 1
ATOM 7666 O O . ASN D 1 67 ? 33.511 29.912 27.363 1.00 33.92 67 ASN D O 1
ATOM 7671 N N . ALA D 1 68 ? 33.387 29.700 25.126 1.00 32.05 68 ALA D N 1
ATOM 7672 C CA . ALA D 1 68 ? 31.927 29.679 25.096 1.00 30.82 68 ALA D CA 1
ATOM 7673 C C . ALA D 1 68 ? 31.342 28.350 25.557 1.00 30.25 68 ALA D C 1
ATOM 7674 O O . ALA D 1 68 ? 31.729 27.284 25.069 1.00 27.65 68 ALA D O 1
ATOM 7676 N N . PRO D 1 69 ? 30.401 28.396 26.519 1.00 26.31 69 PRO D N 1
ATOM 7677 C CA . PRO D 1 69 ? 29.748 27.199 27.057 1.00 31.50 69 PRO D CA 1
ATOM 7678 C C . PRO D 1 69 ? 28.573 26.759 26.180 1.00 32.08 69 PRO D C 1
ATOM 7679 O O . PRO D 1 69 ? 27.987 27.570 25.466 1.00 33.82 69 PRO D O 1
ATOM 7683 N N . THR D 1 70 ? 28.237 25.475 26.236 1.00 33.17 70 THR D N 1
ATOM 7684 C CA . THR D 1 70 ? 27.135 24.948 25.440 1.00 34.85 70 THR D CA 1
ATOM 7685 C C . THR D 1 70 ? 25.786 25.385 25.992 1.00 36.83 70 THR D C 1
ATOM 7686 O O . THR D 1 70 ? 25.597 25.467 27.209 1.00 34.62 70 THR D O 1
ATOM 7690 N N . VAL D 1 71 ? 24.849 25.668 25.094 1.00 33.10 71 VAL D N 1
ATOM 7691 C CA . VAL D 1 71 ? 23.516 26.077 25.507 1.00 32.54 71 VAL D CA 1
ATOM 7692 C C . VAL D 1 71 ? 22.712 24.821 25.824 1.00 29.55 71 VAL D C 1
ATOM 7693 O O . VAL D 1 71 ? 21.701 24.877 26.522 1.00 37.14 71 VAL D O 1
ATOM 7697 N N . LEU D 1 72 ? 23.179 23.684 25.318 1.00 25.83 72 LEU D N 1
ATOM 7698 C CA . LEU D 1 72 ? 22.506 22.411 25.553 1.00 26.52 72 LEU D CA 1
ATOM 7699 C C . LEU D 1 72 ? 22.385 22.141 27.049 1.00 28.27 72 LEU D C 1
ATOM 7700 O O . LEU D 1 72 ? 23.395 22.012 27.749 1.00 28.21 72 LEU D O 1
ATOM 7705 N N . ASN D 1 73 ? 21.142 22.062 27.522 1.00 30.13 73 ASN D N 1
ATOM 7706 C CA . ASN D 1 73 ? 20.831 21.817 28.930 1.00 29.25 73 ASN D CA 1
ATOM 7707 C C . ASN D 1 73 ? 21.111 23.021 29.828 1.00 31.78 73 ASN D C 1
ATOM 7708 O O . ASN D 1 73 ? 21.070 22.913 31.056 1.00 33.19 73 ASN D O 1
ATOM 7713 N N . SER D 1 74 ? 21.380 24.173 29.220 1.00 32.75 74 SER D N 1
ATOM 7714 C CA . SER D 1 74 ? 21.683 25.385 29.977 1.00 34.89 74 SER D CA 1
ATOM 7715 C C . SER D 1 74 ? 20.518 25.867 30.828 1.00 34.21 74 SER D C 1
ATOM 7716 O O . SER D 1 74 ? 20.705 26.653 31.755 1.00 35.52 74 SER D O 1
ATOM 7719 N N . SER D 1 75 ? 19.316 25.411 30.498 1.00 38.79 75 SER D N 1
ATOM 7720 C CA . SER D 1 75 ? 18.120 25.803 31.235 1.00 40.97 75 SER D CA 1
ATOM 7721 C C . SER D 1 75 ? 18.189 25.303 32.675 1.00 42.25 75 SER D C 1
ATOM 7722 O O . SER D 1 75 ? 17.548 25.853 33.570 1.00 42.24 75 SER D O 1
ATOM 7725 N N . MET D 1 76 ? 18.978 24.256 32.884 1.00 42.64 76 MET D N 1
ATOM 7726 C CA . MET D 1 76 ? 19.135 23.654 34.198 1.00 43.59 76 MET D CA 1
ATOM 7727 C C . MET D 1 76 ? 20.137 24.385 35.091 1.00 44.80 76 MET D C 1
ATOM 7728 O O . MET D 1 76 ? 20.224 24.107 36.288 1.00 45.23 76 MET D O 1
ATOM 7733 N N . ASN D 1 77 ? 20.894 25.314 34.514 1.00 46.51 77 ASN D N 1
ATOM 7734 C CA . ASN D 1 77 ? 21.882 26.073 35.279 1.00 48.57 77 ASN D CA 1
ATOM 7735 C C . ASN D 1 77 ? 21.224 26.852 36.413 1.00 48.33 77 ASN D C 1
ATOM 7736 O O . ASN D 1 77 ? 20.052 27.211 36.326 1.00 50.49 77 ASN D O 1
ATOM 7741 N N . LEU D 1 78 ? 21.984 27.109 37.475 1.00 46.82 78 LEU D N 1
ATOM 7742 C CA . LEU D 1 78 ? 21.470 27.868 38.612 1.00 46.21 78 LEU D CA 1
ATOM 7743 C C . LEU D 1 78 ? 21.564 29.343 38.226 1.00 46.12 78 LEU D C 1
ATOM 7744 O O . LEU D 1 78 ? 20.850 30.192 38.758 1.00 48.49 78 LEU D O 1
ATOM 7749 N N . ALA D 1 79 ? 22.465 29.623 37.290 1.00 44.04 79 ALA D N 1
ATOM 7750 C CA . ALA D 1 79 ? 22.693 30.966 36.774 1.00 43.63 79 ALA D CA 1
ATOM 7751 C C . ALA D 1 79 ? 23.399 30.802 35.429 1.00 40.60 79 ALA D C 1
ATOM 7752 O O . ALA D 1 79 ? 23.779 29.690 35.057 1.00 38.44 79 ALA D O 1
ATOM 7754 N N . GLN D 1 80 ? 23.577 31.900 34.703 1.00 38.53 80 GLN D N 1
ATOM 7755 C CA . GLN D 1 80 ? 24.228 31.833 33.397 1.00 39.18 80 GLN D CA 1
ATOM 7756 C C . GLN D 1 80 ? 25.564 32.569 33.386 1.00 40.65 80 GLN D C 1
ATOM 7757 O O . GLN D 1 80 ? 25.759 33.521 34.142 1.00 42.04 80 GLN D O 1
ATOM 7763 N N . PHE D 1 81 ? 26.467 32.114 32.517 1.00 42.10 81 PHE D N 1
ATOM 7764 C CA . PHE D 1 81 ? 27.821 32.655 32.377 1.00 42.93 81 PHE D CA 1
ATOM 7765 C C . PHE D 1 81 ? 28.729 31.969 33.395 1.00 45.61 81 PHE D C 1
ATOM 7766 O O . PHE D 1 81 ? 28.247 31.375 34.364 1.00 42.93 81 PHE D O 1
ATOM 7774 N N . TRP D 1 82 ? 30.039 32.042 33.174 1.00 44.42 82 TRP D N 1
ATOM 7775 C CA . TRP D 1 82 ? 30.988 31.411 34.084 1.00 45.40 82 TRP D CA 1
ATOM 7776 C C . TRP D 1 82 ? 30.916 31.979 35.500 1.00 46.13 82 TRP D C 1
ATOM 7777 O O . TRP D 1 82 ? 31.038 31.234 36.476 1.00 45.69 82 TRP D O 1
ATOM 7788 N N . ASP D 1 83 ? 30.724 33.291 35.609 1.00 46.25 83 ASP D N 1
ATOM 7789 C CA . ASP D 1 83 ? 30.633 33.936 36.915 1.00 47.46 83 ASP D CA 1
ATOM 7790 C C . ASP D 1 83 ? 29.177 34.142 37.324 1.00 48.11 83 ASP D C 1
ATOM 7791 O O . ASP D 1 83 ? 28.884 34.889 38.258 1.00 49.31 83 ASP D O 1
ATOM 7796 N N . GLY D 1 84 ? 28.275 33.481 36.605 1.00 48.70 84 GLY D N 1
ATOM 7797 C CA . GLY D 1 84 ? 26.853 33.568 36.897 1.00 50.20 84 GLY D CA 1
ATOM 7798 C C . GLY D 1 84 ? 26.258 34.951 37.102 1.00 50.76 84 GLY D C 1
ATOM 7799 O O . GLY D 1 84 ? 25.290 35.101 37.850 1.00 50.99 84 GLY D O 1
ATOM 7800 N N . ARG D 1 85 ? 26.817 35.961 36.441 1.00 50.05 85 ARG D N 1
ATOM 7801 C CA . ARG D 1 85 ? 26.312 37.325 36.572 1.00 51.82 85 ARG D CA 1
ATOM 7802 C C . ARG D 1 85 ? 24.885 37.462 36.028 1.00 53.14 85 ARG D C 1
ATOM 7803 O O . ARG D 1 85 ? 24.170 38.401 36.374 1.00 56.12 85 ARG D O 1
ATOM 7811 N N . ALA D 1 86 ? 24.473 36.519 35.185 1.00 52.44 86 ALA D N 1
ATOM 7812 C CA . ALA D 1 86 ? 23.134 36.548 34.600 1.00 53.68 86 ALA D CA 1
ATOM 7813 C C . ALA D 1 86 ? 22.154 35.717 35.420 1.00 52.27 86 ALA D C 1
ATOM 7814 O O . ALA D 1 86 ? 22.423 34.559 35.736 1.00 54.56 86 ALA D O 1
ATOM 7816 N N . LYS D 1 87 ? 21.015 36.318 35.754 1.00 50.13 87 LYS D N 1
ATOM 7817 C CA . LYS D 1 87 ? 19.981 35.654 36.542 1.00 51.68 87 LYS D CA 1
ATOM 7818 C C . LYS D 1 87 ? 19.439 34.403 35.849 1.00 49.19 87 LYS D C 1
ATOM 7819 O O . LYS D 1 87 ? 19.292 33.351 36.471 1.00 47.19 87 LYS D O 1
ATOM 7825 N N . ASP D 1 88 ? 19.146 34.525 34.559 1.00 46.75 88 ASP D N 1
ATOM 7826 C CA . ASP D 1 88 ? 18.617 33.409 33.782 1.00 44.26 88 ASP D CA 1
ATOM 7827 C C . ASP D 1 88 ? 18.833 33.636 32.288 1.00 43.42 88 ASP D C 1
ATOM 7828 O O . ASP D 1 88 ? 19.313 34.693 31.875 1.00 44.23 88 ASP D O 1
ATOM 7833 N N . LEU D 1 89 ? 18.476 32.636 31.487 1.00 44.34 89 LEU D N 1
ATOM 7834 C CA . LEU D 1 89 ? 18.620 32.713 30.035 1.00 43.08 89 LEU D CA 1
ATOM 7835 C C . LEU D 1 89 ? 18.169 34.067 29.503 1.00 44.89 89 LEU D C 1
ATOM 7836 O O . LEU D 1 89 ? 18.825 34.660 28.647 1.00 44.42 89 LEU D O 1
ATOM 7841 N N . LYS D 1 90 ? 17.048 34.553 30.026 1.00 48.42 90 LYS D N 1
ATOM 7842 C CA . LYS D 1 90 ? 16.481 35.832 29.612 1.00 50.63 90 LYS D CA 1
ATOM 7843 C C . LYS D 1 90 ? 17.495 36.974 29.670 1.00 49.36 90 LYS D C 1
ATOM 7844 O O . LYS D 1 90 ? 17.912 37.489 28.635 1.00 49.63 90 LYS D O 1
ATOM 7850 N N . GLU D 1 91 ? 17.892 37.369 30.876 1.00 50.71 91 GLU D N 1
ATOM 7851 C CA . GLU D 1 91 ? 18.858 38.456 31.032 1.00 50.99 91 GLU D CA 1
ATOM 7852 C C . GLU D 1 91 ? 20.166 38.136 30.315 1.00 47.65 91 GLU D C 1
ATOM 7853 O O . GLU D 1 91 ? 20.906 39.039 29.915 1.00 44.07 91 GLU D O 1
ATOM 7859 N N . GLN D 1 92 ? 20.445 36.846 30.159 1.00 45.47 92 GLN D N 1
ATOM 7860 C CA . GLN D 1 92 ? 21.659 36.392 29.492 1.00 44.53 92 GLN D CA 1
ATOM 7861 C C . GLN D 1 92 ? 21.641 36.777 28.016 1.00 44.50 92 GLN D C 1
ATOM 7862 O O . GLN D 1 92 ? 22.550 37.449 27.529 1.00 44.77 92 GLN D O 1
ATOM 7868 N N . ALA D 1 93 ? 20.597 36.343 27.316 1.00 43.07 93 ALA D N 1
ATOM 7869 C CA . ALA D 1 93 ? 20.429 36.612 25.890 1.00 40.90 93 ALA D CA 1
ATOM 7870 C C . ALA D 1 93 ? 20.684 38.065 25.484 1.00 40.09 93 ALA D C 1
ATOM 7871 O O . ALA D 1 93 ? 21.020 38.339 24.334 1.00 39.68 93 ALA D O 1
ATOM 7873 N N . ALA D 1 94 ? 20.525 38.995 26.420 1.00 38.34 94 ALA D N 1
ATOM 7874 C CA . ALA D 1 94 ? 20.730 40.406 26.112 1.00 38.59 94 ALA D CA 1
ATOM 7875 C C . ALA D 1 94 ? 22.204 40.785 26.039 1.00 37.25 94 ALA D C 1
ATOM 7876 O O . ALA D 1 94 ? 22.561 41.808 25.452 1.00 40.31 94 ALA D O 1
ATOM 7878 N N . GLY D 1 95 ? 23.058 39.956 26.631 1.00 37.76 95 GLY D N 1
ATOM 7879 C CA . GLY D 1 95 ? 24.483 40.237 26.632 1.00 39.64 95 GLY D CA 1
ATOM 7880 C C . GLY D 1 95 ? 25.144 40.289 25.264 1.00 41.86 95 GLY D C 1
ATOM 7881 O O . GLY D 1 95 ? 25.641 41.336 24.848 1.00 39.08 95 GLY D O 1
ATOM 7882 N N . PRO D 1 96 ? 25.164 39.167 24.535 1.00 44.80 96 PRO D N 1
ATOM 7883 C CA . PRO D 1 96 ? 25.772 39.076 23.204 1.00 45.50 96 PRO D CA 1
ATOM 7884 C C . PRO D 1 96 ? 25.421 40.245 22.291 1.00 44.86 96 PRO D C 1
ATOM 7885 O O . PRO D 1 96 ? 26.293 41.001 21.863 1.00 45.83 96 PRO D O 1
ATOM 7889 N N . ILE D 1 97 ? 24.132 40.381 22.006 1.00 43.97 97 ILE D N 1
ATOM 7890 C CA . ILE D 1 97 ? 23.620 41.429 21.130 1.00 41.82 97 ILE D CA 1
ATOM 7891 C C . ILE D 1 97 ? 24.250 42.810 21.310 1.00 39.90 97 ILE D C 1
ATOM 7892 O O . ILE D 1 97 ? 24.493 43.511 20.330 1.00 37.65 97 ILE D O 1
ATOM 7897 N N . ALA D 1 98 ? 24.510 43.203 22.552 1.00 39.67 98 ALA D N 1
ATOM 7898 C CA . ALA D 1 98 ? 25.094 44.516 22.824 1.00 42.05 98 ALA D CA 1
ATOM 7899 C C . ALA D 1 98 ? 26.607 44.462 23.015 1.00 42.87 98 ALA D C 1
ATOM 7900 O O . ALA D 1 98 ? 27.311 45.442 22.761 1.00 46.31 98 ALA D O 1
ATOM 7902 N N . ASN D 1 99 ? 27.099 43.313 23.464 1.00 40.35 99 ASN D N 1
ATOM 7903 C CA . ASN D 1 99 ? 28.526 43.116 23.693 1.00 42.15 99 ASN D CA 1
ATOM 7904 C C . ASN D 1 99 ? 29.331 43.502 22.450 1.00 42.91 99 ASN D C 1
ATOM 7905 O O . ASN D 1 99 ? 29.219 42.856 21.406 1.00 42.90 99 ASN D O 1
ATOM 7910 N N . PRO D 1 100 ? 30.161 44.554 22.547 1.00 41.00 100 PRO D N 1
ATOM 7911 C CA . PRO D 1 100 ? 30.975 45.002 21.410 1.00 40.94 100 PRO D CA 1
ATOM 7912 C C . PRO D 1 100 ? 32.008 43.992 20.908 1.00 42.74 100 PRO D C 1
ATOM 7913 O O . PRO D 1 100 ? 32.378 44.008 19.734 1.00 43.12 100 PRO D O 1
ATOM 7917 N N . LYS D 1 101 ? 32.479 43.118 21.791 1.00 44.11 101 LYS D N 1
ATOM 7918 C CA . LYS D 1 101 ? 33.461 42.117 21.394 1.00 48.44 101 LYS D CA 1
ATOM 7919 C C . LYS D 1 101 ? 32.787 40.852 20.880 1.00 45.48 101 LYS D C 1
ATOM 7920 O O . LYS D 1 101 ? 33.451 39.854 20.596 1.00 44.39 101 LYS D O 1
ATOM 7926 N N . GLU D 1 102 ? 31.464 40.899 20.767 1.00 38.15 102 GLU D N 1
ATOM 7927 C CA . GLU D 1 102 ? 30.699 39.764 20.271 1.00 39.08 102 GLU D CA 1
ATOM 7928 C C . GLU D 1 102 ? 29.850 40.208 19.081 1.00 37.77 102 GLU D C 1
ATOM 7929 O O . GLU D 1 102 ? 30.387 40.528 18.021 1.00 36.64 102 GLU D O 1
ATOM 7935 N N . MET D 1 103 ? 28.531 40.241 19.251 1.00 32.74 103 MET D N 1
ATOM 7936 C CA . MET D 1 103 ? 27.651 40.649 18.162 1.00 33.23 103 MET D CA 1
ATOM 7937 C C . MET D 1 103 ? 27.836 42.130 17.836 1.00 34.01 103 MET D C 1
ATOM 7938 O O . MET D 1 103 ? 27.509 42.582 16.739 1.00 37.65 103 MET D O 1
ATOM 7943 N N . ALA D 1 104 ? 28.369 42.876 18.799 1.00 37.37 104 ALA D N 1
ATOM 7944 C CA . ALA D 1 104 ? 28.654 44.305 18.643 1.00 35.95 104 ALA D CA 1
ATOM 7945 C C . ALA D 1 104 ? 27.503 45.203 18.187 1.00 39.11 104 ALA D C 1
ATOM 7946 O O . ALA D 1 104 ? 27.737 46.283 17.637 1.00 33.94 104 ALA D O 1
ATOM 7948 N N . SER D 1 105 ? 26.268 44.772 18.419 1.00 41.77 105 SER D N 1
ATOM 7949 C CA . SER D 1 105 ? 25.107 45.565 18.023 1.00 44.20 105 SER D CA 1
ATOM 7950 C C . SER D 1 105 ? 24.545 46.311 19.235 1.00 45.26 105 SER D C 1
ATOM 7951 O O . SER D 1 105 ? 25.218 46.443 20.256 1.00 45.78 105 SER D O 1
ATOM 7954 N N . THR D 1 106 ? 23.317 46.807 19.110 1.00 45.51 106 THR D N 1
ATOM 7955 C CA . THR D 1 106 ? 22.652 47.527 20.194 1.00 45.58 106 THR D CA 1
ATOM 7956 C C . THR D 1 106 ? 21.215 47.022 20.299 1.00 50.41 106 THR D C 1
ATOM 7957 O O . THR D 1 106 ? 20.686 46.437 19.353 1.00 51.41 106 THR D O 1
ATOM 7961 N N . HIS D 1 107 ? 20.582 47.246 21.446 1.00 53.73 107 HIS D N 1
ATOM 7962 C CA . HIS D 1 107 ? 19.205 46.802 21.642 1.00 56.03 107 HIS D CA 1
ATOM 7963 C C . HIS D 1 107 ? 18.209 47.593 20.803 1.00 57.17 107 HIS D C 1
ATOM 7964 O O . HIS D 1 107 ? 17.219 47.039 20.321 1.00 57.64 107 HIS D O 1
ATOM 7971 N N . GLU D 1 108 ? 18.464 48.885 20.627 1.00 57.08 108 GLU D N 1
ATOM 7972 C CA . GLU D 1 108 ? 17.566 49.719 19.839 1.00 58.67 108 GLU D CA 1
ATOM 7973 C C . GLU D 1 108 ? 17.610 49.313 18.368 1.00 55.57 108 GLU D C 1
ATOM 7974 O O . GLU D 1 108 ? 16.586 49.314 17.684 1.00 55.75 108 GLU D O 1
ATOM 7980 N N . ILE D 1 109 ? 18.796 48.951 17.887 1.00 50.89 109 ILE D N 1
ATOM 7981 C CA . ILE D 1 109 ? 18.945 48.529 16.500 1.00 43.57 109 ILE D CA 1
ATOM 7982 C C . ILE D 1 109 ? 18.357 47.133 16.310 1.00 40.80 109 ILE D C 1
ATOM 7983 O O . ILE D 1 109 ? 17.625 46.882 15.352 1.00 37.38 109 ILE D O 1
ATOM 7988 N N . ALA D 1 110 ? 18.676 46.226 17.228 1.00 41.11 110 ALA D N 1
ATOM 7989 C CA . ALA D 1 110 ? 18.156 44.864 17.147 1.00 48.11 110 ALA D CA 1
ATOM 7990 C C . ALA D 1 110 ? 16.635 44.920 17.009 1.00 49.14 110 ALA D C 1
ATOM 7991 O O . ALA D 1 110 ? 16.053 44.267 16.139 1.00 50.50 110 ALA D O 1
ATOM 7993 N N . GLU D 1 111 ? 16.001 45.712 17.870 1.00 50.03 111 GLU D N 1
ATOM 7994 C CA . GLU D 1 111 ? 14.551 45.879 17.850 1.00 49.55 111 GLU D CA 1
ATOM 7995 C C . GLU D 1 111 ? 14.107 46.469 16.515 1.00 49.92 111 GLU D C 1
ATOM 7996 O O . GLU D 1 111 ? 13.093 46.062 15.946 1.00 48.44 111 GLU D O 1
ATOM 8002 N N . LYS D 1 112 ? 14.876 47.437 16.026 1.00 50.26 112 LYS D N 1
ATOM 8003 C CA . LYS D 1 112 ? 14.591 48.094 14.758 1.00 50.52 112 LYS D CA 1
ATOM 8004 C C . LYS D 1 112 ? 14.625 47.075 13.619 1.00 50.07 112 LYS D C 1
ATOM 8005 O O . LYS D 1 112 ? 13.660 46.927 12.866 1.00 47.34 112 LYS D O 1
ATOM 8011 N N . VAL D 1 113 ? 15.748 46.372 13.510 1.00 44.94 113 VAL D N 1
ATOM 8012 C CA . VAL D 1 113 ? 15.952 45.365 12.477 1.00 43.64 113 VAL D CA 1
ATOM 8013 C C . VAL D 1 113 ? 14.830 44.332 12.413 1.00 44.24 113 VAL D C 1
ATOM 8014 O O . VAL D 1 113 ? 14.224 44.124 11.361 1.00 44.18 113 VAL D O 1
ATOM 8018 N N . VAL D 1 114 ? 14.562 43.680 13.538 1.00 44.58 114 VAL D N 1
ATOM 8019 C CA . VAL D 1 114 ? 13.524 42.657 13.598 1.00 44.78 114 VAL D CA 1
ATOM 8020 C C . VAL D 1 114 ? 12.121 43.206 13.357 1.00 45.83 114 VAL D C 1
ATOM 8021 O O . VAL D 1 114 ? 11.235 42.488 12.883 1.00 43.83 114 VAL D O 1
ATOM 8025 N N . ALA D 1 115 ? 11.924 44.481 13.680 1.00 43.95 115 ALA D N 1
ATOM 8026 C CA . ALA D 1 115 ? 10.625 45.125 13.515 1.00 48.36 115 ALA D CA 1
ATOM 8027 C C . ALA D 1 115 ? 10.278 45.408 12.055 1.00 48.38 115 ALA D C 1
ATOM 8028 O O . ALA D 1 115 ? 9.136 45.219 11.634 1.00 50.01 115 ALA D O 1
ATOM 8030 N N . SER D 1 116 ? 11.268 45.857 11.290 1.00 47.04 116 SER D N 1
ATOM 8031 C CA . SER D 1 116 ? 11.071 46.185 9.878 1.00 44.72 116 SER D CA 1
ATOM 8032 C C . SER D 1 116 ? 10.476 45.042 9.058 1.00 42.64 116 SER D C 1
ATOM 8033 O O . SER D 1 116 ? 9.878 45.271 8.005 1.00 40.84 116 SER D O 1
ATOM 8036 N N . MET D 1 117 ? 10.636 43.816 9.542 1.00 42.27 117 MET D N 1
ATOM 8037 C CA . MET D 1 117 ? 10.128 42.649 8.830 1.00 41.77 117 MET D CA 1
ATOM 8038 C C . MET D 1 117 ? 8.743 42.214 9.299 1.00 42.08 117 MET D C 1
ATOM 8039 O O . MET D 1 117 ? 8.575 41.738 10.423 1.00 40.52 117 MET D O 1
ATOM 8044 N N . PRO D 1 118 ? 7.731 42.369 8.429 1.00 42.15 118 PRO D N 1
ATOM 8045 C CA . PRO D 1 118 ? 6.337 42.009 8.706 1.00 44.83 118 PRO D CA 1
ATOM 8046 C C . PRO D 1 118 ? 6.158 40.587 9.229 1.00 45.64 118 PRO D C 1
ATOM 8047 O O . PRO D 1 118 ? 5.434 40.361 10.201 1.00 44.38 118 PRO D O 1
ATOM 8051 N N . GLN D 1 119 ? 6.816 39.631 8.582 1.00 43.84 119 GLN D N 1
ATOM 8052 C CA . GLN D 1 119 ? 6.716 38.234 8.985 1.00 46.47 119 GLN D CA 1
ATOM 8053 C C . GLN D 1 119 ? 7.088 38.037 10.452 1.00 43.87 119 GLN D C 1
ATOM 8054 O O . GLN D 1 119 ? 6.598 37.112 11.102 1.00 45.17 119 GLN D O 1
ATOM 8060 N N . TYR D 1 120 ? 7.951 38.904 10.973 1.00 39.84 120 TYR D N 1
ATOM 8061 C CA . TYR D 1 120 ? 8.348 38.819 12.375 1.00 38.54 120 TYR D CA 1
ATOM 8062 C C . TYR D 1 120 ? 7.275 39.456 13.255 1.00 39.12 120 TYR D C 1
ATOM 8063 O O . TYR D 1 120 ? 6.826 38.857 14.235 1.00 35.62 120 TYR D O 1
ATOM 8072 N N . ARG D 1 121 ? 6.864 40.671 12.900 1.00 37.75 121 ARG D N 1
ATOM 8073 C CA . ARG D 1 121 ? 5.839 41.374 13.664 1.00 39.09 121 ARG D CA 1
ATOM 8074 C C . ARG D 1 121 ? 4.597 40.504 13.790 1.00 41.10 121 ARG D C 1
ATOM 8075 O O . ARG D 1 121 ? 3.921 40.520 14.818 1.00 41.51 121 ARG D O 1
ATOM 8083 N N . GLU D 1 122 ? 4.297 39.741 12.742 1.00 46.06 122 GLU D N 1
ATOM 8084 C CA . GLU D 1 122 ? 3.139 38.859 12.759 1.00 48.92 122 GLU D CA 1
ATOM 8085 C C . GLU D 1 122 ? 3.332 37.743 13.779 1.00 47.86 122 GLU D C 1
ATOM 8086 O O . GLU D 1 122 ? 2.371 37.282 14.387 1.00 44.61 122 GLU D O 1
ATOM 8092 N N . ARG D 1 123 ? 4.575 37.307 13.963 1.00 44.60 123 ARG D N 1
ATOM 8093 C CA . ARG D 1 123 ? 4.860 36.256 14.933 1.00 43.83 123 ARG D CA 1
ATOM 8094 C C . ARG D 1 123 ? 4.803 36.823 16.347 1.00 43.84 123 ARG D C 1
ATOM 8095 O O . ARG D 1 123 ? 4.280 36.184 17.261 1.00 43.01 123 ARG D O 1
ATOM 8103 N N . PHE D 1 124 ? 5.335 38.029 16.523 1.00 45.91 124 PHE D N 1
ATOM 8104 C CA . PHE D 1 124 ? 5.329 38.668 17.833 1.00 46.37 124 PHE D CA 1
ATOM 8105 C C . PHE D 1 124 ? 3.912 38.972 18.309 1.00 48.28 124 PHE D C 1
ATOM 8106 O O . PHE D 1 124 ? 3.607 38.833 19.492 1.00 44.00 124 PHE D O 1
ATOM 8114 N N . LYS D 1 125 ? 3.045 39.382 17.390 1.00 49.12 125 LYS D N 1
ATOM 8115 C CA . LYS D 1 125 ? 1.671 39.690 17.757 1.00 54.34 125 LYS D CA 1
ATOM 8116 C C . LYS D 1 125 ? 0.923 38.437 18.192 1.00 55.97 125 LYS D C 1
ATOM 8117 O O . LYS D 1 125 ? 0.142 38.470 19.142 1.00 57.14 125 LYS D O 1
ATOM 8123 N N . LYS D 1 126 ? 1.170 37.332 17.498 1.00 57.54 126 LYS D N 1
ATOM 8124 C CA . LYS D 1 126 ? 0.503 36.073 17.810 1.00 60.63 126 LYS D CA 1
ATOM 8125 C C . LYS D 1 126 ? 1.013 35.409 19.085 1.00 61.33 126 LYS D C 1
ATOM 8126 O O . LYS D 1 126 ? 0.357 34.520 19.630 1.00 61.87 126 LYS D O 1
ATOM 8132 N N . VAL D 1 127 ? 2.177 35.836 19.564 1.00 60.27 127 VAL D N 1
ATOM 8133 C CA . VAL D 1 127 ? 2.746 35.259 20.777 1.00 59.99 127 VAL D CA 1
ATOM 8134 C C . VAL D 1 127 ? 2.612 36.179 21.988 1.00 60.52 127 VAL D C 1
ATOM 8135 O O . VAL D 1 127 ? 2.388 35.713 23.106 1.00 58.66 127 VAL D O 1
ATOM 8139 N N . PHE D 1 128 ? 2.738 37.484 21.765 1.00 61.74 128 PHE D N 1
ATOM 8140 C CA . PHE D 1 128 ? 2.655 38.447 22.858 1.00 65.18 128 PHE D CA 1
ATOM 8141 C C . PHE D 1 128 ? 1.454 39.386 22.776 1.00 68.37 128 PHE D C 1
ATOM 8142 O O . PHE D 1 128 ? 1.404 40.396 23.479 1.00 69.58 128 PHE D O 1
ATOM 8150 N N . GLY D 1 129 ? 0.490 39.053 21.924 1.00 69.59 129 GLY D N 1
ATOM 8151 C CA . GLY D 1 129 ? -0.688 39.892 21.785 1.00 71.52 129 GLY D CA 1
ATOM 8152 C C . GLY D 1 129 ? -0.418 41.168 21.007 1.00 72.90 129 GLY D C 1
ATOM 8153 O O . GLY D 1 129 ? -1.277 41.642 20.263 1.00 73.98 129 GLY D O 1
ATOM 8154 N N . SER D 1 130 ? 0.777 41.727 21.182 1.00 74.47 130 SER D N 1
ATOM 8155 C CA . SER D 1 130 ? 1.170 42.951 20.490 1.00 72.34 130 SER D CA 1
ATOM 8156 C C . SER D 1 130 ? 2.136 42.605 19.361 1.00 73.35 130 SER D C 1
ATOM 8157 O O . SER D 1 130 ? 2.874 41.624 19.448 1.00 70.14 130 SER D O 1
ATOM 8160 N N . ASP D 1 131 ? 2.134 43.415 18.308 1.00 75.25 131 ASP D N 1
ATOM 8161 C CA . ASP D 1 131 ? 3.005 43.178 17.162 1.00 78.62 131 ASP D CA 1
ATOM 8162 C C . ASP D 1 131 ? 4.421 43.684 17.392 1.00 78.56 131 ASP D C 1
ATOM 8163 O O . ASP D 1 131 ? 5.388 43.026 17.010 1.00 79.46 131 ASP D O 1
ATOM 8168 N N . GLU D 1 132 ? 4.537 44.852 18.016 1.00 77.54 132 GLU D N 1
ATOM 8169 C CA . GLU D 1 132 ? 5.840 45.452 18.267 1.00 76.43 132 GLU D CA 1
ATOM 8170 C C . GLU D 1 132 ? 6.856 44.536 18.936 1.00 71.70 132 GLU D C 1
ATOM 8171 O O . GLU D 1 132 ? 6.513 43.690 19.762 1.00 71.82 132 GLU D O 1
ATOM 8177 N N . VAL D 1 133 ? 8.117 44.725 18.559 1.00 65.86 133 VAL D N 1
ATOM 8178 C CA . VAL D 1 133 ? 9.219 43.935 19.089 1.00 56.84 133 VAL D CA 1
ATOM 8179 C C . VAL D 1 133 ? 9.984 44.718 20.153 1.00 54.59 133 VAL D C 1
ATOM 8180 O O . VAL D 1 133 ? 10.241 45.914 19.994 1.00 52.33 133 VAL D O 1
ATOM 8184 N N . THR D 1 134 ? 10.339 44.034 21.237 1.00 51.30 134 THR D N 1
ATOM 8185 C CA . THR D 1 134 ? 11.090 44.644 22.328 1.00 49.27 134 THR D CA 1
ATOM 8186 C C . THR D 1 134 ? 12.217 43.710 22.738 1.00 48.76 134 THR D C 1
ATOM 8187 O O . THR D 1 134 ? 12.068 42.488 22.684 1.00 47.69 134 THR D O 1
ATOM 8191 N N . ILE D 1 135 ? 13.341 44.285 23.149 1.00 47.50 135 ILE D N 1
ATOM 8192 C CA . ILE D 1 135 ? 14.482 43.487 23.574 1.00 46.43 135 ILE D CA 1
ATOM 8193 C C . ILE D 1 135 ? 14.006 42.491 24.634 1.00 49.54 135 ILE D C 1
ATOM 8194 O O . ILE D 1 135 ? 14.544 41.389 24.752 1.00 51.28 135 ILE D O 1
ATOM 8199 N N . ASP D 1 136 ? 12.981 42.882 25.389 1.00 49.89 136 ASP D N 1
ATOM 8200 C CA . ASP D 1 136 ? 12.421 42.021 26.427 1.00 49.10 136 ASP D CA 1
ATOM 8201 C C . ASP D 1 136 ? 11.753 40.794 25.810 1.00 46.11 136 ASP D C 1
ATOM 8202 O O . ASP D 1 136 ? 11.972 39.669 26.260 1.00 43.12 136 ASP D O 1
ATOM 8207 N N . ARG D 1 137 ? 10.933 41.018 24.784 1.00 42.76 137 ARG D N 1
ATOM 8208 C CA . ARG D 1 137 ? 10.235 39.929 24.104 1.00 42.04 137 ARG D CA 1
ATOM 8209 C C . ARG D 1 137 ? 11.219 39.085 23.303 1.00 42.37 137 ARG D C 1
ATOM 8210 O O . ARG D 1 137 ? 11.024 37.881 23.131 1.00 37.72 137 ARG D O 1
ATOM 8218 N N . ILE D 1 138 ? 12.274 39.728 22.814 1.00 44.29 138 ILE D N 1
ATOM 8219 C CA . ILE D 1 138 ? 13.296 39.041 22.036 1.00 43.95 138 ILE D CA 1
ATOM 8220 C C . ILE D 1 138 ? 13.946 37.970 22.901 1.00 43.77 138 ILE D C 1
ATOM 8221 O O . ILE D 1 138 ? 13.989 36.793 22.538 1.00 40.46 138 ILE D O 1
ATOM 8226 N N . THR D 1 139 ? 14.437 38.396 24.059 1.00 42.79 139 THR D N 1
ATOM 8227 C CA . THR D 1 139 ? 15.104 37.502 24.994 1.00 42.07 139 THR D CA 1
ATOM 8228 C C . THR D 1 139 ? 14.202 36.425 25.591 1.00 42.77 139 THR D C 1
ATOM 8229 O O . THR D 1 139 ? 14.642 35.291 25.798 1.00 42.93 139 THR D O 1
ATOM 8233 N N . THR D 1 140 ? 12.944 36.764 25.864 1.00 42.25 140 THR D N 1
ATOM 8234 C CA . THR D 1 140 ? 12.032 35.784 26.445 1.00 45.68 140 THR D CA 1
ATOM 8235 C C . THR D 1 140 ? 11.752 34.668 25.440 1.00 42.50 140 THR D C 1
ATOM 8236 O O . THR D 1 140 ? 11.604 33.503 25.813 1.00 40.93 140 THR D O 1
ATOM 8240 N N . ALA D 1 141 ? 11.687 35.033 24.163 1.00 39.12 141 ALA D N 1
ATOM 8241 C CA . ALA D 1 141 ? 11.435 34.064 23.107 1.00 36.07 141 ALA D CA 1
ATOM 8242 C C . ALA D 1 141 ? 12.642 33.142 22.989 1.00 34.74 141 ALA D C 1
ATOM 8243 O O . ALA D 1 141 ? 12.505 31.919 22.980 1.00 31.37 141 ALA D O 1
ATOM 8245 N N . ILE D 1 142 ? 13.826 33.739 22.907 1.00 35.61 142 ILE D N 1
ATOM 8246 C CA . ILE D 1 142 ? 15.056 32.969 22.795 1.00 36.50 142 ILE D CA 1
ATOM 8247 C C . ILE D 1 142 ? 15.156 32.000 23.969 1.00 36.50 142 ILE D C 1
ATOM 8248 O O . ILE D 1 142 ? 15.383 30.800 23.782 1.00 31.48 142 ILE D O 1
ATOM 8253 N N . ALA D 1 143 ? 14.976 32.523 25.179 1.00 36.27 143 ALA D N 1
ATOM 8254 C CA . ALA D 1 143 ? 15.038 31.697 26.381 1.00 36.71 143 ALA D CA 1
ATOM 8255 C C . ALA D 1 143 ? 14.049 30.541 26.251 1.00 39.08 143 ALA D C 1
ATOM 8256 O O . ALA D 1 143 ? 14.356 29.400 26.606 1.00 36.59 143 ALA D O 1
ATOM 8258 N N . GLN D 1 144 ? 12.865 30.846 25.729 1.00 40.09 144 GLN D N 1
ATOM 8259 C CA . GLN D 1 144 ? 11.820 29.848 25.536 1.00 43.64 144 GLN D CA 1
ATOM 8260 C C . GLN D 1 144 ? 12.340 28.719 24.650 1.00 42.66 144 GLN D C 1
ATOM 8261 O O . GLN D 1 144 ? 12.098 27.539 24.916 1.00 38.55 144 GLN D O 1
ATOM 8267 N N . PHE D 1 145 ? 13.057 29.093 23.594 1.00 40.22 145 PHE D N 1
ATOM 8268 C CA . PHE D 1 145 ? 13.623 28.124 22.662 1.00 38.14 145 PHE D CA 1
ATOM 8269 C C . PHE D 1 145 ? 14.702 27.285 23.338 1.00 37.47 145 PHE D C 1
ATOM 8270 O O . PHE D 1 145 ? 14.708 26.057 23.237 1.00 34.28 145 PHE D O 1
ATOM 8278 N N . GLU D 1 146 ? 15.612 27.959 24.030 1.00 36.27 146 GLU D N 1
ATOM 8279 C CA . GLU D 1 146 ? 16.701 27.278 24.720 1.00 37.66 146 GLU D CA 1
ATOM 8280 C C . GLU D 1 146 ? 16.180 26.272 25.737 1.00 39.38 146 GLU D C 1
ATOM 8281 O O . GLU D 1 146 ? 16.836 25.270 26.021 1.00 39.50 146 GLU D O 1
ATOM 8287 N N . GLU D 1 147 ? 15.002 26.542 26.289 1.00 41.30 147 GLU D N 1
ATOM 8288 C CA . GLU D 1 147 ? 14.409 25.638 27.262 1.00 40.74 147 GLU D CA 1
ATOM 8289 C C . GLU D 1 147 ? 14.185 24.260 26.647 1.00 39.69 147 GLU D C 1
ATOM 8290 O O . GLU D 1 147 ? 14.175 23.252 27.355 1.00 38.41 147 GLU D O 1
ATOM 8296 N N . THR D 1 148 ? 14.011 24.217 25.328 1.00 37.17 148 THR D N 1
ATOM 8297 C CA . THR D 1 148 ? 13.781 22.949 24.641 1.00 39.96 148 THR D CA 1
ATOM 8298 C C . THR D 1 148 ? 15.102 22.291 24.258 1.00 40.32 148 THR D C 1
ATOM 8299 O O . THR D 1 148 ? 15.127 21.159 23.766 1.00 37.75 148 THR D O 1
ATOM 8303 N N . LEU D 1 149 ? 16.201 23.000 24.496 1.00 39.17 149 LEU D N 1
ATOM 8304 C CA . LEU D 1 149 ? 17.520 22.485 24.154 1.00 39.29 149 LEU D CA 1
ATOM 8305 C C . LEU D 1 149 ? 18.095 21.500 25.169 1.00 39.43 149 LEU D C 1
ATOM 8306 O O . LEU D 1 149 ? 19.281 21.555 25.497 1.00 38.89 149 LEU D O 1
ATOM 8311 N N . VAL D 1 150 ? 17.251 20.604 25.667 1.00 33.98 150 VAL D N 1
ATOM 8312 C CA . VAL D 1 150 ? 17.692 19.586 26.612 1.00 35.48 150 VAL D CA 1
ATOM 8313 C C . VAL D 1 150 ? 18.088 18.391 25.761 1.00 36.55 150 VAL D C 1
ATOM 8314 O O . VAL D 1 150 ? 17.653 18.280 24.615 1.00 38.35 150 VAL D O 1
ATOM 8318 N N . THR D 1 151 ? 18.899 17.494 26.306 1.00 36.54 151 THR D N 1
ATOM 8319 C CA . THR D 1 151 ? 19.326 16.341 25.529 1.00 36.22 151 THR D CA 1
ATOM 8320 C C . THR D 1 151 ? 19.141 14.993 26.222 1.00 35.26 151 THR D C 1
ATOM 8321 O O . THR D 1 151 ? 20.089 14.403 26.742 1.00 32.96 151 THR D O 1
ATOM 8325 N N . PRO D 1 152 ? 17.902 14.487 26.237 1.00 34.40 152 PRO D N 1
ATOM 8326 C CA . PRO D 1 152 ? 17.619 13.198 26.870 1.00 35.73 152 PRO D CA 1
ATOM 8327 C C . PRO D 1 152 ? 18.063 12.065 25.951 1.00 34.08 152 PRO D C 1
ATOM 8328 O O . PRO D 1 152 ? 18.382 12.296 24.788 1.00 38.65 152 PRO D O 1
ATOM 8332 N N . GLY D 1 153 ? 18.101 10.845 26.475 1.00 35.29 153 GLY D N 1
ATOM 8333 C CA . GLY D 1 153 ? 18.481 9.711 25.652 1.00 33.76 153 GLY D CA 1
ATOM 8334 C C . GLY D 1 153 ? 19.923 9.239 25.710 1.00 33.99 153 GLY D C 1
ATOM 8335 O O . GLY D 1 153 ? 20.286 8.316 24.978 1.00 33.62 153 GLY D O 1
ATOM 8336 N N . SER D 1 154 ? 20.744 9.852 26.560 1.00 31.45 154 SER D N 1
ATOM 8337 C CA . SER D 1 154 ? 22.148 9.454 26.675 1.00 35.78 154 SER D CA 1
ATOM 8338 C C . SER D 1 154 ? 22.237 7.980 27.033 1.00 35.38 154 SER D C 1
ATOM 8339 O O . SER D 1 154 ? 21.398 7.465 27.766 1.00 35.82 154 SER D O 1
ATOM 8342 N N . LYS D 1 155 ? 23.258 7.306 26.517 1.00 37.33 155 LYS D N 1
ATOM 8343 C CA . LYS D 1 155 ? 23.455 5.889 26.790 1.00 41.42 155 LYS D CA 1
ATOM 8344 C C . LYS D 1 155 ? 23.567 5.635 28.295 1.00 43.20 155 LYS D C 1
ATOM 8345 O O . LYS D 1 155 ? 23.384 4.507 28.761 1.00 43.92 155 LYS D O 1
ATOM 8351 N N . PHE D 1 156 ? 23.862 6.690 29.052 1.00 40.72 156 PHE D N 1
ATOM 8352 C CA . PHE D 1 156 ? 23.985 6.580 30.503 1.00 40.98 156 PHE D CA 1
ATOM 8353 C C . PHE D 1 156 ? 22.601 6.636 31.147 1.00 42.41 156 PHE D C 1
ATOM 8354 O O . PHE D 1 156 ? 22.307 5.885 32.080 1.00 39.96 156 PHE D O 1
ATOM 8362 N N . ASP D 1 157 ? 21.758 7.535 30.647 1.00 43.12 157 ASP D N 1
ATOM 8363 C CA . ASP D 1 157 ? 20.405 7.680 31.172 1.00 43.34 157 ASP D CA 1
ATOM 8364 C C . ASP D 1 157 ? 19.613 6.397 30.971 1.00 45.04 157 ASP D C 1
ATOM 8365 O O . ASP D 1 157 ? 18.808 6.016 31.819 1.00 40.72 157 ASP D O 1
ATOM 8370 N N . LYS D 1 158 ? 19.845 5.733 29.844 1.00 46.47 158 LYS D N 1
ATOM 8371 C CA . LYS D 1 158 ? 19.155 4.485 29.547 1.00 50.66 158 LYS D CA 1
ATOM 8372 C C . LYS D 1 158 ? 19.590 3.423 30.550 1.00 51.22 158 LYS D C 1
ATOM 8373 O O . LYS D 1 158 ? 18.810 2.548 30.928 1.00 50.02 158 LYS D O 1
ATOM 8379 N N . TRP D 1 159 ? 20.842 3.513 30.984 1.00 49.42 159 TRP D N 1
ATOM 8380 C CA . TRP D 1 159 ? 21.372 2.576 31.962 1.00 47.22 159 TRP D CA 1
ATOM 8381 C C . TRP D 1 159 ? 20.623 2.807 33.269 1.00 47.32 159 TRP D C 1
ATOM 8382 O O . TRP D 1 159 ? 20.087 1.872 33.866 1.00 47.25 159 TRP D O 1
ATOM 8393 N N . LEU D 1 160 ? 20.585 4.065 33.702 1.00 44.13 160 LEU D N 1
ATOM 8394 C CA . LEU D 1 160 ? 19.899 4.439 34.933 1.00 42.77 160 LEU D CA 1
ATOM 8395 C C . LEU D 1 160 ? 18.418 4.065 34.893 1.00 43.92 160 LEU D C 1
ATOM 8396 O O . LEU D 1 160 ? 17.811 3.791 35.930 1.00 43.93 160 LEU D O 1
ATOM 8401 N N . GLU D 1 161 ? 17.839 4.054 33.695 1.00 43.38 161 GLU D N 1
ATOM 8402 C CA . GLU D 1 161 ? 16.428 3.717 33.534 1.00 44.86 161 GLU D CA 1
ATOM 8403 C C . GLU D 1 161 ? 16.164 2.223 33.643 1.00 44.10 161 GLU D C 1
ATOM 8404 O O . GLU D 1 161 ? 15.024 1.802 33.836 1.00 42.63 161 GLU D O 1
ATOM 8410 N N . GLY D 1 162 ? 17.217 1.423 33.513 1.00 46.20 162 GLY D N 1
ATOM 8411 C CA . GLY D 1 162 ? 17.054 -0.014 33.621 1.00 49.11 162 GLY D CA 1
ATOM 8412 C C . GLY D 1 162 ? 17.699 -0.810 32.505 1.00 53.45 162 GLY D C 1
ATOM 8413 O O . GLY D 1 162 ? 17.764 -2.038 32.576 1.00 50.44 162 GLY D O 1
ATOM 8414 N N . ASP D 1 163 ? 18.177 -0.120 31.475 1.00 59.98 163 ASP D N 1
ATOM 8415 C CA . ASP D 1 163 ? 18.808 -0.796 30.347 1.00 65.97 163 ASP D CA 1
ATOM 8416 C C . ASP D 1 163 ? 20.192 -1.306 30.732 1.00 65.73 163 ASP D C 1
ATOM 8417 O O . ASP D 1 163 ? 21.123 -0.525 30.925 1.00 61.24 163 ASP D O 1
ATOM 8422 N N . LYS D 1 164 ? 20.317 -2.624 30.840 1.00 65.43 164 LYS D N 1
ATOM 8423 C CA . LYS D 1 164 ? 21.577 -3.254 31.217 1.00 69.50 164 LYS D CA 1
ATOM 8424 C C . LYS D 1 164 ? 22.566 -3.426 30.070 1.00 72.62 164 LYS D C 1
ATOM 8425 O O . LYS D 1 164 ? 23.656 -3.960 30.267 1.00 74.91 164 LYS D O 1
ATOM 8431 N N . ASN D 1 165 ? 22.195 -2.975 28.877 1.00 77.26 165 ASN D N 1
ATOM 8432 C CA . ASN D 1 165 ? 23.087 -3.088 27.727 1.00 80.46 165 ASN D CA 1
ATOM 8433 C C . ASN D 1 165 ? 23.669 -1.716 27.416 1.00 77.73 165 ASN D C 1
ATOM 8434 O O . ASN D 1 165 ? 24.521 -1.572 26.539 1.00 78.36 165 ASN D O 1
ATOM 8439 N N . ALA D 1 166 ? 23.199 -0.710 28.146 1.00 72.60 166 ALA D N 1
ATOM 8440 C CA . ALA D 1 166 ? 23.650 0.660 27.955 1.00 67.46 166 ALA D CA 1
ATOM 8441 C C . ALA D 1 166 ? 25.172 0.792 27.989 1.00 62.66 166 ALA D C 1
ATOM 8442 O O . ALA D 1 166 ? 25.793 1.119 26.981 1.00 61.86 166 ALA D O 1
ATOM 8444 N N . LEU D 1 167 ? 25.767 0.524 29.147 1.00 56.12 167 LEU D N 1
ATOM 8445 C CA . LEU D 1 167 ? 27.213 0.641 29.304 1.00 49.46 167 LEU D CA 1
ATOM 8446 C C . LEU D 1 167 ? 27.956 -0.687 29.241 1.00 49.47 167 LEU D C 1
ATOM 8447 O O . LEU D 1 167 ? 27.424 -1.728 29.627 1.00 48.40 167 LEU D O 1
ATOM 8452 N N . ASN D 1 168 ? 29.192 -0.642 28.748 1.00 47.98 168 ASN D N 1
ATOM 8453 C CA . ASN D 1 168 ? 30.030 -1.834 28.680 1.00 46.78 168 ASN D CA 1
ATOM 8454 C C . ASN D 1 168 ? 30.876 -1.822 29.948 1.00 46.99 168 ASN D C 1
ATOM 8455 O O . ASN D 1 168 ? 30.720 -0.925 30.780 1.00 44.64 168 ASN D O 1
ATOM 8460 N N . GLN D 1 169 ? 31.768 -2.796 30.107 1.00 51.06 169 GLN D N 1
ATOM 8461 C CA . GLN D 1 169 ? 32.584 -2.854 31.318 1.00 54.42 169 GLN D CA 1
ATOM 8462 C C . GLN D 1 169 ? 33.448 -1.617 31.533 1.00 50.52 169 GLN D C 1
ATOM 8463 O O . GLN D 1 169 ? 33.497 -1.082 32.639 1.00 48.00 169 GLN D O 1
ATOM 8469 N N . ASP D 1 170 ? 34.128 -1.169 30.481 1.00 47.89 170 ASP D N 1
ATOM 8470 C CA . ASP D 1 170 ? 34.989 0.008 30.569 1.00 45.37 170 ASP D CA 1
ATOM 8471 C C . ASP D 1 170 ? 34.206 1.235 31.018 1.00 43.13 170 ASP D C 1
ATOM 8472 O O . ASP D 1 170 ? 34.651 1.985 31.888 1.00 39.50 170 ASP D O 1
ATOM 8477 N N . GLU D 1 171 ? 33.037 1.431 30.415 1.00 39.20 171 GLU D N 1
ATOM 8478 C CA . GLU D 1 171 ? 32.186 2.565 30.742 1.00 38.23 171 GLU D CA 1
ATOM 8479 C C . GLU D 1 171 ? 31.705 2.482 32.183 1.00 38.12 171 GLU D C 1
ATOM 8480 O O . GLU D 1 171 ? 31.744 3.472 32.913 1.00 31.95 171 GLU D O 1
ATOM 8486 N N . LEU D 1 172 ? 31.255 1.296 32.587 1.00 37.72 172 LEU D N 1
ATOM 8487 C CA . LEU D 1 172 ? 30.765 1.084 33.942 1.00 39.30 172 LEU D CA 1
ATOM 8488 C C . LEU D 1 172 ? 31.858 1.390 34.965 1.00 40.12 172 LEU D C 1
ATOM 8489 O O . LEU D 1 172 ? 31.634 2.123 35.933 1.00 35.59 172 LEU D O 1
ATOM 8494 N N . GLU D 1 173 ? 33.040 0.824 34.745 1.00 39.79 173 GLU D N 1
ATOM 8495 C CA . GLU D 1 173 ? 34.162 1.052 35.646 1.00 40.41 173 GLU D CA 1
ATOM 8496 C C . GLU D 1 173 ? 34.456 2.546 35.698 1.00 37.71 173 GLU D C 1
ATOM 8497 O O . GLU D 1 173 ? 34.872 3.068 36.731 1.00 35.01 173 GLU D O 1
ATOM 8503 N N . GLY D 1 174 ? 34.228 3.225 34.576 1.00 37.56 174 GLY D N 1
ATOM 8504 C CA . GLY D 1 174 ? 34.458 4.657 34.510 1.00 35.33 174 GLY D CA 1
ATOM 8505 C C . GLY D 1 174 ? 33.526 5.407 35.441 1.00 37.98 174 GLY D C 1
ATOM 8506 O O . GLY D 1 174 ? 33.927 6.375 36.087 1.00 32.24 174 GLY D O 1
ATOM 8507 N N . TYR D 1 175 ? 32.275 4.963 35.509 1.00 38.91 175 TYR D N 1
ATOM 8508 C CA . TYR D 1 175 ? 31.296 5.596 36.384 1.00 42.80 175 TYR D CA 1
ATOM 8509 C C . TYR D 1 175 ? 31.652 5.343 37.846 1.00 42.61 175 TYR D C 1
ATOM 8510 O O . TYR D 1 175 ? 31.583 6.249 38.678 1.00 39.81 175 TYR D O 1
ATOM 8519 N N . ASN D 1 176 ? 32.027 4.107 38.158 1.00 44.38 176 ASN D N 1
ATOM 8520 C CA . ASN D 1 176 ? 32.389 3.754 39.527 1.00 45.96 176 ASN D CA 1
ATOM 8521 C C . ASN D 1 176 ? 33.574 4.584 40.009 1.00 46.63 176 ASN D C 1
ATOM 8522 O O . ASN D 1 176 ? 33.652 4.945 41.183 1.00 49.22 176 ASN D O 1
ATOM 8527 N N . LEU D 1 177 ? 34.495 4.887 39.100 1.00 47.73 177 LEU D N 1
ATOM 8528 C CA . LEU D 1 177 ? 35.664 5.682 39.450 1.00 45.05 177 LEU D CA 1
ATOM 8529 C C . LEU D 1 177 ? 35.245 7.145 39.562 1.00 40.74 177 LEU D C 1
ATOM 8530 O O . LEU D 1 177 ? 35.717 7.872 40.436 1.00 40.41 177 LEU D O 1
ATOM 8535 N N . PHE D 1 178 ? 34.350 7.570 38.676 1.00 36.44 178 PHE D N 1
ATOM 8536 C CA . PHE D 1 178 ? 33.858 8.942 38.690 1.00 33.02 178 PHE D CA 1
ATOM 8537 C C . PHE D 1 178 ? 33.193 9.190 40.037 1.00 32.22 178 PHE D C 1
ATOM 8538 O O . PHE D 1 178 ? 33.457 10.187 40.701 1.00 25.93 178 PHE D O 1
ATOM 8546 N N . LYS D 1 179 ? 32.332 8.261 40.434 1.00 37.92 179 LYS D N 1
ATOM 8547 C CA . LYS D 1 179 ? 31.611 8.365 41.697 1.00 40.58 179 LYS D CA 1
ATOM 8548 C C . LYS D 1 179 ? 32.542 8.168 42.892 1.00 39.29 179 LYS D C 1
ATOM 8549 O O . LYS D 1 179 ? 32.542 8.970 43.828 1.00 38.17 179 LYS D O 1
ATOM 8555 N N . GLY D 1 180 ? 33.331 7.096 42.845 1.00 41.66 180 GLY D N 1
ATOM 8556 C CA . GLY D 1 180 ? 34.250 6.778 43.927 1.00 42.99 180 GLY D CA 1
ATOM 8557 C C . GLY D 1 180 ? 35.324 7.813 44.208 1.00 44.58 180 GLY D C 1
ATOM 8558 O O . GLY D 1 180 ? 35.701 8.025 45.362 1.00 45.73 180 GLY D O 1
ATOM 8559 N N . SER D 1 181 ? 35.821 8.458 43.159 1.00 45.35 181 SER D N 1
ATOM 8560 C CA . SER D 1 181 ? 36.862 9.468 43.310 1.00 43.48 181 SER D CA 1
ATOM 8561 C C . SER D 1 181 ? 36.336 10.749 43.945 1.00 38.94 181 SER D C 1
ATOM 8562 O O . SER D 1 181 ? 37.098 11.510 44.542 1.00 39.18 181 SER D O 1
ATOM 8565 N N . GLY D 1 182 ? 35.036 10.990 43.808 1.00 34.34 182 GLY D N 1
ATOM 8566 C CA . GLY D 1 182 ? 34.452 12.189 44.379 1.00 32.87 182 GLY D CA 1
ATOM 8567 C C . GLY D 1 182 ? 34.139 13.281 43.369 1.00 35.63 182 GLY D C 1
ATOM 8568 O O . GLY D 1 182 ? 33.894 14.425 43.754 1.00 35.95 182 GLY D O 1
ATOM 8569 N N . CYS D 1 183 ? 34.149 12.946 42.079 1.00 35.15 183 CYS D N 1
ATOM 8570 C CA . CYS D 1 183 ? 33.846 13.940 41.046 1.00 37.63 183 CYS D CA 1
ATOM 8571 C C . CYS D 1 183 ? 32.405 14.404 41.238 1.00 38.73 183 CYS D C 1
ATOM 8572 O O . CYS D 1 183 ? 32.093 15.591 41.113 1.00 36.86 183 CYS D O 1
ATOM 8575 N N . VAL D 1 184 ? 31.534 13.444 41.537 1.00 43.40 184 VAL D N 1
ATOM 8576 C CA . VAL D 1 184 ? 30.115 13.700 41.742 1.00 49.55 184 VAL D CA 1
ATOM 8577 C C . VAL D 1 184 ? 29.859 14.681 42.883 1.00 49.11 184 VAL D C 1
ATOM 8578 O O . VAL D 1 184 ? 28.712 15.002 43.203 1.00 49.71 184 VAL D O 1
ATOM 8582 N N . GLN D 1 185 ? 30.941 15.155 43.490 1.00 49.07 185 GLN D N 1
ATOM 8583 C CA . GLN D 1 185 ? 30.857 16.110 44.583 1.00 46.44 185 GLN D CA 1
ATOM 8584 C C . GLN D 1 185 ? 30.368 17.455 44.047 1.00 45.86 185 GLN D C 1
ATOM 8585 O O . GLN D 1 185 ? 29.633 18.173 44.722 1.00 44.09 185 GLN D O 1
ATOM 8591 N N . CYS D 1 186 ? 30.778 17.784 42.824 1.00 43.21 186 CYS D N 1
ATOM 8592 C CA . CYS D 1 186 ? 30.399 19.048 42.202 1.00 38.96 186 CYS D CA 1
ATOM 8593 C C . CYS D 1 186 ? 29.615 18.830 40.913 1.00 37.94 186 CYS D C 1
ATOM 8594 O O . CYS D 1 186 ? 28.788 19.654 40.527 1.00 33.47 186 CYS D O 1
ATOM 8597 N N . HIS D 1 187 ? 29.891 17.719 40.241 1.00 38.24 187 HIS D N 1
ATOM 8598 C CA . HIS D 1 187 ? 29.197 17.386 39.004 1.00 39.36 187 HIS D CA 1
ATOM 8599 C C . HIS D 1 187 ? 28.080 16.425 39.375 1.00 38.41 187 HIS D C 1
ATOM 8600 O O . HIS D 1 187 ? 28.200 15.215 39.189 1.00 34.66 187 HIS D O 1
ATOM 8607 N N . ASN D 1 188 ? 26.991 16.979 39.900 1.00 40.13 188 ASN D N 1
ATOM 8608 C CA . ASN D 1 188 ? 25.854 16.181 40.343 1.00 45.25 188 ASN D CA 1
ATOM 8609 C C . ASN D 1 188 ? 24.559 16.498 39.600 1.00 45.96 188 ASN D C 1
ATOM 8610 O O . ASN D 1 188 ? 24.529 17.351 38.714 1.00 47.59 188 ASN D O 1
ATOM 8615 N N . GLY D 1 189 ? 23.489 15.802 39.974 1.00 51.03 189 GLY D N 1
ATOM 8616 C CA . GLY D 1 189 ? 22.196 16.028 39.356 1.00 52.96 189 GLY D CA 1
ATOM 8617 C C . GLY D 1 189 ? 22.048 15.491 37.948 1.00 55.25 189 GLY D C 1
ATOM 8618 O O . GLY D 1 189 ? 22.916 14.767 37.462 1.00 49.75 189 GLY D O 1
ATOM 8619 N N . PRO D 1 190 ? 20.942 15.828 37.268 1.00 56.88 190 PRO D N 1
ATOM 8620 C CA . PRO D 1 190 ? 20.680 15.375 35.901 1.00 58.57 190 PRO D CA 1
ATOM 8621 C C . PRO D 1 190 ? 21.591 16.071 34.892 1.00 55.98 190 PRO D C 1
ATOM 8622 O O . PRO D 1 190 ? 21.735 15.618 33.757 1.00 58.03 190 PRO D O 1
ATOM 8626 N N . ALA D 1 191 ? 22.198 17.176 35.317 1.00 53.21 191 ALA D N 1
ATOM 8627 C CA . ALA D 1 191 ? 23.096 17.940 34.456 1.00 49.82 191 ALA D CA 1
ATOM 8628 C C . ALA D 1 191 ? 24.559 17.572 34.706 1.00 45.79 191 ALA D C 1
ATOM 8629 O O . ALA D 1 191 ? 25.449 18.016 33.979 1.00 46.50 191 ALA D O 1
ATOM 8631 N N . VAL D 1 192 ? 24.802 16.753 35.726 1.00 41.53 192 VAL D N 1
ATOM 8632 C CA . VAL D 1 192 ? 26.159 16.340 36.076 1.00 38.39 192 VAL D CA 1
ATOM 8633 C C . VAL D 1 192 ? 27.018 17.600 36.154 1.00 38.18 192 VAL D C 1
ATOM 8634 O O . VAL D 1 192 ? 28.131 17.652 35.633 1.00 39.60 192 VAL D O 1
ATOM 8638 N N . GLY D 1 193 ? 26.470 18.619 36.809 1.00 33.76 193 GLY D N 1
ATOM 8639 C CA . GLY D 1 193 ? 27.159 19.885 36.953 1.00 29.82 193 GLY D CA 1
ATOM 8640 C C . GLY D 1 193 ? 26.168 21.011 36.742 1.00 30.70 193 GLY D C 1
ATOM 8641 O O . GLY D 1 193 ? 25.003 20.761 36.431 1.00 39.10 193 GLY D O 1
ATOM 8642 N N . GLY D 1 194 ? 26.618 22.246 36.924 1.00 30.15 194 GLY D N 1
ATOM 8643 C CA . GLY D 1 194 ? 25.747 23.391 36.724 1.00 34.93 194 GLY D CA 1
ATOM 8644 C C . GLY D 1 194 ? 24.733 23.643 37.819 1.00 41.06 194 GLY D C 1
ATOM 8645 O O . GLY D 1 194 ? 23.682 24.233 37.564 1.00 47.29 194 GLY D O 1
ATOM 8646 N N . SER D 1 195 ? 25.037 23.209 39.038 1.00 40.64 195 SER D N 1
ATOM 8647 C CA . SER D 1 195 ? 24.116 23.410 40.151 1.00 44.44 195 SER D CA 1
ATOM 8648 C C . SER D 1 195 ? 24.747 24.199 41.298 1.00 44.02 195 SER D C 1
ATOM 8649 O O . SER D 1 195 ? 24.074 24.526 42.274 1.00 44.23 195 SER D O 1
ATOM 8652 N N . SER D 1 196 ? 26.034 24.511 41.181 1.00 43.87 196 SER D N 1
ATOM 8653 C CA . SER D 1 196 ? 26.719 25.260 42.229 1.00 41.71 196 SER D CA 1
ATOM 8654 C C . SER D 1 196 ? 28.004 25.906 41.736 1.00 41.73 196 SER D C 1
ATOM 8655 O O . SER D 1 196 ? 28.392 25.752 40.577 1.00 40.43 196 SER D O 1
ATOM 8658 N N . TYR D 1 197 ? 28.661 26.630 42.635 1.00 40.21 197 TYR D N 1
ATOM 8659 C CA . TYR D 1 197 ? 29.924 27.283 42.323 1.00 41.53 197 TYR D CA 1
ATOM 8660 C C . TYR D 1 197 ? 31.021 26.554 43.082 1.00 41.75 197 TYR D C 1
ATOM 8661 O O . TYR D 1 197 ? 30.846 26.193 44.248 1.00 43.17 197 TYR D O 1
ATOM 8670 N N . GLN D 1 198 ? 32.148 26.333 42.418 1.00 39.27 198 GLN D N 1
ATOM 8671 C CA . GLN D 1 198 ? 33.271 25.651 43.041 1.00 38.90 198 GLN D CA 1
ATOM 8672 C C . GLN D 1 198 ? 34.578 26.283 42.588 1.00 39.94 198 GLN D C 1
ATOM 8673 O O . GLN D 1 198 ? 34.710 26.704 41.440 1.00 41.76 198 GLN D O 1
ATOM 8679 N N . LYS D 1 199 ? 35.538 26.364 43.502 1.00 39.93 199 LYS D N 1
ATOM 8680 C CA . LYS D 1 199 ? 36.841 26.937 43.194 1.00 39.52 199 LYS D CA 1
ATOM 8681 C C . LYS D 1 199 ? 37.552 26.096 42.140 1.00 37.79 199 LYS D C 1
ATOM 8682 O O . LYS D 1 199 ? 37.499 24.868 42.177 1.00 36.38 199 LYS D O 1
ATOM 8688 N N . MET D 1 200 ? 38.201 26.760 41.192 1.00 37.10 200 MET D N 1
ATOM 8689 C CA . MET D 1 200 ? 38.957 26.048 40.172 1.00 37.51 200 MET D CA 1
ATOM 8690 C C . MET D 1 200 ? 40.380 26.003 40.704 1.00 36.82 200 MET D C 1
ATOM 8691 O O . MET D 1 200 ? 41.099 26.999 40.654 1.00 36.55 200 MET D O 1
ATOM 8696 N N . GLY D 1 201 ? 40.769 24.846 41.228 1.00 36.89 201 GLY D N 1
ATOM 8697 C CA . GLY D 1 201 ? 42.096 24.687 41.791 1.00 38.31 201 GLY D CA 1
ATOM 8698 C C . GLY D 1 201 ? 41.997 24.663 43.307 1.00 36.58 201 GLY D C 1
ATOM 8699 O O . GLY D 1 201 ? 42.511 25.547 43.989 1.00 37.37 201 GLY D O 1
ATOM 8700 N N . VAL D 1 202 ? 41.325 23.646 43.832 1.00 35.83 202 VAL D N 1
ATOM 8701 C CA . VAL D 1 202 ? 41.144 23.510 45.273 1.00 36.57 202 VAL D CA 1
ATOM 8702 C C . VAL D 1 202 ? 42.446 23.205 46.015 1.00 32.74 202 VAL D C 1
ATOM 8703 O O . VAL D 1 202 ? 42.813 23.920 46.944 1.00 35.48 202 VAL D O 1
ATOM 8707 N N . PHE D 1 203 ? 43.144 22.149 45.610 1.00 34.40 203 PHE D N 1
ATOM 8708 C CA . PHE D 1 203 ? 44.392 21.780 46.271 1.00 32.41 203 PHE D CA 1
ATOM 8709 C C . PHE D 1 203 ? 45.621 22.401 45.624 1.00 36.27 203 PHE D C 1
ATOM 8710 O O . PHE D 1 203 ? 46.657 22.561 46.270 1.00 34.20 203 PHE D O 1
ATOM 8718 N N . LYS D 1 204 ? 45.506 22.743 44.345 1.00 35.27 204 LYS D N 1
ATOM 8719 C CA . LYS D 1 204 ? 46.607 23.352 43.610 1.00 36.55 204 LYS D CA 1
ATOM 8720 C C . LYS D 1 204 ? 46.036 24.328 42.590 1.00 36.11 204 LYS D C 1
ATOM 8721 O O . LYS D 1 204 ? 44.966 24.099 42.033 1.00 35.89 204 LYS D O 1
ATOM 8727 N N . PRO D 1 205 ? 46.744 25.433 42.331 1.00 35.94 205 PRO D N 1
ATOM 8728 C CA . PRO D 1 205 ? 46.251 26.415 41.362 1.00 35.63 205 PRO D CA 1
ATOM 8729 C C . PRO D 1 205 ? 46.218 25.894 39.926 1.00 34.20 205 PRO D C 1
ATOM 8730 O O . PRO D 1 205 ? 47.036 25.060 39.536 1.00 31.21 205 PRO D O 1
ATOM 8734 N N . TYR D 1 206 ? 45.250 26.382 39.156 1.00 29.83 206 TYR D N 1
ATOM 8735 C CA . TYR D 1 206 ? 45.119 26.005 37.753 1.00 29.20 206 TYR D CA 1
ATOM 8736 C C . TYR D 1 206 ? 45.995 26.985 36.983 1.00 27.18 206 TYR D C 1
ATOM 8737 O O . TYR D 1 206 ? 45.745 28.188 36.988 1.00 31.93 206 TYR D O 1
ATOM 8746 N N . GLU D 1 207 ? 47.033 26.470 36.338 1.00 31.36 207 GLU D N 1
ATOM 8747 C CA . GLU D 1 207 ? 47.947 27.314 35.587 1.00 33.68 207 GLU D CA 1
ATOM 8748 C C . GLU D 1 207 ? 47.328 27.796 34.283 1.00 32.58 207 GLU D C 1
ATOM 8749 O O . GLU D 1 207 ? 46.886 27.001 33.460 1.00 32.07 207 GLU D O 1
ATOM 8755 N N . THR D 1 208 ? 47.300 29.110 34.106 1.00 32.35 208 THR D N 1
ATOM 8756 C CA . THR D 1 208 ? 46.744 29.707 32.904 1.00 31.04 208 THR D CA 1
ATOM 8757 C C . THR D 1 208 ? 47.160 31.166 32.812 1.00 34.86 208 THR D C 1
ATOM 8758 O O . THR D 1 208 ? 47.296 31.845 33.831 1.00 34.79 208 THR D O 1
ATOM 8762 N N . LYS D 1 209 ? 47.372 31.643 31.591 1.00 34.12 209 LYS D N 1
ATOM 8763 C CA . LYS D 1 209 ? 47.761 33.030 31.380 1.00 38.52 209 LYS D CA 1
ATOM 8764 C C . LYS D 1 209 ? 46.514 33.871 31.172 1.00 38.86 209 LYS D C 1
ATOM 8765 O O . LYS D 1 209 ? 46.592 35.089 31.016 1.00 40.85 209 LYS D O 1
ATOM 8771 N N . ASN D 1 210 ? 45.362 33.208 31.178 1.00 40.50 210 ASN D N 1
ATOM 8772 C CA . ASN D 1 210 ? 44.081 33.875 30.984 1.00 41.89 210 ASN D CA 1
ATOM 8773 C C . ASN D 1 210 ? 43.701 34.701 32.210 1.00 48.34 210 ASN D C 1
ATOM 8774 O O . ASN D 1 210 ? 43.406 34.147 33.274 1.00 46.01 210 ASN D O 1
ATOM 8779 N N . PRO D 1 211 ? 43.711 36.039 32.079 1.00 52.05 211 PRO D N 1
ATOM 8780 C CA . PRO D 1 211 ? 43.363 36.938 33.183 1.00 55.34 211 PRO D CA 1
ATOM 8781 C C . PRO D 1 211 ? 41.859 36.953 33.428 1.00 55.24 211 PRO D C 1
ATOM 8782 O O . PRO D 1 211 ? 41.138 37.741 32.821 1.00 60.36 211 PRO D O 1
ATOM 8786 N N . ALA D 1 212 ? 41.388 36.080 34.310 1.00 55.02 212 ALA D N 1
ATOM 8787 C CA . ALA D 1 212 ? 39.965 36.009 34.619 1.00 51.36 212 ALA D CA 1
ATOM 8788 C C . ALA D 1 212 ? 39.761 35.493 36.038 1.00 50.23 212 ALA D C 1
ATOM 8789 O O . ALA D 1 212 ? 40.139 34.364 36.352 1.00 47.32 212 ALA D O 1
ATOM 8791 N N . ALA D 1 213 ? 39.164 36.324 36.890 1.00 50.10 213 ALA D N 1
ATOM 8792 C CA . ALA D 1 213 ? 38.915 35.953 38.282 1.00 49.76 213 ALA D CA 1
ATOM 8793 C C . ALA D 1 213 ? 37.633 35.143 38.433 1.00 52.86 213 ALA D C 1
ATOM 8794 O O . ALA D 1 213 ? 37.513 34.319 39.340 1.00 52.41 213 ALA D O 1
ATOM 8796 N N . GLY D 1 214 ? 36.671 35.384 37.549 1.00 54.20 214 GLY D N 1
ATOM 8797 C CA . GLY D 1 214 ? 35.424 34.646 37.614 1.00 57.42 214 GLY D CA 1
ATOM 8798 C C . GLY D 1 214 ? 34.398 35.217 38.574 1.00 58.47 214 GLY D C 1
ATOM 8799 O O . GLY D 1 214 ? 34.119 36.415 38.560 1.00 59.78 214 GLY D O 1
ATOM 8800 N N . ARG D 1 215 ? 33.841 34.351 39.415 1.00 60.00 215 ARG D N 1
ATOM 8801 C CA . ARG D 1 215 ? 32.819 34.746 40.378 1.00 61.11 215 ARG D CA 1
ATOM 8802 C C . ARG D 1 215 ? 33.221 35.926 41.259 1.00 60.47 215 ARG D C 1
ATOM 8803 O O . ARG D 1 215 ? 32.412 36.414 42.047 1.00 60.43 215 ARG D O 1
ATOM 8811 N N . MET D 1 216 ? 34.463 36.384 41.145 1.00 61.17 216 MET D N 1
ATOM 8812 C CA . MET D 1 216 ? 34.888 37.517 41.952 1.00 61.21 216 MET D CA 1
ATOM 8813 C C . MET D 1 216 ? 34.389 38.813 41.344 1.00 63.15 216 MET D C 1
ATOM 8814 O O . MET D 1 216 ? 33.938 39.710 42.056 1.00 63.32 216 MET D O 1
ATOM 8819 N N . ASP D 1 217 ? 34.472 38.906 40.022 1.00 65.12 217 ASP D N 1
ATOM 8820 C CA . ASP D 1 217 ? 34.031 40.099 39.317 1.00 67.03 217 ASP D CA 1
ATOM 8821 C C . ASP D 1 217 ? 32.594 40.460 39.676 1.00 65.47 217 ASP D C 1
ATOM 8822 O O . ASP D 1 217 ? 32.177 41.606 39.506 1.00 64.31 217 ASP D O 1
ATOM 8827 N N . VAL D 1 218 ? 31.841 39.487 40.182 1.00 66.00 218 VAL D N 1
ATOM 8828 C CA . VAL D 1 218 ? 30.452 39.724 40.560 1.00 65.43 218 VAL D CA 1
ATOM 8829 C C . VAL D 1 218 ? 30.285 40.051 42.044 1.00 66.03 218 VAL D C 1
ATOM 8830 O O . VAL D 1 218 ? 29.432 40.858 42.411 1.00 63.86 218 VAL D O 1
ATOM 8834 N N . THR D 1 219 ? 31.103 39.432 42.893 1.00 65.78 219 THR D N 1
ATOM 8835 C CA . THR D 1 219 ? 31.019 39.659 44.335 1.00 68.27 219 THR D CA 1
ATOM 8836 C C . THR D 1 219 ? 32.066 40.642 44.850 1.00 67.93 219 THR D C 1
ATOM 8837 O O . THR D 1 219 ? 31.738 41.600 45.553 1.00 69.19 219 THR D O 1
ATOM 8841 N N . GLY D 1 220 ? 33.326 40.399 44.504 1.00 69.84 220 GLY D N 1
ATOM 8842 C CA . GLY D 1 220 ? 34.393 41.277 44.948 1.00 69.21 220 GLY D CA 1
ATOM 8843 C C . GLY D 1 220 ? 35.220 40.652 46.055 1.00 69.55 220 GLY D C 1
ATOM 8844 O O . GLY D 1 220 ? 36.275 41.170 46.420 1.00 66.06 220 GLY D O 1
ATOM 8845 N N . ASN D 1 221 ? 34.738 39.533 46.587 1.00 71.14 221 ASN D N 1
ATOM 8846 C CA . ASN D 1 221 ? 35.429 38.823 47.658 1.00 73.43 221 ASN D CA 1
ATOM 8847 C C . ASN D 1 221 ? 36.606 38.003 47.124 1.00 69.44 221 ASN D C 1
ATOM 8848 O O . ASN D 1 221 ? 36.490 37.324 46.103 1.00 67.78 221 ASN D O 1
ATOM 8853 N N . GLU D 1 222 ? 37.734 38.071 47.825 1.00 64.39 222 GLU D N 1
ATOM 8854 C CA . GLU D 1 222 ? 38.937 37.339 47.439 1.00 60.14 222 GLU D CA 1
ATOM 8855 C C . GLU D 1 222 ? 38.672 35.843 47.535 1.00 57.83 222 GLU D C 1
ATOM 8856 O O . GLU D 1 222 ? 39.294 35.041 46.836 1.00 56.80 222 GLU D O 1
ATOM 8862 N N . ALA D 1 223 ? 37.749 35.474 48.416 1.00 54.63 223 ALA D N 1
ATOM 8863 C CA . ALA D 1 223 ? 37.388 34.077 48.607 1.00 55.21 223 ALA D CA 1
ATOM 8864 C C . ALA D 1 223 ? 36.732 33.559 47.336 1.00 54.44 223 ALA D C 1
ATOM 8865 O O . ALA D 1 223 ? 36.529 32.356 47.176 1.00 49.59 223 ALA D O 1
ATOM 8867 N N . ASP D 1 224 ? 36.402 34.482 46.437 1.00 54.89 224 ASP D N 1
ATOM 8868 C CA . ASP D 1 224 ? 35.757 34.129 45.179 1.00 58.26 224 ASP D CA 1
ATOM 8869 C C . ASP D 1 224 ? 36.721 34.035 43.999 1.00 57.42 224 ASP D C 1
ATOM 8870 O O . ASP D 1 224 ? 36.444 33.334 43.028 1.00 59.29 224 ASP D O 1
ATOM 8875 N N . ARG D 1 225 ? 37.845 34.744 44.072 1.00 57.02 225 ARG D N 1
ATOM 8876 C CA . ARG D 1 225 ? 38.819 34.712 42.984 1.00 54.91 225 ARG D CA 1
ATOM 8877 C C . ARG D 1 225 ? 39.065 33.272 42.536 1.00 53.39 225 ARG D C 1
ATOM 8878 O O . ARG D 1 225 ? 39.359 32.402 43.354 1.00 50.91 225 ARG D O 1
ATOM 8886 N N . ASN D 1 226 ? 38.928 33.033 41.235 1.00 50.48 226 ASN D N 1
ATOM 8887 C CA . ASN D 1 226 ? 39.134 31.714 40.645 1.00 46.39 226 ASN D CA 1
ATOM 8888 C C . ASN D 1 226 ? 38.048 30.676 40.927 1.00 44.53 226 ASN D C 1
ATOM 8889 O O . ASN D 1 226 ? 38.294 29.476 40.802 1.00 40.46 226 ASN D O 1
ATOM 8894 N N . VAL D 1 227 ? 36.855 31.122 41.315 1.00 45.16 227 VAL D N 1
ATOM 8895 C CA . VAL D 1 227 ? 35.755 30.185 41.547 1.00 44.99 227 VAL D CA 1
ATOM 8896 C C . VAL D 1 227 ? 34.766 30.382 40.400 1.00 44.34 227 VAL D C 1
ATOM 8897 O O . VAL D 1 227 ? 34.368 31.507 40.092 1.00 40.59 227 VAL D O 1
ATOM 8901 N N . PHE D 1 228 ? 34.386 29.288 39.752 1.00 41.59 228 PHE D N 1
ATOM 8902 C CA . PHE D 1 228 ? 33.469 29.370 38.624 1.00 38.71 228 PHE D CA 1
ATOM 8903 C C . PHE D 1 228 ? 32.273 28.439 38.765 1.00 39.07 228 PHE D C 1
ATOM 8904 O O . PHE D 1 228 ? 32.272 27.513 39.581 1.00 37.27 228 PHE D O 1
ATOM 8912 N N . LYS D 1 229 ? 31.251 28.693 37.958 1.00 37.44 229 LYS D N 1
ATOM 8913 C CA . LYS D 1 229 ? 30.067 27.862 37.972 1.00 39.17 229 LYS D CA 1
ATOM 8914 C C . LYS D 1 229 ? 30.495 26.498 37.452 1.00 38.16 229 LYS D C 1
ATOM 8915 O O . LYS D 1 229 ? 31.268 26.410 36.500 1.00 37.39 229 LYS D O 1
ATOM 8921 N N . VAL D 1 230 ? 30.010 25.437 38.083 1.00 36.76 230 VAL D N 1
ATOM 8922 C CA . VAL D 1 230 ? 30.357 24.090 37.654 1.00 38.08 230 VAL D CA 1
ATOM 8923 C C . VAL D 1 230 ? 29.638 23.792 36.343 1.00 40.58 230 VAL D C 1
ATOM 8924 O O . VAL D 1 230 ? 28.414 23.762 36.296 1.00 40.26 230 VAL D O 1
ATOM 8928 N N . PRO D 1 231 ? 30.392 23.575 35.256 1.00 42.71 231 PRO D N 1
ATOM 8929 C CA . PRO D 1 231 ? 29.744 23.287 33.975 1.00 38.56 231 PRO D CA 1
ATOM 8930 C C . PRO D 1 231 ? 29.201 21.863 33.889 1.00 38.87 231 PRO D C 1
ATOM 8931 O O . PRO D 1 231 ? 29.690 20.957 34.566 1.00 38.47 231 PRO D O 1
ATOM 8935 N N . THR D 1 232 ? 28.179 21.677 33.059 1.00 36.13 232 THR D N 1
ATOM 8936 C CA . THR D 1 232 ? 27.576 20.365 32.873 1.00 31.37 232 THR D CA 1
ATOM 8937 C C . THR D 1 232 ? 28.536 19.463 32.113 1.00 32.33 232 THR D C 1
ATOM 8938 O O . THR D 1 232 ? 29.299 19.933 31.274 1.00 31.14 232 THR D O 1
ATOM 8942 N N . LEU D 1 233 ? 28.510 18.170 32.417 1.00 31.04 233 LEU D N 1
ATOM 8943 C CA . LEU D 1 233 ? 29.368 17.229 31.715 1.00 30.34 233 LEU D CA 1
ATOM 8944 C C . LEU D 1 233 ? 28.546 16.496 30.657 1.00 32.85 233 LEU D C 1
ATOM 8945 O O . LEU D 1 233 ? 29.017 15.552 30.021 1.00 33.25 233 LEU D O 1
ATOM 8950 N N . ARG D 1 234 ? 27.307 16.941 30.475 1.00 33.47 234 ARG D N 1
ATOM 8951 C CA . ARG D 1 234 ? 26.433 16.351 29.471 1.00 32.70 234 ARG D CA 1
ATOM 8952 C C . ARG D 1 234 ? 26.961 16.827 28.118 1.00 32.29 234 ARG D C 1
ATOM 8953 O O . ARG D 1 234 ? 27.237 18.016 27.940 1.00 27.39 234 ARG D O 1
ATOM 8961 N N . ASN D 1 235 ? 27.111 15.897 27.178 1.00 29.93 235 ASN D N 1
ATOM 8962 C CA . ASN D 1 235 ? 27.620 16.208 25.843 1.00 28.99 235 ASN D CA 1
ATOM 8963 C C . ASN D 1 235 ? 29.042 16.775 25.902 1.00 28.86 235 ASN D C 1
ATOM 8964 O O . ASN D 1 235 ? 29.522 17.367 24.937 1.00 27.07 235 ASN D O 1
ATOM 8969 N N . ILE D 1 236 ? 29.714 16.587 27.033 1.00 30.30 236 ILE D N 1
ATOM 8970 C CA . ILE D 1 236 ? 31.072 17.094 27.194 1.00 29.40 236 ILE D CA 1
ATOM 8971 C C . ILE D 1 236 ? 31.941 16.677 26.007 1.00 29.11 236 ILE D C 1
ATOM 8972 O O . ILE D 1 236 ? 32.869 17.389 25.619 1.00 28.32 236 ILE D O 1
ATOM 8977 N N . GLU D 1 237 ? 31.614 15.528 25.425 1.00 27.34 237 GLU D N 1
ATOM 8978 C CA . GLU D 1 237 ? 32.340 14.990 24.278 1.00 29.36 237 GLU D CA 1
ATOM 8979 C C . GLU D 1 237 ? 32.277 15.912 23.061 1.00 28.88 237 GLU D C 1
ATOM 8980 O O . GLU D 1 237 ? 33.143 15.855 22.193 1.00 29.12 237 GLU D O 1
ATOM 8986 N N . LEU D 1 238 ? 31.266 16.772 23.014 1.00 23.65 238 LEU D N 1
ATOM 8987 C CA . LEU D 1 238 ? 31.078 17.660 21.871 1.00 28.88 238 LEU D CA 1
ATOM 8988 C C . LEU D 1 238 ? 31.428 19.125 22.105 1.00 30.45 238 LEU D C 1
ATOM 8989 O O . LEU D 1 238 ? 31.256 19.946 21.203 1.00 25.62 238 LEU D O 1
ATOM 8994 N N . THR D 1 239 ? 31.918 19.466 23.293 1.00 28.47 239 THR D N 1
ATOM 8995 C CA . THR D 1 239 ? 32.210 20.863 23.575 1.00 27.50 239 THR D CA 1
ATOM 8996 C C . THR D 1 239 ? 33.673 21.262 23.775 1.00 23.73 239 THR D C 1
ATOM 8997 O O . THR D 1 239 ? 33.958 22.276 24.397 1.00 30.45 239 THR D O 1
ATOM 9001 N N . TYR D 1 240 ? 34.592 20.470 23.241 1.00 27.29 240 TYR D N 1
ATOM 9002 C CA . TYR D 1 240 ? 36.026 20.766 23.326 1.00 25.29 240 TYR D CA 1
ATOM 9003 C C . TYR D 1 240 ? 36.297 22.132 22.676 1.00 25.04 240 TYR D C 1
ATOM 9004 O O . TYR D 1 240 ? 35.508 22.588 21.844 1.00 27.22 240 TYR D O 1
ATOM 9013 N N . PRO D 1 241 ? 37.390 22.819 23.065 1.00 23.25 241 PRO D N 1
ATOM 9014 C CA . PRO D 1 241 ? 38.397 22.454 24.069 1.00 24.74 241 PRO D CA 1
ATOM 9015 C C . PRO D 1 241 ? 37.780 22.648 25.449 1.00 29.51 241 PRO D C 1
ATOM 9016 O O . PRO D 1 241 ? 36.647 23.102 25.547 1.00 27.37 241 PRO D O 1
ATOM 9020 N N . TYR D 1 242 ? 38.514 22.345 26.512 1.00 28.16 242 TYR D N 1
ATOM 9021 C CA . TYR D 1 242 ? 37.920 22.458 27.836 1.00 30.42 242 TYR D CA 1
ATOM 9022 C C . TYR D 1 242 ? 38.480 23.516 28.781 1.00 31.81 242 TYR D C 1
ATOM 9023 O O . TYR D 1 242 ? 39.596 24.008 28.598 1.00 26.59 242 TYR D O 1
ATOM 9032 N N . PHE D 1 243 ? 37.666 23.865 29.780 1.00 31.71 243 PHE D N 1
ATOM 9033 C CA . PHE D 1 243 ? 37.988 24.871 30.793 1.00 33.16 243 PHE D CA 1
ATOM 9034 C C . PHE D 1 243 ? 37.756 26.266 30.227 1.00 33.31 243 PHE D C 1
ATOM 9035 O O . PHE D 1 243 ? 37.769 26.456 29.010 1.00 35.01 243 PHE D O 1
ATOM 9043 N N . HIS D 1 244 ? 37.534 27.239 31.108 1.00 31.78 244 HIS D N 1
ATOM 9044 C CA . HIS D 1 244 ? 37.238 28.603 30.679 1.00 31.20 244 HIS D CA 1
ATOM 9045 C C . HIS D 1 244 ? 38.246 29.273 29.751 1.00 33.55 244 HIS D C 1
ATOM 9046 O O . HIS D 1 244 ? 37.914 30.254 29.084 1.00 34.52 244 HIS D O 1
ATOM 9053 N N . ASP D 1 245 ? 39.470 28.760 29.696 1.00 30.72 245 ASP D N 1
ATOM 9054 C CA . ASP D 1 245 ? 40.469 29.350 28.813 1.00 30.78 245 ASP D CA 1
ATOM 9055 C C . ASP D 1 245 ? 40.705 28.459 27.594 1.00 29.44 245 ASP D C 1
ATOM 9056 O O . ASP D 1 245 ? 41.539 28.767 26.738 1.00 27.03 245 ASP D O 1
ATOM 9061 N N . GLY D 1 246 ? 39.949 27.365 27.518 1.00 26.13 246 GLY D N 1
ATOM 9062 C CA . GLY D 1 246 ? 40.086 26.432 26.412 1.00 22.84 246 GLY D CA 1
ATOM 9063 C C . GLY D 1 246 ? 41.463 25.805 26.427 1.00 26.12 246 GLY D C 1
ATOM 9064 O O . GLY D 1 246 ? 41.954 25.326 25.405 1.00 25.01 246 GLY D O 1
ATOM 9065 N N . GLY D 1 247 ? 42.074 25.801 27.609 1.00 23.45 247 GLY D N 1
ATOM 9066 C CA . GLY D 1 247 ? 43.415 25.273 27.776 1.00 23.90 247 GLY D CA 1
ATOM 9067 C C . GLY D 1 247 ? 43.650 23.787 27.609 1.00 23.57 247 GLY D C 1
ATOM 9068 O O . GLY D 1 247 ? 44.781 23.375 27.359 1.00 24.09 247 GLY D O 1
ATOM 9069 N N . ALA D 1 248 ? 42.605 22.978 27.761 1.00 23.64 248 ALA D N 1
ATOM 9070 C CA . ALA D 1 248 ? 42.741 21.532 27.616 1.00 24.49 248 ALA D CA 1
ATOM 9071 C C . ALA D 1 248 ? 42.034 21.062 26.345 1.00 26.23 248 ALA D C 1
ATOM 9072 O O . ALA D 1 248 ? 40.809 21.151 26.232 1.00 27.19 248 ALA D O 1
ATOM 9074 N N . ALA D 1 249 ? 42.811 20.554 25.394 1.00 27.37 249 ALA D N 1
ATOM 9075 C CA . ALA D 1 249 ? 42.265 20.092 24.126 1.00 25.80 249 ALA D CA 1
ATOM 9076 C C . ALA D 1 249 ? 41.562 18.738 24.198 1.00 27.57 249 ALA D C 1
ATOM 9077 O O . ALA D 1 249 ? 40.587 18.506 23.481 1.00 29.01 249 ALA D O 1
ATOM 9079 N N . THR D 1 250 ? 42.046 17.847 25.060 1.00 25.55 250 THR D N 1
ATOM 9080 C CA . THR D 1 250 ? 41.457 16.513 25.172 1.00 26.41 250 THR D CA 1
ATOM 9081 C C . THR D 1 250 ? 40.827 16.215 26.530 1.00 28.22 250 THR D C 1
ATOM 9082 O O . THR D 1 250 ? 41.214 16.785 27.548 1.00 27.56 250 THR D O 1
ATOM 9086 N N . LEU D 1 251 ? 39.849 15.313 26.534 1.00 29.46 251 LEU D N 1
ATOM 9087 C CA . LEU D 1 251 ? 39.169 14.920 27.767 1.00 30.87 251 LEU D CA 1
ATOM 9088 C C . LEU D 1 251 ? 40.129 14.220 28.722 1.00 30.14 251 LEU D C 1
ATOM 9089 O O . LEU D 1 251 ? 40.000 14.339 29.938 1.00 36.66 251 LEU D O 1
ATOM 9094 N N . GLU D 1 252 ? 41.091 13.485 28.172 1.00 30.05 252 GLU D N 1
ATOM 9095 C CA . GLU D 1 252 ? 42.064 12.789 29.003 1.00 28.94 252 GLU D CA 1
ATOM 9096 C C . GLU D 1 252 ? 42.839 13.786 29.869 1.00 32.30 252 GLU D C 1
ATOM 9097 O O . GLU D 1 252 ? 43.197 13.484 31.009 1.00 34.80 252 GLU D O 1
ATOM 9103 N N . GLN D 1 253 ? 43.092 14.977 29.332 1.00 30.69 253 GLN D N 1
ATOM 9104 C CA . GLN D 1 253 ? 43.833 15.996 30.075 1.00 30.44 253 GLN D CA 1
ATOM 9105 C C . GLN D 1 253 ? 42.956 16.738 31.080 1.00 30.34 253 GLN D C 1
ATOM 9106 O O . GLN D 1 253 ? 43.389 17.036 32.196 1.00 28.38 253 GLN D O 1
ATOM 9112 N N . ALA D 1 254 ? 41.727 17.047 30.683 1.00 30.22 254 ALA D N 1
ATOM 9113 C CA . ALA D 1 254 ? 40.810 17.751 31.569 1.00 29.43 254 ALA D CA 1
ATOM 9114 C C . ALA D 1 254 ? 40.504 16.885 32.789 1.00 33.89 254 ALA D C 1
ATOM 9115 O O . ALA D 1 254 ? 40.415 17.384 33.915 1.00 31.65 254 ALA D O 1
ATOM 9117 N N . VAL D 1 255 ? 40.349 15.586 32.562 1.00 33.09 255 VAL D N 1
ATOM 9118 C CA . VAL D 1 255 ? 40.068 14.662 33.653 1.00 35.04 255 VAL D CA 1
ATOM 9119 C C . VAL D 1 255 ? 41.277 14.565 34.582 1.00 37.21 255 VAL D C 1
ATOM 9120 O O . VAL D 1 255 ? 41.134 14.633 35.805 1.00 35.42 255 VAL D O 1
ATOM 9124 N N . GLU D 1 256 ? 42.467 14.407 34.009 1.00 35.60 256 GLU D N 1
ATOM 9125 C CA . GLU D 1 256 ? 43.673 14.311 34.823 1.00 37.96 256 GLU D CA 1
ATOM 9126 C C . GLU D 1 256 ? 43.833 15.571 35.670 1.00 35.31 256 GLU D C 1
ATOM 9127 O O . GLU D 1 256 ? 44.119 15.498 36.866 1.00 34.06 256 GLU D O 1
ATOM 9133 N N . THR D 1 257 ? 43.645 16.727 35.045 1.00 31.18 257 THR D N 1
ATOM 9134 C CA . THR D 1 257 ? 43.769 17.994 35.751 1.00 29.27 257 THR D CA 1
ATOM 9135 C C . THR D 1 257 ? 42.731 18.118 36.865 1.00 32.74 257 THR D C 1
ATOM 9136 O O . THR D 1 257 ? 43.054 18.530 37.978 1.00 32.40 257 THR D O 1
ATOM 9140 N N . MET D 1 258 ? 41.487 17.758 36.567 1.00 31.07 258 MET D N 1
ATOM 9141 C CA . MET D 1 258 ? 40.419 17.838 37.560 1.00 32.79 258 MET D CA 1
ATOM 9142 C C . MET D 1 258 ? 40.710 16.968 38.778 1.00 36.18 258 MET D C 1
ATOM 9143 O O . MET D 1 258 ? 40.581 17.415 39.920 1.00 37.06 258 MET D O 1
ATOM 9148 N N . GLY D 1 259 ? 41.100 15.722 38.539 1.00 34.23 259 GLY D N 1
ATOM 9149 C CA . GLY D 1 259 ? 41.401 14.840 39.650 1.00 36.11 259 GLY D CA 1
ATOM 9150 C C . GLY D 1 259 ? 42.517 15.408 40.505 1.00 35.92 259 GLY D C 1
ATOM 9151 O O . GLY D 1 259 ? 42.407 15.486 41.731 1.00 33.96 259 GLY D O 1
ATOM 9152 N N . ARG D 1 260 ? 43.589 15.824 39.843 1.00 33.33 260 ARG D N 1
ATOM 9153 C CA . ARG D 1 260 ? 44.762 16.375 40.505 1.00 31.37 260 ARG D CA 1
ATOM 9154 C C . ARG D 1 260 ? 44.541 17.617 41.363 1.00 33.11 260 ARG D C 1
ATOM 9155 O O . ARG D 1 260 ? 44.804 17.590 42.566 1.00 32.22 260 ARG D O 1
ATOM 9163 N N . ILE D 1 261 ? 44.069 18.703 40.754 1.00 27.17 261 ILE D N 1
ATOM 9164 C CA . ILE D 1 261 ? 43.871 19.951 41.487 1.00 32.23 261 ILE D CA 1
ATOM 9165 C C . ILE D 1 261 ? 42.550 20.101 42.241 1.00 33.70 261 ILE D C 1
ATOM 9166 O O . ILE D 1 261 ? 42.431 20.952 43.123 1.00 32.16 261 ILE D O 1
ATOM 9171 N N . GLN D 1 262 ? 41.559 19.282 41.911 1.00 31.87 262 GLN D N 1
ATOM 9172 C CA . GLN D 1 262 ? 40.275 19.380 42.592 1.00 33.11 262 GLN D CA 1
ATOM 9173 C C . GLN D 1 262 ? 40.108 18.316 43.665 1.00 32.67 262 GLN D C 1
ATOM 9174 O O . GLN D 1 262 ? 39.483 18.560 44.694 1.00 34.50 262 GLN D O 1
ATOM 9180 N N . LEU D 1 263 ? 40.680 17.140 43.432 1.00 35.41 263 LEU D N 1
ATOM 9181 C CA . LEU D 1 263 ? 40.558 16.047 44.387 1.00 37.47 263 LEU D CA 1
ATOM 9182 C C . LEU D 1 263 ? 41.908 15.562 44.890 1.00 40.77 263 LEU D C 1
ATOM 9183 O O . LEU D 1 263 ? 41.979 14.619 45.679 1.00 39.57 263 LEU D O 1
ATOM 9188 N N . ASN D 1 264 ? 42.976 16.200 44.424 1.00 41.37 264 ASN D N 1
ATOM 9189 C CA . ASN D 1 264 ? 44.322 15.823 44.840 1.00 46.03 264 ASN D CA 1
ATOM 9190 C C . ASN D 1 264 ? 44.528 14.328 44.587 1.00 44.43 264 ASN D C 1
ATOM 9191 O O . ASN D 1 264 ? 45.157 13.634 45.386 1.00 44.83 264 ASN D O 1
ATOM 9196 N N . ARG D 1 265 ? 43.984 13.848 43.469 1.00 42.93 265 ARG D N 1
ATOM 9197 C CA . ARG D 1 265 ? 44.068 12.442 43.073 1.00 40.97 265 ARG D CA 1
ATOM 9198 C C . ARG D 1 265 ? 44.814 12.278 41.745 1.00 40.94 265 ARG D C 1
ATOM 9199 O O . ARG D 1 265 ? 44.591 13.039 40.804 1.00 40.91 265 ARG D O 1
ATOM 9207 N N . GLU D 1 266 ? 45.699 11.286 41.681 1.00 40.78 266 GLU D N 1
ATOM 9208 C CA . GLU D 1 266 ? 46.479 11.013 40.476 1.00 42.02 266 GLU D CA 1
ATOM 9209 C C . GLU D 1 266 ? 45.998 9.748 39.775 1.00 41.34 266 GLU D C 1
ATOM 9210 O O . GLU D 1 266 ? 46.349 8.640 40.171 1.00 41.87 266 GLU D O 1
ATOM 9216 N N . PHE D 1 267 ? 45.199 9.912 38.728 1.00 40.70 267 PHE D N 1
ATOM 9217 C CA . PHE D 1 267 ? 44.700 8.761 37.986 1.00 36.30 267 PHE D CA 1
ATOM 9218 C C . PHE D 1 267 ? 45.784 8.253 37.054 1.00 38.65 267 PHE D C 1
ATOM 9219 O O . PHE D 1 267 ? 46.570 9.040 36.520 1.00 33.43 267 PHE D O 1
ATOM 9227 N N . ASN D 1 268 ? 45.833 6.938 36.862 1.00 36.95 268 ASN D N 1
ATOM 9228 C CA . ASN D 1 268 ? 46.806 6.360 35.946 1.00 38.32 268 ASN D CA 1
ATOM 9229 C C . ASN D 1 268 ? 46.116 6.390 34.586 1.00 35.59 268 ASN D C 1
ATOM 9230 O O . ASN D 1 268 ? 44.932 6.714 34.502 1.00 31.31 268 ASN D O 1
ATOM 9235 N N . LYS D 1 269 ? 46.838 6.052 33.527 1.00 34.01 269 LYS D N 1
ATOM 9236 C CA . LYS D 1 269 ? 46.257 6.089 32.189 1.00 34.34 269 LYS D CA 1
ATOM 9237 C C . LYS D 1 269 ? 45.013 5.223 32.020 1.00 34.83 269 LYS D C 1
ATOM 9238 O O . LYS D 1 269 ? 44.033 5.653 31.416 1.00 31.42 269 LYS D O 1
ATOM 9244 N N . ASP D 1 270 ? 45.053 4.006 32.554 1.00 35.97 270 ASP D N 1
ATOM 9245 C CA . ASP D 1 270 ? 43.916 3.101 32.440 1.00 37.37 270 ASP D CA 1
ATOM 9246 C C . ASP D 1 270 ? 42.672 3.704 33.094 1.00 34.75 270 ASP D C 1
ATOM 9247 O O . ASP D 1 270 ? 41.575 3.636 32.541 1.00 35.28 270 ASP D O 1
ATOM 9252 N N . GLU D 1 271 ? 42.853 4.304 34.266 1.00 35.13 271 GLU D N 1
ATOM 9253 C CA . GLU D 1 271 ? 41.749 4.918 34.998 1.00 35.39 271 GLU D CA 1
ATOM 9254 C C . GLU D 1 271 ? 41.150 6.100 34.244 1.00 37.65 271 GLU D C 1
ATOM 9255 O O . GLU D 1 271 ? 39.928 6.240 34.165 1.00 33.85 271 GLU D O 1
ATOM 9261 N N . VAL D 1 272 ? 42.009 6.956 33.697 1.00 34.85 272 VAL D N 1
ATOM 9262 C CA . VAL D 1 272 ? 41.530 8.108 32.943 1.00 36.28 272 VAL D CA 1
ATOM 9263 C C . VAL D 1 272 ? 40.740 7.602 31.741 1.00 32.21 272 VAL D C 1
ATOM 9264 O O . VAL D 1 272 ? 39.627 8.055 31.484 1.00 33.58 272 VAL D O 1
ATOM 9268 N N . SER D 1 273 ? 41.325 6.652 31.018 1.00 33.14 273 SER D N 1
ATOM 9269 C CA . SER D 1 273 ? 40.695 6.075 29.836 1.00 33.64 273 SER D CA 1
ATOM 9270 C C . SER D 1 273 ? 39.291 5.564 30.125 1.00 33.50 273 SER D C 1
ATOM 9271 O O . SER D 1 273 ? 38.418 5.591 29.257 1.00 30.92 273 SER D O 1
ATOM 9274 N N . LYS D 1 274 ? 39.077 5.087 31.345 1.00 33.17 274 LYS D N 1
ATOM 9275 C CA . LYS D 1 274 ? 37.766 4.577 31.718 1.00 33.35 274 LYS D CA 1
ATOM 9276 C C . LYS D 1 274 ? 36.807 5.712 32.051 1.00 28.05 274 LYS D C 1
ATOM 9277 O O . LYS D 1 274 ? 35.631 5.652 31.712 1.00 30.69 274 LYS D O 1
ATOM 9283 N N . ILE D 1 275 ? 37.302 6.754 32.708 1.00 29.36 275 ILE D N 1
ATOM 9284 C CA . ILE D 1 275 ? 36.439 7.876 33.051 1.00 29.92 275 ILE D CA 1
ATOM 9285 C C . ILE D 1 275 ? 36.048 8.614 31.778 1.00 29.03 275 ILE D C 1
ATOM 9286 O O . ILE D 1 275 ? 34.930 9.122 31.655 1.00 25.12 275 ILE D O 1
ATOM 9291 N N . VAL D 1 276 ? 36.983 8.693 30.837 1.00 30.42 276 VAL D N 1
ATOM 9292 C CA . VAL D 1 276 ? 36.707 9.367 29.577 1.00 29.52 276 VAL D CA 1
ATOM 9293 C C . VAL D 1 276 ? 35.647 8.564 28.843 1.00 27.45 276 VAL D C 1
ATOM 9294 O O . VAL D 1 276 ? 34.767 9.131 28.196 1.00 32.89 276 VAL D O 1
ATOM 9298 N N . ALA D 1 277 ? 35.724 7.240 28.953 1.00 25.80 277 ALA D N 1
ATOM 9299 C CA . ALA D 1 277 ? 34.741 6.386 28.298 1.00 26.61 277 ALA D CA 1
ATOM 9300 C C . ALA D 1 277 ? 33.367 6.709 28.884 1.00 26.33 277 ALA D C 1
ATOM 9301 O O . ALA D 1 277 ? 32.398 6.909 28.150 1.00 26.81 277 ALA D O 1
ATOM 9303 N N . PHE D 1 278 ? 33.296 6.774 30.211 1.00 27.71 278 PHE D N 1
ATOM 9304 C CA . PHE D 1 278 ? 32.040 7.081 30.893 1.00 30.50 278 PHE D CA 1
ATOM 9305 C C . PHE D 1 278 ? 31.471 8.426 30.455 1.00 28.03 278 PHE D C 1
ATOM 9306 O O . PHE D 1 278 ? 30.295 8.526 30.117 1.00 34.65 278 PHE D O 1
ATOM 9314 N N . LEU D 1 279 ? 32.304 9.460 30.469 1.00 33.10 279 LEU D N 1
ATOM 9315 C CA . LEU D 1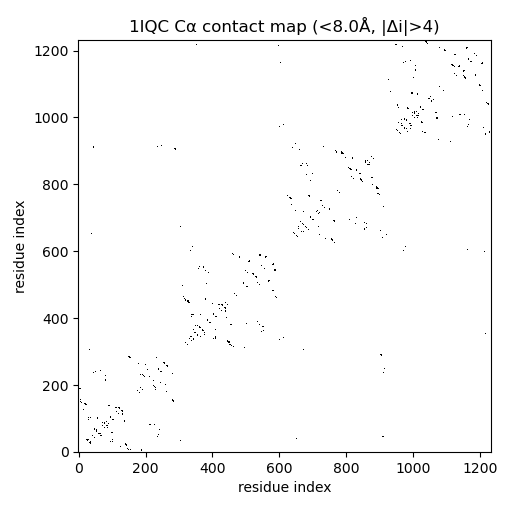 279 ? 31.863 10.800 30.078 1.00 32.25 279 LEU D CA 1
ATOM 9316 C C . LEU D 1 279 ? 31.244 10.861 28.679 1.00 30.42 279 LEU D C 1
ATOM 9317 O O . LEU D 1 279 ? 30.374 11.695 28.414 1.00 25.40 279 LEU D O 1
ATOM 9322 N N . LYS D 1 280 ? 31.693 9.987 27.785 1.00 28.90 280 LYS D N 1
ATOM 9323 C CA . LYS D 1 280 ? 31.156 9.972 26.429 1.00 29.85 280 LYS D CA 1
ATOM 9324 C C . LYS D 1 280 ? 29.750 9.373 26.394 1.00 30.96 280 LYS D C 1
ATOM 9325 O O . LYS D 1 280 ? 29.021 9.546 25.420 1.00 30.41 280 LYS D O 1
ATOM 9331 N N . THR D 1 281 ? 29.363 8.675 27.461 1.00 30.06 281 THR D N 1
ATOM 9332 C CA . THR D 1 281 ? 28.024 8.090 27.520 1.00 28.65 281 THR D CA 1
ATOM 9333 C C . THR D 1 281 ? 27.035 9.134 28.035 1.00 26.62 281 THR D C 1
ATOM 9334 O O . THR D 1 281 ? 25.864 8.835 28.261 1.00 27.64 281 THR D O 1
ATOM 9338 N N . LEU D 1 282 ? 27.521 10.361 28.214 1.00 17.67 282 LEU D N 1
ATOM 9339 C CA . LEU D 1 282 ? 26.691 11.464 28.690 1.00 25.12 282 LEU D CA 1
ATOM 9340 C C . LEU D 1 282 ? 26.224 12.321 27.513 1.00 29.47 282 LEU D C 1
ATOM 9341 O O . LEU D 1 282 ? 25.580 13.359 27.697 1.00 32.83 282 LEU D O 1
ATOM 9346 N N . THR D 1 283 ? 26.569 11.892 26.302 1.00 30.33 283 THR D N 1
ATOM 9347 C CA . THR D 1 283 ? 26.147 12.606 25.099 1.00 31.19 283 THR D CA 1
ATOM 9348 C C . THR D 1 283 ? 24.717 12.155 24.810 1.00 29.62 283 THR D C 1
ATOM 9349 O O . THR D 1 283 ? 24.475 10.971 24.572 1.00 31.17 283 THR D O 1
ATOM 9353 N N . GLY D 1 284 ? 23.769 13.089 24.844 1.00 28.55 284 GLY D N 1
ATOM 9354 C CA . GLY D 1 284 ? 22.385 12.722 24.600 1.00 31.24 284 GLY D CA 1
ATOM 9355 C C . GLY D 1 284 ? 21.908 12.951 23.177 1.00 35.41 284 GLY D C 1
ATOM 9356 O O . GLY D 1 284 ? 22.713 13.116 22.259 1.00 32.41 284 GLY D O 1
ATOM 9357 N N . ASP D 1 285 ? 20.588 12.944 22.995 1.00 33.92 285 ASP D N 1
ATOM 9358 C CA . ASP D 1 285 ? 19.983 13.179 21.686 1.00 36.34 285 ASP D CA 1
ATOM 9359 C C . ASP D 1 285 ? 20.119 14.661 21.362 1.00 34.83 285 ASP D C 1
ATOM 9360 O O . ASP D 1 285 ? 19.709 15.514 22.152 1.00 32.53 285 ASP D O 1
ATOM 9365 N N . GLN D 1 286 ? 20.691 14.964 20.200 1.00 35.65 286 GLN D N 1
ATOM 9366 C CA . GLN D 1 286 ? 20.892 16.352 19.783 1.00 34.34 286 GLN D CA 1
ATOM 9367 C C . GLN D 1 286 ? 19.609 16.954 19.215 1.00 36.11 286 GLN D C 1
ATOM 9368 O O . GLN D 1 286 ? 18.705 16.227 18.803 1.00 34.57 286 GLN D O 1
ATOM 9374 N N . PRO D 1 287 ? 19.517 18.294 19.180 1.00 37.32 287 PRO D N 1
ATOM 9375 C CA . PRO D 1 287 ? 18.331 18.985 18.662 1.00 38.40 287 PRO D CA 1
ATOM 9376 C C . PRO D 1 287 ? 17.814 18.364 17.364 1.00 41.88 287 PRO D C 1
ATOM 9377 O O . PRO D 1 287 ? 18.589 18.048 16.462 1.00 39.54 287 PRO D O 1
ATOM 9381 N N . ASP D 1 288 ? 16.501 18.188 17.275 1.00 43.77 288 ASP D N 1
ATOM 9382 C CA . ASP D 1 288 ? 15.893 17.602 16.088 1.00 48.45 288 ASP D CA 1
ATOM 9383 C C . ASP D 1 288 ? 14.761 18.465 15.555 1.00 45.80 288 ASP D C 1
ATOM 9384 O O . ASP D 1 288 ? 13.600 18.269 15.905 1.00 47.03 288 ASP D O 1
ATOM 9389 N N . PHE D 1 289 ? 15.113 19.426 14.709 1.00 42.45 289 PHE D N 1
ATOM 9390 C CA . PHE D 1 289 ? 14.130 20.318 14.112 1.00 40.84 289 PHE D CA 1
ATOM 9391 C C . PHE D 1 289 ? 14.605 20.745 12.734 1.00 40.29 289 PHE D C 1
ATOM 9392 O O . PHE D 1 289 ? 15.773 20.557 12.385 1.00 40.08 289 PHE D O 1
ATOM 9400 N N . LYS D 1 290 ? 13.702 21.317 11.948 1.00 37.43 290 LYS D N 1
ATOM 9401 C CA . LYS D 1 290 ? 14.050 21.759 10.607 1.00 39.46 290 LYS D CA 1
ATOM 9402 C C . LYS D 1 290 ? 14.833 23.062 10.624 1.00 37.44 290 LYS D C 1
ATOM 9403 O O . LYS D 1 290 ? 14.634 23.907 11.496 1.00 37.23 290 LYS D O 1
ATOM 9409 N N . LEU D 1 291 ? 15.738 23.211 9.661 1.00 38.79 291 LEU D N 1
ATOM 9410 C CA . LEU D 1 291 ? 16.537 24.423 9.551 1.00 39.26 291 LEU D CA 1
ATOM 9411 C C . LEU D 1 291 ? 15.542 25.566 9.433 1.00 37.33 291 LEU D C 1
ATOM 9412 O O . LEU D 1 291 ? 14.664 25.544 8.569 1.00 39.40 291 LEU D O 1
ATOM 9417 N N . PRO D 1 292 ? 15.661 26.580 10.300 1.00 38.92 292 PRO D N 1
ATOM 9418 C CA . PRO D 1 292 ? 14.752 27.727 10.277 1.00 37.80 292 PRO D CA 1
ATOM 9419 C C . PRO D 1 292 ? 14.888 28.626 9.059 1.00 39.78 292 PRO D C 1
ATOM 9420 O O . PRO D 1 292 ? 15.985 29.066 8.717 1.00 41.63 292 PRO D O 1
ATOM 9424 N N . ILE D 1 293 ? 13.758 28.893 8.410 1.00 38.58 293 ILE D N 1
ATOM 9425 C CA . ILE D 1 293 ? 13.722 29.764 7.244 1.00 37.53 293 ILE D CA 1
ATOM 9426 C C . ILE D 1 293 ? 13.359 31.152 7.768 1.00 35.11 293 ILE D C 1
ATOM 9427 O O . ILE D 1 293 ? 12.275 31.347 8.315 1.00 35.49 293 ILE D O 1
ATOM 9432 N N . LEU D 1 294 ? 14.269 32.103 7.602 1.00 34.51 294 LEU D N 1
ATOM 9433 C CA . LEU D 1 294 ? 14.054 33.457 8.101 1.00 36.45 294 LEU D CA 1
ATOM 9434 C C . LEU D 1 294 ? 13.499 34.446 7.095 1.00 37.58 294 LEU D C 1
ATOM 9435 O O . LEU D 1 294 ? 13.726 34.333 5.892 1.00 38.70 294 LEU D O 1
ATOM 9440 N N . PRO D 1 295 ? 12.753 35.454 7.591 1.00 39.76 295 PRO D N 1
ATOM 9441 C CA . PRO D 1 295 ? 12.143 36.496 6.767 1.00 39.07 295 PRO D CA 1
ATOM 9442 C C . PRO D 1 295 ? 13.229 37.341 6.106 1.00 38.00 295 PRO D C 1
ATOM 9443 O O . PRO D 1 295 ? 14.278 37.589 6.707 1.00 33.54 295 PRO D O 1
ATOM 9447 N N . PRO D 1 296 ? 12.994 37.792 4.865 1.00 37.81 296 PRO D N 1
ATOM 9448 C CA . PRO D 1 296 ? 13.948 38.614 4.122 1.00 37.53 296 PRO D CA 1
ATOM 9449 C C . PRO D 1 296 ? 13.955 40.065 4.571 1.00 34.85 296 PRO D C 1
ATOM 9450 O O . PRO D 1 296 ? 12.905 40.645 4.839 1.00 37.09 296 PRO D O 1
ATOM 9454 N N . SER D 1 297 ? 15.142 40.649 4.652 1.00 32.94 297 SER D N 1
ATOM 9455 C CA . SER D 1 297 ? 15.260 42.044 5.039 1.00 33.20 297 SER D CA 1
ATOM 9456 C C . SER D 1 297 ? 14.707 42.875 3.890 1.00 36.38 297 SER D C 1
ATOM 9457 O O . SER D 1 297 ? 14.827 42.485 2.730 1.00 36.99 297 SER D O 1
ATOM 9460 N N . ASN D 1 298 ? 14.094 44.012 4.207 1.00 38.06 298 ASN D N 1
ATOM 9461 C CA . ASN D 1 298 ? 13.542 44.881 3.172 1.00 36.52 298 ASN D CA 1
ATOM 9462 C C . ASN D 1 298 ? 14.224 46.242 3.145 1.00 33.61 298 ASN D C 1
ATOM 9463 O O . ASN D 1 298 ? 15.227 46.455 3.822 1.00 29.76 298 ASN D O 1
ATOM 9468 N N . ASN D 1 299 ? 13.677 47.159 2.354 1.00 33.31 299 ASN D N 1
ATOM 9469 C CA . ASN D 1 299 ? 14.239 48.501 2.219 1.00 34.92 299 ASN D CA 1
ATOM 9470 C C . ASN D 1 299 ? 14.200 49.299 3.523 1.00 36.92 299 ASN D C 1
ATOM 9471 O O . ASN D 1 299 ? 14.892 50.314 3.663 1.00 34.39 299 ASN D O 1
ATOM 9476 N N . ASP D 1 300 ? 13.387 48.840 4.468 1.00 33.74 300 ASP D N 1
ATOM 9477 C CA . ASP D 1 300 ? 13.257 49.508 5.759 1.00 40.32 300 ASP D CA 1
ATOM 9478 C C . ASP D 1 300 ? 14.175 48.890 6.809 1.00 42.83 300 ASP D C 1
ATOM 9479 O O . ASP D 1 300 ? 14.258 49.377 7.939 1.00 40.08 300 ASP D O 1
ATOM 9484 N N . THR D 1 301 ? 14.862 47.817 6.429 1.00 43.26 301 THR D N 1
ATOM 9485 C CA . THR D 1 301 ? 15.770 47.132 7.341 1.00 42.59 301 THR D CA 1
ATOM 9486 C C . THR D 1 301 ? 17.139 47.796 7.342 1.00 44.06 301 THR D C 1
ATOM 9487 O O . THR D 1 301 ? 17.788 47.886 6.304 1.00 42.30 301 THR D O 1
ATOM 9491 N N . PRO D 1 302 ? 17.600 48.274 8.512 1.00 46.77 302 PRO D N 1
ATOM 9492 C CA . PRO D 1 302 ? 18.915 48.922 8.585 1.00 47.02 302 PRO D CA 1
ATOM 9493 C C . PRO D 1 302 ? 20.004 47.988 8.057 1.00 45.40 302 PRO D C 1
ATOM 9494 O O . PRO D 1 302 ? 20.167 46.867 8.541 1.00 45.45 302 PRO D O 1
ATOM 9498 N N . ARG D 1 303 ? 20.735 48.462 7.054 1.00 43.66 303 ARG D N 1
ATOM 9499 C CA . ARG D 1 303 ? 21.791 47.692 6.403 1.00 45.57 303 ARG D CA 1
ATOM 9500 C C . ARG D 1 303 ? 22.894 47.197 7.333 1.00 44.96 303 ARG D C 1
ATOM 9501 O O . ARG D 1 303 ? 23.218 47.834 8.336 1.00 43.78 303 ARG D O 1
ATOM 9509 N N . SER D 1 304 ? 23.468 46.050 6.984 1.00 44.61 304 SER D N 1
ATOM 9510 C CA . SER D 1 304 ? 24.537 45.453 7.772 1.00 42.86 304 SER D CA 1
ATOM 9511 C C . SER D 1 304 ? 25.821 46.261 7.638 1.00 42.93 304 SER D C 1
ATOM 9512 O O . SER D 1 304 ? 26.046 46.927 6.630 1.00 41.96 304 SER D O 1
ATOM 9515 N N . GLN D 1 305 ? 26.657 46.198 8.669 1.00 44.73 305 GLN D N 1
ATOM 9516 C CA . GLN D 1 305 ? 27.929 46.912 8.684 1.00 46.49 305 GLN D CA 1
ATOM 9517 C C . GLN D 1 305 ? 29.050 45.941 9.015 1.00 45.97 305 GLN D C 1
ATOM 9518 O O . GLN D 1 305 ? 29.514 45.875 10.152 1.00 49.99 305 GLN D O 1
ATOM 9524 N N . PRO D 1 306 ? 29.495 45.163 8.021 1.00 43.67 306 PRO D N 1
ATOM 9525 C CA . PRO D 1 306 ? 30.570 44.192 8.231 1.00 40.65 306 PRO D CA 1
ATOM 9526 C C . PRO D 1 306 ? 31.976 44.786 8.245 1.00 38.15 306 PRO D C 1
ATOM 9527 O O . PRO D 1 306 ? 32.854 44.280 8.942 1.00 37.24 306 PRO D O 1
ATOM 9531 N N . TYR D 1 307 ? 32.196 45.859 7.491 1.00 37.06 307 TYR D N 1
ATOM 9532 C CA . TYR D 1 307 ? 33.532 46.443 7.427 1.00 41.08 307 TYR D CA 1
ATOM 9533 C C . TYR D 1 307 ? 33.703 47.831 8.028 1.00 49.32 307 TYR D C 1
ATOM 9534 O O . TYR D 1 307 ? 34.826 48.266 8.275 1.00 46.20 307 TYR D O 1
ATOM 9543 N N . GLU D 1 308 ? 32.597 48.527 8.263 1.00 56.00 308 GLU D N 1
ATOM 9544 C CA . GLU D 1 308 ? 32.745 49.893 8.779 1.00 67.33 308 GLU D CA 1
ATOM 9545 C C . GLU D 1 308 ? 32.641 49.896 10.297 1.00 52.92 308 GLU D C 1
ATOM 9546 O O . GLU D 1 308 ? 33.542 49.325 10.948 1.00 54.98 308 GLU D O 1
#

Secondary structure (DSSP, 8-state):
---SS--------SSHHHHHHHHHHHT-GGGSSSS---HHHHSBTTTTSB--SSS-EEGGGEE-SSPPPP-TTGGG-SSBSTT--BSSHHHHHHHHHH-TTTT---HHHHHHHHHT-HHHHHHHHHHHSS----HHHHHHHHHHHHHT------HHHHHHTT-TTSS-HHHHHHHHHHHHHTGGGTS-TTTTS-SSEEES-SSS----S----BTHHHH--GGGTTEEEPPP-TTGGGS-SBSTT--B-SHHHHHHHHIIIII-----HHHHHHHHHHHHTT--PPP--BPP-PPPP-TTSPPP-S--/---SS--------SSHHHHHHHHHHHT-GGGSSSS---HHHHSBTTTTSB--SSS-B-GGG-B-SSPPPP-TTGGGSSSBSTT--BSSHHHHHHHHHH-TTTT---HHHHHHHHHTSHHHHHHHHHHHSSS---HHHHHHHHHHHHTT------HHHHHHTT-GGGS-HHHHHHHHHHHHHTGGGTS-TTTTS-SSEEES-SSSPPP------BTHHHH--GGGTTEEEPPP-TTTTTS-SBSTT--B-SHHHHHHHHHHHHS--PPPHHHHHHHHHHHGGG--PPP--BPP-PPPP-TTSPPP-S--/---SS-PPPP---S-HHHHHHHHHHHH-GGGSSSS---HHHHSBTTTTSB--SSS-B-GGG-B-SSPPPP-TTGGG-SSBSTT--B-SHHHHHHHHHH-TTTT---HHHHHHHHHT-HHHHHHHHHHHSS----HHHHHHHHHHHHHT------HHHHHHTT-GGGS-HHHHHHHHHHHHHTGGGTS-TTTTS-SSEEES-SSSPPP-S----BTHHHH--GGGTTEEEPPP-TTGGGS-SBSTT--B-SHHHHHHHHHHHHH-----HHHHHHHHHHHHTT--PPP--BPP-PPPP-TTSPPP-S--/--S---PPPP---S-HHHHHHHHHHHT-GGGSSSS---HHHHSBTTTTSB--SSS-B-GGG-B-SSPPPP-TTGGG-SSBSTT--BSSHHHHHHHHHH-TTTT---HHHHHHHHHH-HHHHHHHHHHHSS----HHHHHHHHHHHHTT------HHHHHHHT-TTSS-HHHHHHHHHHHHHTGGGTS-TTTTS-SSEEES-SSSPPP------BTHHHH--GGGTTEEEPPP-TTGGGS-SBSTT--B-SHHHHHHHHHHHHH-----HHHHHHHHHHHHTT-------BPPPPPPP-TTSPPP-S--

InterPro domains:
  IPR004852 Di-haem cytochrome c peroxidase [PF03150] (44-190)
  IPR009056 Cytochrome c-like domain [PS51007] (43-151)
  IPR009056 Cytochrome c-like domain [PS51007] (195-309)
  IPR026259 Di-c-type haem protein, MauG/cytochrome c peroxidase [PIRSF000294] (2-331)
  IPR036909 Cytochrome c-like domain superfamily [G3DSA:1.10.760.10] (40-320)
  IPR036909 Cytochrome c-like domain superfamily [G3DSA:1.10.760.10] (43-190)
  IPR036909 Cytochrome c-like domain superfamily [SSF46626] (23-178)
  IPR036909 Cytochrome c-like domain superfamily [SSF46626] (177-328)
  IPR051395 Cytochrome c-dependent Peroxidase and MauG [PTHR30600] (34-308)

Foldseek 3Di:
DDDLAAFDDADDFPFNLLLLLLQQQQPFLQLFQQSPDHVCCALPLVQQTGNADQADQAAVRQGHQWGDAGLQVLQVACADDFQRPGRGQLRVVQDQSCPCRHRNHHQVQSQQQQLQDPVSLVSLCVRVVGSHGGSNSNSVSNRSNSVRRYFGAFLVNVCVVPDVPSADPLLVVLVVCCVVQCQSVAQGYHQRFNYDKAACFAPHDDDDPRPDQHNCVVVVDNVSGRITGTGGLQSVVRRADDDTSNPRGDQLSVQQSCSCRPRVHHDDSSSSVSNSSNSNSSYGHGDDDDDDDDDDGDPSHDDRDSDD/DADLEAFDDADDFPDPLLLQLLLQQQPQLLLFQQSHDHVCCQQPLVQATGNQDQADQAAVRQGHQWGDAGLAVQQVACADDFQRQGRGQLRVVQDQSCPCRHRNHHQVQSQQQQLQFPVSLVSCCVRPVGSHGGSSSNSVSNRSNSVRRYFGAFLVNVVSVPDVVSADDLQVVLVVLCVVLCVSVAQGYHQRHNYDKAAQFAPHDDDDPRPDQHNCVPVVDPVCGNITGTGGLQSVVSRDDDDTSNPRRDQLSVVQSCSCRVRNDGADSSSSVSNSSNSNSSYGHGDDDDDDDDGDGDPSRDDRDSDD/DDFLAAFDDADDQPDPLLLLLLLQQQPALQLFQQSPDHVCCALPLVQQTGNADQADQAAVRQGHQWGGAGLAVLQVACADDFQRPGRGQLRVVQDQSCPCRHRNHHQVQSQQQQLQFPVSLVSCCVVPVGSHGGSNSNSVSNRSNSVNRYFGAFLVNVVSVPPVVSDDPLLVLLVVCCVVLCVSVAQGYNQRFNYDKAAQFAPHHDDDPRPDQHNCVVVVDPVSGRITGTGGLQSVVRRADDDTSSPRRDQLSVVQSCSCRVRVHHDDPSNSVSNVSNSNSSYGHGDDDDDDDDDDGDPSRDDRDSPD/DDAAAAFDDADDFPDPLLLLLLVQQQPALQLFQQSNDGVCCQQPLVQQTGNADQADQAFVRQGHQWGDAGLQVQQVFCADDFLRLGRGQLSVVQCQSCPCRHSVHHQVQSQQQQLQFPVSLVSCCVRVVGSGDGSNSNSVSNRSNSVNNYFGAQLVNVVVVPDPVSDDPLLVLLVVCCVVLCVCVALRYNQRFNYDKAAQQAPHDDDDPRPDQRNCVVVVDPVRGRITGTHGLQLVVRRADDDTSSPRGDQLVVVQSCSCRVRVDGDDSSNSSSNSSNSNSSYGHGDDDDDDDDTDGDPSRPDRDRDD